Protein AF-A0A838DU85-F1 (afdb_monomer)

Structure (mmCIF, N/CA/C/O backbone):
data_AF-A0A838DU85-F1
#
_entry.id   AF-A0A838DU85-F1
#
loop_
_atom_site.group_PDB
_atom_site.id
_atom_site.type_symbol
_atom_site.label_atom_id
_atom_site.label_alt_id
_atom_site.label_comp_id
_atom_site.label_asym_id
_atom_site.label_entity_id
_atom_site.label_seq_id
_atom_site.pdbx_PDB_ins_code
_atom_site.Cartn_x
_atom_site.Cartn_y
_atom_site.Cartn_z
_atom_site.occupancy
_atom_site.B_iso_or_equiv
_atom_site.auth_seq_id
_atom_site.auth_comp_id
_atom_site.auth_asym_id
_atom_site.auth_atom_id
_atom_site.pdbx_PDB_model_num
ATOM 1 N N . VAL A 1 1 ? -42.609 45.236 17.107 1.00 49.25 1 VAL A N 1
ATOM 2 C CA . VAL A 1 1 ? -41.395 46.044 16.851 1.00 49.25 1 VAL A CA 1
ATOM 3 C C . VAL A 1 1 ? -41.841 47.387 16.303 1.00 49.25 1 VAL A C 1
ATOM 5 O O . VAL A 1 1 ? -42.681 47.406 15.409 1.00 49.25 1 VAL A O 1
ATOM 8 N N . GLU A 1 2 ? -41.358 48.494 16.864 1.00 46.78 2 GLU A N 1
ATOM 9 C CA . GLU A 1 2 ? -41.629 49.829 16.315 1.00 46.78 2 GLU A CA 1
ATOM 10 C C . GLU A 1 2 ? -40.648 50.138 15.189 1.00 46.78 2 GLU A C 1
ATOM 12 O O . GLU A 1 2 ? -39.435 50.104 15.387 1.00 46.78 2 GLU A O 1
ATOM 17 N N . VAL A 1 3 ? -41.181 50.427 14.001 1.00 51.59 3 VAL A N 1
ATOM 18 C CA . VAL A 1 3 ? -40.408 50.931 12.863 1.00 51.59 3 VAL A CA 1
ATOM 19 C C . VAL A 1 3 ? -41.039 52.256 12.447 1.00 51.59 3 VAL A C 1
ATOM 21 O O . VAL A 1 3 ? -42.105 52.297 11.835 1.00 51.59 3 VAL A O 1
ATOM 24 N N . GLY A 1 4 ? -40.402 53.361 12.833 1.00 72.56 4 GLY A N 1
ATOM 25 C CA . GLY A 1 4 ? -40.968 54.700 12.655 1.00 72.56 4 GLY A CA 1
ATOM 26 C C . GLY A 1 4 ? -42.212 54.916 13.527 1.00 72.56 4 GLY A C 1
ATOM 27 O O . GLY A 1 4 ? -42.191 54.622 14.715 1.00 72.56 4 GLY A O 1
ATOM 28 N N . SER A 1 5 ? -43.297 55.431 12.942 1.00 51.69 5 SER A N 1
ATOM 29 C CA . SER A 1 5 ? -44.585 55.657 13.622 1.00 51.69 5 SER A CA 1
ATOM 30 C C . SER A 1 5 ? -45.548 54.462 13.559 1.00 51.69 5 SER A C 1
ATOM 32 O O . SER A 1 5 ? -46.691 54.574 14.002 1.00 51.69 5 SER A O 1
ATOM 34 N N . GLN A 1 6 ? -45.119 53.325 13.000 1.00 47.06 6 GLN A N 1
ATOM 35 C CA . GLN A 1 6 ? -45.935 52.117 12.904 1.00 47.06 6 GLN A CA 1
ATOM 36 C C . GLN A 1 6 ? -45.444 51.038 13.871 1.00 47.06 6 GLN A C 1
ATOM 38 O O . GLN A 1 6 ? -44.282 50.623 13.855 1.00 47.06 6 GLN A O 1
ATOM 43 N N . GLN A 1 7 ? -46.373 50.546 14.692 1.00 55.69 7 GLN A N 1
ATOM 44 C CA . GLN A 1 7 ? -46.186 49.322 15.460 1.00 55.69 7 GLN A CA 1
ATOM 45 C C . GLN A 1 7 ? -46.481 48.122 14.562 1.00 55.69 7 GLN A C 1
ATOM 47 O O . GLN A 1 7 ? -47.634 47.801 14.281 1.00 55.69 7 GLN A O 1
ATOM 52 N N . LEU A 1 8 ? -45.423 47.446 14.119 1.00 54.41 8 LEU A N 1
ATOM 53 C CA . LEU A 1 8 ? -45.531 46.163 13.436 1.00 54.41 8 LEU A CA 1
ATOM 54 C C . LEU A 1 8 ? -45.586 45.052 14.488 1.00 54.41 8 LEU A C 1
ATOM 56 O O . LEU A 1 8 ? -44.674 44.916 15.314 1.00 54.41 8 LEU A O 1
ATOM 60 N N . GLN A 1 9 ? -46.647 44.243 14.460 1.00 52.69 9 GLN A N 1
ATOM 61 C CA . GLN A 1 9 ? -46.655 42.967 15.170 1.00 52.69 9 GLN A CA 1
ATOM 62 C C . GLN A 1 9 ? -45.643 42.049 14.488 1.00 52.69 9 GLN A C 1
ATOM 64 O O . GLN A 1 9 ? -45.838 41.621 13.356 1.00 52.69 9 GLN A O 1
ATOM 69 N N . VAL A 1 10 ? -44.531 41.802 15.171 1.00 53.91 10 VAL A N 1
ATOM 70 C CA . VAL A 1 10 ? -43.522 40.838 14.739 1.00 53.91 10 VAL A CA 1
ATOM 71 C C . VAL A 1 10 ? -43.741 39.606 15.596 1.00 53.91 10 VAL A C 1
ATOM 73 O O . VAL A 1 10 ? -43.751 39.722 16.824 1.00 53.91 10 VAL A O 1
ATOM 76 N N . GLU A 1 11 ? -43.982 38.460 14.961 1.00 57.44 11 GLU A N 1
ATOM 77 C CA . GLU A 1 11 ? -44.086 37.199 15.689 1.00 57.44 11 GLU A CA 1
ATOM 78 C C . GLU A 1 11 ? -42.754 36.918 16.407 1.00 57.44 11 GLU A C 1
ATOM 80 O O . GLU A 1 11 ? -41.689 37.099 15.808 1.00 57.44 11 GLU A O 1
ATOM 85 N N . PRO A 1 12 ? -42.784 36.534 17.696 1.00 60.09 12 PRO A N 1
ATOM 86 C CA . PRO A 1 12 ? -41.569 36.210 18.433 1.00 60.09 12 PRO A CA 1
ATOM 87 C C . PRO A 1 12 ? -40.882 34.999 17.800 1.00 60.09 12 PRO A C 1
ATOM 89 O O . PRO A 1 12 ? -41.555 34.110 17.283 1.00 60.09 12 PRO A O 1
ATOM 92 N N . ASP A 1 13 ? -39.552 34.942 17.877 1.00 64.81 13 ASP A N 1
ATOM 93 C CA . ASP A 1 13 ? -38.794 33.759 17.470 1.00 64.81 13 ASP A CA 1
ATOM 94 C C . ASP A 1 13 ? -39.238 32.551 18.313 1.00 64.81 13 ASP A C 1
ATOM 96 O O . ASP A 1 13 ? -38.969 32.453 19.513 1.00 64.81 13 ASP A O 1
ATOM 100 N N . LEU A 1 14 ? -40.001 31.656 17.684 1.00 64.81 14 LEU A N 1
ATOM 101 C CA . LEU A 1 14 ? -40.642 30.524 18.347 1.00 64.81 14 LEU A CA 1
ATOM 102 C C . LEU A 1 14 ? -39.664 29.377 18.643 1.00 64.81 14 LEU A C 1
ATOM 104 O O . LEU A 1 14 ? -40.037 28.451 19.368 1.00 64.81 14 LEU A O 1
ATOM 108 N N . THR A 1 15 ? -38.428 29.435 18.134 1.00 64.44 15 THR A N 1
ATOM 109 C CA . THR A 1 15 ? -37.409 28.394 18.358 1.00 64.44 15 THR A CA 1
ATOM 110 C C . THR A 1 15 ? -36.997 28.285 19.828 1.00 64.44 15 THR A C 1
ATOM 112 O O . THR A 1 15 ? -36.726 27.187 20.305 1.00 64.44 15 THR A O 1
ATOM 115 N N . ALA A 1 16 ? -37.056 29.387 20.583 1.00 66.62 16 ALA A N 1
ATOM 116 C CA . ALA A 1 16 ? -36.777 29.412 22.021 1.00 66.62 16 ALA A CA 1
ATOM 117 C C . ALA A 1 16 ? -37.894 28.791 22.893 1.00 66.62 16 ALA A C 1
ATOM 119 O O . ALA A 1 16 ? -37.706 28.604 24.093 1.00 66.62 16 ALA A O 1
ATOM 120 N N . TYR A 1 17 ? -39.057 28.463 22.313 1.00 78.62 17 TYR A N 1
ATOM 121 C CA . TYR A 1 17 ? -40.240 27.954 23.022 1.00 78.62 17 TYR A CA 1
ATOM 122 C C . TYR A 1 17 ? -40.528 26.483 22.676 1.00 78.62 17 TYR A C 1
ATOM 124 O O . TYR A 1 17 ? -41.679 26.106 22.427 1.00 78.62 17 TYR A O 1
ATOM 132 N N . GLN A 1 18 ? -39.494 25.645 22.624 1.00 84.50 18 GLN A N 1
ATOM 133 C CA . GLN A 1 18 ? -39.646 24.205 22.403 1.00 84.50 18 GLN A CA 1
ATOM 134 C C . GLN A 1 18 ? -40.168 23.507 23.672 1.00 84.50 18 GLN A C 1
ATOM 136 O O . GLN A 1 18 ? -39.705 23.822 24.774 1.00 84.50 18 GLN A O 1
ATOM 141 N N . PRO A 1 19 ? -41.140 22.586 23.552 1.00 88.62 19 PRO A N 1
ATOM 142 C CA . PRO A 1 19 ? -41.483 21.669 24.628 1.00 88.62 19 PRO A CA 1
ATOM 143 C C . PRO A 1 19 ? -40.252 20.944 25.182 1.00 88.62 19 PRO A C 1
ATOM 145 O O . PRO A 1 19 ? -39.325 20.623 24.441 1.00 88.62 19 PRO A O 1
ATOM 148 N N . TYR A 1 20 ? -40.258 20.650 26.477 1.00 89.62 20 TYR A N 1
ATOM 149 C CA . TYR A 1 20 ? -39.211 19.867 27.131 1.00 89.62 20 TYR A CA 1
ATOM 150 C C . TYR A 1 20 ? -39.801 19.030 28.271 1.00 89.62 20 TYR A C 1
ATOM 152 O O . TYR A 1 20 ? -40.898 19.304 28.767 1.00 89.62 20 TYR A O 1
ATOM 160 N N . LEU A 1 21 ? -39.078 17.990 28.676 1.00 90.00 21 LEU A N 1
ATOM 161 C CA . LEU A 1 21 ? -39.425 17.153 29.821 1.00 90.00 21 LEU A CA 1
ATOM 162 C C . LEU A 1 21 ? -38.606 17.573 31.038 1.00 90.00 21 LEU A C 1
ATOM 164 O O . LEU A 1 21 ? -37.436 17.927 30.912 1.00 90.00 21 LEU A O 1
ATOM 168 N N . GLN A 1 22 ? -39.219 17.523 32.214 1.00 89.31 22 GLN A N 1
ATOM 169 C CA . GLN A 1 22 ? -38.548 17.792 33.479 1.00 89.31 22 GLN A CA 1
ATOM 170 C C . GLN A 1 22 ? -38.983 16.758 34.514 1.00 89.31 22 GLN A C 1
ATOM 172 O O . GLN A 1 22 ? -40.168 16.524 34.732 1.00 89.31 22 GLN A O 1
ATOM 177 N N . GLY A 1 23 ? -38.007 16.131 35.154 1.00 86.75 23 GLY A N 1
ATOM 178 C CA . GLY A 1 23 ? -38.202 15.098 36.163 1.00 86.75 23 GLY A CA 1
ATOM 179 C C . GLY A 1 23 ? -36.857 14.681 36.740 1.00 86.75 23 GLY A C 1
ATOM 180 O O . GLY A 1 23 ? -35.847 15.335 36.474 1.00 86.75 23 GLY A O 1
ATOM 181 N N . ASP A 1 24 ? -36.845 13.580 37.486 1.00 86.00 24 ASP A N 1
ATOM 182 C CA . ASP A 1 24 ? -35.626 13.001 38.056 1.00 86.00 24 ASP A CA 1
ATOM 183 C C . ASP A 1 24 ? -34.839 12.248 36.968 1.00 86.00 24 ASP A C 1
ATOM 185 O O . ASP A 1 24 ? -34.821 11.017 36.912 1.00 86.00 24 ASP A O 1
ATOM 189 N N . GLU A 1 25 ? -34.256 13.004 36.037 1.00 86.50 25 GLU A N 1
ATOM 190 C CA . GLU A 1 25 ? -33.373 12.486 34.993 1.00 86.50 25 GLU A CA 1
ATOM 191 C C . GLU A 1 25 ? -32.104 11.910 35.622 1.00 86.50 25 GLU A C 1
ATOM 193 O O . GLU A 1 25 ? -31.482 12.511 36.504 1.00 86.50 25 GLU A O 1
ATOM 198 N N . VAL A 1 26 ? -31.697 10.738 35.150 1.00 83.00 26 VAL A N 1
ATOM 199 C CA . VAL A 1 26 ? -30.448 10.129 35.581 1.00 83.00 26 VAL A CA 1
ATOM 200 C C . VAL A 1 26 ? -29.275 10.899 34.974 1.00 83.00 26 VAL A C 1
ATOM 202 O O . VAL A 1 26 ? -29.060 10.881 33.761 1.00 83.00 26 VAL A O 1
ATOM 205 N N . ALA A 1 27 ? -28.507 11.556 35.844 1.00 72.44 27 ALA A N 1
ATOM 206 C CA . ALA A 1 27 ? -27.270 12.246 35.496 1.00 72.44 27 ALA A CA 1
ATOM 207 C C . ALA A 1 27 ? -26.127 11.262 35.166 1.00 72.44 27 ALA A C 1
ATOM 209 O O . ALA A 1 27 ? -26.189 10.080 35.503 1.00 72.44 27 ALA A O 1
ATOM 210 N N . ASP A 1 28 ? -25.056 11.771 34.550 1.00 71.31 28 ASP A N 1
ATOM 211 C CA . ASP A 1 28 ? -23.844 11.013 34.194 1.00 71.31 28 ASP A CA 1
ATOM 212 C C . ASP A 1 28 ? -24.063 9.888 33.147 1.00 71.31 28 ASP A C 1
ATOM 214 O O . ASP A 1 28 ? -23.263 8.956 33.062 1.00 71.31 28 ASP A O 1
ATOM 218 N N . LEU A 1 29 ? -25.117 9.981 32.323 1.00 79.12 29 LEU A N 1
ATOM 219 C CA . LEU A 1 29 ? -25.369 9.116 31.159 1.00 79.12 29 LEU A CA 1
ATOM 220 C C . LEU A 1 29 ? -25.218 9.887 29.841 1.00 79.12 29 LEU A C 1
ATOM 222 O O . LEU A 1 29 ? -25.426 11.098 29.795 1.00 79.12 29 LEU A O 1
ATOM 226 N N . ASP A 1 30 ? -24.866 9.175 28.768 1.00 71.06 30 ASP A N 1
ATOM 227 C CA . ASP A 1 30 ? -24.840 9.723 27.412 1.00 71.06 30 ASP A CA 1
ATOM 228 C C . ASP A 1 30 ? -26.075 9.243 26.653 1.00 71.06 30 ASP A C 1
ATOM 230 O O . ASP A 1 30 ? -26.322 8.040 26.505 1.00 71.06 30 ASP A O 1
ATOM 234 N N . TYR A 1 31 ? -26.869 10.202 26.192 1.00 70.31 31 TYR A N 1
ATOM 235 C CA . TYR A 1 31 ? -28.078 9.957 25.421 1.00 70.31 31 TYR A CA 1
ATOM 236 C C . TYR A 1 31 ? -27.769 10.260 23.954 1.00 70.31 31 TYR A C 1
ATOM 238 O O . TYR A 1 31 ? -27.872 11.402 23.502 1.00 70.31 31 TYR A O 1
ATOM 246 N N . GLU A 1 32 ? -27.342 9.235 23.212 1.00 62.91 32 GLU A N 1
ATOM 247 C CA . GLU A 1 32 ? -27.225 9.317 21.751 1.00 62.91 32 GLU A CA 1
ATOM 248 C C . GLU A 1 32 ? -28.579 9.668 21.115 1.00 62.91 32 GLU A C 1
ATOM 250 O O . GLU A 1 32 ? -29.641 9.306 21.636 1.00 62.91 32 GLU A O 1
ATOM 255 N N . GLU A 1 33 ? -28.552 10.341 19.960 1.00 60.09 33 GLU A N 1
ATOM 256 C CA . GLU A 1 33 ? -29.773 10.693 19.234 1.00 60.09 33 GLU A CA 1
ATOM 257 C C . GLU A 1 33 ? -30.627 9.446 18.956 1.00 60.09 33 GLU A C 1
ATOM 259 O O . GLU A 1 33 ? -30.198 8.482 18.326 1.00 60.09 33 GLU A O 1
ATOM 264 N N . GLY A 1 34 ? -31.866 9.465 19.452 1.00 63.00 34 GLY A N 1
ATOM 265 C CA . GLY A 1 34 ? -32.828 8.381 19.265 1.00 63.00 34 GLY A CA 1
ATOM 266 C C . GLY A 1 34 ? -32.853 7.312 20.364 1.00 63.00 34 GLY A C 1
ATOM 267 O O . GLY A 1 34 ? -33.769 6.484 20.324 1.00 63.00 34 GLY A O 1
ATOM 268 N N . ARG A 1 35 ? -31.945 7.335 21.355 1.00 77.31 35 ARG A N 1
ATOM 269 C CA . ARG A 1 35 ? -32.044 6.500 22.572 1.00 77.31 35 ARG A CA 1
ATOM 270 C C . ARG A 1 35 ? -32.975 7.153 23.614 1.00 77.31 35 ARG A C 1
ATOM 272 O O . ARG A 1 35 ? -33.118 8.375 23.623 1.00 77.31 35 ARG A O 1
ATOM 279 N N . PRO A 1 36 ? -33.656 6.368 24.471 1.00 82.81 36 PRO A N 1
ATOM 280 C CA . PRO A 1 36 ? -34.548 6.924 25.480 1.00 82.81 36 PRO A CA 1
ATOM 281 C C . PRO A 1 36 ? -33.783 7.593 26.633 1.00 82.81 36 PRO A C 1
ATOM 283 O O . PRO A 1 36 ? -32.865 6.996 27.191 1.00 82.81 36 PRO A O 1
ATOM 286 N N . ILE A 1 37 ? -34.211 8.792 27.035 1.00 86.56 37 ILE A N 1
ATOM 287 C CA . ILE A 1 37 ? -33.727 9.478 28.244 1.00 86.56 37 ILE A CA 1
ATOM 288 C C . ILE A 1 37 ? -34.241 8.738 29.481 1.00 86.56 37 ILE A C 1
ATOM 290 O O . ILE A 1 37 ? -35.427 8.401 29.558 1.00 86.56 37 ILE A O 1
ATOM 294 N N . LEU A 1 38 ? -33.362 8.470 30.443 1.00 87.00 38 LEU A N 1
ATOM 295 C CA . LEU A 1 38 ? -33.667 7.620 31.587 1.00 87.00 38 LEU A CA 1
ATOM 296 C C . LEU A 1 38 ? -34.099 8.474 32.785 1.00 87.00 38 LEU A C 1
ATOM 298 O O . LEU A 1 38 ? -33.359 9.339 33.245 1.00 87.00 38 LEU A O 1
ATOM 302 N N . TYR A 1 39 ? -35.296 8.212 33.300 1.00 88.12 39 TYR A N 1
ATOM 303 C CA . TYR A 1 39 ? -35.860 8.870 34.476 1.00 88.12 39 TYR A CA 1
ATOM 304 C C . TYR A 1 39 ? -36.021 7.869 35.618 1.00 88.12 39 TYR A C 1
ATOM 306 O O . TYR A 1 39 ? -36.426 6.719 35.413 1.00 88.12 39 TYR A O 1
ATOM 314 N N . GLN A 1 40 ? -35.714 8.316 36.830 1.00 86.50 40 GLN A N 1
ATOM 315 C CA . GLN A 1 40 ? -35.808 7.517 38.040 1.00 86.50 40 GLN A CA 1
ATOM 316 C C . GLN A 1 40 ? -37.122 7.782 38.788 1.00 86.50 40 GLN A C 1
ATOM 318 O O . GLN A 1 40 ? -37.533 8.918 38.995 1.00 86.50 40 GLN A O 1
ATOM 323 N N . GLY A 1 41 ? -37.766 6.715 39.259 1.00 83.94 41 GLY A N 1
ATOM 324 C CA . GLY A 1 41 ? -38.889 6.759 40.196 1.00 83.94 41 GLY A CA 1
ATOM 325 C C . GLY A 1 41 ? -40.237 7.097 39.557 1.00 83.94 41 GLY A C 1
ATOM 326 O O . GLY A 1 41 ? -41.168 6.293 39.641 1.00 83.94 41 GLY A O 1
ATOM 327 N N . ALA A 1 42 ? -40.359 8.269 38.931 1.00 84.19 42 ALA A N 1
ATOM 328 C CA . ALA A 1 42 ? -41.606 8.766 38.353 1.00 84.19 42 ALA A CA 1
ATOM 329 C C . ALA A 1 42 ? -41.443 9.222 36.895 1.00 84.19 42 ALA A C 1
ATOM 331 O O . ALA A 1 42 ? -40.361 9.591 36.447 1.00 84.19 42 ALA A O 1
ATOM 332 N N . LEU A 1 43 ? -42.556 9.212 36.154 1.00 86.25 43 LEU A N 1
ATOM 333 C CA . LEU A 1 43 ? -42.628 9.822 34.826 1.00 86.25 43 LEU A CA 1
ATOM 334 C C . LEU A 1 43 ? -42.343 11.329 34.922 1.00 86.25 43 LEU A C 1
ATOM 336 O O . LEU A 1 43 ? -42.921 11.971 35.805 1.00 86.25 43 LEU A O 1
ATOM 340 N N . PRO A 1 44 ? -41.530 11.898 34.013 1.00 90.38 44 PRO A N 1
ATOM 341 C CA . PRO A 1 44 ? -41.293 13.332 33.978 1.00 90.38 44 PRO A CA 1
ATOM 342 C C . PRO A 1 44 ? -42.577 14.094 33.653 1.00 90.38 44 PRO A C 1
ATOM 344 O O . PRO A 1 44 ? -43.485 13.591 32.983 1.00 90.38 44 PRO A O 1
ATOM 347 N N . ASP A 1 45 ? -42.629 15.339 34.096 1.00 89.75 45 ASP A N 1
ATOM 348 C CA . ASP A 1 45 ? -43.661 16.273 33.694 1.00 89.75 45 ASP A CA 1
ATOM 349 C C . ASP A 1 45 ? -43.265 16.926 32.365 1.00 89.75 45 ASP A C 1
ATOM 351 O O . ASP A 1 45 ? -42.106 17.267 32.111 1.00 89.75 45 ASP A O 1
ATOM 355 N N . LEU A 1 46 ? -44.252 17.082 31.490 1.00 90.12 46 LEU A N 1
ATOM 356 C CA . LEU A 1 46 ? -44.085 17.698 30.186 1.00 90.12 46 LEU A CA 1
ATOM 357 C C . LEU A 1 46 ? -44.418 19.184 30.267 1.00 90.12 46 LEU A C 1
ATOM 359 O O . LEU A 1 46 ? -45.527 19.547 30.657 1.00 90.12 46 LEU A O 1
ATOM 363 N N . TYR A 1 47 ? -43.485 20.028 29.838 1.00 89.06 47 TYR A N 1
ATOM 364 C CA . TYR A 1 47 ? -43.645 21.474 29.822 1.00 89.06 47 TYR A CA 1
ATOM 365 C C . TYR A 1 47 ? -43.710 21.990 28.388 1.00 89.06 47 TYR A C 1
ATOM 367 O O . TYR A 1 47 ? -42.836 21.713 27.570 1.00 89.06 47 TYR A O 1
ATOM 375 N N . VAL A 1 48 ? -44.735 22.786 28.090 1.00 88.31 48 VAL A N 1
ATOM 376 C CA . VAL A 1 48 ? -44.869 23.513 26.822 1.00 88.31 48 VAL A CA 1
ATOM 377 C C . VAL A 1 48 ? -44.767 25.011 27.111 1.00 88.31 48 VAL A C 1
ATOM 379 O O . VAL A 1 48 ? -45.709 25.583 27.670 1.00 88.31 48 VAL A O 1
ATOM 382 N N . PRO A 1 49 ? -43.650 25.670 26.751 1.00 86.94 49 PRO A N 1
ATOM 383 C CA . PRO A 1 49 ? -43.502 27.110 26.931 1.00 86.94 49 PRO A CA 1
ATOM 384 C C . PRO A 1 49 ? -44.560 27.898 26.144 1.00 86.94 49 PRO A C 1
ATOM 386 O O . PRO A 1 49 ? -44.791 27.636 24.958 1.00 86.94 49 PRO A O 1
ATOM 389 N N . LEU A 1 50 ? -45.196 28.881 26.786 1.00 82.81 50 LEU A N 1
ATOM 390 C CA . LEU A 1 50 ? -46.164 29.771 26.145 1.00 82.81 50 LEU A CA 1
ATOM 391 C C . LEU A 1 50 ? -45.459 31.057 25.684 1.00 82.81 50 LEU A C 1
ATOM 393 O O . LEU A 1 50 ? -44.818 31.729 26.494 1.00 82.81 50 LEU A O 1
ATOM 397 N N . PRO A 1 51 ? -45.584 31.441 24.402 1.00 75.75 51 PRO A N 1
ATOM 398 C CA . PRO A 1 51 ? -45.120 32.740 23.934 1.00 75.75 51 PRO A CA 1
ATOM 399 C C . PRO A 1 51 ? -45.829 33.889 24.670 1.00 75.75 51 PRO A C 1
ATOM 401 O O . PRO A 1 51 ? -47.006 33.749 25.031 1.00 75.75 51 PRO A O 1
ATOM 404 N N . PRO A 1 52 ? -45.169 35.050 24.843 1.00 66.75 52 PRO A N 1
ATOM 405 C CA . PRO A 1 52 ? -45.804 36.219 25.437 1.00 66.75 52 PRO A CA 1
ATOM 406 C C . PRO A 1 52 ? -47.063 36.590 24.638 1.00 66.75 52 PRO A C 1
ATOM 408 O O . PRO A 1 52 ? -47.023 36.643 23.412 1.00 66.75 52 PRO A O 1
ATOM 411 N N . GLN A 1 53 ? -48.171 36.856 25.345 1.00 65.62 53 GLN A N 1
ATOM 412 C CA . GLN A 1 53 ? -49.498 37.231 24.812 1.00 65.62 53 GLN A CA 1
ATOM 413 C C . GLN A 1 53 ? -50.400 36.097 24.275 1.00 65.62 53 GLN A C 1
ATOM 415 O O . GLN A 1 53 ? -51.465 36.395 23.733 1.00 65.62 53 GLN A O 1
ATOM 420 N N . ARG A 1 54 ? -50.058 34.807 24.437 1.00 70.19 54 ARG A N 1
ATOM 421 C CA . ARG A 1 54 ? -50.963 33.701 24.050 1.00 70.19 54 ARG A CA 1
ATOM 422 C C . ARG A 1 54 ? -51.803 33.171 25.212 1.00 70.19 54 ARG A C 1
ATOM 424 O O . ARG A 1 54 ? -51.276 32.865 26.276 1.00 70.19 54 ARG A O 1
ATOM 431 N N . ASP A 1 55 ? -53.105 33.005 24.966 1.00 78.06 55 ASP A N 1
ATOM 432 C CA . ASP A 1 55 ? -54.033 32.359 25.901 1.00 78.06 55 ASP A CA 1
ATOM 433 C C . ASP A 1 55 ? -53.684 30.858 26.051 1.00 78.06 55 ASP A C 1
ATOM 435 O O . ASP A 1 55 ? -53.721 30.121 25.053 1.00 78.06 55 ASP A O 1
ATOM 439 N N . PRO A 1 56 ? -53.381 30.381 27.276 1.00 79.38 56 PRO A N 1
ATOM 440 C CA . PRO A 1 56 ? -53.081 28.977 27.555 1.00 79.38 56 PRO A CA 1
ATOM 441 C C . PRO A 1 56 ? -54.158 27.997 27.063 1.00 79.38 56 PRO A C 1
ATOM 443 O O . PRO A 1 56 ? -53.830 26.903 26.605 1.00 79.38 56 PRO A O 1
ATOM 446 N N . ALA A 1 57 ? -55.443 28.369 27.127 1.00 78.44 57 ALA A N 1
ATOM 447 C CA . ALA A 1 57 ? -56.551 27.498 26.733 1.00 78.44 57 ALA A CA 1
ATOM 448 C C . ALA A 1 57 ? -56.653 27.326 25.210 1.00 78.44 57 ALA A C 1
ATOM 450 O O . ALA A 1 57 ? -57.031 26.258 24.721 1.00 78.44 57 ALA A O 1
ATOM 451 N N . ILE A 1 58 ? -56.301 28.370 24.453 1.00 78.88 58 ILE A N 1
ATOM 452 C CA . ILE A 1 58 ? -56.228 28.307 22.990 1.00 78.88 58 ILE A CA 1
ATOM 453 C C . ILE A 1 58 ? -55.003 27.499 22.580 1.00 78.88 58 ILE A C 1
ATOM 455 O O . ILE A 1 58 ? -55.110 26.631 21.716 1.00 78.88 58 ILE A O 1
ATOM 459 N N . GLU A 1 59 ? -53.856 27.735 23.220 1.00 80.12 59 GLU A N 1
ATOM 460 C CA . GLU A 1 59 ? -52.635 27.001 22.899 1.00 80.12 59 GLU A CA 1
ATOM 461 C C . GLU A 1 59 ? -52.808 25.501 23.197 1.00 80.12 59 GLU A C 1
ATOM 463 O O . GLU A 1 59 ? -52.538 24.686 22.320 1.00 80.12 59 GLU A O 1
ATOM 468 N N . ALA A 1 60 ? -53.390 25.113 24.338 1.00 80.94 60 ALA A N 1
ATOM 469 C CA . ALA A 1 60 ? -53.643 23.707 24.684 1.00 80.94 60 ALA A CA 1
ATOM 470 C C . ALA A 1 60 ? -54.515 22.946 23.659 1.00 80.94 60 ALA A C 1
ATOM 472 O O . ALA A 1 60 ? -54.354 21.739 23.489 1.00 80.94 60 ALA A O 1
ATOM 473 N N . LYS A 1 61 ? -55.418 23.619 22.930 1.00 83.12 61 LYS A N 1
ATOM 474 C CA . LYS A 1 61 ? -56.218 22.988 21.857 1.00 83.12 61 LYS A CA 1
ATOM 475 C C . LYS A 1 61 ? -55.420 22.716 20.581 1.00 83.12 61 LYS A C 1
ATOM 477 O O . LYS A 1 61 ? -55.825 21.881 19.777 1.00 83.12 61 LYS A O 1
ATOM 482 N N . ARG A 1 62 ? -54.319 23.439 20.367 1.00 85.19 62 ARG A N 1
ATOM 483 C CA . ARG A 1 62 ? -53.503 23.360 19.143 1.00 85.19 62 ARG A CA 1
ATOM 484 C C . ARG A 1 62 ? -52.476 22.244 19.186 1.00 85.19 62 ARG A C 1
ATOM 486 O O . ARG A 1 62 ? -51.977 21.851 18.136 1.00 85.19 62 ARG A O 1
ATOM 493 N N . TRP A 1 63 ? -52.157 21.762 20.378 1.00 86.75 63 TRP A N 1
ATOM 494 C CA . TRP A 1 63 ? -51.212 20.680 20.554 1.00 86.75 63 TRP A CA 1
ATOM 495 C C . TRP A 1 63 ? -51.920 19.340 20.644 1.00 86.75 63 TRP A C 1
ATOM 497 O O . TRP A 1 63 ? -52.935 19.192 21.329 1.00 86.75 63 TRP A O 1
ATOM 507 N N . ARG A 1 64 ? -51.343 18.342 19.986 1.00 88.69 64 ARG A N 1
ATOM 508 C CA . ARG A 1 64 ? -51.797 16.959 20.050 1.00 88.69 64 ARG A CA 1
ATOM 509 C C . ARG A 1 64 ? -50.707 16.105 20.670 1.00 88.69 64 ARG A C 1
ATOM 511 O O . ARG A 1 64 ? -49.591 16.067 20.160 1.00 88.69 64 ARG A O 1
ATOM 518 N N . LEU A 1 65 ? -51.055 15.434 21.761 1.00 90.31 65 LEU A N 1
ATOM 519 C CA . LEU A 1 65 ? -50.176 14.529 22.482 1.00 90.31 65 LEU A CA 1
ATOM 520 C C . LEU A 1 65 ? -50.451 13.100 22.018 1.00 90.31 65 LEU A C 1
ATOM 522 O O . LEU A 1 65 ? -51.590 12.627 22.079 1.00 90.31 65 LEU A O 1
ATOM 526 N N . THR A 1 66 ? -49.405 12.420 21.571 1.00 91.25 66 THR A N 1
ATOM 527 C CA . THR A 1 66 ? -49.419 10.992 21.258 1.00 91.25 66 THR A CA 1
ATOM 528 C C . THR A 1 66 ? -48.372 10.278 22.095 1.00 91.25 66 THR A C 1
ATOM 530 O O . THR A 1 66 ? -47.227 10.721 22.131 1.00 91.25 66 THR A O 1
ATOM 533 N N . ILE A 1 67 ? -48.760 9.191 22.757 1.00 89.88 67 ILE A N 1
ATOM 534 C CA . ILE A 1 67 ? -47.880 8.376 23.595 1.00 89.88 67 ILE A CA 1
ATOM 535 C C . ILE A 1 67 ? -47.969 6.932 23.116 1.00 89.88 67 ILE A C 1
ATOM 537 O O . ILE A 1 67 ? -49.066 6.366 23.088 1.00 89.88 67 ILE A O 1
ATOM 541 N N . HIS A 1 68 ? -46.827 6.352 22.768 1.00 90.06 68 HIS A N 1
ATOM 542 C CA . HIS A 1 68 ? -46.681 4.925 22.489 1.00 90.06 68 HIS A CA 1
ATOM 543 C C . HIS A 1 68 ? -45.868 4.255 23.599 1.00 90.06 68 HIS A C 1
ATOM 545 O O . HIS A 1 68 ? -45.051 4.917 24.241 1.00 90.06 68 HIS A O 1
ATOM 551 N N . ASP A 1 69 ? -46.103 2.966 23.837 1.00 85.50 69 ASP A N 1
ATOM 552 C CA . ASP A 1 69 ? -45.247 2.142 24.697 1.00 85.50 69 ASP A CA 1
ATOM 553 C C . ASP A 1 69 ? -43.995 1.634 23.956 1.00 85.50 69 ASP A C 1
ATOM 555 O O . ASP A 1 69 ? -43.812 1.881 22.762 1.00 85.50 69 ASP A O 1
ATOM 559 N N . GLY A 1 70 ? -43.128 0.905 24.665 1.00 75.56 70 GLY A N 1
ATOM 560 C CA . GLY A 1 70 ? -41.908 0.306 24.111 1.00 75.56 70 GLY A CA 1
ATOM 561 C C . GLY A 1 70 ? -42.123 -0.765 23.032 1.00 75.56 70 GLY A C 1
ATOM 562 O O . GLY A 1 70 ? -41.158 -1.170 22.395 1.00 75.56 70 GLY A O 1
ATOM 563 N N . GLU A 1 71 ? -43.360 -1.221 22.796 1.00 79.25 71 GLU A N 1
ATOM 564 C CA . GLU A 1 71 ? -43.723 -2.105 21.676 1.00 79.25 71 GLU A CA 1
ATOM 565 C C . GLU A 1 71 ? -44.412 -1.333 20.532 1.00 79.25 71 GLU A C 1
ATOM 567 O O . GLU A 1 71 ? -45.039 -1.933 19.656 1.00 79.25 71 GLU A O 1
ATOM 572 N N . HIS A 1 72 ? -44.312 0.002 20.542 1.00 80.94 72 HIS A N 1
ATOM 573 C CA . HIS A 1 72 ? -44.972 0.926 19.618 1.00 80.94 72 HIS A CA 1
ATOM 574 C C . HIS A 1 72 ? -46.509 0.834 19.615 1.00 80.94 72 HIS A C 1
ATOM 576 O O . HIS A 1 72 ? -47.166 1.264 18.662 1.00 80.94 72 HIS A O 1
ATOM 582 N N . ARG A 1 73 ? -47.128 0.316 20.683 1.00 84.19 73 ARG A N 1
ATOM 583 C CA . ARG A 1 73 ? -48.589 0.320 20.821 1.00 84.19 73 ARG A CA 1
ATOM 584 C C . ARG A 1 73 ? -49.047 1.694 21.283 1.00 84.19 73 ARG A C 1
ATOM 586 O O . ARG A 1 73 ? -48.500 2.273 22.220 1.00 84.19 73 ARG A O 1
ATOM 593 N N . LEU A 1 74 ? -50.083 2.219 20.636 1.00 89.25 74 LEU A N 1
ATOM 594 C CA . LEU A 1 74 ? -50.643 3.524 20.972 1.00 89.25 74 LEU A CA 1
ATOM 595 C C . LEU A 1 74 ? -51.378 3.470 22.322 1.00 89.25 74 LEU A C 1
ATOM 597 O O . LEU A 1 74 ? -52.424 2.833 22.434 1.00 89.25 74 LEU A O 1
ATOM 601 N N . LEU A 1 75 ? -50.862 4.187 23.324 1.00 86.19 75 LEU A N 1
ATOM 602 C CA . LEU A 1 75 ? -51.470 4.302 24.655 1.00 86.19 75 LEU A CA 1
ATOM 603 C C . LEU A 1 75 ? -52.436 5.484 24.759 1.00 86.19 75 LEU A C 1
ATOM 605 O O . LEU A 1 75 ? -53.458 5.406 25.442 1.00 86.19 75 LEU A O 1
ATOM 609 N N . LEU A 1 76 ? -52.095 6.603 24.119 1.00 87.06 76 LEU A N 1
ATOM 610 C CA . LEU A 1 76 ? -52.874 7.837 24.170 1.00 87.06 76 LEU A CA 1
ATOM 611 C C . LEU A 1 76 ? -52.681 8.632 22.880 1.00 87.06 76 LEU A C 1
ATOM 613 O O . LEU A 1 76 ? -51.552 8.847 22.458 1.00 87.06 76 LEU A O 1
ATOM 617 N N . ALA A 1 77 ? -53.770 9.128 22.297 1.00 89.00 77 ALA A N 1
ATOM 618 C CA . ALA A 1 77 ? -53.740 10.139 21.243 1.00 89.00 77 ALA A CA 1
ATOM 619 C C . ALA A 1 77 ? -54.892 11.122 21.456 1.00 89.00 77 ALA A C 1
ATOM 621 O O . ALA A 1 77 ? -56.037 10.807 21.133 1.00 89.00 77 ALA A O 1
ATOM 622 N N . ALA A 1 78 ? -54.605 12.310 21.984 1.00 85.94 78 ALA A N 1
ATOM 623 C CA . ALA A 1 78 ? -55.633 13.312 22.262 1.00 85.94 78 ALA A CA 1
ATOM 624 C C . ALA A 1 78 ? -55.095 14.747 22.114 1.00 85.94 78 ALA A C 1
ATOM 626 O O . ALA A 1 78 ? -53.893 14.977 22.289 1.00 85.94 78 ALA A O 1
ATOM 627 N N . PRO A 1 79 ? -55.958 15.728 21.791 1.00 85.50 79 PRO A N 1
ATOM 628 C CA . PRO A 1 79 ? -55.633 17.141 21.964 1.00 85.50 79 PRO A CA 1
ATOM 629 C C . PRO A 1 79 ? -55.278 17.418 23.424 1.00 85.50 79 PRO A C 1
ATOM 631 O O . PRO A 1 79 ? -55.947 16.901 24.317 1.00 85.50 79 PRO A O 1
ATOM 634 N N . LEU A 1 80 ? -54.281 18.266 23.681 1.00 82.94 80 LEU A N 1
ATOM 635 C CA . LEU A 1 80 ? -53.826 18.586 25.039 1.00 82.94 80 LEU A CA 1
ATOM 636 C C . LEU A 1 80 ? -54.960 19.119 25.938 1.00 82.94 80 LEU A C 1
ATOM 638 O O . LEU A 1 80 ? -54.982 18.842 27.133 1.00 82.94 80 LEU A O 1
ATOM 642 N N . ALA A 1 81 ? -55.949 19.798 25.350 1.00 78.94 81 ALA A N 1
ATOM 643 C CA . ALA A 1 81 ? -57.160 20.261 26.031 1.00 78.94 81 ALA A CA 1
ATOM 644 C C . ALA A 1 81 ? -58.107 19.141 26.524 1.00 78.94 81 ALA A C 1
ATOM 646 O O . ALA A 1 81 ? -58.915 19.382 27.418 1.00 78.94 81 ALA A O 1
ATOM 647 N N . GLU A 1 82 ? -58.033 17.941 25.944 1.00 75.94 82 GLU A N 1
ATOM 648 C CA . GLU A 1 82 ? -58.928 16.801 26.215 1.00 75.94 82 GLU A CA 1
ATOM 649 C C . GLU A 1 82 ? -58.226 15.658 26.964 1.00 75.94 82 GLU A C 1
ATOM 651 O O . GLU A 1 82 ? -58.851 14.665 27.346 1.00 75.94 82 GLU A O 1
ATOM 656 N N . VAL A 1 83 ? -56.919 15.788 27.198 1.00 70.38 83 VAL A N 1
ATOM 657 C CA . VAL A 1 83 ? -56.147 14.845 28.003 1.00 70.38 83 VAL A CA 1
ATOM 658 C C . VAL A 1 83 ? -56.683 14.899 29.441 1.00 70.38 83 VAL A C 1
ATOM 660 O O . VAL A 1 83 ? -56.611 15.924 30.108 1.00 70.38 83 VAL A O 1
ATOM 663 N N . GLY A 1 84 ? -57.255 13.794 29.934 1.00 55.50 84 GLY A N 1
ATOM 664 C CA . GLY A 1 84 ? -58.023 13.731 31.191 1.00 55.50 84 GLY A CA 1
ATOM 665 C C . GLY A 1 84 ? -57.297 14.109 32.497 1.00 55.50 84 GLY A C 1
ATOM 666 O O . GLY A 1 84 ? -57.918 14.060 33.558 1.00 55.50 84 GLY A O 1
ATOM 667 N N . ALA A 1 85 ? -56.019 14.496 32.449 1.00 55.19 85 ALA A N 1
ATOM 668 C CA . ALA A 1 85 ? -55.333 15.194 33.530 1.00 55.19 85 ALA A CA 1
ATOM 669 C C . ALA A 1 85 ? -55.298 16.688 33.186 1.00 55.19 85 ALA A C 1
ATOM 671 O O . ALA A 1 85 ? -54.666 17.075 32.208 1.00 55.19 85 ALA A O 1
ATOM 672 N N . ARG A 1 86 ? -55.985 17.523 33.979 1.00 62.69 86 ARG A N 1
ATOM 673 C CA . ARG A 1 86 ? -55.961 18.988 33.830 1.00 62.69 86 ARG A CA 1
ATOM 674 C C . ARG A 1 86 ? -54.505 19.452 33.714 1.00 62.69 86 ARG A C 1
ATOM 676 O O . ARG A 1 86 ? -53.750 19.281 34.671 1.00 62.69 86 ARG A O 1
ATOM 683 N N . TYR A 1 87 ? -54.127 20.005 32.564 1.00 73.50 87 TYR A N 1
ATOM 684 C CA . TYR A 1 87 ? -52.872 20.737 32.441 1.00 73.50 87 TYR A CA 1
ATOM 685 C C . TYR A 1 87 ? -52.896 21.896 33.445 1.00 73.50 87 TYR A C 1
ATOM 687 O O . TYR A 1 87 ? -53.945 22.505 33.684 1.00 73.50 87 TYR A O 1
ATOM 695 N N . ILE A 1 88 ? -51.758 22.169 34.068 1.00 79.88 88 ILE A N 1
ATOM 696 C CA . ILE A 1 88 ? -51.598 23.288 34.995 1.00 79.88 88 ILE A CA 1
ATOM 697 C C . ILE A 1 88 ? -50.913 24.405 34.215 1.00 79.88 88 ILE A C 1
ATOM 699 O O . ILE A 1 88 ? -49.978 24.157 33.457 1.00 79.88 88 ILE A O 1
ATOM 703 N N . VAL A 1 89 ? -51.420 25.628 34.344 1.00 79.56 89 VAL A N 1
ATOM 704 C CA . VAL A 1 89 ? -50.745 26.807 33.800 1.00 79.56 89 VAL A CA 1
ATOM 705 C C . VAL A 1 89 ? -49.827 27.324 34.896 1.00 79.56 89 VAL A C 1
ATOM 707 O O . VAL A 1 89 ? -50.321 27.761 35.933 1.00 79.56 89 VAL A O 1
ATOM 710 N N . ASP A 1 90 ? -48.522 27.247 34.667 1.00 70.25 90 ASP A N 1
ATOM 711 C CA . ASP A 1 90 ? -47.496 27.652 35.627 1.00 70.25 90 ASP A CA 1
ATOM 712 C C . ASP A 1 90 ? -46.496 28.593 34.947 1.00 70.25 90 ASP A C 1
ATOM 714 O O . ASP A 1 90 ? -45.934 28.252 33.908 1.00 70.25 90 ASP A O 1
ATOM 718 N N . GLU A 1 91 ? -46.357 29.813 35.474 1.00 68.44 91 GLU A N 1
ATOM 719 C CA . GLU A 1 91 ? -45.400 30.846 35.033 1.00 68.44 91 GLU A CA 1
ATOM 720 C C . GLU A 1 91 ? -45.183 30.961 33.503 1.00 68.44 91 GLU A C 1
ATOM 722 O O . GLU A 1 91 ? -44.059 31.024 33.000 1.00 68.44 91 GLU A O 1
ATOM 727 N N . GLY A 1 92 ? -46.273 30.990 32.725 1.00 78.50 92 GLY A N 1
ATOM 728 C CA . GLY A 1 92 ? -46.194 31.104 31.263 1.00 78.50 92 GLY A CA 1
ATOM 729 C C . GLY A 1 92 ? -45.810 29.802 30.549 1.00 78.50 92 GLY A C 1
ATOM 730 O O . GLY A 1 92 ? -45.246 29.836 29.457 1.00 78.50 92 GLY A O 1
ATOM 731 N N . ARG A 1 93 ? -46.107 28.641 31.138 1.00 86.56 93 ARG A N 1
ATOM 732 C CA . ARG A 1 93 ? -45.923 27.309 30.543 1.00 86.56 93 ARG A CA 1
ATOM 733 C C . ARG A 1 93 ? -47.146 26.440 30.839 1.00 86.56 93 ARG A C 1
ATOM 735 O O . ARG A 1 93 ? -47.833 26.630 31.842 1.00 86.56 93 ARG A O 1
ATOM 742 N N . LEU A 1 94 ? -47.434 25.488 29.957 1.00 86.75 94 LEU A N 1
ATOM 743 C CA . LEU A 1 94 ? -48.383 24.409 30.235 1.00 86.75 94 LEU A CA 1
ATOM 744 C C . LEU A 1 94 ? -47.603 23.231 30.812 1.00 86.75 94 LEU A C 1
ATOM 746 O O . LEU A 1 94 ? -46.761 22.671 30.115 1.00 86.75 94 LEU A O 1
ATOM 750 N N . GLN A 1 95 ? -47.896 22.853 32.051 1.00 88.19 95 GLN A N 1
ATOM 751 C CA . GLN A 1 95 ? -47.368 21.653 32.690 1.00 88.19 95 GLN A CA 1
ATOM 752 C C . GLN A 1 95 ? -48.386 20.519 32.566 1.00 88.19 95 GLN A C 1
ATOM 754 O O . GLN A 1 95 ? -49.550 20.648 32.959 1.00 88.19 95 GLN A O 1
ATOM 759 N N . ILE A 1 96 ? -47.938 19.380 32.051 1.00 87.75 96 ILE A N 1
ATOM 760 C CA . ILE A 1 96 ? -48.727 18.160 31.925 1.00 87.75 96 ILE A CA 1
ATOM 761 C C . ILE A 1 96 ? -48.042 17.065 32.717 1.00 87.75 96 ILE A C 1
ATOM 763 O O . ILE A 1 96 ? -46.980 16.578 32.335 1.00 87.75 96 ILE A O 1
ATOM 767 N N . SER A 1 97 ? -48.687 16.649 33.805 1.00 87.25 97 SER A N 1
ATOM 768 C CA . SER A 1 97 ? -48.155 15.558 34.606 1.00 87.25 97 SER A CA 1
ATOM 769 C C . SER A 1 97 ? -48.493 14.212 33.982 1.00 87.25 97 SER A C 1
ATOM 771 O O . SER A 1 97 ? -49.630 13.734 34.066 1.00 87.25 97 SER A O 1
ATOM 773 N N . LEU A 1 98 ? -47.493 13.602 33.341 1.00 86.00 98 LEU A N 1
ATOM 774 C CA . LEU A 1 98 ? -47.641 12.332 32.628 1.00 86.00 98 LEU A CA 1
ATOM 775 C C . LEU A 1 98 ? -48.043 11.196 33.579 1.00 86.00 98 LEU A C 1
ATOM 777 O O . LEU A 1 98 ? -48.858 10.346 33.222 1.00 86.00 98 LEU A O 1
ATOM 781 N N . SER A 1 99 ? -47.577 11.247 34.830 1.00 81.94 99 SER A N 1
ATOM 782 C CA . SER A 1 99 ? -47.942 10.300 35.895 1.00 81.94 99 SER A CA 1
ATOM 783 C C . SER A 1 99 ? -49.451 10.244 36.200 1.00 81.94 99 SER A C 1
ATOM 785 O O . SER A 1 99 ? -49.953 9.243 36.718 1.00 81.94 99 SER A O 1
ATOM 787 N N . ARG A 1 100 ? -50.209 11.304 35.872 1.00 82.62 100 ARG A N 1
ATOM 788 C CA . ARG A 1 100 ? -51.658 11.401 36.122 1.00 82.62 100 ARG A CA 1
ATOM 789 C C . ARG A 1 100 ? -52.517 10.909 34.954 1.00 82.62 100 ARG A C 1
ATOM 791 O O . ARG A 1 100 ? -53.742 10.878 35.079 1.00 82.62 100 ARG A O 1
ATOM 798 N N . LEU A 1 101 ? -51.915 10.518 33.833 1.00 83.31 101 LEU A N 1
ATOM 799 C CA . LEU A 1 101 ? -52.640 10.031 32.660 1.00 83.31 101 LEU A CA 1
ATOM 800 C C . LEU A 1 101 ? -53.101 8.589 32.876 1.00 83.31 101 LEU A C 1
ATOM 802 O O . LEU A 1 101 ? -52.282 7.725 33.162 1.00 83.31 101 LEU A O 1
ATOM 806 N N . LYS A 1 102 ? -54.402 8.307 32.702 1.00 77.31 102 LYS A N 1
ATOM 807 C CA . LYS A 1 102 ? -54.984 6.966 32.940 1.00 77.31 102 LYS A CA 1
ATOM 808 C C . LYS A 1 102 ? -54.181 5.803 32.317 1.00 77.31 102 LYS A C 1
ATOM 810 O O . LYS A 1 102 ? -53.969 4.829 33.032 1.00 77.31 102 LYS A O 1
ATOM 815 N N . PRO A 1 103 ? -53.697 5.875 31.057 1.00 74.56 103 PRO A N 1
ATOM 816 C CA . PRO A 1 103 ? -52.898 4.792 30.469 1.00 74.56 103 PRO A CA 1
ATOM 817 C C . PRO A 1 103 ? -51.550 4.581 31.180 1.00 74.56 103 PRO A C 1
ATOM 819 O O . PRO A 1 103 ? -51.119 3.450 31.381 1.00 74.56 103 PRO A O 1
ATOM 822 N N . LEU A 1 104 ? -50.914 5.668 31.623 1.00 77.88 104 LEU A N 1
ATOM 823 C CA . LEU A 1 104 ? -49.610 5.664 32.295 1.00 77.88 104 LEU A CA 1
ATOM 824 C C . LEU A 1 104 ? -49.705 5.430 33.812 1.00 77.88 104 LEU A C 1
ATOM 826 O O . LEU A 1 104 ? -48.725 5.076 34.456 1.00 77.88 104 LEU A O 1
ATOM 830 N N . GLN A 1 105 ? -50.894 5.568 34.404 1.00 73.88 105 GLN A N 1
ATOM 831 C CA . GLN A 1 105 ? -51.140 5.142 35.784 1.00 73.88 105 GLN A CA 1
ATOM 832 C C . GLN A 1 105 ? -51.067 3.620 35.937 1.00 73.88 105 GLN A C 1
ATOM 834 O O . GLN A 1 105 ? -50.715 3.153 37.021 1.00 73.88 105 GLN A O 1
ATOM 839 N N . ILE A 1 106 ? -51.403 2.887 34.866 1.00 70.81 106 ILE A N 1
ATOM 840 C CA . ILE A 1 106 ? -51.330 1.424 34.778 1.00 70.81 106 ILE A CA 1
ATOM 841 C C . ILE A 1 106 ? -49.895 0.998 34.444 1.00 70.81 106 ILE A C 1
ATOM 843 O O . ILE A 1 106 ? -49.352 0.124 35.112 1.00 70.81 106 ILE A O 1
ATOM 847 N N . MET A 1 107 ? -49.257 1.655 33.469 1.00 70.12 107 MET A N 1
ATOM 848 C CA . MET A 1 107 ? -47.853 1.425 33.105 1.00 70.12 107 MET A CA 1
ATOM 849 C C . MET A 1 107 ? -46.977 2.591 33.566 1.00 70.12 107 MET A C 1
ATOM 851 O O . MET A 1 107 ? -46.693 3.510 32.803 1.00 70.12 107 MET A O 1
ATOM 855 N N . ARG A 1 108 ? -46.565 2.558 34.840 1.00 71.12 108 ARG A N 1
ATOM 856 C CA . ARG A 1 108 ? -45.722 3.607 35.452 1.00 71.12 108 ARG A CA 1
ATOM 857 C C . ARG A 1 108 ? -44.236 3.489 35.113 1.00 71.12 108 ARG A C 1
ATOM 859 O O . ARG A 1 108 ? -43.468 4.384 35.446 1.00 71.12 108 ARG A O 1
ATOM 866 N N . GLN A 1 109 ? -43.835 2.370 34.521 1.00 77.25 109 GLN A N 1
ATOM 867 C CA . GLN A 1 109 ? -42.450 2.003 34.246 1.00 77.25 109 GLN A CA 1
ATOM 868 C C . GLN A 1 109 ? -42.363 1.418 32.838 1.00 77.25 109 GLN A C 1
ATOM 870 O O . GLN A 1 109 ? -43.343 0.863 32.337 1.00 77.25 109 GLN A O 1
ATOM 875 N N . GLY A 1 110 ? -41.194 1.535 32.214 1.00 78.75 110 GLY A N 1
ATOM 876 C CA . GLY A 1 110 ? -40.965 1.089 30.842 1.00 78.75 110 GLY A CA 1
ATOM 877 C C . GLY A 1 110 ? -40.596 2.231 29.902 1.00 78.75 110 GLY A C 1
ATOM 878 O O . GLY A 1 110 ? -40.270 3.335 30.337 1.00 78.75 110 GLY A O 1
ATOM 879 N N . GLN A 1 111 ? -40.597 1.934 28.606 1.00 86.62 111 GLN A N 1
ATOM 880 C CA . GLN A 1 111 ? -40.251 2.874 27.544 1.00 86.62 111 GLN A CA 1
ATOM 881 C C . GLN A 1 111 ? -41.498 3.541 26.987 1.00 86.62 111 GLN A C 1
ATOM 883 O O . GLN A 1 111 ? -42.522 2.883 26.793 1.00 86.62 111 GLN A O 1
ATOM 888 N N . PHE A 1 112 ? -41.377 4.831 26.691 1.00 87.69 112 PHE A N 1
ATOM 889 C CA . PHE A 1 112 ? -42.447 5.627 26.117 1.00 87.69 112 PHE A CA 1
ATOM 890 C C . PHE A 1 112 ? -41.907 6.521 25.004 1.00 87.69 112 PHE A C 1
ATOM 892 O O . PHE A 1 112 ? -40.902 7.214 25.178 1.00 87.69 112 PHE A O 1
ATOM 899 N N . GLU A 1 113 ? -42.607 6.540 23.872 1.00 90.69 113 GLU A N 1
ATOM 900 C CA . GLU A 1 113 ? -42.408 7.544 22.829 1.00 90.69 113 GLU A CA 1
ATOM 901 C C . GLU A 1 113 ? -43.502 8.602 22.964 1.00 90.69 113 GLU A C 1
ATOM 903 O O . GLU A 1 113 ? -44.677 8.345 22.689 1.00 90.69 113 GLU A O 1
ATOM 908 N N . ILE A 1 114 ? -43.116 9.792 23.413 1.00 90.94 114 ILE A N 1
ATOM 909 C CA . ILE A 1 114 ? -44.005 10.928 23.635 1.00 90.94 114 ILE A CA 1
ATOM 910 C C . ILE A 1 114 ? -43.787 11.914 22.499 1.00 90.94 114 ILE A C 1
ATOM 912 O O . ILE A 1 114 ? -42.748 12.558 22.421 1.00 90.94 114 ILE A O 1
ATOM 916 N N . ALA A 1 115 ? -44.778 12.065 21.632 1.00 91.38 115 ALA A N 1
ATOM 917 C CA . ALA A 1 115 ? -44.748 13.059 20.573 1.00 91.38 115 ALA A CA 1
ATOM 918 C C . ALA A 1 115 ? -45.820 14.126 20.795 1.00 91.38 115 ALA A C 1
ATOM 920 O O . ALA A 1 115 ? -46.988 13.839 21.070 1.00 91.38 115 ALA A O 1
ATOM 921 N N . LEU A 1 116 ? -45.392 15.371 20.654 1.00 90.19 116 LEU A N 1
ATOM 922 C CA . LEU A 1 116 ? -46.197 16.573 20.669 1.00 90.19 116 LEU A CA 1
ATOM 923 C C . LEU A 1 116 ? -46.176 17.159 19.272 1.00 90.19 116 LEU A C 1
ATOM 925 O O . LEU A 1 116 ? -45.143 17.640 18.811 1.00 90.19 116 LEU A O 1
ATOM 929 N N . ARG A 1 117 ? -47.332 17.130 18.613 1.00 87.88 117 ARG A N 1
ATOM 930 C CA . ARG A 1 117 ? -47.524 17.849 17.356 1.00 87.88 117 ARG A CA 1
ATOM 931 C C . ARG A 1 117 ? -48.175 19.184 17.639 1.00 87.88 117 ARG A C 1
ATOM 933 O O . ARG A 1 117 ? -49.259 19.225 18.227 1.00 87.88 117 ARG A O 1
ATOM 940 N N . GLY A 1 118 ? -47.495 20.250 17.251 1.00 80.88 118 GLY A N 1
ATOM 941 C CA . GLY A 1 118 ? -47.852 21.623 17.549 1.00 80.88 118 GLY A CA 1
ATOM 942 C C . GLY A 1 118 ? -47.839 22.519 16.311 1.00 80.88 118 GLY A C 1
ATOM 943 O O . GLY A 1 118 ? -47.548 22.095 15.195 1.00 80.88 118 GLY A O 1
ATOM 944 N N . PRO A 1 119 ? -48.196 23.797 16.477 1.00 74.44 119 PRO A N 1
ATOM 945 C CA . PRO A 1 119 ? -48.160 24.765 15.390 1.00 74.44 119 PRO A CA 1
ATOM 946 C C . PRO A 1 119 ? -46.724 25.200 15.041 1.00 74.44 119 PRO A C 1
ATOM 948 O O . PRO A 1 119 ? -45.889 25.354 15.930 1.00 74.44 119 PRO A O 1
ATOM 951 N N . LEU A 1 120 ? -46.491 25.528 13.761 1.00 65.75 120 LEU A N 1
ATOM 952 C CA . LEU A 1 120 ? -45.307 26.262 13.271 1.00 65.75 120 LEU A CA 1
ATOM 953 C C . LEU A 1 120 ? -43.956 25.571 13.555 1.00 65.75 120 LEU A C 1
ATOM 955 O O . LEU A 1 120 ? -43.018 26.212 14.017 1.00 65.75 120 LEU A O 1
ATOM 959 N N . GLY A 1 121 ? -43.852 24.263 13.297 1.00 66.69 121 GLY A N 1
ATOM 960 C CA . GLY A 1 121 ? -42.573 23.539 13.381 1.00 66.69 121 GLY A CA 1
ATOM 961 C C . GLY A 1 121 ? -42.040 23.329 14.803 1.00 66.69 121 GLY A C 1
ATOM 962 O O . GLY A 1 121 ? -40.888 22.943 14.973 1.00 66.69 121 GLY A O 1
ATOM 963 N N . ARG A 1 122 ? -42.869 23.553 15.829 1.00 79.62 122 ARG A N 1
ATOM 964 C CA . ARG A 1 122 ? -42.556 23.272 17.242 1.00 79.62 122 ARG A CA 1
ATOM 965 C C . ARG A 1 122 ? -42.861 21.818 17.619 1.00 79.62 122 ARG A C 1
ATOM 967 O O . ARG A 1 122 ? -43.235 21.540 18.751 1.00 79.62 122 ARG A O 1
ATOM 974 N N . ASP A 1 123 ? -42.782 20.903 16.661 1.00 86.12 123 ASP A N 1
ATOM 975 C CA . ASP A 1 123 ? -43.013 19.490 16.935 1.00 86.12 123 ASP A CA 1
ATOM 976 C C . ASP A 1 123 ? -41.862 18.954 17.786 1.00 86.12 123 ASP A C 1
ATOM 978 O O . ASP A 1 123 ? -40.691 19.204 17.499 1.00 86.12 123 ASP A O 1
ATOM 982 N N . SER A 1 124 ? -42.194 18.210 18.836 1.00 88.25 124 SER A N 1
ATOM 983 C CA . SER A 1 124 ? -41.197 17.595 19.711 1.00 88.25 124 SER A CA 1
ATOM 984 C C . SER A 1 124 ? -41.520 16.129 19.901 1.00 88.25 124 SER A C 1
ATOM 986 O O . SER A 1 124 ? -42.667 15.758 20.151 1.00 88.25 124 SER A O 1
ATOM 988 N N . ALA A 1 125 ? -40.498 15.294 19.796 1.00 90.12 125 ALA A N 1
ATOM 989 C CA . ALA A 1 125 ? -40.586 13.879 20.095 1.00 90.12 125 ALA A CA 1
ATOM 990 C C . ALA A 1 125 ? -39.550 13.551 21.166 1.00 90.12 125 ALA A C 1
ATOM 992 O O . ALA A 1 125 ? -38.373 13.868 21.022 1.00 90.12 125 ALA A O 1
ATOM 993 N N . PHE A 1 126 ? -40.006 12.912 22.233 1.00 90.44 126 PHE A N 1
ATOM 994 C CA . PHE A 1 126 ? -39.187 12.458 23.338 1.00 90.44 126 PHE A CA 1
ATOM 995 C C . PHE A 1 126 ? -39.283 10.945 23.409 1.00 90.44 126 PHE A C 1
ATOM 997 O O . PHE A 1 126 ? -40.376 10.379 23.461 1.00 90.44 126 PHE A O 1
ATOM 1004 N N . ARG A 1 127 ? -38.133 10.288 23.446 1.00 90.12 127 ARG A N 1
ATOM 1005 C CA . ARG A 1 127 ? -38.039 8.890 23.844 1.00 90.12 127 ARG A CA 1
ATOM 1006 C C . ARG A 1 127 ? -37.580 8.883 25.284 1.00 90.12 127 ARG A C 1
ATOM 1008 O O . ARG A 1 127 ? -36.556 9.487 25.586 1.00 90.12 127 ARG A O 1
ATOM 1015 N N . ILE A 1 128 ? -38.334 8.240 26.163 1.00 89.81 128 ILE A N 1
ATOM 1016 C CA . ILE A 1 128 ? -37.975 8.136 27.576 1.00 89.81 128 ILE A CA 1
ATOM 1017 C C . ILE A 1 128 ? -38.101 6.707 28.073 1.00 89.81 128 ILE A C 1
ATOM 1019 O O . ILE A 1 128 ? -38.861 5.909 27.526 1.00 89.81 128 ILE A O 1
ATOM 1023 N N . ALA A 1 129 ? -37.376 6.400 29.138 1.00 88.00 129 ALA A N 1
ATOM 1024 C CA . ALA A 1 129 ? -37.524 5.180 29.902 1.00 88.00 129 ALA A CA 1
ATOM 1025 C C . ALA A 1 129 ? -37.624 5.526 31.385 1.00 88.00 129 ALA A C 1
ATOM 1027 O O . ALA A 1 129 ? -36.797 6.270 31.902 1.00 88.00 129 ALA A O 1
ATOM 1028 N N . VAL A 1 130 ? -38.628 4.985 32.070 1.00 87.06 130 VAL A N 1
ATOM 1029 C CA . VAL A 1 130 ? -38.804 5.182 33.512 1.00 87.06 130 VAL A CA 1
ATOM 1030 C C . VAL A 1 130 ? -38.477 3.890 34.232 1.00 87.06 130 VAL A C 1
ATOM 1032 O O . VAL A 1 130 ? -39.110 2.858 33.983 1.00 87.06 130 VAL A O 1
ATOM 1035 N N . VAL A 1 131 ? -37.506 3.966 35.137 1.00 84.50 131 VAL A N 1
ATOM 1036 C CA . VAL A 1 131 ? -37.082 2.854 35.988 1.00 84.50 131 VAL A CA 1
ATOM 1037 C C . VAL A 1 131 ? -37.319 3.205 37.460 1.00 84.50 131 VAL A C 1
ATOM 1039 O O . VAL A 1 131 ? -37.147 4.356 37.856 1.00 84.50 131 VAL A O 1
ATOM 1042 N N . PRO A 1 132 ? -37.727 2.246 38.304 1.00 79.44 132 PRO A N 1
ATOM 1043 C CA . PRO A 1 132 ? -38.108 2.519 39.695 1.00 79.44 132 PRO A CA 1
ATOM 1044 C C . PRO A 1 132 ? -36.956 3.053 40.553 1.00 79.44 132 PRO A C 1
ATOM 1046 O O . PRO A 1 132 ? -37.146 3.967 41.352 1.00 79.44 132 PRO A O 1
ATOM 1049 N N . LEU A 1 133 ? -35.759 2.490 40.394 1.00 84.69 133 LEU A N 1
ATOM 1050 C CA . LEU A 1 133 ? -34.559 2.917 41.098 1.00 84.69 133 LEU A CA 1
ATOM 1051 C C . LEU A 1 133 ? -33.367 2.799 40.154 1.00 84.69 133 LEU A C 1
ATOM 1053 O O . LEU A 1 133 ? -33.219 1.789 39.463 1.00 84.69 133 LEU A O 1
ATOM 1057 N N . PHE A 1 134 ? -32.529 3.829 40.139 1.00 85.50 134 PHE A N 1
ATOM 1058 C CA . PHE A 1 134 ? -31.281 3.849 39.397 1.00 85.50 134 PHE A CA 1
ATOM 1059 C C . PHE A 1 134 ? -30.278 4.718 40.147 1.00 85.50 134 PHE A C 1
ATOM 1061 O O . PHE A 1 134 ? -30.518 5.896 40.363 1.00 85.50 134 PHE A O 1
ATOM 1068 N N . ALA A 1 135 ? -29.156 4.152 40.572 1.00 83.62 135 ALA A N 1
ATOM 1069 C CA . ALA A 1 135 ? -28.074 4.929 41.158 1.00 83.62 135 ALA A CA 1
ATOM 1070 C C . ALA A 1 135 ? -26.741 4.453 40.592 1.00 83.62 135 ALA A C 1
ATOM 1072 O O . ALA A 1 135 ? -26.333 3.311 40.819 1.00 83.62 135 ALA A O 1
ATOM 1073 N N . LEU A 1 136 ? -26.073 5.348 39.868 1.00 85.19 136 LEU A N 1
ATOM 1074 C CA . LEU A 1 136 ? -24.733 5.154 39.337 1.00 85.19 136 LEU A CA 1
ATOM 1075 C C . LEU A 1 136 ? -23.719 5.769 40.303 1.00 85.19 136 LEU A C 1
ATOM 1077 O O . LEU A 1 136 ? -23.833 6.933 40.680 1.00 85.19 136 LEU A O 1
ATOM 1081 N N . HIS A 1 137 ? -22.724 4.987 40.714 1.00 84.25 137 HIS A N 1
ATOM 1082 C CA . HIS A 1 137 ? -21.648 5.458 41.577 1.00 84.25 137 HIS A CA 1
ATOM 1083 C C . HIS A 1 137 ? -20.291 5.258 40.896 1.00 84.25 137 HIS A C 1
ATOM 1085 O O . HIS A 1 137 ? -19.704 4.172 40.945 1.00 84.25 137 HIS A O 1
ATOM 1091 N N . LEU A 1 138 ? -19.815 6.333 40.264 1.00 77.81 138 LEU A N 1
ATOM 1092 C CA . LEU A 1 138 ? -18.468 6.484 39.711 1.00 77.81 138 LEU A CA 1
ATOM 1093 C C . LEU A 1 138 ? -17.582 7.213 40.726 1.00 77.81 138 LEU A C 1
ATOM 1095 O O . LEU A 1 138 ? -17.998 8.219 41.301 1.00 77.81 138 LEU A O 1
ATOM 1099 N N . ARG A 1 139 ? -16.357 6.727 40.949 1.00 71.94 139 ARG A N 1
ATOM 1100 C CA . ARG A 1 139 ? -15.375 7.443 41.781 1.00 71.94 139 ARG A CA 1
ATOM 1101 C C . ARG A 1 139 ? -14.795 8.608 40.983 1.00 71.94 139 ARG A C 1
ATOM 1103 O O . ARG A 1 139 ? -14.651 8.494 39.772 1.00 71.94 139 ARG A O 1
ATOM 1110 N N . ASP A 1 140 ? -14.371 9.687 41.640 1.00 66.50 140 ASP A N 1
ATOM 1111 C CA . ASP A 1 140 ? -13.811 10.854 40.933 1.00 66.50 140 ASP A CA 1
ATOM 1112 C C . ASP A 1 140 ? -12.572 10.520 40.087 1.00 66.50 140 ASP A C 1
ATOM 1114 O O . ASP A 1 140 ? -12.410 11.043 38.990 1.00 66.50 140 ASP A O 1
ATOM 1118 N N . GLN A 1 141 ? -11.743 9.577 40.538 1.00 64.19 141 GLN A N 1
ATOM 1119 C CA . GLN A 1 141 ? -10.608 9.049 39.768 1.00 64.19 141 GLN A CA 1
ATOM 1120 C C . GLN A 1 141 ? -11.017 8.280 38.496 1.00 64.19 141 GLN A C 1
ATOM 1122 O O . GLN A 1 141 ? -10.222 8.163 37.572 1.00 64.19 141 GLN A O 1
ATOM 1127 N N . ASP A 1 142 ? -12.245 7.759 38.453 1.00 68.19 142 ASP A N 1
ATOM 1128 C CA . ASP A 1 142 ? -12.785 6.969 37.344 1.00 68.19 142 ASP A CA 1
ATOM 1129 C C . ASP A 1 142 ? -13.586 7.850 36.365 1.00 68.19 142 ASP A C 1
ATOM 1131 O O . ASP A 1 142 ? -13.967 7.401 35.284 1.00 68.19 142 ASP A O 1
ATOM 1135 N N . ARG A 1 143 ? -13.822 9.121 36.732 1.00 70.44 143 ARG A N 1
ATOM 1136 C CA . ARG A 1 143 ? -14.539 10.125 35.931 1.00 70.44 143 ARG A CA 1
ATOM 1137 C C . ARG A 1 143 ? -13.694 10.774 34.844 1.00 70.44 143 ARG A C 1
ATOM 1139 O O . ARG A 1 143 ? -14.249 11.521 34.054 1.00 70.44 143 ARG A O 1
ATOM 1146 N N . LEU A 1 144 ? -12.383 10.555 34.814 1.00 74.81 144 LEU A N 1
ATOM 1147 C CA . LEU A 1 144 ? -11.479 11.031 33.767 1.00 74.81 144 LEU A CA 1
ATOM 1148 C C . LEU A 1 144 ? -10.369 10.003 33.601 1.00 74.81 144 LEU A C 1
ATOM 1150 O O . LEU A 1 144 ? -9.552 9.810 34.498 1.00 74.81 144 LEU A O 1
ATOM 1154 N N . ARG A 1 145 ? -10.333 9.339 32.448 1.00 77.25 145 ARG A N 1
ATOM 1155 C CA . ARG A 1 145 ? -9.321 8.322 32.169 1.00 77.25 145 ARG A CA 1
ATOM 1156 C C . ARG A 1 145 ? -8.147 8.906 31.409 1.00 77.25 145 ARG A C 1
ATOM 1158 O O . ARG A 1 145 ? -8.288 9.778 30.551 1.00 77.25 145 ARG A O 1
ATOM 1165 N N . VAL A 1 146 ? -6.979 8.354 31.685 1.00 72.00 146 VAL A N 1
ATOM 1166 C CA . VAL A 1 146 ? -5.739 8.690 30.992 1.00 72.00 146 VAL A CA 1
ATOM 1167 C C . VAL A 1 146 ? -5.079 7.392 30.602 1.00 72.00 146 VAL A C 1
ATOM 1169 O O . VAL A 1 146 ? -5.092 6.437 31.378 1.00 72.00 146 VAL A O 1
ATOM 1172 N N . SER A 1 147 ? -4.543 7.332 29.390 1.00 68.38 147 SER A N 1
ATOM 1173 C CA . SER A 1 147 ? -3.844 6.132 28.966 1.00 68.38 147 SER A CA 1
ATOM 1174 C C . SER A 1 147 ? -2.514 6.008 29.701 1.00 68.38 147 SER A C 1
ATOM 1176 O O . SER A 1 147 ? -1.767 6.974 29.846 1.00 68.38 147 SER A O 1
ATOM 1178 N N . VAL A 1 148 ? -2.217 4.792 30.153 1.00 63.41 148 VAL A N 1
ATOM 1179 C CA . VAL A 1 148 ? -0.937 4.423 30.753 1.00 63.41 148 VAL A CA 1
ATOM 1180 C C . VAL A 1 148 ? -0.313 3.367 29.851 1.00 63.41 148 VAL A C 1
ATOM 1182 O O . VAL A 1 148 ? -0.903 2.310 29.633 1.00 63.41 148 VAL A O 1
ATOM 1185 N N . GLY A 1 149 ? 0.854 3.663 29.272 1.00 58.75 149 GLY A N 1
ATOM 1186 C CA . GLY A 1 149 ? 1.521 2.748 28.336 1.00 58.75 149 GLY A CA 1
ATOM 1187 C C . GLY A 1 149 ? 0.686 2.423 27.089 1.00 58.75 149 GLY A C 1
ATOM 1188 O O . GLY A 1 149 ? 0.715 1.296 26.607 1.00 58.75 149 GLY A O 1
ATOM 1189 N N . GLY A 1 150 ? -0.123 3.372 26.610 1.00 60.31 150 GLY A N 1
ATOM 1190 C CA . GLY A 1 150 ? -0.917 3.205 25.390 1.00 60.31 150 GLY A CA 1
ATOM 1191 C C . GLY A 1 150 ? -2.245 2.485 25.536 1.00 60.31 150 GLY A C 1
ATOM 1192 O O . GLY A 1 150 ? -3.034 2.502 24.597 1.00 60.31 150 GLY A O 1
ATOM 1193 N N . LYS A 1 151 ? -2.538 1.937 26.716 1.00 66.88 151 LYS A N 1
ATOM 1194 C CA . LYS A 1 151 ? -3.839 1.344 27.032 1.00 66.88 151 LYS A CA 1
ATOM 1195 C C . LYS A 1 151 ? -4.599 2.245 27.986 1.00 66.88 151 LYS A C 1
ATOM 1197 O O . LYS A 1 151 ? -4.000 2.884 28.853 1.00 66.88 151 LYS A O 1
ATOM 1202 N N . LEU A 1 152 ? -5.906 2.360 27.804 1.00 75.56 152 LEU A N 1
ATOM 1203 C CA . LEU A 1 152 ? -6.750 3.024 28.791 1.00 75.56 152 LEU A CA 1
ATOM 1204 C C . LEU A 1 152 ? -6.999 2.036 29.942 1.00 75.56 152 LEU A C 1
ATOM 1206 O O . LEU A 1 152 ? -7.124 0.834 29.707 1.00 75.56 152 LEU A O 1
ATOM 1210 N N . PRO A 1 153 ? -7.013 2.487 31.200 1.00 76.25 153 PRO A N 1
ATOM 1211 C CA . PRO A 1 153 ? -7.312 1.607 32.316 1.00 76.25 153 PRO A CA 1
ATOM 1212 C C . PRO A 1 153 ? -8.777 1.165 32.256 1.00 76.25 153 PRO A C 1
ATOM 1214 O O . PRO A 1 153 ? -9.671 1.939 31.895 1.00 76.25 153 PRO A O 1
ATOM 1217 N N . GLY A 1 154 ? -9.020 -0.092 32.627 1.00 81.19 154 GLY A N 1
ATOM 1218 C CA . GLY A 1 154 ? -10.377 -0.568 32.862 1.00 81.19 154 GLY A CA 1
ATOM 1219 C C . GLY A 1 154 ? -11.010 0.189 34.028 1.00 81.19 154 GLY A C 1
ATOM 1220 O O . GLY A 1 154 ? -10.328 0.536 34.993 1.00 81.19 154 GLY A O 1
ATOM 1221 N N . VAL A 1 155 ? -12.311 0.444 33.940 1.00 86.06 155 VAL A N 1
ATOM 1222 C CA . VAL A 1 155 ? -13.064 1.153 34.981 1.00 86.06 155 VAL A CA 1
ATOM 1223 C C . VAL A 1 155 ? -14.046 0.196 35.626 1.00 86.06 155 VAL A C 1
ATOM 1225 O O . VAL A 1 155 ? -14.718 -0.576 34.943 1.00 86.06 155 VAL A O 1
ATOM 1228 N N . SER A 1 156 ? -14.150 0.262 36.952 1.00 85.62 156 SER A N 1
ATOM 1229 C CA . SER A 1 156 ? -15.185 -0.448 37.692 1.00 85.62 156 SER A CA 1
ATOM 1230 C C . SER A 1 156 ? -16.078 0.534 38.429 1.00 85.62 156 SER A C 1
ATOM 1232 O O . SER A 1 156 ? -15.588 1.291 39.265 1.00 85.62 156 SER A O 1
ATOM 1234 N N . PHE A 1 157 ? -17.381 0.475 38.186 1.00 88.00 157 PHE A N 1
ATOM 1235 C CA . PHE A 1 157 ? -18.361 1.285 38.903 1.00 88.00 157 PHE A CA 1
ATOM 1236 C C . PHE A 1 157 ? -19.482 0.417 39.470 1.00 88.00 157 PHE A C 1
ATOM 1238 O O . PHE A 1 157 ? -19.689 -0.732 39.066 1.00 88.00 157 PHE A O 1
ATOM 1245 N N . ALA A 1 158 ? -20.175 0.954 40.472 1.00 88.06 158 ALA A N 1
ATOM 1246 C CA . ALA A 1 158 ? -21.331 0.300 41.065 1.00 88.06 158 ALA A CA 1
ATOM 1247 C C . ALA A 1 158 ? -22.612 0.905 40.491 1.00 88.06 158 ALA A C 1
ATOM 1249 O O . ALA A 1 158 ? -22.728 2.125 40.371 1.00 88.06 158 ALA A O 1
ATOM 1250 N N . LEU A 1 159 ? -23.571 0.044 40.168 1.00 88.69 159 LEU A N 1
ATOM 1251 C CA . LEU A 1 159 ? -24.895 0.430 39.707 1.00 88.69 159 LEU A CA 1
ATOM 1252 C C . LEU A 1 159 ? -25.934 -0.245 40.595 1.00 88.69 159 LEU A C 1
ATOM 1254 O O . LEU A 1 159 ? -25.882 -1.453 40.822 1.00 88.69 159 LEU A O 1
ATOM 1258 N N . ARG A 1 160 ? -26.883 0.529 41.111 1.00 88.25 160 ARG A N 1
ATOM 1259 C CA . ARG A 1 160 ? -28.042 0.005 41.834 1.00 88.25 160 ARG A CA 1
ATOM 1260 C C . ARG A 1 160 ? -29.318 0.239 41.046 1.00 88.25 160 ARG A C 1
ATOM 1262 O O . ARG A 1 160 ? -29.540 1.338 40.554 1.00 88.25 160 ARG A O 1
ATOM 1269 N N . THR A 1 161 ? -30.154 -0.783 40.973 1.00 88.00 161 THR A N 1
ATOM 1270 C CA . THR A 1 161 ? -31.526 -0.732 40.476 1.00 88.00 161 THR A CA 1
ATOM 1271 C C . THR A 1 161 ? -32.451 -1.535 41.402 1.00 88.00 161 THR A C 1
ATOM 1273 O O . THR A 1 161 ? -32.009 -2.039 42.433 1.00 88.00 161 THR A O 1
ATOM 1276 N N . SER A 1 162 ? -33.748 -1.594 41.117 1.00 84.75 162 SER A N 1
ATOM 1277 C CA . SER A 1 162 ? -34.699 -2.410 41.886 1.00 84.75 162 SER A CA 1
ATOM 1278 C C . SER A 1 162 ? -34.494 -3.905 41.637 1.00 84.75 162 SER A C 1
ATOM 1280 O O . SER A 1 162 ? -34.004 -4.290 40.578 1.00 84.75 162 SER A O 1
ATOM 1282 N N . GLU A 1 163 ? -34.950 -4.747 42.561 1.00 83.00 163 GLU A N 1
ATOM 1283 C CA . GLU A 1 163 ? -34.810 -6.208 42.468 1.00 83.00 163 GLU A CA 1
ATOM 1284 C C . GLU A 1 163 ? -35.519 -6.813 41.245 1.00 83.00 163 GLU A C 1
ATOM 1286 O O . GLU A 1 163 ? -35.006 -7.765 40.666 1.00 83.00 163 GLU A O 1
ATOM 1291 N N . ASP A 1 164 ? -36.614 -6.200 40.785 1.00 81.31 164 ASP A N 1
ATOM 1292 C CA . ASP A 1 164 ? -37.395 -6.655 39.623 1.00 81.31 164 ASP A CA 1
ATOM 1293 C C . ASP A 1 164 ? -36.712 -6.386 38.266 1.00 81.31 164 ASP A C 1
ATOM 1295 O O . ASP A 1 164 ? -37.268 -6.699 37.208 1.00 81.31 164 ASP A O 1
ATOM 1299 N N . TRP A 1 165 ? -35.525 -5.769 38.275 1.00 83.88 165 TRP A N 1
ATOM 1300 C CA . TRP A 1 165 ? -34.788 -5.368 37.081 1.00 83.88 165 TRP A CA 1
ATOM 1301 C C . TRP A 1 165 ? -33.388 -5.986 37.047 1.00 83.88 165 TRP A C 1
ATOM 1303 O O . TRP A 1 165 ? -32.597 -5.917 37.994 1.00 83.88 165 TRP A O 1
ATOM 1313 N N . GLN A 1 166 ? -33.070 -6.566 35.897 1.00 86.25 166 GLN A N 1
ATOM 1314 C CA . GLN A 1 166 ? -31.791 -7.170 35.575 1.00 86.25 166 GLN A CA 1
ATOM 1315 C C . GLN A 1 166 ? -30.961 -6.230 34.709 1.00 86.25 166 GLN A C 1
ATOM 1317 O O . GLN A 1 166 ? -31.456 -5.653 33.739 1.00 86.25 166 GLN A O 1
ATOM 1322 N N . LEU A 1 167 ? -29.695 -6.065 35.088 1.00 87.88 167 LEU A N 1
ATOM 1323 C CA . LEU A 1 167 ? -28.710 -5.333 34.306 1.00 87.88 167 LEU A CA 1
ATOM 1324 C C . LEU A 1 167 ? -27.932 -6.319 33.435 1.00 87.88 167 LEU A C 1
ATOM 1326 O O . LEU A 1 167 ? -27.313 -7.249 33.948 1.00 87.88 167 LEU A O 1
ATOM 1330 N N . GLU A 1 168 ? -27.930 -6.076 32.133 1.00 86.44 168 GLU A N 1
ATOM 1331 C CA . GLU A 1 168 ? -27.208 -6.870 31.144 1.00 86.44 168 GLU A CA 1
ATOM 1332 C C . GLU A 1 168 ? -26.304 -5.959 30.304 1.00 86.44 168 GLU A C 1
ATOM 1334 O O . GLU A 1 168 ? -26.553 -4.760 30.160 1.00 86.44 168 GLU A O 1
ATOM 1339 N N . SER A 1 169 ? -25.262 -6.532 29.707 1.00 86.25 169 SER A N 1
ATOM 1340 C CA . SER A 1 169 ? -24.537 -5.903 28.605 1.00 86.25 169 SER A CA 1
ATOM 1341 C C . SER A 1 169 ? -24.509 -6.854 27.417 1.00 86.25 169 SER A C 1
ATOM 1343 O O . SER A 1 169 ? -24.356 -8.062 27.589 1.00 86.25 169 SER A O 1
ATOM 1345 N N . ALA A 1 170 ? -24.655 -6.304 26.212 1.00 77.25 170 ALA A N 1
ATOM 1346 C CA . ALA A 1 170 ? -24.417 -7.041 24.972 1.00 77.25 170 ALA A CA 1
ATOM 1347 C C . ALA A 1 170 ? -22.923 -7.063 24.595 1.00 77.25 170 ALA A C 1
ATOM 1349 O O . ALA A 1 170 ? -22.517 -7.824 23.718 1.00 77.25 170 ALA A O 1
ATOM 1350 N N . SER A 1 171 ? -22.108 -6.234 25.253 1.00 81.31 171 SER A N 1
ATOM 1351 C CA . SER A 1 171 ? -20.707 -6.023 24.913 1.00 81.31 171 SER A CA 1
ATOM 1352 C C . SER A 1 171 ? -19.808 -6.959 25.707 1.00 81.31 171 SER A C 1
ATOM 1354 O O . SER A 1 171 ? -19.779 -6.925 26.933 1.00 81.31 171 SER A O 1
ATOM 1356 N N . VAL A 1 172 ? -18.993 -7.750 25.004 1.00 77.88 172 VAL A N 1
ATOM 1357 C CA . VAL A 1 172 ? -18.003 -8.665 25.612 1.00 77.88 172 VAL A CA 1
ATOM 1358 C C . VAL A 1 172 ? -16.983 -7.910 26.481 1.00 77.88 172 VAL A C 1
ATOM 1360 O O . VAL A 1 172 ? -16.419 -8.459 27.425 1.00 77.88 172 VAL A O 1
ATOM 1363 N N . SER A 1 173 ? -16.769 -6.627 26.186 1.00 80.25 173 SER A N 1
ATOM 1364 C CA . SER A 1 173 ? -15.884 -5.716 26.909 1.00 80.25 173 SER A CA 1
ATOM 1365 C C . SER A 1 173 ? -16.469 -5.148 28.210 1.00 80.25 173 SER A C 1
ATOM 1367 O O . SER A 1 173 ? -15.756 -4.451 28.935 1.00 80.25 173 SER A O 1
ATOM 1369 N N . VAL A 1 174 ? -17.738 -5.432 28.519 1.00 86.75 174 VAL A N 1
ATOM 1370 C CA . VAL A 1 174 ? -18.434 -4.963 29.721 1.00 86.75 174 VAL A CA 1
ATOM 1371 C C . VAL A 1 174 ? -18.940 -6.172 30.501 1.00 86.75 174 VAL A C 1
ATOM 1373 O O . VAL A 1 174 ? -19.890 -6.846 30.113 1.00 86.75 174 VAL A O 1
ATOM 1376 N N . GLN A 1 175 ? -18.312 -6.445 31.639 1.00 87.12 175 GLN A N 1
ATOM 1377 C CA . GLN A 1 175 ? -18.722 -7.515 32.539 1.00 87.12 175 GLN A CA 1
ATOM 1378 C C . GLN A 1 175 ? -19.628 -6.960 33.632 1.00 87.12 175 GLN A C 1
ATOM 1380 O O . GLN A 1 175 ? -19.258 -6.039 34.362 1.00 87.12 175 GLN A O 1
ATOM 1385 N N . VAL A 1 176 ? -20.819 -7.538 33.755 1.00 89.38 176 VAL A N 1
ATOM 1386 C CA . VAL A 1 176 ? -21.791 -7.187 34.789 1.00 89.38 176 VAL A CA 1
ATOM 1387 C C . VAL A 1 176 ? -21.864 -8.320 35.806 1.00 89.38 176 VAL A C 1
ATOM 1389 O O . VAL A 1 176 ? -22.234 -9.442 35.472 1.00 89.38 176 VAL A O 1
ATOM 1392 N N . THR A 1 177 ? -21.547 -8.017 37.063 1.00 89.44 177 THR A N 1
ATOM 1393 C CA . THR A 1 177 ? -21.603 -8.977 38.171 1.00 89.44 177 THR A CA 1
ATOM 1394 C C . THR A 1 177 ? -22.633 -8.520 39.196 1.00 89.44 177 THR A C 1
ATOM 1396 O O . THR A 1 177 ? -22.498 -7.445 39.785 1.00 89.44 177 THR A O 1
ATOM 1399 N N . ALA A 1 178 ? -23.654 -9.337 39.448 1.00 86.81 178 ALA A N 1
ATOM 1400 C CA . ALA A 1 178 ? -24.620 -9.086 40.513 1.00 86.81 178 ALA A CA 1
ATOM 1401 C C . ALA A 1 178 ? -23.978 -9.384 41.879 1.00 86.81 178 ALA A C 1
ATOM 1403 O O . ALA A 1 178 ? -23.512 -10.492 42.132 1.00 86.81 178 ALA A O 1
ATOM 1404 N N . SER A 1 179 ? -23.928 -8.380 42.754 1.00 84.00 179 SER A N 1
ATOM 1405 C CA . SER A 1 179 ? -23.405 -8.500 44.124 1.00 84.00 179 SER A CA 1
ATOM 1406 C C . SER A 1 179 ? -24.502 -8.824 45.146 1.00 84.00 179 SER A C 1
ATOM 1408 O O . SER A 1 179 ? -24.253 -9.519 46.125 1.00 84.00 179 SER A O 1
ATOM 1410 N N . ALA A 1 180 ? -25.715 -8.335 44.892 1.00 85.44 180 ALA A N 1
ATOM 1411 C CA . ALA A 1 180 ? -26.959 -8.622 45.601 1.00 85.44 180 ALA A CA 1
ATOM 1412 C C . ALA A 1 180 ? -28.135 -8.337 44.638 1.00 85.44 180 ALA A C 1
ATOM 1414 O O . ALA A 1 180 ? -27.905 -7.685 43.611 1.00 85.44 180 ALA A O 1
ATOM 1415 N N . PRO A 1 181 ? -29.376 -8.774 44.930 1.00 82.06 181 PRO A N 1
ATOM 1416 C CA . PRO A 1 181 ? -30.552 -8.366 44.158 1.00 82.06 181 PRO A CA 1
ATOM 1417 C C . PRO A 1 181 ? -30.594 -6.838 43.990 1.00 82.06 181 PRO A C 1
ATOM 1419 O O . PRO A 1 181 ? -30.444 -6.097 44.960 1.00 82.06 181 PRO A O 1
ATOM 1422 N N . GLY A 1 182 ? -30.686 -6.361 42.745 1.00 82.06 182 GLY A N 1
ATOM 1423 C CA . GLY A 1 182 ? -30.671 -4.927 42.431 1.00 82.06 182 GLY A CA 1
ATOM 1424 C C . GLY A 1 182 ? -29.316 -4.209 42.586 1.00 82.06 182 GLY A C 1
ATOM 1425 O O . GLY A 1 182 ? -29.240 -3.008 42.346 1.00 82.06 182 GLY A O 1
ATOM 1426 N N . ALA A 1 183 ? -28.218 -4.877 42.955 1.00 88.25 183 ALA A N 1
ATOM 1427 C CA . ALA A 1 183 ? -26.902 -4.247 43.118 1.00 88.25 183 ALA A CA 1
ATOM 1428 C C . ALA A 1 183 ? -25.837 -4.897 42.230 1.00 88.25 183 ALA A C 1
ATOM 1430 O O . ALA A 1 183 ? -25.395 -6.021 42.479 1.00 88.25 183 ALA A O 1
ATOM 1431 N N . TYR A 1 184 ? -25.348 -4.145 41.251 1.00 90.12 184 TYR A N 1
ATOM 1432 C CA . TYR A 1 184 ? -24.444 -4.611 40.212 1.00 90.12 184 TYR A CA 1
ATOM 1433 C C . TYR A 1 184 ? -23.088 -3.917 40.304 1.00 90.12 184 TYR A C 1
ATOM 1435 O O . TYR A 1 184 ? -22.978 -2.728 40.613 1.00 90.12 184 TYR A O 1
ATOM 1443 N N . ARG A 1 185 ? -22.034 -4.670 40.007 1.00 89.94 185 ARG A N 1
ATOM 1444 C CA . ARG A 1 185 ? -20.702 -4.144 39.735 1.00 89.94 185 ARG A CA 1
ATOM 1445 C C . ARG A 1 185 ? -20.440 -4.311 38.248 1.00 89.94 185 ARG A C 1
ATOM 1447 O O . ARG A 1 185 ? -20.500 -5.427 37.743 1.00 89.94 185 ARG A O 1
ATOM 1454 N N . VAL A 1 186 ? -20.167 -3.203 37.572 1.00 89.31 186 VAL A N 1
ATOM 1455 C CA . VAL A 1 186 ? -19.848 -3.183 36.146 1.00 89.31 186 VAL A CA 1
ATOM 1456 C C . VAL A 1 186 ? -18.349 -2.983 36.007 1.00 89.31 186 VAL A C 1
ATOM 1458 O O . VAL A 1 186 ? -17.795 -2.055 36.596 1.00 89.31 186 VAL A O 1
ATOM 1461 N N . GLN A 1 187 ? -17.694 -3.869 35.268 1.00 88.44 187 GLN A N 1
ATOM 1462 C CA . GLN A 1 187 ? -16.289 -3.769 34.900 1.00 88.44 187 GLN A CA 1
ATOM 1463 C C . GLN A 1 187 ? -16.196 -3.561 33.396 1.00 88.44 187 GLN A C 1
ATOM 1465 O O . GLN A 1 187 ? -16.687 -4.373 32.619 1.00 88.44 187 GLN A O 1
ATOM 1470 N N . VAL A 1 188 ? -15.569 -2.465 32.995 1.00 87.62 188 VAL A N 1
ATOM 1471 C CA . VAL A 1 188 ? -15.403 -2.089 31.594 1.00 87.62 188 VAL A CA 1
ATOM 1472 C C . VAL A 1 188 ? -13.935 -2.217 31.230 1.00 87.62 188 VAL A C 1
ATOM 1474 O O . VAL A 1 188 ? -13.070 -1.717 31.953 1.00 87.62 188 VAL A O 1
ATOM 1477 N N . ALA A 1 189 ? -13.653 -2.886 30.116 1.00 83.62 189 ALA A N 1
ATOM 1478 C CA . ALA A 1 189 ? -12.306 -3.018 29.585 1.00 83.62 189 ALA A CA 1
ATOM 1479 C C . ALA A 1 189 ? -11.708 -1.653 29.194 1.00 83.62 189 ALA A C 1
ATOM 1481 O O . ALA A 1 189 ? -12.420 -0.676 28.950 1.00 83.62 189 ALA A O 1
ATOM 1482 N N . GLY A 1 190 ? -10.377 -1.605 29.120 1.00 74.69 190 GLY A N 1
ATOM 1483 C CA . GLY A 1 190 ? -9.612 -0.388 28.861 1.00 74.69 190 GLY A CA 1
ATOM 1484 C C . GLY A 1 190 ? -10.081 0.405 27.646 1.00 74.69 190 GLY A C 1
ATOM 1485 O O . GLY A 1 190 ? -10.319 1.603 27.740 1.00 74.69 190 GLY A O 1
ATOM 1486 N N . ASP A 1 191 ? -10.346 -0.269 26.536 1.00 70.38 191 ASP A N 1
ATOM 1487 C CA . ASP A 1 191 ? -10.421 0.387 25.226 1.00 70.38 191 ASP A CA 1
ATOM 1488 C C . ASP A 1 191 ? -11.823 0.906 24.850 1.00 70.38 191 ASP A C 1
ATOM 1490 O O . ASP A 1 191 ? -12.043 1.373 23.737 1.00 70.38 191 ASP A O 1
ATOM 1494 N N . CYS A 1 192 ? -12.788 0.857 25.772 1.00 74.31 192 CYS A N 1
ATOM 1495 C CA . CYS A 1 192 ? -14.156 1.326 25.521 1.00 74.31 192 CYS A CA 1
ATOM 1496 C C . CYS A 1 192 ? -14.312 2.815 25.855 1.00 74.31 192 CYS A C 1
ATOM 1498 O O . CYS A 1 192 ? -13.912 3.244 26.936 1.00 74.31 192 CYS A O 1
ATOM 1500 N N . SER A 1 193 ? -14.911 3.605 24.961 1.00 74.81 193 SER A N 1
ATOM 1501 C CA . SER A 1 193 ? -15.235 5.031 25.169 1.00 74.81 193 SER A CA 1
ATOM 1502 C C . SER A 1 193 ? -16.554 5.253 25.922 1.00 74.81 193 SER A C 1
ATOM 1504 O O . SER A 1 193 ? -16.786 6.328 26.477 1.00 74.81 193 SER A O 1
ATOM 1506 N N . SER A 1 194 ? -17.401 4.229 25.975 1.00 82.00 194 SER A N 1
ATOM 1507 C CA . SER A 1 194 ? -18.639 4.182 26.746 1.00 82.00 194 SER A CA 1
ATOM 1508 C C . SER A 1 194 ? -18.930 2.742 27.178 1.00 82.00 194 SER A C 1
ATOM 1510 O O . SER A 1 194 ? -18.415 1.784 26.597 1.00 82.00 194 SER A O 1
ATOM 1512 N N . ALA A 1 195 ? -19.731 2.580 28.229 1.00 85.31 195 ALA A N 1
ATOM 1513 C CA . ALA A 1 195 ? -20.236 1.283 28.663 1.00 85.31 195 ALA A CA 1
ATOM 1514 C C . ALA A 1 195 ? -21.699 1.141 28.241 1.00 85.31 195 ALA A C 1
ATOM 1516 O O . ALA A 1 195 ? -22.577 1.765 28.841 1.00 85.31 195 ALA A O 1
ATOM 1517 N N . GLU A 1 196 ? -21.953 0.333 27.212 1.00 87.00 196 GLU A N 1
ATOM 1518 C CA . GLU A 1 196 ? -23.311 0.039 26.759 1.00 87.00 196 GLU A CA 1
ATOM 1519 C C . GLU A 1 196 ? -23.970 -1.010 27.655 1.00 87.00 196 GLU A C 1
ATOM 1521 O O . GLU A 1 196 ? -23.478 -2.133 27.820 1.00 87.00 196 GLU A O 1
ATOM 1526 N N . LEU A 1 197 ? -25.094 -0.628 28.249 1.00 87.69 197 LEU A N 1
ATOM 1527 C CA . LEU A 1 197 ? -25.830 -1.418 29.221 1.00 87.69 197 LEU A CA 1
ATOM 1528 C C . LEU A 1 197 ? -27.316 -1.419 28.874 1.00 87.69 197 LEU A C 1
ATOM 1530 O O . LEU A 1 197 ? -27.845 -0.473 28.289 1.00 87.69 197 LEU A O 1
ATOM 1534 N N . PHE A 1 198 ? -28.004 -2.488 29.261 1.00 88.31 198 PHE A N 1
ATOM 1535 C CA . PHE A 1 198 ? -29.439 -2.621 29.076 1.00 88.31 198 PHE A CA 1
ATOM 1536 C C . PHE A 1 198 ? -30.083 -3.046 30.391 1.00 88.31 198 PHE A C 1
ATOM 1538 O O . PHE A 1 198 ? -29.625 -3.979 31.049 1.00 88.31 198 PHE A O 1
ATOM 1545 N N . LEU A 1 199 ? -31.158 -2.361 30.770 1.00 87.00 199 LEU A N 1
ATOM 1546 C CA . LEU A 1 199 ? -32.027 -2.778 31.865 1.00 87.00 199 LEU A CA 1
ATOM 1547 C C . LEU A 1 199 ? -33.200 -3.585 31.306 1.00 87.00 199 LEU A C 1
ATOM 1549 O O . LEU A 1 199 ? -33.881 -3.145 30.375 1.00 87.00 199 LEU A O 1
ATOM 1553 N N . ARG A 1 200 ? -33.440 -4.759 31.888 1.00 85.44 200 ARG A N 1
ATOM 1554 C CA . ARG A 1 200 ? -34.513 -5.676 31.506 1.00 85.44 200 ARG A CA 1
ATOM 1555 C C . ARG A 1 200 ? -35.359 -6.037 32.737 1.00 85.44 200 ARG A C 1
ATOM 1557 O O . ARG A 1 200 ? -34.790 -6.442 33.745 1.00 85.44 200 ARG A O 1
ATOM 1564 N N . PRO A 1 201 ? -36.695 -5.942 32.686 1.00 81.81 201 PRO A N 1
ATOM 1565 C CA . PRO A 1 201 ? -37.548 -6.440 33.761 1.00 81.81 201 PRO A CA 1
ATOM 1566 C C . PRO A 1 201 ? -37.503 -7.978 33.835 1.00 81.81 201 PRO A C 1
ATOM 1568 O O . PRO A 1 201 ? -37.409 -8.663 32.812 1.00 81.81 201 PRO A O 1
ATOM 1571 N N . GLN A 1 202 ? -37.580 -8.535 35.044 1.00 74.50 202 GLN A N 1
ATOM 1572 C CA . GLN A 1 202 ? -37.443 -9.977 35.287 1.00 74.50 202 GLN A CA 1
ATOM 1573 C C . GLN A 1 202 ? -38.696 -10.796 34.900 1.00 74.50 202 GLN A C 1
ATOM 1575 O O . GLN A 1 202 ? -38.638 -12.022 34.828 1.00 74.50 202 GLN A O 1
ATOM 1580 N N . GLU A 1 203 ? -39.824 -10.150 34.597 1.00 72.19 203 GLU A N 1
ATOM 1581 C CA . GLU A 1 203 ? -41.052 -10.826 34.161 1.00 72.19 203 GLU A CA 1
ATOM 1582 C C . GLU A 1 203 ? -40.873 -11.561 32.813 1.00 72.19 203 GLU A C 1
ATOM 1584 O O . GLU A 1 203 ? -40.584 -10.946 31.786 1.00 72.19 203 GLU A O 1
ATOM 1589 N N . GLU A 1 204 ? -41.128 -12.879 32.783 1.00 53.53 204 GLU A N 1
ATOM 1590 C CA . GLU A 1 204 ? -40.927 -13.771 31.617 1.00 53.53 204 GLU A CA 1
ATOM 1591 C C . GLU A 1 204 ? -41.643 -13.339 30.322 1.00 53.53 204 GLU A C 1
ATOM 1593 O O . GLU A 1 204 ? -41.278 -13.785 29.233 1.00 53.53 204 GLU A O 1
ATOM 1598 N N . ARG A 1 205 ? -42.669 -12.482 30.411 1.00 55.31 205 ARG A N 1
ATOM 1599 C CA . ARG A 1 205 ? -43.477 -12.038 29.262 1.00 55.31 205 ARG A CA 1
ATOM 1600 C C . ARG A 1 205 ? -43.046 -10.701 28.660 1.00 55.31 205 ARG A C 1
ATOM 1602 O O . ARG A 1 205 ? -43.531 -10.364 27.582 1.00 55.31 205 ARG A O 1
ATOM 1609 N N . SER A 1 206 ? -42.165 -9.947 29.316 1.00 60.62 206 SER A N 1
ATOM 1610 C CA . SER A 1 206 ? -41.764 -8.622 28.840 1.00 60.62 206 SER A CA 1
ATOM 1611 C C . SER A 1 206 ? -40.572 -8.709 27.885 1.00 60.62 206 SER A C 1
ATOM 1613 O O . SER A 1 206 ? -39.519 -9.246 28.224 1.00 60.62 206 SER A O 1
ATOM 1615 N N . ARG A 1 207 ? -40.727 -8.161 26.673 1.00 64.62 207 ARG A N 1
ATOM 1616 C CA . ARG A 1 207 ? -39.633 -7.999 25.693 1.00 64.62 207 ARG A CA 1
ATOM 1617 C C . ARG A 1 207 ? -38.871 -6.681 25.865 1.00 64.62 207 ARG A C 1
ATOM 1619 O O . ARG A 1 207 ? -38.004 -6.369 25.051 1.00 64.62 207 ARG A O 1
ATOM 1626 N N . LEU A 1 208 ? -39.199 -5.904 26.897 1.00 71.06 208 LEU A N 1
ATOM 1627 C CA . LEU A 1 208 ? -38.686 -4.556 27.089 1.00 71.06 208 LEU A CA 1
ATOM 1628 C C . LEU A 1 208 ? -37.192 -4.575 27.444 1.00 71.06 208 LEU A C 1
ATOM 1630 O O . LEU A 1 208 ? -36.784 -5.207 28.415 1.00 71.06 208 LEU A O 1
ATOM 1634 N N . LYS A 1 209 ? -36.378 -3.853 26.670 1.00 79.31 209 LYS A N 1
ATOM 1635 C CA . LYS A 1 209 ? -34.953 -3.629 26.945 1.00 79.31 209 LYS A CA 1
ATOM 1636 C C . LYS A 1 209 ? -34.682 -2.135 26.916 1.00 79.31 209 LYS A C 1
ATOM 1638 O O . LYS A 1 209 ? -34.897 -1.507 25.885 1.00 79.31 209 LYS A O 1
ATOM 1643 N N . VAL A 1 210 ? -34.208 -1.573 28.025 1.00 82.94 210 VAL A N 1
ATOM 1644 C CA . VAL A 1 210 ? -33.868 -0.149 28.145 1.00 82.94 210 VAL A CA 1
ATOM 1645 C C . VAL A 1 210 ? -32.370 0.044 27.922 1.00 82.94 210 VAL A C 1
ATOM 1647 O O . VAL A 1 210 ? -31.614 -0.203 28.861 1.00 82.94 210 VAL A O 1
ATOM 1650 N N . PRO A 1 211 ? -31.923 0.456 26.719 1.00 84.06 211 PRO A N 1
ATOM 1651 C CA . PRO A 1 211 ? -30.521 0.760 26.471 1.00 84.06 211 PRO A CA 1
ATOM 1652 C C . PRO A 1 211 ? -30.130 2.082 27.127 1.00 84.06 211 PRO A C 1
ATOM 1654 O O . PRO A 1 211 ? -30.865 3.064 27.036 1.00 84.06 211 PRO A O 1
ATOM 1657 N N . PHE A 1 212 ? -28.943 2.125 27.715 1.00 84.56 212 PHE A N 1
ATOM 1658 C CA . PHE A 1 212 ? -28.287 3.354 28.143 1.00 84.56 212 PHE A CA 1
ATOM 1659 C C . PHE A 1 212 ? -26.768 3.190 28.046 1.00 84.56 212 PHE A C 1
ATOM 1661 O O . PHE A 1 212 ? -26.245 2.074 28.066 1.00 84.56 212 PHE A O 1
ATOM 1668 N N . ALA A 1 213 ? -26.057 4.305 27.910 1.00 83.75 213 ALA A N 1
ATOM 1669 C CA . ALA A 1 213 ? -24.604 4.316 27.838 1.00 83.75 213 ALA A CA 1
ATOM 1670 C C . ALA A 1 213 ? -24.034 5.168 28.971 1.00 83.75 213 ALA A C 1
ATOM 1672 O O . ALA A 1 213 ? -24.466 6.299 29.188 1.00 83.75 213 ALA A O 1
ATOM 1673 N N . VAL A 1 214 ? -23.049 4.628 29.686 1.00 85.25 214 VAL A N 1
ATOM 1674 C CA . VAL A 1 214 ? -22.252 5.407 30.642 1.00 85.25 214 VAL A CA 1
ATOM 1675 C C . VAL A 1 214 ? -21.020 5.940 29.896 1.00 85.25 214 VAL A C 1
ATOM 1677 O O . VAL A 1 214 ? -20.197 5.122 29.473 1.00 85.25 214 VAL A O 1
ATOM 1680 N N . PRO A 1 215 ? -20.871 7.262 29.687 1.00 80.38 215 PRO A N 1
ATOM 1681 C CA . PRO A 1 215 ? -19.723 7.829 28.992 1.00 80.38 215 PRO A CA 1
ATOM 1682 C C . PRO A 1 215 ? -18.455 7.666 29.830 1.00 80.38 215 PRO A C 1
ATOM 1684 O O . PRO A 1 215 ? -18.451 7.931 31.031 1.00 80.38 215 PRO A O 1
ATOM 1687 N N . LEU A 1 216 ? -17.356 7.268 29.188 1.00 82.69 216 LEU A N 1
ATOM 1688 C CA . LEU A 1 216 ? -16.047 7.118 29.824 1.00 82.69 216 LEU A CA 1
ATOM 1689 C C . LEU A 1 216 ? -15.079 8.166 29.250 1.00 82.69 216 LEU A C 1
ATOM 1691 O O . LEU A 1 216 ? -14.289 7.845 28.354 1.00 82.69 216 LEU A O 1
ATOM 1695 N N . PRO A 1 217 ? -15.139 9.428 29.725 1.00 80.12 217 PRO A N 1
ATOM 1696 C CA . PRO A 1 217 ? -14.289 10.509 29.233 1.00 80.12 217 PRO A CA 1
ATOM 1697 C C . PRO A 1 217 ? -12.806 10.177 29.374 1.00 80.12 217 PRO A C 1
ATOM 1699 O O . PRO A 1 217 ? -12.357 9.651 30.398 1.00 80.12 217 PRO A O 1
ATOM 1702 N N . TYR A 1 218 ? -12.023 10.558 28.372 1.00 82.38 218 TYR A N 1
ATOM 1703 C CA . TYR A 1 218 ? -10.575 10.407 28.408 1.00 82.38 218 TYR A CA 1
ATOM 1704 C C . TYR A 1 218 ? -9.851 11.648 27.887 1.00 82.38 218 TYR A C 1
ATOM 1706 O O . TYR A 1 218 ? -10.364 12.395 27.051 1.00 82.38 218 TYR A O 1
ATOM 1714 N N . LEU A 1 219 ? -8.656 11.893 28.424 1.00 84.69 219 LEU A N 1
ATOM 1715 C CA . LEU A 1 219 ? -7.808 13.012 28.019 1.00 84.69 219 LEU A CA 1
ATOM 1716 C C . LEU A 1 219 ? -7.038 12.688 26.742 1.00 84.69 219 LEU A C 1
ATOM 1718 O O . LEU A 1 219 ? -6.501 11.593 26.598 1.00 84.69 219 LEU A O 1
ATOM 1722 N N . THR A 1 220 ? -6.943 13.674 25.853 1.00 85.56 220 THR A N 1
ATOM 1723 C CA . THR A 1 220 ? -6.083 13.620 24.667 1.00 85.56 220 THR A CA 1
ATOM 1724 C C . THR A 1 220 ? -5.306 14.914 24.493 1.00 85.56 220 THR A C 1
ATOM 1726 O O . THR A 1 220 ? -5.758 15.984 24.916 1.00 85.56 220 THR A O 1
ATOM 1729 N N . TRP A 1 221 ? -4.141 14.821 23.861 1.00 88.75 221 TRP A N 1
ATOM 1730 C CA . TRP A 1 221 ? -3.269 15.959 23.612 1.00 88.75 221 TRP A CA 1
ATOM 1731 C C . TRP A 1 221 ? -2.482 15.833 22.303 1.00 88.75 221 TRP A C 1
ATOM 1733 O O . TRP A 1 221 ? -2.280 14.742 21.771 1.00 88.75 221 TRP A O 1
ATOM 1743 N N . VAL A 1 222 ? -2.042 16.978 21.778 1.00 89.12 222 VAL A N 1
ATOM 1744 C CA . VAL A 1 222 ? -1.293 17.103 20.518 1.00 89.12 222 VAL A CA 1
ATOM 1745 C C . VAL A 1 222 ? -0.339 18.298 20.571 1.00 89.12 222 VAL A C 1
ATOM 1747 O O . VAL A 1 222 ? -0.582 19.268 21.295 1.00 89.12 222 VAL A O 1
ATOM 1750 N N . LEU A 1 223 ? 0.750 18.233 19.802 1.00 87.00 223 LEU A N 1
ATOM 1751 C CA . LEU A 1 223 ? 1.664 19.356 19.592 1.00 87.00 223 LEU A CA 1
ATOM 1752 C C . LEU A 1 223 ? 1.300 20.130 18.322 1.00 87.00 223 LEU A C 1
ATOM 1754 O O . LEU A 1 223 ? 0.927 19.548 17.304 1.00 87.00 223 LEU A O 1
ATOM 1758 N N . SER A 1 224 ? 1.457 21.446 18.370 1.00 84.31 224 SER A N 1
ATOM 1759 C CA . SER A 1 224 ? 1.250 22.337 17.231 1.00 84.31 224 SER A CA 1
ATOM 1760 C C . SER A 1 224 ? 2.411 23.312 17.083 1.00 84.31 224 SER A C 1
ATOM 1762 O O . SER A 1 224 ? 2.961 23.785 18.079 1.00 84.31 224 SER A O 1
ATOM 1764 N N . GLU A 1 225 ? 2.750 23.619 15.833 1.00 78.12 225 GLU A N 1
ATOM 1765 C CA . GLU A 1 225 ? 3.677 24.672 15.433 1.00 78.12 225 GLU A CA 1
ATOM 1766 C C . GLU A 1 225 ? 2.929 25.706 14.586 1.00 78.12 225 GLU A C 1
ATOM 1768 O O . GLU A 1 225 ? 2.568 25.467 13.435 1.00 78.12 225 GLU A O 1
ATOM 1773 N N . GLY A 1 226 ? 2.668 26.887 15.144 1.00 72.25 226 GLY A N 1
ATOM 1774 C CA . GLY A 1 226 ? 1.942 27.926 14.410 1.00 72.25 226 GLY A CA 1
ATOM 1775 C C . GLY A 1 226 ? 0.492 27.542 14.130 1.00 72.25 226 GLY A C 1
ATOM 1776 O O . GLY A 1 226 ? -0.318 27.488 15.056 1.00 72.25 226 GLY A O 1
ATOM 1777 N N . GLN A 1 227 ? 0.158 27.367 12.848 1.00 61.72 227 GLN A N 1
ATOM 1778 C CA . GLN A 1 227 ? -1.163 26.904 12.402 1.00 61.72 227 GLN A CA 1
ATOM 1779 C C . GLN A 1 227 ? -1.189 25.414 12.050 1.00 61.72 227 GLN A C 1
ATOM 1781 O O . GLN A 1 227 ? -2.267 24.876 11.813 1.00 61.72 227 GLN A O 1
ATOM 1786 N N . GLU A 1 228 ? -0.037 24.745 12.042 1.00 54.97 228 GLU A N 1
ATOM 1787 C CA . GLU A 1 228 ? 0.059 23.328 11.715 1.00 54.97 228 GLU A CA 1
ATOM 1788 C C . GLU A 1 228 ? 0.063 22.493 13.002 1.00 54.97 228 GLU A C 1
ATOM 1790 O O . GLU A 1 228 ? 0.718 22.822 13.998 1.00 54.97 228 GLU A O 1
ATOM 1795 N N . THR A 1 229 ? -0.710 21.409 13.020 1.00 62.84 229 THR A N 1
ATOM 1796 C CA . THR A 1 229 ? -0.583 20.366 14.043 1.00 62.84 229 THR A CA 1
ATOM 1797 C C . THR A 1 229 ? 0.451 19.355 13.573 1.00 62.84 229 THR A C 1
ATOM 1799 O O . THR A 1 229 ? 0.387 18.868 12.448 1.00 62.84 229 THR A O 1
ATOM 1802 N N . LEU A 1 230 ? 1.419 19.035 14.436 1.00 58.66 230 LEU A N 1
ATOM 1803 C CA . LEU A 1 230 ? 2.505 18.096 14.113 1.00 58.66 230 LEU A CA 1
ATOM 1804 C C . LEU A 1 230 ? 2.028 16.649 13.970 1.00 58.66 230 LEU A C 1
ATOM 1806 O O . LEU A 1 230 ? 2.741 15.797 13.448 1.00 58.66 230 LEU A O 1
ATOM 1810 N N . LEU A 1 231 ? 0.825 16.386 14.464 1.00 58.50 231 LEU A N 1
ATOM 1811 C CA . LEU A 1 231 ? 0.077 15.155 14.289 1.00 58.50 231 LEU A CA 1
ATOM 1812 C C . LEU A 1 231 ? -1.168 15.520 13.455 1.00 58.50 231 LEU A C 1
ATOM 1814 O O . LEU A 1 231 ? -1.692 16.630 13.615 1.00 58.50 231 LEU A O 1
ATOM 1818 N N . ARG A 1 232 ? -1.617 14.657 12.527 1.00 45.50 232 ARG A N 1
ATOM 1819 C CA . ARG A 1 232 ? -2.821 14.932 11.714 1.00 45.50 232 ARG A CA 1
ATOM 1820 C C . ARG A 1 232 ? -4.031 15.101 12.639 1.00 45.50 232 ARG A C 1
ATOM 1822 O O . ARG A 1 232 ? -4.005 14.685 13.791 1.00 45.50 232 ARG A O 1
ATOM 1829 N N . ASP A 1 233 ? -5.122 15.687 12.154 1.00 41.75 233 ASP A N 1
ATOM 1830 C CA . ASP A 1 233 ? -6.295 15.980 13.002 1.00 41.75 233 ASP A CA 1
ATOM 1831 C C . ASP A 1 233 ? -6.975 14.713 13.594 1.00 41.75 233 ASP A C 1
ATOM 1833 O O . ASP A 1 233 ? -7.751 14.789 14.555 1.00 41.75 233 ASP A O 1
ATOM 1837 N N . GLU A 1 234 ? -6.637 13.536 13.054 1.00 47.59 234 GLU A N 1
ATOM 1838 C CA . GLU A 1 234 ? -7.016 12.201 13.544 1.00 47.59 234 GLU A CA 1
ATOM 1839 C C . GLU A 1 234 ? -6.043 11.629 14.603 1.00 47.59 234 GLU A C 1
ATOM 1841 O O . GLU A 1 234 ? -6.424 10.760 15.383 1.00 47.59 234 GLU A O 1
ATOM 1846 N N . ASP A 1 235 ? -4.833 12.180 14.725 1.00 55.81 235 ASP A N 1
ATOM 1847 C CA . ASP A 1 235 ? -3.708 11.667 15.523 1.00 55.81 235 ASP A CA 1
ATOM 1848 C C . ASP A 1 235 ? -3.621 12.316 16.928 1.00 55.81 235 ASP A C 1
ATOM 1850 O O . ASP A 1 235 ? -2.543 12.628 17.445 1.00 55.81 235 ASP A O 1
ATOM 1854 N N . TRP A 1 236 ? -4.763 12.561 17.577 1.00 68.19 236 TRP A N 1
ATOM 1855 C CA . TRP A 1 236 ? -4.777 13.030 18.969 1.00 68.19 236 TRP A CA 1
ATOM 1856 C C . TRP A 1 236 ? -4.313 11.905 19.899 1.00 68.19 236 TRP A C 1
ATOM 1858 O O . TRP A 1 236 ? -4.980 10.880 20.034 1.00 68.19 236 TRP A O 1
ATOM 1868 N N . GLY A 1 237 ? -3.178 12.103 20.568 1.00 68.88 237 GLY A N 1
ATOM 1869 C CA . GLY A 1 237 ? -2.573 11.088 21.423 1.00 68.88 237 GLY A CA 1
ATOM 1870 C C . GLY A 1 237 ? -3.197 11.029 22.817 1.00 68.88 237 GLY A C 1
ATOM 1871 O O . GLY A 1 237 ? -3.580 12.046 23.391 1.00 68.88 237 GLY A O 1
ATOM 1872 N N . THR A 1 238 ? -3.247 9.830 23.393 1.00 71.81 238 THR A N 1
ATOM 1873 C CA . THR A 1 238 ? -3.430 9.592 24.839 1.00 71.81 238 THR A CA 1
ATOM 1874 C C . THR A 1 238 ? -2.112 9.208 25.527 1.00 71.81 238 THR A C 1
ATOM 1876 O O . THR A 1 238 ? -2.073 9.030 26.742 1.00 71.81 238 THR A O 1
ATOM 1879 N N . GLN A 1 239 ? -1.041 9.037 24.747 1.00 75.06 239 GLN A N 1
ATOM 1880 C CA . GLN A 1 239 ? 0.283 8.596 25.184 1.00 75.06 239 GLN A CA 1
ATOM 1881 C C . GLN A 1 239 ? 1.243 9.773 25.352 1.00 75.06 239 GLN A C 1
ATOM 1883 O O . GLN A 1 239 ? 1.057 10.832 24.752 1.00 75.06 239 GLN A O 1
ATOM 1888 N N . VAL A 1 240 ? 2.302 9.576 26.143 1.00 79.06 240 VAL A N 1
ATOM 1889 C CA . VAL A 1 240 ? 3.354 10.583 26.336 1.00 79.06 240 VAL A CA 1
ATOM 1890 C C . VAL A 1 240 ? 3.993 10.905 24.986 1.00 79.06 240 VAL A C 1
ATOM 1892 O O . VAL A 1 240 ? 4.671 10.068 24.390 1.00 79.06 240 VAL A O 1
ATOM 1895 N N . LEU A 1 241 ? 3.792 12.130 24.501 1.00 80.81 241 LEU A N 1
ATOM 1896 C CA . LEU A 1 241 ? 4.435 12.587 23.277 1.00 80.81 241 LEU A CA 1
ATOM 1897 C C . LEU A 1 241 ? 5.915 12.749 23.530 1.00 80.81 241 LEU A C 1
ATOM 1899 O O . LEU A 1 241 ? 6.331 13.050 24.645 1.00 80.81 241 LEU A O 1
ATOM 1903 N N . SER A 1 242 ? 6.722 12.570 22.499 1.00 79.69 242 SER A N 1
ATOM 1904 C CA . SER A 1 242 ? 8.153 12.642 22.694 1.00 79.69 242 SER A CA 1
ATOM 1905 C C . SER A 1 242 ? 8.879 13.253 21.520 1.00 79.69 242 SER A C 1
ATOM 1907 O O . SER A 1 242 ? 8.650 12.878 20.373 1.00 79.69 242 SER A O 1
ATOM 1909 N N . GLN A 1 243 ? 9.766 14.187 21.835 1.00 76.94 243 GLN A N 1
ATOM 1910 C CA . GLN A 1 243 ? 10.494 14.997 20.871 1.00 76.94 243 GLN A CA 1
ATOM 1911 C C . GLN A 1 243 ? 11.962 15.141 21.273 1.00 76.94 243 GLN A C 1
ATOM 1913 O O . GLN A 1 243 ? 12.355 14.820 22.396 1.00 76.94 243 GLN A O 1
ATOM 1918 N N . SER A 1 244 ? 12.799 15.595 20.344 1.00 69.88 244 SER A N 1
ATOM 1919 C CA . SER A 1 244 ? 14.158 16.019 20.682 1.00 69.88 244 SER A CA 1
ATOM 1920 C C . SER A 1 244 ? 14.125 17.405 21.330 1.00 69.88 244 SER A C 1
ATOM 1922 O O . SER A 1 244 ? 13.213 18.194 21.089 1.00 69.88 244 SER A O 1
ATOM 1924 N N . GLN A 1 245 ? 15.133 17.742 22.132 1.00 72.75 245 GLN A N 1
ATOM 1925 C CA . GLN A 1 245 ? 15.314 19.123 22.591 1.00 72.75 245 GLN A CA 1
ATOM 1926 C C . GLN A 1 245 ? 15.447 20.091 21.402 1.00 72.75 245 GLN A C 1
ATOM 1928 O O . GLN A 1 245 ? 14.855 21.167 21.421 1.00 72.75 245 GLN A O 1
ATOM 1933 N N . ALA A 1 246 ? 16.169 19.687 20.350 1.00 58.12 246 ALA A N 1
ATOM 1934 C CA . ALA A 1 246 ? 16.393 20.504 19.155 1.00 58.12 246 ALA A CA 1
ATOM 1935 C C . ALA A 1 246 ? 15.086 20.932 18.466 1.00 58.12 246 ALA A C 1
ATOM 1937 O O . ALA A 1 246 ? 15.007 22.039 17.942 1.00 58.12 246 ALA A O 1
ATOM 1938 N N . TRP A 1 247 ? 14.051 20.087 18.509 1.00 76.69 247 TRP A N 1
ATOM 1939 C CA . TRP A 1 247 ? 12.725 20.426 17.996 1.00 76.69 247 TRP A CA 1
ATOM 1940 C C . TRP A 1 247 ? 12.137 21.655 18.702 1.00 76.69 247 TRP A C 1
ATOM 1942 O O . TRP A 1 247 ? 11.742 22.617 18.044 1.00 76.69 247 TRP A O 1
ATOM 1952 N N . LEU A 1 248 ? 12.138 21.661 20.041 1.00 75.31 248 LEU A N 1
ATOM 1953 C CA . LEU A 1 248 ? 11.563 22.758 20.823 1.00 75.31 248 LEU A CA 1
ATOM 1954 C C . LEU A 1 248 ? 12.293 24.088 20.554 1.00 75.31 248 LEU A C 1
ATOM 1956 O O . LEU A 1 248 ? 11.672 25.145 20.563 1.00 75.31 248 LEU A O 1
ATOM 1960 N N . GLU A 1 249 ? 13.601 24.036 20.297 1.00 62.97 249 GLU A N 1
ATOM 1961 C CA . GLU A 1 249 ? 14.425 25.221 20.030 1.00 62.97 249 GLU A CA 1
ATOM 1962 C C . GLU A 1 249 ? 14.215 25.818 18.630 1.00 62.97 249 GLU A C 1
ATOM 1964 O O . GLU A 1 249 ? 14.445 27.013 18.441 1.00 62.97 249 GLU A O 1
ATOM 1969 N N . GLN A 1 250 ? 13.807 25.003 17.654 1.00 57.44 250 GLN A N 1
ATOM 1970 C CA . GLN A 1 250 ? 13.667 25.401 16.247 1.00 57.44 250 GLN A CA 1
ATOM 1971 C C . GLN A 1 250 ? 12.219 25.713 15.845 1.00 57.44 250 GLN A C 1
ATOM 1973 O O . GLN A 1 250 ? 11.993 26.370 14.828 1.00 57.44 250 GLN A O 1
ATOM 1978 N N . ALA A 1 251 ? 11.241 25.264 16.634 1.00 64.44 251 ALA A N 1
ATOM 1979 C CA . ALA A 1 251 ? 9.824 25.462 16.363 1.00 64.44 251 ALA A CA 1
ATOM 1980 C C . ALA A 1 251 ? 9.421 26.951 16.396 1.00 64.44 251 ALA A C 1
ATOM 1982 O O . ALA A 1 251 ? 9.765 27.697 17.311 1.00 64.44 251 ALA A O 1
ATOM 1983 N N . VAL A 1 252 ? 8.619 27.387 15.415 1.00 66.44 252 VAL A N 1
ATOM 1984 C CA . VAL A 1 252 ? 8.233 28.807 15.247 1.00 66.44 252 VAL A CA 1
ATOM 1985 C C . VAL A 1 252 ? 7.280 29.293 16.350 1.00 66.44 252 VAL A C 1
ATOM 1987 O O . VAL A 1 252 ? 7.318 30.456 16.748 1.00 66.44 252 VAL A O 1
ATOM 1990 N N . SER A 1 253 ? 6.388 28.424 16.837 1.00 81.25 253 SER A N 1
ATOM 1991 C CA . SER A 1 253 ? 5.514 28.705 17.990 1.00 81.25 253 SER A CA 1
ATOM 1992 C C . SER A 1 253 ? 4.958 27.408 18.600 1.00 81.25 253 SER A C 1
ATOM 1994 O O . SER A 1 253 ? 3.796 27.061 18.368 1.00 81.25 253 SER A O 1
ATOM 1996 N N . PRO A 1 254 ? 5.783 26.667 19.362 1.00 83.88 254 PRO A N 1
ATOM 1997 C CA . PRO A 1 254 ? 5.425 25.350 19.872 1.00 83.88 254 PRO A CA 1
ATOM 1998 C C . PRO A 1 254 ? 4.347 25.438 20.961 1.00 83.88 254 PRO A C 1
ATOM 2000 O O . PRO A 1 254 ? 4.512 26.099 21.992 1.00 83.88 254 PRO A O 1
ATOM 2003 N N . ARG A 1 255 ? 3.226 24.744 20.748 1.00 90.31 255 ARG A N 1
ATOM 2004 C CA . ARG A 1 255 ? 2.097 24.675 21.686 1.00 90.31 255 ARG A CA 1
ATOM 2005 C C . ARG A 1 255 ? 1.701 23.235 21.975 1.00 90.31 255 ARG A C 1
ATOM 2007 O O . ARG A 1 255 ? 1.665 22.408 21.071 1.00 90.31 255 ARG A O 1
ATOM 2014 N N . LEU A 1 256 ? 1.318 22.969 23.221 1.00 90.38 256 LEU A N 1
ATOM 2015 C CA . LEU A 1 256 ? 0.623 21.743 23.613 1.00 90.38 256 LEU A CA 1
ATOM 2016 C C . LEU A 1 256 ? -0.875 22.039 23.728 1.00 90.38 256 LEU A C 1
ATOM 2018 O O . LEU A 1 256 ? -1.281 22.919 24.491 1.00 90.38 256 LEU A O 1
ATOM 2022 N N . LEU A 1 257 ? -1.694 21.315 22.972 1.00 89.88 257 LEU A N 1
ATOM 2023 C CA . LEU A 1 257 ? -3.153 21.388 23.028 1.00 89.88 257 LEU A CA 1
ATOM 2024 C C . LEU A 1 257 ? -3.690 20.170 23.779 1.00 89.88 257 LEU A C 1
ATOM 2026 O O . LEU A 1 257 ? -3.250 19.055 23.524 1.00 89.88 257 LEU A O 1
ATOM 2030 N N . VAL A 1 258 ? -4.645 20.379 24.686 1.00 88.88 258 VAL A N 1
ATOM 2031 C CA . VAL A 1 258 ? -5.240 19.333 25.533 1.00 88.88 258 VAL A CA 1
ATOM 2032 C C . VAL A 1 258 ? -6.766 19.431 25.488 1.00 88.88 258 VAL A C 1
ATOM 2034 O O . VAL A 1 258 ? -7.318 20.525 25.634 1.00 88.88 258 VAL A O 1
ATOM 2037 N N . CYS A 1 259 ? -7.465 18.305 25.330 1.00 87.44 259 CYS A N 1
ATOM 2038 C CA . CYS A 1 259 ? -8.926 18.245 25.427 1.00 87.44 259 CYS A CA 1
ATOM 2039 C C . CYS A 1 259 ? -9.432 16.967 26.114 1.00 87.44 259 CYS A C 1
ATOM 2041 O O . CYS A 1 259 ? -8.745 15.945 26.154 1.00 87.44 259 CYS A O 1
ATOM 2043 N N . VAL A 1 260 ? -10.653 17.036 26.652 1.00 86.38 260 VAL A N 1
ATOM 2044 C CA . VAL A 1 260 ? -11.405 15.882 27.162 1.00 86.38 260 VAL A CA 1
ATOM 2045 C C . VAL A 1 260 ? -12.330 15.385 26.057 1.00 86.38 260 VAL A C 1
ATOM 2047 O O . VAL A 1 260 ? -13.132 16.163 25.526 1.00 86.38 260 VAL A O 1
ATOM 2050 N N . ARG A 1 261 ? -12.233 14.097 25.727 1.00 81.38 261 ARG A N 1
ATOM 2051 C CA . ARG A 1 261 ? -13.080 13.429 24.736 1.00 81.38 261 ARG A CA 1
ATOM 2052 C C . ARG A 1 261 ? -14.143 12.574 25.409 1.00 81.38 261 ARG A C 1
ATOM 2054 O O . ARG A 1 261 ? -13.820 11.789 26.295 1.00 81.38 261 ARG A O 1
ATOM 2061 N N . VAL A 1 262 ? -15.384 12.710 24.947 1.00 77.62 262 VAL A N 1
ATOM 2062 C CA . VAL A 1 262 ? -16.536 11.863 25.297 1.00 77.62 262 VAL A CA 1
ATOM 2063 C C . VAL A 1 262 ? -17.171 11.415 23.986 1.00 77.62 262 VAL A C 1
ATOM 2065 O O . VAL A 1 262 ? -17.786 12.227 23.295 1.00 77.62 262 VAL A O 1
ATOM 2068 N N . GLY A 1 263 ? -16.940 10.161 23.590 1.00 72.06 263 GLY A N 1
ATOM 2069 C CA . GLY A 1 263 ? -17.263 9.705 22.235 1.00 72.06 263 GLY A CA 1
ATOM 2070 C C . GLY A 1 263 ? -16.600 10.597 21.172 1.00 72.06 263 GLY A C 1
ATOM 2071 O O . GLY A 1 263 ? -15.376 10.771 21.154 1.00 72.06 263 GLY A O 1
ATOM 2072 N N . GLU A 1 264 ? -17.413 11.208 20.311 1.00 64.06 264 GLU A N 1
ATOM 2073 C CA . GLU A 1 264 ? -16.961 12.154 19.277 1.00 64.06 264 GLU A CA 1
ATOM 2074 C C . GLU A 1 264 ? -16.854 13.608 19.766 1.00 64.06 264 GLU A C 1
ATOM 2076 O O . GLU A 1 264 ? -16.219 14.449 19.125 1.00 64.06 264 GLU A O 1
ATOM 2081 N N . ARG A 1 265 ? -17.434 13.927 20.928 1.00 72.81 265 ARG A N 1
ATOM 2082 C CA . ARG A 1 265 ? -17.464 15.291 21.462 1.00 72.81 265 ARG A CA 1
ATOM 2083 C C . ARG A 1 265 ? -16.130 15.644 22.121 1.00 72.81 265 ARG A C 1
ATOM 2085 O O . ARG A 1 265 ? -15.567 14.862 22.888 1.00 72.81 265 ARG A O 1
ATOM 2092 N N . ARG A 1 266 ? -15.646 16.863 21.858 1.00 79.38 266 ARG A N 1
ATOM 2093 C CA . ARG A 1 266 ? -14.440 17.447 22.473 1.00 79.38 266 ARG A CA 1
ATOM 2094 C C . ARG A 1 266 ? -14.828 18.604 23.388 1.00 79.38 266 ARG A C 1
ATOM 2096 O O . ARG A 1 266 ? -15.646 19.442 23.011 1.00 79.38 266 ARG A O 1
ATOM 2103 N N . SER A 1 267 ? -14.207 18.680 24.559 1.00 81.06 267 SER A N 1
ATOM 2104 C CA . SER A 1 267 ? -14.413 19.779 25.504 1.00 81.06 267 SER A CA 1
ATOM 2105 C C . SER A 1 267 ? -13.100 20.252 26.129 1.00 81.06 267 SER A C 1
ATOM 2107 O O . SER A 1 267 ? -12.173 19.472 26.362 1.00 81.06 267 SER A O 1
ATOM 2109 N N . ALA A 1 268 ? -13.012 21.559 26.388 1.00 80.88 268 ALA A N 1
ATOM 2110 C CA . ALA A 1 268 ? -11.838 22.156 27.013 1.00 80.88 268 ALA A CA 1
ATOM 2111 C C . ALA A 1 268 ? -11.743 21.819 28.506 1.00 80.88 268 ALA A C 1
ATOM 2113 O O . ALA A 1 268 ? -12.721 21.928 29.252 1.00 80.88 268 ALA A O 1
ATOM 2114 N N . LEU A 1 269 ? -10.527 21.512 28.956 1.00 80.62 269 LEU A N 1
ATOM 2115 C CA . LEU A 1 269 ? -10.249 21.143 30.338 1.00 80.62 269 LEU A CA 1
ATOM 2116 C C . LEU A 1 269 ? -10.480 22.328 31.295 1.00 80.62 269 LEU A C 1
ATOM 2118 O O . LEU A 1 269 ? -10.093 23.459 30.997 1.00 80.62 269 LEU A O 1
ATOM 2122 N N . GLY A 1 270 ? -11.120 22.055 32.437 1.00 70.75 270 GLY A N 1
ATOM 2123 C CA . GLY A 1 270 ? -11.529 23.045 33.442 1.00 70.75 270 GLY A CA 1
ATOM 2124 C C . GLY A 1 270 ? -10.377 23.819 34.076 1.00 70.75 270 GLY A C 1
ATOM 2125 O O . GLY A 1 270 ? -10.274 25.035 33.913 1.00 70.75 270 GLY A O 1
ATOM 2126 N N . SER A 1 271 ? -9.537 23.096 34.806 1.00 78.44 271 SER A N 1
ATOM 2127 C CA . SER A 1 271 ? -8.458 23.623 35.639 1.00 78.44 271 SER A CA 1
ATOM 2128 C C . SER A 1 271 ? -7.249 22.704 35.516 1.00 78.44 271 SER A C 1
ATOM 2130 O O . SER A 1 271 ? -7.278 21.563 35.982 1.00 78.44 271 SER A O 1
ATOM 2132 N N . ALA A 1 272 ? -6.203 23.191 34.849 1.00 83.44 272 ALA A N 1
ATOM 2133 C CA . ALA A 1 272 ? -4.970 22.442 34.656 1.00 83.44 272 ALA A CA 1
ATOM 2134 C C . ALA A 1 272 ? -3.751 23.355 34.536 1.00 83.44 272 ALA A C 1
ATOM 2136 O O . ALA A 1 272 ? -3.856 24.486 34.054 1.00 83.44 272 ALA A O 1
ATOM 2137 N N . ARG A 1 273 ? -2.597 22.825 34.938 1.00 89.19 273 ARG A N 1
ATOM 2138 C CA . ARG A 1 273 ? -1.277 23.439 34.762 1.00 89.19 273 ARG A CA 1
ATOM 2139 C C . ARG A 1 273 ? -0.301 22.419 34.195 1.00 89.19 273 ARG A C 1
ATOM 2141 O O . ARG A 1 273 ? -0.490 21.219 34.379 1.00 89.19 273 ARG A O 1
ATOM 2148 N N . LEU A 1 274 ? 0.720 22.895 33.496 1.00 90.75 274 LEU A N 1
ATOM 2149 C CA . LEU A 1 274 ? 1.749 22.042 32.913 1.00 90.75 274 LEU A CA 1
ATOM 2150 C C . LEU A 1 274 ? 3.057 22.260 33.679 1.00 90.75 274 LEU A C 1
ATOM 2152 O O . LEU A 1 274 ? 3.582 23.365 33.703 1.00 90.75 274 LEU A O 1
ATOM 2156 N N . LEU A 1 275 ? 3.540 21.219 34.348 1.00 91.00 275 LEU A N 1
ATOM 2157 C CA . LEU A 1 275 ? 4.730 21.233 35.194 1.00 91.00 275 LEU A CA 1
ATOM 2158 C C . LEU A 1 275 ? 5.919 20.663 34.418 1.00 91.00 275 LEU A C 1
ATOM 2160 O O . LEU A 1 275 ? 5.836 19.545 33.910 1.00 91.00 275 LEU A O 1
ATOM 2164 N N . VAL A 1 276 ? 7.028 21.392 34.348 1.00 89.62 276 VAL A N 1
ATOM 2165 C CA . VAL A 1 276 ? 8.249 20.962 33.653 1.00 89.62 276 VAL A CA 1
ATOM 2166 C C . VAL A 1 276 ? 9.319 20.625 34.682 1.00 89.62 276 VAL A C 1
ATOM 2168 O O . VAL A 1 276 ? 9.759 21.499 35.424 1.00 89.62 276 VAL A O 1
ATOM 2171 N N . SER A 1 277 ? 9.717 19.355 34.756 1.00 83.50 277 SER A N 1
ATOM 2172 C CA . SER A 1 277 ? 10.730 18.883 35.708 1.00 83.50 277 SER A CA 1
ATOM 2173 C C . SER A 1 277 ? 12.092 18.727 35.030 1.00 83.50 277 SER A C 1
ATOM 2175 O O . SER A 1 277 ? 12.221 17.915 34.110 1.00 83.50 277 SER A O 1
ATOM 2177 N N . TYR A 1 278 ? 13.094 19.471 35.508 1.00 76.12 278 TYR A N 1
ATOM 2178 C CA . TYR A 1 278 ? 14.452 19.523 34.944 1.00 76.12 278 TYR A CA 1
ATOM 2179 C C . TYR A 1 278 ? 15.456 18.607 35.644 1.00 76.12 278 TYR A C 1
ATOM 2181 O O . TYR A 1 278 ? 16.459 18.239 35.043 1.00 76.12 278 TYR A O 1
ATOM 2189 N N . SER A 1 279 ? 15.195 18.237 36.894 1.00 67.75 279 SER A N 1
ATOM 2190 C CA . SER A 1 279 ? 15.960 17.277 37.688 1.00 67.75 279 SER A CA 1
ATOM 2191 C C . SER A 1 279 ? 15.074 16.769 38.834 1.00 67.75 279 SER A C 1
ATOM 2193 O O . SER A 1 279 ? 13.989 17.305 39.059 1.00 67.75 279 SER A O 1
ATOM 2195 N N . ALA A 1 280 ? 15.485 15.707 39.535 1.00 61.44 280 ALA A N 1
ATOM 2196 C CA . ALA A 1 280 ? 14.704 15.168 40.656 1.00 61.44 280 ALA A CA 1
ATOM 2197 C C . ALA A 1 280 ? 14.678 16.105 41.882 1.00 61.44 280 ALA A C 1
ATOM 2199 O O . ALA A 1 280 ? 13.769 15.993 42.702 1.00 61.44 280 ALA A O 1
ATOM 2200 N N . ASP A 1 281 ? 15.652 17.017 41.979 1.00 61.12 281 ASP A N 1
ATOM 2201 C CA . ASP A 1 281 ? 15.905 17.849 43.160 1.00 61.12 281 ASP A CA 1
ATOM 2202 C C . ASP A 1 281 ? 15.488 19.324 42.979 1.00 61.12 281 ASP A C 1
ATOM 2204 O O . ASP A 1 281 ? 15.497 20.087 43.944 1.00 61.12 281 ASP A O 1
ATOM 2208 N N . GLU A 1 282 ? 15.111 19.745 41.766 1.00 72.50 282 GLU A N 1
ATOM 2209 C CA . GLU A 1 282 ? 14.658 21.113 41.474 1.00 72.50 282 GLU A CA 1
ATOM 2210 C C . GLU A 1 282 ? 13.129 21.218 41.436 1.00 72.50 282 GLU A C 1
ATOM 2212 O O . GLU A 1 282 ? 12.426 20.316 40.971 1.00 72.50 282 GLU A O 1
ATOM 2217 N N . GLU A 1 283 ? 12.599 22.357 41.893 1.00 79.69 283 GLU A N 1
ATOM 2218 C CA . GLU A 1 283 ? 11.168 22.638 41.779 1.00 79.69 283 GLU A CA 1
ATOM 2219 C C . GLU A 1 283 ? 10.753 22.733 40.298 1.00 79.69 283 GLU A C 1
ATOM 2221 O O . GLU A 1 283 ? 11.432 23.391 39.502 1.00 79.69 283 GLU A O 1
ATOM 2226 N N . PRO A 1 284 ? 9.645 22.084 39.896 1.00 84.94 284 PRO A N 1
ATOM 2227 C CA . PRO A 1 284 ? 9.208 22.102 38.510 1.00 84.94 284 PRO A CA 1
ATOM 2228 C C . PRO A 1 284 ? 8.729 23.500 38.107 1.00 84.94 284 PRO A C 1
ATOM 2230 O O . PRO A 1 284 ? 7.985 24.150 38.841 1.00 84.94 284 PRO A O 1
ATOM 2233 N N . GLN A 1 285 ? 9.085 23.941 36.901 1.00 89.50 285 GLN A N 1
ATOM 2234 C CA . GLN A 1 285 ? 8.548 25.185 36.350 1.00 89.50 285 GLN A CA 1
ATOM 2235 C C . GLN A 1 285 ? 7.075 25.001 35.983 1.00 89.50 285 GLN A C 1
ATOM 2237 O O . GLN A 1 285 ? 6.710 24.044 35.298 1.00 89.50 285 GLN A O 1
ATOM 2242 N N . GLU A 1 286 ? 6.230 25.941 36.400 1.00 90.19 286 GLU A N 1
ATOM 2243 C CA . GLU A 1 286 ? 4.799 25.913 36.105 1.00 90.19 286 GLU A CA 1
ATOM 2244 C C . GLU A 1 286 ? 4.464 26.750 34.862 1.00 90.19 286 GLU A C 1
ATOM 2246 O O . GLU A 1 286 ? 4.753 27.945 34.805 1.00 90.19 286 GLU A O 1
ATOM 2251 N N . LEU A 1 287 ? 3.803 26.132 33.880 1.00 90.38 287 LEU A N 1
ATOM 2252 C CA . LEU A 1 287 ? 3.255 26.789 32.696 1.00 90.38 287 LEU A CA 1
ATOM 2253 C C . LEU A 1 287 ? 1.726 26.890 32.805 1.00 90.38 287 LEU A C 1
ATOM 2255 O O . LEU A 1 287 ? 1.010 25.886 32.919 1.00 90.38 287 LEU A O 1
ATOM 2259 N N . VAL A 1 288 ? 1.225 28.125 32.746 1.00 88.00 288 VAL A N 1
ATOM 2260 C CA . VAL A 1 288 ? -0.206 28.462 32.816 1.00 88.00 288 VAL A CA 1
ATOM 2261 C C . VAL A 1 288 ? -0.821 28.396 31.408 1.00 88.00 288 VAL A C 1
ATOM 2263 O O . VAL A 1 288 ? -0.172 28.799 30.437 1.00 88.00 288 VAL A O 1
ATOM 2266 N N . PRO A 1 289 ? -2.068 27.915 31.242 1.00 87.50 289 PRO A N 1
ATOM 2267 C CA . PRO A 1 289 ? -2.711 27.887 29.931 1.00 87.50 289 PRO A CA 1
ATOM 2268 C C . PRO A 1 289 ? -2.900 29.304 29.364 1.00 87.50 289 PRO A C 1
ATOM 2270 O O . PRO A 1 289 ? -3.419 30.196 30.035 1.00 87.50 289 PRO A O 1
ATOM 2273 N N . ARG A 1 290 ? -2.512 29.511 28.099 1.00 78.31 290 ARG A N 1
ATOM 2274 C CA . ARG A 1 290 ? -2.573 30.814 27.404 1.00 78.31 290 ARG A CA 1
ATOM 2275 C C . ARG A 1 290 ? -3.855 31.021 26.594 1.00 78.31 290 ARG A C 1
ATOM 2277 O O . ARG A 1 290 ? -4.133 32.141 26.178 1.00 78.31 290 ARG A O 1
ATOM 2284 N N . GLY A 1 291 ? -4.648 29.969 26.381 1.00 71.62 291 GLY A N 1
ATOM 2285 C CA . GLY A 1 291 ? -5.921 30.051 25.665 1.00 71.62 291 GLY A CA 1
ATOM 2286 C C . GLY A 1 291 ? -6.841 28.868 25.953 1.00 71.62 291 GLY A C 1
ATOM 2287 O O . GLY A 1 291 ? -6.388 27.724 26.033 1.00 71.62 291 GLY A O 1
ATOM 2288 N N . ARG A 1 292 ? -8.140 29.154 26.095 1.00 74.75 292 ARG A N 1
ATOM 2289 C CA . ARG A 1 292 ? -9.204 28.164 26.285 1.00 74.75 292 ARG A CA 1
ATOM 2290 C C . ARG A 1 292 ? -10.312 28.426 25.269 1.00 74.75 292 ARG A C 1
ATOM 2292 O O . ARG A 1 292 ? -10.893 29.508 25.259 1.00 74.75 292 ARG A O 1
ATOM 2299 N N . SER A 1 293 ? -10.575 27.458 24.399 1.00 79.12 293 SER A N 1
ATOM 2300 C CA . SER A 1 293 ? -11.721 27.487 23.486 1.00 79.12 293 SER A CA 1
ATOM 2301 C C . SER A 1 293 ? -12.882 26.677 24.079 1.00 79.12 293 SER A C 1
ATOM 2303 O O . SER A 1 293 ? -12.798 26.188 25.206 1.00 79.12 293 SER A O 1
ATOM 2305 N N . LYS A 1 294 ? -13.977 26.499 23.328 1.00 74.38 294 LYS A N 1
ATOM 2306 C CA . LYS A 1 294 ? -15.008 25.510 23.696 1.00 74.38 294 LYS A CA 1
ATOM 2307 C C . LYS A 1 294 ? -14.461 24.072 23.663 1.00 74.38 294 LYS A C 1
ATOM 2309 O O . LYS A 1 294 ? -14.967 23.213 24.377 1.00 74.38 294 LYS A O 1
ATOM 2314 N N . THR A 1 295 ? -13.425 23.822 22.861 1.00 80.50 295 THR A N 1
ATOM 2315 C CA . THR A 1 295 ? -12.961 22.481 22.486 1.00 80.50 295 THR A CA 1
ATOM 2316 C C . THR A 1 295 ? -11.643 22.065 23.138 1.00 80.50 295 THR A C 1
ATOM 2318 O O . THR A 1 295 ? -11.480 20.880 23.401 1.00 80.50 295 THR A O 1
ATOM 2321 N N . TRP A 1 296 ? -10.713 22.982 23.426 1.00 87.06 296 TRP A N 1
ATOM 2322 C CA . TRP A 1 296 ? -9.382 22.646 23.952 1.00 87.06 296 TRP A CA 1
ATOM 2323 C C . TRP A 1 296 ? -8.772 23.727 24.857 1.00 87.06 296 TRP A C 1
ATOM 2325 O O . TRP A 1 296 ? -9.177 24.894 24.855 1.00 87.06 296 TRP A O 1
ATOM 2335 N N . THR A 1 297 ? -7.733 23.323 25.584 1.00 89.62 297 THR A N 1
ATOM 2336 C CA . THR A 1 297 ? -6.865 24.155 26.427 1.00 89.62 297 THR A CA 1
ATOM 2337 C C . THR A 1 297 ? -5.443 24.152 25.851 1.00 89.62 297 THR A C 1
ATOM 2339 O O . THR A 1 297 ? -4.940 23.093 25.490 1.00 89.62 297 THR A O 1
ATOM 2342 N N . SER A 1 298 ? -4.796 25.318 25.738 1.00 90.81 298 SER A N 1
ATOM 2343 C CA . SER A 1 298 ? -3.482 25.478 25.088 1.00 90.81 298 SER A CA 1
ATOM 2344 C C . SER A 1 298 ? -2.392 25.973 26.046 1.00 90.81 298 SER A C 1
ATOM 2346 O O . SER A 1 298 ? -2.594 26.958 26.761 1.00 90.81 298 SER A O 1
ATOM 2348 N N . PHE A 1 299 ? -1.221 25.332 25.999 1.00 92.75 299 PHE A N 1
ATOM 2349 C CA . PHE A 1 299 ? -0.003 25.700 26.730 1.00 92.75 299 PHE A CA 1
ATOM 2350 C C . PHE A 1 299 ? 1.106 26.125 25.759 1.00 92.75 299 PHE A C 1
ATOM 2352 O O . PHE A 1 299 ? 1.328 25.461 24.746 1.00 92.75 299 PHE A O 1
ATOM 2359 N N . ASN A 1 300 ? 1.807 27.220 26.066 1.00 91.69 300 ASN A N 1
ATOM 2360 C CA . ASN A 1 300 ? 2.931 27.716 25.269 1.00 91.69 300 ASN A CA 1
ATOM 2361 C C . ASN A 1 300 ? 4.240 27.079 25.750 1.00 91.69 300 ASN A C 1
ATOM 2363 O O . ASN A 1 300 ? 4.683 27.362 26.860 1.00 91.69 300 ASN A O 1
ATOM 2367 N N . LEU A 1 301 ? 4.856 26.235 24.922 1.00 91.38 301 LEU A N 1
ATOM 2368 C CA . LEU A 1 301 ? 6.066 25.504 25.306 1.00 91.38 301 LEU A CA 1
ATOM 2369 C C . LEU A 1 301 ? 7.335 26.359 25.189 1.00 91.38 301 LEU A C 1
ATOM 2371 O O . LEU A 1 301 ? 8.342 26.031 25.811 1.00 91.38 301 LEU A O 1
ATOM 2375 N N . GLN A 1 302 ? 7.275 27.484 24.465 1.00 84.69 302 GLN A N 1
ATOM 2376 C CA . GLN A 1 302 ? 8.407 28.405 24.325 1.00 84.69 302 GLN A CA 1
ATOM 2377 C C . GLN A 1 302 ? 8.885 28.953 25.681 1.00 84.69 302 GLN A C 1
ATOM 2379 O O . GLN A 1 302 ? 10.063 29.248 25.849 1.00 84.69 302 GLN A O 1
ATOM 2384 N N . GLU A 1 303 ? 7.985 29.054 26.664 1.00 88.44 303 GLU A N 1
ATOM 2385 C CA . GLU A 1 303 ? 8.277 29.559 28.014 1.00 88.44 303 GLU A CA 1
ATOM 2386 C C . GLU A 1 303 ? 9.250 28.663 28.804 1.00 88.44 303 GLU A C 1
ATOM 2388 O O . GLU A 1 303 ? 9.854 29.123 29.770 1.00 88.44 303 GLU A O 1
ATOM 2393 N N . ALA A 1 304 ? 9.418 27.400 28.399 1.00 86.81 304 ALA A N 1
ATOM 2394 C CA . ALA A 1 304 ? 10.319 26.448 29.046 1.00 86.81 304 ALA A CA 1
ATOM 2395 C C . ALA A 1 304 ? 11.660 26.265 28.310 1.00 86.81 304 ALA A C 1
ATOM 2397 O O . ALA A 1 304 ? 12.530 25.578 28.832 1.00 86.81 304 ALA A O 1
ATOM 2398 N N . VAL A 1 305 ? 11.862 26.859 27.125 1.00 80.06 305 VAL A N 1
ATOM 2399 C CA . VAL A 1 305 ? 13.047 26.608 26.271 1.00 80.06 305 VAL A CA 1
ATOM 2400 C C . VAL A 1 305 ? 14.365 26.878 26.993 1.00 80.06 305 VAL A C 1
ATOM 2402 O O . VAL A 1 305 ? 15.267 26.043 26.954 1.00 80.06 305 VAL A O 1
ATOM 2405 N N . ASP A 1 306 ? 14.481 28.020 27.668 1.00 76.50 306 ASP A N 1
ATOM 2406 C CA . ASP A 1 306 ? 15.735 28.410 28.319 1.00 76.50 306 ASP A CA 1
ATOM 2407 C C . ASP A 1 306 ? 16.067 27.500 29.510 1.00 76.50 306 ASP A C 1
ATOM 2409 O O . ASP A 1 306 ? 17.218 27.105 29.695 1.00 76.50 306 ASP A O 1
ATOM 2413 N N . SER A 1 307 ? 15.052 27.096 30.275 1.00 80.31 307 SER A N 1
ATOM 2414 C CA . SER A 1 307 ? 15.196 26.166 31.397 1.00 80.31 307 SER A CA 1
ATOM 2415 C C . SER A 1 307 ? 15.468 24.731 30.934 1.00 80.31 307 SER A C 1
ATOM 2417 O O . SER A 1 307 ? 16.306 24.046 31.516 1.00 80.31 307 SER A O 1
ATOM 2419 N N . VAL A 1 308 ? 14.839 24.297 29.834 1.00 77.62 308 VAL A N 1
ATOM 2420 C CA . VAL A 1 308 ? 15.144 23.029 29.153 1.00 77.62 308 VAL A CA 1
ATOM 2421 C C . VAL A 1 308 ? 16.607 23.005 28.711 1.00 77.62 308 VAL A C 1
ATOM 2423 O O . VAL A 1 308 ? 17.295 22.018 28.951 1.00 77.62 308 VAL A O 1
ATOM 2426 N N . ARG A 1 309 ? 17.107 24.100 28.124 1.00 68.44 309 ARG A N 1
ATOM 2427 C CA . ARG A 1 309 ? 18.503 24.216 27.678 1.00 68.44 309 ARG A CA 1
ATOM 2428 C C . ARG A 1 309 ? 19.500 24.217 28.836 1.00 68.44 309 ARG A C 1
ATOM 2430 O O . ARG A 1 309 ? 20.594 23.679 28.694 1.00 68.44 309 ARG A O 1
ATOM 2437 N N . ALA A 1 310 ? 19.146 24.838 29.959 1.00 68.94 310 ALA A N 1
ATOM 2438 C CA . ALA A 1 310 ? 19.992 24.894 31.149 1.00 68.94 310 ALA A CA 1
ATOM 2439 C C . ALA A 1 310 ? 20.039 23.563 31.925 1.00 68.94 310 ALA A C 1
ATOM 2441 O O . ALA A 1 310 ? 20.960 23.346 32.718 1.00 68.94 310 ALA A O 1
ATOM 2442 N N . SER A 1 311 ? 19.066 22.675 31.702 1.00 70.31 311 SER A N 1
ATOM 2443 C CA . SER A 1 311 ? 18.998 21.374 32.360 1.00 70.31 311 SER A CA 1
ATOM 2444 C C . SER A 1 311 ? 20.114 20.434 31.893 1.00 70.31 311 SER A C 1
ATOM 2446 O O . SER A 1 311 ? 20.458 20.347 30.714 1.00 70.31 311 SER A O 1
ATOM 2448 N N . ARG A 1 312 ? 20.665 19.683 32.852 1.00 61.28 312 ARG A N 1
ATOM 2449 C CA . ARG A 1 312 ? 21.638 18.602 32.621 1.00 61.28 312 ARG A CA 1
ATOM 2450 C C . ARG A 1 312 ? 20.982 17.219 32.572 1.00 61.28 312 ARG A C 1
ATOM 2452 O O . ARG A 1 312 ? 21.682 16.209 32.580 1.00 61.28 312 ARG A O 1
ATOM 2459 N N . ALA A 1 313 ? 19.652 17.152 32.609 1.00 63.31 313 ALA A N 1
ATOM 2460 C CA . ALA A 1 313 ? 18.942 15.888 32.543 1.00 63.31 313 ALA A CA 1
ATOM 2461 C C . ALA A 1 313 ? 18.827 15.421 31.090 1.00 63.31 313 ALA A C 1
ATOM 2463 O O . ALA A 1 313 ? 18.254 16.109 30.250 1.00 63.31 313 ALA A O 1
ATOM 2464 N N . GLY A 1 314 ? 19.278 14.192 30.818 1.00 60.53 314 GLY A N 1
ATOM 2465 C CA . GLY A 1 314 ? 19.158 13.590 29.484 1.00 60.53 314 GLY A CA 1
ATOM 2466 C C . GLY A 1 314 ? 17.709 13.404 29.007 1.00 60.53 314 GLY A C 1
ATOM 2467 O O . GLY A 1 314 ? 17.471 13.217 27.812 1.00 60.53 314 GLY A O 1
ATOM 2468 N N . VAL A 1 315 ? 16.740 13.469 29.931 1.00 71.19 315 VAL A N 1
ATOM 2469 C CA . VAL A 1 315 ? 15.302 13.424 29.654 1.00 71.19 315 VAL A CA 1
ATOM 2470 C C . VAL A 1 315 ? 14.571 14.456 30.508 1.00 71.19 315 VAL A C 1
ATOM 2472 O O . VAL A 1 315 ? 14.673 14.429 31.733 1.00 71.19 315 VAL A O 1
ATOM 2475 N N . ILE A 1 316 ? 13.766 15.300 29.866 1.00 82.25 316 ILE A N 1
ATOM 2476 C CA . ILE A 1 316 ? 12.885 16.269 30.533 1.00 82.25 316 ILE A CA 1
ATOM 2477 C C . ILE A 1 316 ? 11.438 15.855 30.295 1.00 82.25 316 ILE A C 1
ATOM 2479 O O . ILE A 1 316 ? 11.051 15.564 29.163 1.00 82.25 316 ILE A O 1
ATOM 2483 N N . VAL A 1 317 ? 10.629 15.822 31.355 1.00 85.25 317 VAL A N 1
ATOM 2484 C CA . VAL A 1 317 ? 9.228 15.386 31.291 1.00 85.25 317 VAL A CA 1
ATOM 2485 C C . VAL A 1 317 ? 8.302 16.528 31.690 1.00 85.25 317 VAL A C 1
ATOM 2487 O O . VAL A 1 317 ? 8.455 17.153 32.739 1.00 85.25 317 VAL A O 1
ATOM 2490 N N . PHE A 1 318 ? 7.307 16.770 30.849 1.00 91.06 318 PHE A N 1
ATOM 2491 C CA . PHE A 1 318 ? 6.217 17.698 31.083 1.00 91.06 318 PHE A CA 1
ATOM 2492 C C . PHE A 1 318 ? 5.040 16.912 31.659 1.00 91.06 318 PHE A C 1
ATOM 2494 O O . PHE A 1 318 ? 4.540 15.975 31.028 1.00 91.06 318 PHE A O 1
ATOM 2501 N N . HIS A 1 319 ? 4.588 17.308 32.844 1.00 89.06 319 HIS A N 1
ATOM 2502 C CA . HIS A 1 319 ? 3.463 16.711 33.547 1.00 89.06 319 HIS A CA 1
ATOM 2503 C C . HIS A 1 319 ? 2.259 17.647 33.509 1.00 89.06 319 HIS A C 1
ATOM 2505 O O . HIS A 1 319 ? 2.298 18.749 34.049 1.00 89.06 319 HIS A O 1
ATOM 2511 N N . LEU A 1 320 ? 1.165 17.203 32.903 1.00 88.81 320 LEU A N 1
ATOM 2512 C CA . LEU A 1 320 ? -0.128 17.851 33.028 1.00 88.81 320 LEU A CA 1
ATOM 2513 C C . LEU A 1 320 ? -0.703 17.536 34.407 1.00 88.81 320 LEU A C 1
ATOM 2515 O O . LEU A 1 320 ? -0.941 16.377 34.742 1.00 88.81 320 LEU A O 1
ATOM 2519 N N . GLU A 1 321 ? -0.944 18.568 35.199 1.00 87.12 321 GLU A N 1
ATOM 2520 C CA . GLU A 1 321 ? -1.623 18.449 36.476 1.00 87.12 321 GLU A CA 1
ATOM 2521 C C . GLU A 1 321 ? -3.087 18.875 36.326 1.00 87.12 321 GLU A C 1
ATOM 2523 O O . GLU A 1 321 ? -3.370 20.016 35.951 1.00 87.12 321 GLU A O 1
ATOM 2528 N N . VAL A 1 322 ? -4.014 17.950 36.594 1.00 79.62 322 VAL A N 1
ATOM 2529 C CA . VAL A 1 322 ? -5.460 18.160 36.437 1.00 79.62 322 VAL A CA 1
ATOM 2530 C C . VAL A 1 322 ? -6.117 18.293 37.805 1.00 79.62 322 VAL A C 1
ATOM 2532 O O . VAL A 1 322 ? -6.048 17.397 38.648 1.00 79.62 322 VAL A O 1
ATOM 2535 N N . LEU A 1 323 ? -6.794 19.421 38.011 1.00 65.25 323 LEU A N 1
ATOM 2536 C CA . LEU A 1 323 ? -7.522 19.746 39.234 1.00 65.25 323 LEU A CA 1
ATOM 2537 C C . LEU A 1 323 ? -8.991 19.347 39.051 1.00 65.25 323 LEU A C 1
ATOM 2539 O O . LEU A 1 323 ? -9.857 20.202 38.889 1.00 65.25 323 LEU A O 1
ATOM 2543 N N . GLY A 1 324 ? -9.267 18.047 38.960 1.00 54.28 324 GLY A N 1
ATOM 2544 C CA . GLY A 1 324 ? -10.621 17.522 38.772 1.00 54.28 324 GLY A CA 1
ATOM 2545 C C . GLY A 1 324 ? -11.187 16.960 40.070 1.00 54.28 324 GLY A C 1
ATOM 2546 O O . GLY A 1 324 ? -10.928 15.800 40.352 1.00 54.28 324 GLY A O 1
ATOM 2547 N N . GLY A 1 325 ? -11.924 17.764 40.850 1.00 51.47 325 GLY A N 1
ATOM 2548 C CA . GLY A 1 325 ? -12.818 17.351 41.960 1.00 51.47 325 GLY A CA 1
ATOM 2549 C C . GLY A 1 325 ? -12.222 16.601 43.170 1.00 51.47 325 GLY A C 1
ATOM 2550 O O . GLY A 1 325 ? -12.817 16.604 44.241 1.00 51.47 325 GLY A O 1
ATOM 2551 N N . SER A 1 326 ? -11.050 15.995 43.023 1.00 47.44 326 SER A N 1
ATOM 2552 C CA . SER A 1 326 ? -10.298 15.232 44.014 1.00 47.44 326 SER A CA 1
ATOM 2553 C C . SER A 1 326 ? -9.541 16.156 44.974 1.00 47.44 326 SER A C 1
ATOM 2555 O O . SER A 1 326 ? -9.025 17.200 44.574 1.00 47.44 326 SER A O 1
ATOM 2557 N N . ALA A 1 327 ? -9.400 15.735 46.235 1.00 50.06 327 ALA A N 1
ATOM 2558 C CA . ALA A 1 327 ? -8.582 16.420 47.241 1.00 50.06 327 ALA A CA 1
ATOM 2559 C C . ALA A 1 327 ? -7.069 16.418 46.917 1.00 50.06 327 ALA A C 1
ATOM 2561 O O . ALA A 1 327 ? -6.312 17.153 47.550 1.00 50.06 327 ALA A O 1
ATOM 2562 N N . GLN A 1 328 ? -6.620 15.607 45.948 1.00 59.53 328 GLN A N 1
ATOM 2563 C CA . GLN A 1 328 ? -5.234 15.558 45.475 1.00 59.53 328 GLN A CA 1
ATOM 2564 C C . GLN A 1 328 ? -5.151 15.708 43.942 1.00 59.53 328 GLN A C 1
ATOM 2566 O O . GLN A 1 328 ? -5.864 14.998 43.224 1.00 59.53 328 GLN A O 1
ATOM 2571 N N . PRO A 1 329 ? -4.290 16.605 43.424 1.00 69.19 329 PRO A N 1
ATOM 2572 C CA . PRO A 1 329 ? -4.100 16.788 41.990 1.00 69.19 329 PRO A CA 1
ATOM 2573 C C . PRO A 1 329 ? -3.456 15.556 41.344 1.00 69.19 329 PRO A C 1
ATOM 2575 O O . PRO A 1 329 ? -2.474 15.014 41.853 1.00 69.19 329 PRO A O 1
ATOM 2578 N N . GLN A 1 330 ? -3.984 15.133 40.195 1.00 72.44 330 GLN A N 1
ATOM 2579 C CA . GLN A 1 330 ? -3.382 14.057 39.407 1.00 72.44 330 GLN A CA 1
ATOM 2580 C C . GLN A 1 330 ? -2.356 14.634 38.430 1.00 72.44 330 GLN A C 1
ATOM 2582 O O . GLN A 1 330 ? -2.684 15.535 37.657 1.00 72.44 330 GLN A O 1
ATOM 2587 N N . ARG A 1 331 ? -1.127 14.103 38.454 1.00 82.75 331 ARG A N 1
ATOM 2588 C CA . ARG A 1 331 ? -0.033 14.466 37.540 1.00 82.75 331 ARG A CA 1
ATOM 2589 C C . ARG A 1 331 ? 0.139 13.401 36.470 1.00 82.75 331 ARG A C 1
ATOM 2591 O O . ARG A 1 331 ? 0.282 12.224 36.784 1.00 82.75 331 ARG A O 1
ATOM 2598 N N . LEU A 1 332 ? 0.156 13.830 35.216 1.00 82.06 332 LEU A N 1
ATOM 2599 C CA . LEU A 1 332 ? 0.125 12.956 34.050 1.00 82.06 332 LEU A CA 1
ATOM 2600 C C . LEU A 1 332 ? 1.256 13.348 33.099 1.00 82.06 332 LEU A C 1
ATOM 2602 O O . LEU A 1 332 ? 1.278 14.495 32.659 1.00 82.06 332 LEU A O 1
ATOM 2606 N N . PRO A 1 333 ? 2.198 12.461 32.755 1.00 83.88 333 PRO A N 1
ATOM 2607 C CA . PRO A 1 333 ? 3.210 12.790 31.760 1.00 83.88 333 PRO A CA 1
ATOM 2608 C C . PRO A 1 333 ? 2.542 12.964 30.387 1.00 83.88 333 PRO A C 1
ATOM 2610 O O . PRO A 1 333 ? 1.792 12.097 29.950 1.00 83.88 333 PRO A O 1
ATOM 2613 N N . VAL A 1 334 ? 2.805 14.082 29.709 1.00 86.62 334 VAL A N 1
ATOM 2614 C CA . VAL A 1 334 ? 2.187 14.408 28.404 1.00 86.62 334 VAL A CA 1
ATOM 2615 C C . VAL A 1 334 ? 3.204 14.661 27.299 1.00 86.62 334 VAL A C 1
ATOM 2617 O O . VAL A 1 334 ? 2.932 14.347 26.143 1.00 86.62 334 VAL A O 1
ATOM 2620 N N . LEU A 1 335 ? 4.386 15.180 27.638 1.00 86.06 335 LEU A N 1
ATOM 2621 C CA . LEU A 1 335 ? 5.477 15.408 26.694 1.00 86.06 335 LEU A CA 1
ATOM 2622 C C . LEU A 1 335 ? 6.813 15.037 27.333 1.00 86.06 335 LEU A C 1
ATOM 2624 O O . LEU A 1 335 ? 7.046 15.289 28.513 1.00 86.06 335 LEU A O 1
ATOM 2628 N N . ARG A 1 336 ? 7.708 14.476 26.532 1.00 86.62 336 ARG A N 1
ATOM 2629 C CA . ARG A 1 336 ? 9.076 14.160 26.898 1.00 86.62 336 ARG A CA 1
ATOM 2630 C C . ARG A 1 336 ? 10.057 14.723 25.879 1.00 86.62 336 ARG A C 1
ATOM 2632 O O . ARG A 1 336 ? 9.858 14.563 24.679 1.00 86.62 336 ARG A O 1
ATOM 2639 N N . LEU A 1 337 ? 11.135 15.336 26.353 1.00 80.50 337 LEU A N 1
ATOM 2640 C CA . LEU A 1 337 ? 12.225 15.826 25.515 1.00 80.50 337 LEU A CA 1
ATOM 2641 C C . LEU A 1 337 ? 13.494 15.009 25.751 1.00 80.50 337 LEU A C 1
ATOM 2643 O O . LEU A 1 337 ? 13.874 14.791 26.901 1.00 80.50 337 LEU A O 1
ATOM 2647 N N . LYS A 1 338 ? 14.137 14.571 24.663 1.00 69.38 338 LYS A N 1
ATOM 2648 C CA . LYS A 1 338 ? 15.432 13.872 24.674 1.00 69.38 338 LYS A CA 1
ATOM 2649 C C . LYS A 1 338 ? 16.570 14.824 24.294 1.00 69.38 338 LYS A C 1
ATOM 2651 O O . LYS A 1 338 ? 16.486 15.484 23.254 1.00 69.38 338 LYS A O 1
ATOM 2656 N N . GLN A 1 339 ? 17.628 14.870 25.101 1.00 65.00 339 GLN A N 1
ATOM 2657 C CA . GLN A 1 339 ? 18.831 15.677 24.848 1.00 65.00 339 GLN A CA 1
ATOM 2658 C C . GLN A 1 339 ? 19.791 14.982 23.855 1.00 65.00 339 GLN A C 1
ATOM 2660 O O . GLN A 1 339 ? 19.805 13.753 23.762 1.00 65.00 339 GLN A O 1
ATOM 2665 N N . ALA A 1 340 ? 20.580 15.753 23.090 1.00 55.06 340 ALA A N 1
ATOM 2666 C CA . ALA A 1 340 ? 21.630 15.220 22.211 1.00 55.06 340 ALA A CA 1
ATOM 2667 C C . ALA A 1 340 ? 22.847 14.736 23.026 1.00 55.06 340 ALA A C 1
ATOM 2669 O O . ALA A 1 340 ? 23.216 15.351 24.019 1.00 55.06 340 ALA A O 1
ATOM 2670 N N . LEU A 1 341 ? 23.468 13.639 22.588 1.00 59.47 341 LEU A N 1
ATOM 2671 C CA . LEU A 1 341 ? 24.377 12.806 23.387 1.00 59.47 341 LEU A CA 1
ATOM 2672 C C . LEU A 1 341 ? 25.792 13.366 23.655 1.00 59.47 341 LEU A C 1
ATOM 2674 O O . LEU A 1 341 ? 26.482 12.820 24.504 1.00 59.47 341 LEU A O 1
ATOM 2678 N N . GLY A 1 342 ? 26.256 14.406 22.949 1.00 59.00 342 GLY A N 1
ATOM 2679 C CA . GLY A 1 342 ? 27.568 15.032 23.221 1.00 59.00 342 GLY A CA 1
ATOM 2680 C C . GLY A 1 342 ? 28.770 14.069 23.185 1.00 59.00 342 GLY A C 1
ATOM 2681 O O . GLY A 1 342 ? 29.656 14.159 24.031 1.00 59.00 342 GLY A O 1
ATOM 2682 N N . LEU A 1 343 ? 28.768 13.105 22.258 1.00 70.88 343 LEU A N 1
ATOM 2683 C CA . LEU A 1 343 ? 29.810 12.074 22.139 1.00 70.88 343 LEU A CA 1
ATOM 2684 C C . LEU A 1 343 ? 30.943 12.502 21.207 1.00 70.88 343 LEU A C 1
ATOM 2686 O O . LEU A 1 343 ? 30.676 13.142 20.190 1.00 70.88 343 LEU A O 1
ATOM 2690 N N . SER A 1 344 ? 32.170 12.075 21.507 1.00 75.31 344 SER A N 1
ATOM 2691 C CA . SER A 1 344 ? 33.343 12.145 20.626 1.00 75.31 344 SER A CA 1
ATOM 2692 C C . SER A 1 344 ? 34.139 10.833 20.652 1.00 75.31 344 SER A C 1
ATOM 2694 O O . SER A 1 344 ? 33.949 9.995 21.531 1.00 75.31 344 SER A O 1
ATOM 2696 N N . ASP A 1 345 ? 35.019 10.625 19.667 1.00 80.81 345 ASP A N 1
ATOM 2697 C CA . ASP A 1 345 ? 35.935 9.472 19.586 1.00 80.81 345 ASP A CA 1
ATOM 2698 C C . ASP A 1 345 ? 35.269 8.082 19.681 1.00 80.81 345 ASP A C 1
ATOM 2700 O O . ASP A 1 345 ? 35.854 7.136 20.213 1.00 80.81 345 ASP A O 1
ATOM 2704 N N . LEU A 1 346 ? 34.046 7.933 19.156 1.00 86.19 346 LEU A N 1
ATOM 2705 C CA . LEU A 1 346 ? 33.382 6.631 19.075 1.00 86.19 346 LEU A CA 1
ATOM 2706 C C . LEU A 1 346 ? 34.169 5.686 18.149 1.00 86.19 346 LEU A C 1
ATOM 2708 O O . LEU A 1 346 ? 34.412 5.999 16.984 1.00 86.19 346 LEU A O 1
ATOM 2712 N N . GLY A 1 347 ? 34.532 4.509 18.649 1.00 86.62 347 GLY A N 1
ATOM 2713 C CA . GLY A 1 347 ? 35.290 3.500 17.916 1.00 86.62 347 GLY A CA 1
ATOM 2714 C C . GLY A 1 347 ? 35.051 2.099 18.463 1.00 86.62 347 GLY A C 1
ATOM 2715 O O . GLY A 1 347 ? 34.589 1.931 19.588 1.00 86.62 347 GLY A O 1
ATOM 2716 N N . LEU A 1 348 ? 35.341 1.077 17.659 1.00 90.31 348 LEU A N 1
ATOM 2717 C CA . LEU A 1 348 ? 35.200 -0.318 18.069 1.00 90.31 348 LEU A CA 1
ATOM 2718 C C . LEU A 1 348 ? 36.298 -1.175 17.441 1.00 90.31 348 LEU A C 1
ATOM 2720 O O . LEU A 1 348 ? 36.514 -1.128 16.230 1.00 90.31 348 LEU A O 1
ATOM 2724 N N . GLN A 1 349 ? 36.976 -1.959 18.275 1.00 88.62 349 GLN A N 1
ATOM 2725 C CA . GLN A 1 349 ? 37.935 -2.987 17.867 1.00 88.62 349 GLN A CA 1
ATOM 2726 C C . GLN A 1 349 ? 37.312 -4.367 18.078 1.00 88.62 349 GLN A C 1
ATOM 2728 O O . GLN A 1 349 ? 36.505 -4.532 18.986 1.00 88.62 349 GLN A O 1
ATOM 2733 N N . SER A 1 350 ? 37.654 -5.361 17.257 1.00 88.38 350 SER A N 1
ATOM 2734 C CA . SER A 1 350 ? 37.044 -6.696 17.331 1.00 88.38 350 SER A CA 1
ATOM 2735 C C . SER A 1 350 ? 38.030 -7.818 17.023 1.00 88.38 350 SER A C 1
ATOM 2737 O O . SER A 1 350 ? 38.848 -7.654 16.121 1.00 88.38 350 SER A O 1
ATOM 2739 N N . ILE A 1 351 ? 37.879 -8.967 17.686 1.00 88.50 351 ILE A N 1
ATOM 2740 C CA . ILE A 1 351 ? 38.557 -10.234 17.365 1.00 88.50 351 ILE A CA 1
ATOM 2741 C C . ILE A 1 351 ? 37.557 -11.400 17.413 1.00 88.50 351 ILE A C 1
ATOM 2743 O O . ILE A 1 351 ? 36.678 -11.418 18.277 1.00 88.50 351 ILE A O 1
ATOM 2747 N N . LEU A 1 352 ? 37.660 -12.362 16.490 1.00 86.31 352 LEU A N 1
ATOM 2748 C CA . LEU A 1 352 ? 36.836 -13.575 16.495 1.00 86.31 352 LEU A CA 1
ATOM 2749 C C . LEU A 1 352 ? 37.537 -14.681 17.291 1.00 86.31 352 LEU A C 1
ATOM 2751 O O . LEU A 1 352 ? 38.676 -15.043 16.999 1.00 86.31 352 LEU A O 1
ATOM 2755 N N . VAL A 1 353 ? 36.847 -15.252 18.276 1.00 85.88 353 VAL A N 1
ATOM 2756 C CA . VAL A 1 353 ? 37.323 -16.416 19.033 1.00 85.88 353 VAL A CA 1
ATOM 2757 C C . VAL A 1 353 ? 36.258 -17.504 18.959 1.00 85.88 353 VAL A C 1
ATOM 2759 O O . VAL A 1 353 ? 35.113 -17.297 19.355 1.00 85.88 353 VAL A O 1
ATOM 2762 N N . GLU A 1 354 ? 36.627 -18.664 18.411 1.00 85.75 354 GLU A N 1
ATOM 2763 C CA . GLU A 1 354 ? 35.726 -19.785 18.104 1.00 85.75 354 GLU A CA 1
ATOM 2764 C C . GLU A 1 354 ? 34.542 -19.398 17.196 1.00 85.75 354 GLU A C 1
ATOM 2766 O O . GLU A 1 354 ? 34.630 -19.560 15.982 1.00 85.75 354 GLU A O 1
ATOM 2771 N N . ARG A 1 355 ? 33.433 -18.918 17.775 1.00 86.31 355 ARG A N 1
ATOM 2772 C CA . ARG A 1 355 ? 32.210 -18.453 17.084 1.00 86.31 355 ARG A CA 1
ATOM 2773 C C . ARG A 1 355 ? 31.598 -17.200 17.733 1.00 86.31 355 ARG A C 1
ATOM 2775 O O . ARG A 1 355 ? 30.399 -16.937 17.579 1.00 86.31 355 ARG A O 1
ATOM 2782 N N . ALA A 1 356 ? 32.397 -16.443 18.483 1.00 88.75 356 ALA A N 1
ATOM 2783 C CA . ALA A 1 356 ? 31.987 -15.216 19.156 1.00 88.75 356 ALA A CA 1
ATOM 2784 C C . ALA A 1 356 ? 32.978 -14.076 18.881 1.00 88.75 356 ALA A C 1
ATOM 2786 O O . ALA A 1 356 ? 34.194 -14.244 18.969 1.00 88.75 356 ALA A O 1
ATOM 2787 N N . TRP A 1 357 ? 32.440 -12.910 18.538 1.00 90.19 357 TRP A N 1
ATOM 2788 C CA . TRP A 1 357 ? 33.174 -11.658 18.459 1.00 90.19 357 TRP A CA 1
ATOM 2789 C C . TRP A 1 357 ? 33.384 -11.104 19.857 1.00 90.19 357 TRP A C 1
ATOM 2791 O O . TRP A 1 357 ? 32.411 -10.848 20.566 1.00 90.19 357 TRP A O 1
ATOM 2801 N N . LEU A 1 358 ? 34.642 -10.869 20.209 1.00 90.69 358 LEU A N 1
ATOM 2802 C CA . LEU A 1 358 ? 35.026 -10.045 21.345 1.00 90.69 358 LEU A CA 1
ATOM 2803 C C . LEU A 1 358 ? 35.313 -8.641 20.815 1.00 90.69 358 LEU A C 1
ATOM 2805 O O . LEU A 1 358 ? 36.274 -8.435 20.070 1.00 90.69 358 LEU A O 1
ATOM 2809 N N . CYS A 1 359 ? 34.447 -7.690 21.150 1.00 89.94 359 CYS A N 1
ATOM 2810 C CA . CYS A 1 359 ? 34.514 -6.313 20.684 1.00 89.94 359 CYS A CA 1
ATOM 2811 C C . CYS A 1 359 ? 34.829 -5.359 21.838 1.00 89.94 359 CYS A C 1
ATOM 2813 O O . CYS A 1 359 ? 34.077 -5.315 22.801 1.00 89.94 359 CYS A O 1
ATOM 2815 N N . ALA A 1 360 ? 35.870 -4.543 21.710 1.00 90.38 360 ALA A N 1
ATOM 2816 C CA . ALA A 1 360 ? 36.166 -3.453 22.634 1.00 90.38 360 ALA A CA 1
ATOM 2817 C C . ALA A 1 360 ? 35.628 -2.137 22.052 1.00 90.38 360 ALA A C 1
ATOM 2819 O O . ALA A 1 360 ? 36.169 -1.611 21.075 1.00 90.38 360 ALA A O 1
ATOM 2820 N N . LEU A 1 361 ? 34.537 -1.627 22.625 1.00 92.19 361 LEU A N 1
ATOM 2821 C CA . LEU A 1 361 ? 33.945 -0.333 22.286 1.00 92.19 361 LEU A CA 1
ATOM 2822 C C . LEU A 1 361 ? 34.653 0.779 23.063 1.00 92.19 361 LEU A C 1
ATOM 2824 O O . LEU A 1 361 ? 34.813 0.659 24.274 1.00 92.19 361 LEU A O 1
ATOM 2828 N N . THR A 1 362 ? 35.002 1.877 22.396 1.00 90.56 362 THR A N 1
ATOM 2829 C CA . THR A 1 362 ? 35.601 3.071 23.009 1.00 90.56 362 THR A CA 1
ATOM 2830 C C . THR A 1 362 ? 34.831 4.330 22.624 1.00 90.56 362 THR A C 1
ATOM 2832 O O . THR A 1 362 ? 34.439 4.468 21.468 1.00 90.56 362 THR A O 1
ATOM 2835 N N . TRP A 1 363 ? 34.623 5.254 23.561 1.00 90.56 363 TRP A N 1
ATOM 2836 C CA . TRP A 1 363 ? 34.036 6.574 23.298 1.00 90.56 363 TRP A CA 1
ATOM 2837 C C . TRP A 1 363 ? 34.454 7.587 24.369 1.00 90.56 363 TRP A C 1
ATOM 2839 O O . TRP A 1 363 ? 34.938 7.219 25.440 1.00 90.56 363 TRP A O 1
ATOM 2849 N N . GLN A 1 364 ? 34.234 8.867 24.089 1.00 83.31 364 GLN A N 1
ATOM 2850 C CA . GLN A 1 364 ? 34.269 9.944 25.071 1.00 83.31 364 GLN A CA 1
ATOM 2851 C C . GLN A 1 364 ? 32.884 10.579 25.168 1.00 83.31 364 GLN A C 1
ATOM 2853 O O . GLN A 1 364 ? 32.247 10.873 24.157 1.00 83.31 364 GLN A O 1
ATOM 2858 N N . GLU A 1 365 ? 32.407 10.765 26.394 1.00 75.31 365 GLU A N 1
ATOM 2859 C CA . GLU A 1 365 ? 31.143 11.434 26.692 1.00 75.31 365 GLU A CA 1
ATOM 2860 C C . GLU A 1 365 ? 31.404 12.646 27.592 1.00 75.31 365 GLU A C 1
ATOM 2862 O O . GLU A 1 365 ? 32.142 12.552 28.574 1.00 75.31 365 GLU A O 1
ATOM 2867 N N . GLU A 1 366 ? 30.810 13.796 27.262 1.00 65.31 366 GLU A N 1
ATOM 2868 C CA . GLU A 1 366 ? 30.891 14.989 28.120 1.00 65.31 366 GLU A CA 1
ATOM 2869 C C . GLU A 1 366 ? 30.158 14.777 29.458 1.00 65.31 366 GLU A C 1
ATOM 2871 O O . GLU A 1 366 ? 30.536 15.351 30.483 1.00 65.31 366 GLU A O 1
ATOM 2876 N N . PHE A 1 367 ? 29.130 13.919 29.459 1.00 58.59 367 PHE A N 1
ATOM 2877 C CA . PHE A 1 367 ? 28.307 13.574 30.618 1.00 58.59 367 PHE A CA 1
ATOM 2878 C C . PHE A 1 367 ? 27.925 12.082 30.593 1.00 58.59 367 PHE A C 1
ATOM 2880 O O . PHE A 1 367 ? 27.735 11.529 29.512 1.00 58.59 367 PHE A O 1
ATOM 2887 N N . PRO A 1 368 ? 27.770 11.411 31.751 1.00 60.78 368 PRO A N 1
ATOM 2888 C CA . PRO A 1 368 ? 27.337 10.017 31.794 1.00 60.78 368 PRO A CA 1
ATOM 2889 C C . PRO A 1 368 ? 25.831 9.878 31.522 1.00 60.78 368 PRO A C 1
ATOM 2891 O O . PRO A 1 368 ? 25.008 10.486 32.213 1.00 60.78 368 PRO A O 1
ATOM 2894 N N . PHE A 1 369 ? 25.458 9.028 30.561 1.00 64.69 369 PHE A N 1
ATOM 2895 C CA . PHE A 1 369 ? 24.059 8.760 30.196 1.00 64.69 369 PHE A CA 1
ATOM 2896 C C . PHE A 1 369 ? 23.618 7.323 30.524 1.00 64.69 369 PHE A C 1
ATOM 2898 O O . PHE A 1 369 ? 24.430 6.400 30.545 1.00 64.69 369 PHE A O 1
ATOM 2905 N N . ARG A 1 370 ? 22.310 7.122 30.754 1.00 63.91 370 ARG A N 1
ATOM 2906 C CA . ARG A 1 370 ? 21.692 5.812 31.051 1.00 63.91 370 ARG A CA 1
ATOM 2907 C C . ARG A 1 370 ? 20.899 5.258 29.870 1.00 63.91 370 ARG A C 1
ATOM 2909 O O . ARG A 1 370 ? 20.484 6.025 29.007 1.00 63.91 370 ARG A O 1
ATOM 2916 N N . ASN A 1 371 ? 20.624 3.951 29.868 1.00 67.69 371 ASN A N 1
ATOM 2917 C CA . ASN A 1 371 ? 19.881 3.254 28.801 1.00 67.69 371 ASN A CA 1
ATOM 2918 C C . ASN A 1 371 ? 20.532 3.418 27.418 1.00 67.69 371 ASN A C 1
ATOM 2920 O O . ASN A 1 371 ? 19.866 3.624 26.397 1.00 67.69 371 ASN A O 1
ATOM 2924 N N . ARG A 1 372 ? 21.862 3.349 27.395 1.00 79.38 372 ARG A N 1
ATOM 2925 C CA . ARG A 1 372 ? 22.647 3.417 26.166 1.00 79.38 372 ARG A CA 1
ATOM 2926 C C . ARG A 1 372 ? 22.427 2.147 25.355 1.00 79.38 372 ARG A C 1
ATOM 2928 O O . ARG A 1 372 ? 22.477 1.035 25.885 1.00 79.38 372 ARG A O 1
ATOM 2935 N N . GLN A 1 373 ? 22.214 2.313 24.060 1.00 86.56 373 GLN A N 1
ATOM 2936 C CA . GLN A 1 373 ? 22.189 1.206 23.121 1.00 86.56 373 GLN A CA 1
ATOM 2937 C C . GLN A 1 373 ? 23.108 1.517 21.955 1.00 86.56 373 GLN A C 1
ATOM 2939 O O . GLN A 1 373 ? 23.087 2.613 21.397 1.00 86.56 373 GLN A O 1
ATOM 2944 N N . LEU A 1 374 ? 23.912 0.528 21.601 1.00 90.56 374 LEU A N 1
ATOM 2945 C CA . LEU A 1 374 ? 24.736 0.543 20.415 1.00 90.56 374 LEU A CA 1
ATOM 2946 C C . LEU A 1 374 ? 23.967 -0.130 19.284 1.00 90.56 374 LEU A C 1
ATOM 2948 O O . LEU A 1 374 ? 23.592 -1.300 19.391 1.00 90.56 374 LEU A O 1
ATOM 2952 N N . LEU A 1 375 ? 23.728 0.611 18.212 1.00 91.56 375 LEU A N 1
ATOM 2953 C CA . LEU A 1 375 ? 23.137 0.109 16.983 1.00 91.56 375 LEU A CA 1
ATOM 2954 C C . LEU A 1 375 ? 24.240 -0.203 15.979 1.00 91.56 375 LEU A C 1
ATOM 2956 O O . LEU A 1 375 ? 25.079 0.647 15.690 1.00 91.56 375 LEU A O 1
ATOM 2960 N N . PHE A 1 376 ? 24.211 -1.403 15.410 1.00 91.94 376 PHE A N 1
ATOM 2961 C CA . PHE A 1 376 ? 25.074 -1.807 14.307 1.00 91.94 376 PHE A CA 1
ATOM 2962 C C . PHE A 1 376 ? 24.283 -1.741 13.008 1.00 91.94 376 PHE A C 1
ATOM 2964 O O . PHE A 1 376 ? 23.534 -2.659 12.668 1.00 91.94 376 PHE A O 1
ATOM 2971 N N . TRP A 1 377 ? 24.476 -0.665 12.254 1.00 89.38 377 TRP A N 1
ATOM 2972 C CA . TRP A 1 377 ? 23.913 -0.530 10.921 1.00 89.38 377 TRP A CA 1
ATOM 2973 C C . TRP A 1 377 ? 24.770 -1.301 9.933 1.00 89.38 377 TRP A C 1
ATOM 2975 O O . TRP A 1 377 ? 25.890 -0.889 9.612 1.00 89.38 377 TRP A O 1
ATOM 2985 N N . SER A 1 378 ? 24.248 -2.426 9.443 1.00 88.62 378 SER A N 1
ATOM 2986 C CA . SER A 1 378 ? 24.936 -3.185 8.409 1.00 88.62 378 SER A CA 1
ATOM 2987 C C . SER A 1 378 ? 25.051 -2.338 7.158 1.00 88.62 378 SER A C 1
ATOM 2989 O O . SER A 1 378 ? 24.080 -1.988 6.488 1.00 88.62 378 SER A O 1
ATOM 2991 N N . LEU A 1 379 ? 26.290 -2.011 6.830 1.00 83.06 379 LEU A N 1
ATOM 2992 C CA . LEU A 1 379 ? 26.593 -1.272 5.630 1.00 83.06 379 LEU A CA 1
ATOM 2993 C C . LEU A 1 379 ? 26.330 -2.170 4.403 1.00 83.06 379 LEU A C 1
ATOM 2995 O O . LEU A 1 379 ? 25.872 -1.706 3.362 1.00 83.06 379 LEU A O 1
ATOM 2999 N N . TRP A 1 380 ? 26.529 -3.474 4.516 1.00 79.38 380 TRP A N 1
ATOM 3000 C CA . TRP A 1 380 ? 26.370 -4.430 3.420 1.00 79.38 380 TRP A CA 1
ATOM 3001 C C . TRP A 1 380 ? 25.022 -5.171 3.429 1.00 79.38 380 TRP A C 1
ATOM 3003 O O . TRP A 1 380 ? 24.812 -6.070 2.621 1.00 79.38 380 TRP A O 1
ATOM 3013 N N . ARG A 1 381 ? 24.101 -4.784 4.320 1.00 84.62 381 ARG A N 1
ATOM 3014 C CA . ARG A 1 381 ? 22.700 -5.233 4.351 1.00 84.62 381 ARG A CA 1
ATOM 3015 C C . ARG A 1 381 ? 21.783 -4.062 4.713 1.00 84.62 381 ARG A C 1
ATOM 3017 O O . ARG A 1 381 ? 21.220 -4.028 5.803 1.00 84.62 381 ARG A O 1
ATOM 3024 N N . PRO A 1 382 ? 21.659 -3.065 3.827 1.00 79.25 382 PRO A N 1
ATOM 3025 C CA . PRO A 1 382 ? 20.977 -1.808 4.130 1.00 79.25 382 PRO A CA 1
ATOM 3026 C C . PRO A 1 382 ? 19.473 -1.954 4.420 1.00 79.25 382 PRO A C 1
ATOM 3028 O O . PRO A 1 382 ? 18.880 -1.039 4.985 1.00 79.25 382 PRO A O 1
ATOM 3031 N N . TRP A 1 383 ? 18.875 -3.087 4.043 1.00 79.44 383 TRP A N 1
ATOM 3032 C CA . TRP A 1 383 ? 17.471 -3.432 4.274 1.00 79.44 383 TRP A CA 1
ATOM 3033 C C . TRP A 1 383 ? 17.205 -4.124 5.624 1.00 79.44 383 TRP A C 1
ATOM 3035 O O . TRP A 1 383 ? 16.043 -4.262 5.998 1.00 79.44 383 TRP A O 1
ATOM 3045 N N . GLU A 1 384 ? 18.233 -4.602 6.336 1.00 82.25 384 GLU A N 1
ATOM 3046 C CA . GLU A 1 384 ? 18.062 -5.225 7.657 1.00 82.25 384 GLU A CA 1
ATOM 3047 C C . GLU A 1 384 ? 17.966 -4.160 8.759 1.00 82.25 384 GLU A C 1
ATOM 3049 O O . GLU A 1 384 ? 18.611 -3.110 8.701 1.00 82.25 384 GLU A O 1
ATOM 3054 N N . GLU A 1 385 ? 17.167 -4.444 9.790 1.00 82.12 385 GLU A N 1
ATOM 3055 C CA . GLU A 1 385 ? 17.156 -3.628 11.005 1.00 82.12 385 GLU A CA 1
ATOM 3056 C C . GLU A 1 385 ? 18.510 -3.744 11.733 1.00 82.12 385 GLU A C 1
ATOM 3058 O O . GLU A 1 385 ? 19.150 -4.801 11.691 1.00 82.12 385 GLU A O 1
ATOM 3063 N N . PRO A 1 386 ? 18.984 -2.673 12.395 1.00 89.25 386 PRO A N 1
ATOM 3064 C CA . PRO A 1 386 ? 20.283 -2.693 13.050 1.00 89.25 386 PRO A CA 1
ATOM 3065 C C . PRO A 1 386 ? 20.289 -3.676 14.223 1.00 89.25 386 PRO A C 1
ATOM 3067 O O . PRO A 1 386 ? 19.329 -3.753 14.994 1.00 89.25 386 PRO A O 1
ATOM 3070 N N . LEU A 1 387 ? 21.409 -4.380 14.420 1.00 90.44 387 LEU A N 1
ATOM 3071 C CA . LEU A 1 387 ? 21.592 -5.140 15.654 1.00 90.44 387 LEU A CA 1
ATOM 3072 C C . LEU A 1 387 ? 21.747 -4.149 16.804 1.00 90.44 387 LEU A C 1
ATOM 3074 O O . LEU A 1 387 ? 22.635 -3.301 16.787 1.00 90.44 387 LEU A O 1
ATOM 3078 N N . ALA A 1 388 ? 20.891 -4.283 17.804 1.00 90.19 388 ALA A N 1
ATOM 3079 C CA . ALA A 1 388 ? 20.822 -3.360 18.917 1.00 90.19 388 ALA A CA 1
ATOM 3080 C C . ALA A 1 388 ? 21.353 -4.037 20.191 1.00 90.19 388 ALA A C 1
ATOM 3082 O O . ALA A 1 388 ? 20.811 -5.055 20.628 1.00 90.19 388 ALA A O 1
ATOM 3083 N N . LEU A 1 389 ? 22.422 -3.496 20.779 1.00 90.38 389 LEU A N 1
ATOM 3084 C CA . LEU A 1 389 ? 23.072 -4.033 21.978 1.00 90.38 389 LEU A CA 1
ATOM 3085 C C . LEU A 1 389 ? 23.011 -3.023 23.117 1.00 90.38 389 LEU A C 1
ATOM 3087 O O . LEU A 1 389 ? 23.433 -1.880 22.966 1.00 90.38 389 LEU A O 1
ATOM 3091 N N . SER A 1 390 ? 22.484 -3.438 24.264 1.00 86.00 390 SER A N 1
ATOM 3092 C CA . SER A 1 390 ? 22.437 -2.589 25.454 1.00 86.00 390 SER A CA 1
ATOM 3093 C C . SER A 1 390 ? 23.827 -2.450 26.068 1.00 86.00 390 SER A C 1
ATOM 3095 O O . SER A 1 390 ? 24.504 -3.448 26.304 1.00 86.00 390 SER A O 1
ATOM 3097 N N . ILE A 1 391 ? 24.225 -1.215 26.363 1.00 85.88 391 ILE A N 1
ATOM 3098 C CA . ILE A 1 391 ? 25.441 -0.912 27.116 1.00 85.88 391 ILE A CA 1
ATOM 3099 C C . ILE A 1 391 ? 25.022 -0.660 28.572 1.00 85.88 391 ILE A C 1
ATOM 3101 O O . ILE A 1 391 ? 24.191 0.221 28.811 1.00 85.88 391 ILE A O 1
ATOM 3105 N N . PRO A 1 392 ? 25.574 -1.393 29.556 1.00 82.69 392 PRO A N 1
ATOM 3106 C CA . PRO A 1 392 ? 25.286 -1.169 30.966 1.00 82.69 392 PRO A CA 1
ATOM 3107 C C . PRO A 1 392 ? 25.599 0.265 31.394 1.00 82.69 392 PRO A C 1
ATOM 3109 O O . PRO A 1 392 ? 26.613 0.839 30.997 1.00 82.69 392 PRO A O 1
ATOM 3112 N N . ASP A 1 393 ? 24.784 0.821 32.287 1.00 72.69 393 ASP A N 1
ATOM 3113 C CA . ASP A 1 393 ? 25.000 2.162 32.852 1.00 72.69 393 ASP A CA 1
ATOM 3114 C C . ASP A 1 393 ? 26.332 2.277 33.623 1.00 72.69 393 ASP A C 1
ATOM 3116 O O . ASP A 1 393 ? 26.847 3.374 33.812 1.00 72.69 393 ASP A O 1
ATOM 3120 N N . SER A 1 394 ? 26.921 1.151 34.046 1.00 75.38 394 SER A N 1
ATOM 3121 C CA . SER A 1 394 ? 28.214 1.097 34.738 1.00 75.38 394 SER A CA 1
ATOM 3122 C C . SER A 1 394 ? 29.435 1.234 33.822 1.00 75.38 394 SER A C 1
ATOM 3124 O O . SER A 1 394 ? 30.543 1.384 34.328 1.00 75.38 394 SER A O 1
ATOM 3126 N N . ALA A 1 395 ? 29.275 1.128 32.499 1.00 79.62 395 ALA A N 1
ATOM 3127 C CA . ALA A 1 395 ? 30.392 1.241 31.566 1.00 79.62 395 ALA A CA 1
ATOM 3128 C C . ALA A 1 395 ? 30.845 2.705 31.422 1.00 79.62 395 ALA A C 1
ATOM 3130 O O . ALA A 1 395 ? 30.011 3.596 31.246 1.00 79.62 395 ALA A O 1
ATOM 3131 N N . SER A 1 396 ? 32.155 2.951 31.480 1.00 71.94 396 SER A N 1
ATOM 3132 C CA . SER A 1 396 ? 32.744 4.292 31.376 1.00 71.94 396 SER A CA 1
ATOM 3133 C C . SER A 1 396 ? 33.839 4.305 30.312 1.00 71.94 396 SER A C 1
ATOM 3135 O O . SER A 1 396 ? 34.906 3.731 30.533 1.00 71.94 396 SER A O 1
ATOM 3137 N N . ASN A 1 397 ? 33.572 4.961 29.180 1.00 81.06 397 ASN A N 1
ATOM 3138 C CA . ASN A 1 397 ? 34.465 5.197 28.031 1.00 81.06 397 ASN A CA 1
ATOM 3139 C C . ASN A 1 397 ? 35.007 3.959 27.293 1.00 81.06 397 ASN A C 1
ATOM 3141 O O . ASN A 1 397 ? 35.414 4.080 26.140 1.00 81.06 397 ASN A O 1
ATOM 3145 N N . VAL A 1 398 ? 35.023 2.786 27.927 1.00 86.69 398 VAL A N 1
ATOM 3146 C CA . VAL A 1 398 ? 35.399 1.503 27.332 1.00 86.69 398 VAL A CA 1
ATOM 3147 C C . VAL A 1 398 ? 34.404 0.437 27.777 1.00 86.69 398 VAL A C 1
ATOM 3149 O O . VAL A 1 398 ? 34.034 0.380 28.954 1.00 86.69 398 VAL A O 1
ATOM 3152 N N . TYR A 1 399 ? 33.961 -0.405 26.846 1.00 91.50 399 TYR A N 1
ATOM 3153 C CA . TYR A 1 399 ? 33.074 -1.523 27.146 1.00 91.50 399 TYR A CA 1
ATOM 3154 C C . TYR A 1 399 ? 33.350 -2.719 26.240 1.00 91.50 399 TYR A C 1
ATOM 3156 O O . TYR A 1 399 ? 33.312 -2.593 25.016 1.00 91.50 399 TYR A O 1
ATOM 3164 N N . ASP A 1 400 ? 33.577 -3.878 26.853 1.00 89.50 400 ASP A N 1
ATOM 3165 C CA . ASP A 1 400 ? 33.752 -5.131 26.130 1.00 89.50 400 ASP A CA 1
ATOM 3166 C C . ASP A 1 400 ? 32.389 -5.778 25.870 1.00 89.50 400 ASP A C 1
ATOM 3168 O O . ASP A 1 400 ? 31.566 -5.953 26.771 1.00 89.50 400 ASP A O 1
ATOM 3172 N N . ILE A 1 401 ? 32.154 -6.126 24.612 1.00 90.56 401 ILE A N 1
ATOM 3173 C CA . ILE A 1 401 ? 30.916 -6.694 24.099 1.00 90.56 401 ILE A CA 1
ATOM 3174 C C . ILE A 1 401 ? 31.248 -8.055 23.497 1.00 90.56 401 ILE A C 1
ATOM 3176 O O . ILE A 1 401 ? 32.096 -8.155 22.613 1.00 90.56 401 ILE A O 1
ATOM 3180 N N . GLU A 1 402 ? 30.539 -9.091 23.931 1.00 90.69 402 GLU A N 1
ATOM 3181 C CA . GLU A 1 402 ? 30.597 -10.412 23.309 1.00 90.69 402 GLU A CA 1
ATOM 3182 C C . GLU A 1 402 ? 29.342 -10.649 22.462 1.00 90.69 402 GLU A C 1
ATOM 3184 O O . GLU A 1 402 ? 28.212 -10.534 22.946 1.00 90.69 402 GLU A O 1
ATOM 3189 N N . VAL A 1 403 ? 29.523 -10.976 21.180 1.00 90.12 403 VAL A N 1
ATOM 3190 C CA . VAL A 1 403 ? 28.412 -11.221 20.248 1.00 90.12 403 VAL A CA 1
ATOM 3191 C C . VAL A 1 403 ? 28.684 -12.464 19.421 1.00 90.12 403 VAL A C 1
ATOM 3193 O O . VAL A 1 403 ? 29.721 -12.571 18.780 1.00 90.12 403 VAL A O 1
ATOM 3196 N N . SER A 1 404 ? 27.733 -13.397 19.358 1.00 86.62 404 SER A N 1
ATOM 3197 C CA . SER A 1 404 ? 27.867 -14.558 18.471 1.00 86.62 404 SER A CA 1
ATOM 3198 C C . SER A 1 404 ? 28.009 -14.132 17.005 1.00 86.62 404 SER A C 1
ATOM 3200 O O . SER A 1 404 ? 27.249 -13.290 16.519 1.00 86.62 404 SER A O 1
ATOM 3202 N N . GLU A 1 405 ? 28.906 -14.797 16.279 1.00 83.75 405 GLU A N 1
ATOM 3203 C CA . GLU A 1 405 ? 29.107 -14.636 14.833 1.00 83.75 405 GLU A CA 1
ATOM 3204 C C . GLU A 1 405 ? 27.801 -14.814 14.032 1.00 83.75 405 GLU A C 1
ATOM 3206 O O . GLU A 1 405 ? 27.596 -14.184 12.996 1.00 83.75 405 GLU A O 1
ATOM 3211 N N . GLN A 1 406 ? 26.863 -15.628 14.533 1.00 82.62 406 GLN A N 1
ATOM 3212 C CA . GLN A 1 406 ? 25.557 -15.818 13.895 1.00 82.62 406 GLN A CA 1
ATOM 3213 C C . GLN A 1 406 ? 24.683 -14.558 13.936 1.00 82.62 406 GLN A C 1
ATOM 3215 O O . GLN A 1 406 ? 23.924 -14.311 12.999 1.00 82.62 406 GLN A O 1
ATOM 3220 N N . ARG A 1 407 ? 24.782 -13.770 15.016 1.00 84.12 407 ARG A N 1
ATOM 3221 C CA . ARG A 1 407 ? 24.016 -12.527 15.208 1.00 84.12 407 ARG A CA 1
ATOM 3222 C C . ARG A 1 407 ? 24.688 -11.331 14.551 1.00 84.12 407 ARG A C 1
ATOM 3224 O O . ARG A 1 407 ? 23.995 -10.414 14.125 1.00 84.12 407 ARG A O 1
ATOM 3231 N N . LEU A 1 408 ? 26.017 -11.337 14.487 1.00 87.12 408 LEU A N 1
ATOM 3232 C CA . LEU A 1 408 ? 26.807 -10.271 13.892 1.00 87.12 408 LEU A CA 1
ATOM 3233 C C . LEU A 1 408 ? 27.848 -10.884 12.952 1.00 87.12 408 LEU A C 1
ATOM 3235 O O . LEU A 1 408 ? 28.868 -11.410 13.379 1.00 87.12 408 LEU A O 1
ATOM 3239 N N . LYS A 1 409 ? 27.563 -10.847 11.652 1.00 86.81 409 LYS A N 1
ATOM 3240 C CA . LYS A 1 409 ? 28.405 -11.467 10.619 1.00 86.81 409 LYS A CA 1
ATOM 3241 C C . LYS A 1 409 ? 29.597 -10.563 10.260 1.00 86.81 409 LYS A C 1
ATOM 3243 O O . LYS A 1 409 ? 29.445 -9.341 10.338 1.00 86.81 409 LYS A O 1
ATOM 3248 N N . PRO A 1 410 ? 30.747 -11.109 9.821 1.00 86.38 410 PRO A N 1
ATOM 3249 C CA . PRO A 1 410 ? 31.907 -10.300 9.433 1.00 86.38 410 PRO A CA 1
ATOM 3250 C C . PRO A 1 410 ? 31.568 -9.361 8.268 1.00 86.38 410 PRO A C 1
ATOM 3252 O O . PRO A 1 410 ? 30.918 -9.761 7.299 1.00 86.38 410 PRO A O 1
ATOM 3255 N N . GLY A 1 411 ? 32.013 -8.106 8.353 1.00 85.38 411 GLY A N 1
ATOM 3256 C CA . GLY A 1 411 ? 31.710 -7.088 7.348 1.00 85.38 411 GLY A CA 1
ATOM 3257 C C . GLY A 1 411 ? 31.844 -5.652 7.854 1.00 85.38 411 GLY A C 1
ATOM 3258 O O . GLY A 1 411 ? 32.331 -5.393 8.951 1.00 85.38 411 GLY A O 1
ATOM 3259 N N . ARG A 1 412 ? 31.426 -4.686 7.031 1.00 86.00 412 ARG A N 1
ATOM 3260 C CA . ARG A 1 412 ? 31.458 -3.259 7.393 1.00 86.00 412 ARG A CA 1
ATOM 3261 C C . ARG A 1 412 ? 30.183 -2.856 8.134 1.00 86.00 412 ARG A C 1
ATOM 3263 O O . ARG A 1 412 ? 29.091 -3.268 7.750 1.00 86.00 412 ARG A O 1
ATOM 3270 N N . TYR A 1 413 ? 30.300 -2.012 9.147 1.00 88.56 413 TYR A N 1
ATOM 3271 C CA . TYR A 1 413 ? 29.156 -1.502 9.899 1.00 88.56 413 TYR A CA 1
ATOM 3272 C C . TYR A 1 413 ? 29.339 -0.021 10.188 1.00 88.56 413 TYR A C 1
ATOM 3274 O O . TYR A 1 413 ? 30.462 0.446 10.347 1.00 88.56 413 TYR A O 1
ATOM 3282 N N . ARG A 1 414 ? 28.228 0.704 10.277 1.00 88.56 414 ARG A N 1
ATOM 3283 C CA . ARG A 1 414 ? 28.189 2.010 10.921 1.00 88.56 414 ARG A CA 1
ATOM 3284 C C . ARG A 1 414 ? 27.605 1.789 12.299 1.00 88.56 414 ARG A C 1
ATOM 3286 O O . ARG A 1 414 ? 26.450 1.388 12.414 1.00 88.56 414 ARG A O 1
ATOM 3293 N N . ILE A 1 415 ? 28.409 1.987 13.330 1.00 90.94 415 ILE A N 1
ATOM 3294 C CA . ILE A 1 415 ? 27.902 1.967 14.694 1.00 90.94 415 ILE A CA 1
ATOM 3295 C C . ILE A 1 415 ? 27.325 3.331 15.033 1.00 90.94 415 ILE A C 1
ATOM 3297 O O . ILE A 1 415 ? 27.864 4.360 14.626 1.00 90.94 415 ILE A O 1
ATOM 3301 N N . GLU A 1 416 ? 26.219 3.327 15.756 1.00 89.44 416 GLU A N 1
ATOM 3302 C CA . GLU A 1 416 ? 25.573 4.521 16.279 1.00 89.44 416 GLU A CA 1
ATOM 3303 C C . GLU A 1 416 ? 25.225 4.275 17.740 1.00 89.44 416 GLU A C 1
ATOM 3305 O O . GLU A 1 416 ? 24.590 3.272 18.068 1.00 89.44 416 GLU A O 1
ATOM 3310 N N . MET A 1 417 ? 25.640 5.179 18.622 1.00 85.44 417 MET A N 1
ATOM 3311 C CA . MET A 1 417 ? 25.215 5.120 20.014 1.00 85.44 417 MET A CA 1
ATOM 3312 C C . MET A 1 417 ? 23.991 6.009 20.213 1.00 85.44 417 MET A C 1
ATOM 3314 O O . MET A 1 417 ? 24.032 7.205 19.928 1.00 85.44 417 MET A O 1
ATOM 3318 N N . ILE A 1 418 ? 22.909 5.416 20.717 1.00 80.19 418 ILE A N 1
ATOM 3319 C CA . ILE A 1 418 ? 21.644 6.101 20.983 1.00 80.19 418 ILE A CA 1
ATOM 3320 C C . ILE A 1 418 ? 21.221 5.949 22.445 1.00 80.19 418 ILE A C 1
ATOM 3322 O O . ILE A 1 418 ? 21.618 5.014 23.145 1.00 80.19 418 ILE A O 1
ATOM 3326 N N . LEU A 1 419 ? 20.350 6.856 22.888 1.00 72.31 419 LEU A N 1
ATOM 3327 C CA . LEU A 1 419 ? 19.602 6.700 24.131 1.00 72.31 419 LEU A CA 1
ATOM 3328 C C . LEU A 1 419 ? 18.263 6.047 23.831 1.00 72.31 419 LEU A C 1
ATOM 3330 O O . LEU A 1 419 ? 17.392 6.642 23.181 1.00 72.31 419 LEU A O 1
ATOM 3334 N N . VAL A 1 420 ? 18.095 4.823 24.326 1.00 64.06 420 VAL A N 1
ATOM 3335 C CA . VAL A 1 420 ? 16.811 4.140 24.243 1.00 64.06 420 VAL A CA 1
ATOM 3336 C C . VAL A 1 420 ? 15.916 4.726 25.300 1.00 64.06 420 VAL A C 1
ATOM 3338 O O . VAL A 1 420 ? 16.181 4.676 26.501 1.00 64.06 420 VAL A O 1
ATOM 3341 N N . ASP A 1 421 ? 14.820 5.276 24.819 1.00 57.19 421 ASP A N 1
ATOM 3342 C CA . ASP A 1 421 ? 13.749 5.673 25.690 1.00 57.19 421 ASP A CA 1
ATOM 3343 C C . ASP A 1 421 ? 12.717 4.543 25.719 1.00 57.19 421 ASP A C 1
ATOM 3345 O O . ASP A 1 421 ? 12.110 4.277 24.680 1.00 57.19 421 ASP A O 1
ATOM 3349 N N . PRO A 1 422 ? 12.477 3.912 26.879 1.00 49.53 422 PRO A N 1
ATOM 3350 C CA . PRO A 1 422 ? 11.523 2.812 26.996 1.00 49.53 422 PRO A CA 1
ATOM 3351 C C . PRO A 1 422 ? 10.056 3.215 26.757 1.00 49.53 422 PRO A C 1
ATOM 3353 O O . PRO A 1 422 ? 9.176 2.364 26.818 1.00 49.53 422 PRO A O 1
ATOM 3356 N N . TRP A 1 423 ? 9.779 4.495 26.502 1.00 43.53 423 TRP A N 1
ATOM 3357 C CA . TRP A 1 423 ? 8.442 5.063 26.351 1.00 43.53 423 TRP A CA 1
ATOM 3358 C C . TRP A 1 423 ? 8.193 5.701 24.973 1.00 43.53 423 TRP A C 1
ATOM 3360 O O . TRP A 1 423 ? 7.097 6.207 24.750 1.00 43.53 423 TRP A O 1
ATOM 3370 N N . LEU A 1 424 ? 9.169 5.678 24.049 1.00 44.94 424 LEU A N 1
ATOM 3371 C CA . LEU A 1 424 ? 8.914 5.930 22.623 1.00 44.94 424 LEU A CA 1
ATOM 3372 C C . LEU A 1 424 ? 9.133 4.667 21.809 1.00 44.94 424 LEU A C 1
ATOM 3374 O O . LEU A 1 424 ? 10.259 4.182 21.707 1.00 44.94 424 LEU A O 1
ATOM 3378 N N . GLU A 1 425 ? 8.119 4.282 21.050 1.00 46.22 425 GLU A N 1
ATOM 3379 C CA . GLU A 1 425 ? 8.297 3.412 19.894 1.00 46.22 425 GLU A CA 1
ATOM 3380 C C . GLU A 1 425 ? 8.606 4.270 18.660 1.00 46.22 425 GLU A C 1
ATOM 3382 O O . GLU A 1 425 ? 7.751 4.541 17.821 1.00 46.22 425 GLU A O 1
ATOM 3387 N N . ARG A 1 426 ? 9.850 4.749 18.548 1.00 51.22 426 ARG A N 1
ATOM 3388 C CA . ARG A 1 426 ? 10.366 5.264 17.271 1.00 51.22 426 ARG A CA 1
ATOM 3389 C C . ARG A 1 426 ? 11.384 4.269 16.740 1.00 51.22 426 ARG A C 1
ATOM 3391 O O . ARG A 1 426 ? 12.414 4.059 17.376 1.00 51.22 426 ARG A O 1
ATOM 3398 N N . LYS A 1 427 ? 11.108 3.675 15.574 1.00 57.31 427 LYS A N 1
ATOM 3399 C CA . LYS A 1 427 ? 12.119 2.890 14.859 1.00 57.31 427 LYS A CA 1
ATOM 3400 C C . LYS A 1 427 ? 13.276 3.827 14.487 1.00 57.31 427 LYS A C 1
ATOM 3402 O O . LYS A 1 427 ? 13.010 4.864 13.874 1.00 57.31 427 LYS A O 1
ATOM 3407 N N . PRO A 1 428 ? 14.524 3.520 14.877 1.00 63.97 428 PRO A N 1
ATOM 3408 C CA . PRO A 1 428 ? 15.661 4.352 14.513 1.00 63.97 428 PRO A CA 1
ATOM 3409 C C . PRO A 1 428 ? 15.813 4.362 12.985 1.00 63.97 428 PRO A C 1
ATOM 3411 O O . PRO A 1 428 ? 15.542 3.362 12.320 1.00 63.97 428 PRO A O 1
ATOM 3414 N N . SER A 1 429 ? 16.197 5.505 12.420 1.00 64.94 429 SER A N 1
ATOM 3415 C CA . SER A 1 429 ? 16.459 5.669 10.986 1.00 64.94 429 SER A CA 1
ATOM 3416 C C . SER A 1 429 ? 17.958 5.649 10.724 1.00 64.94 429 SER A C 1
ATOM 3418 O O . SER A 1 429 ? 18.710 6.273 11.468 1.00 64.94 429 SER A O 1
ATOM 3420 N N . ARG A 1 430 ? 18.390 4.999 9.639 1.00 71.00 430 ARG A N 1
ATOM 3421 C CA . ARG A 1 430 ? 19.812 4.875 9.306 1.00 71.00 430 ARG A CA 1
ATOM 3422 C C . ARG A 1 430 ? 20.475 6.256 9.131 1.00 71.00 430 ARG A C 1
ATOM 3424 O O . ARG A 1 430 ? 19.984 7.056 8.333 1.00 71.00 430 ARG A O 1
ATOM 3431 N N . PRO A 1 431 ? 21.609 6.531 9.797 1.00 67.19 431 PRO A N 1
ATOM 3432 C CA . PRO A 1 431 ? 22.298 7.812 9.679 1.00 67.19 431 PRO A CA 1
ATOM 3433 C C . PRO A 1 431 ? 22.987 7.964 8.313 1.00 67.19 431 PRO A C 1
ATOM 3435 O O . PRO A 1 431 ? 23.895 7.203 7.966 1.00 67.19 431 PRO A O 1
ATOM 3438 N N . ILE A 1 432 ? 22.563 8.980 7.552 1.00 58.84 432 ILE A N 1
ATOM 3439 C CA . ILE A 1 432 ? 23.059 9.287 6.195 1.00 58.84 432 ILE A CA 1
ATOM 3440 C C . ILE A 1 432 ? 24.427 9.987 6.253 1.00 58.84 432 ILE A C 1
ATOM 3442 O O . ILE A 1 432 ? 25.330 9.666 5.484 1.00 58.84 432 ILE A O 1
ATOM 3446 N N . LYS A 1 433 ? 24.619 10.911 7.205 1.00 59.53 433 LYS A N 1
ATOM 3447 C CA . LYS A 1 433 ? 25.878 11.648 7.403 1.00 59.53 433 LYS A CA 1
ATOM 3448 C C . LYS A 1 433 ? 26.579 11.206 8.688 1.00 59.53 433 LYS A C 1
ATOM 3450 O O . LYS A 1 433 ? 25.888 10.899 9.660 1.00 59.53 433 LYS A O 1
ATOM 3455 N N . PRO A 1 434 ? 27.924 11.209 8.719 1.00 60.62 434 PRO A N 1
ATOM 3456 C CA . PRO A 1 434 ? 28.653 11.001 9.959 1.00 60.62 434 PRO A CA 1
ATOM 3457 C C . PRO A 1 434 ? 28.324 12.138 10.933 1.00 60.62 434 PRO A C 1
ATOM 3459 O O . PRO A 1 434 ? 28.428 13.319 10.600 1.00 60.62 434 PRO A O 1
ATOM 3462 N N . THR A 1 435 ? 27.898 11.764 12.130 1.00 68.00 435 THR A N 1
ATOM 3463 C CA . THR A 1 435 ? 27.740 12.644 13.286 1.00 68.00 435 THR A CA 1
ATOM 3464 C C . THR A 1 435 ? 28.728 12.228 14.370 1.00 68.00 435 THR A C 1
ATOM 3466 O O . THR A 1 435 ? 29.405 11.207 14.253 1.00 68.00 435 THR A O 1
ATOM 3469 N N . SER A 1 436 ? 28.800 13.000 15.450 1.00 68.56 436 SER A N 1
ATOM 3470 C CA . SER A 1 436 ? 29.703 12.701 16.561 1.00 68.56 436 SER A CA 1
ATOM 3471 C C . SER A 1 436 ? 29.316 11.427 17.342 1.00 68.56 436 SER A C 1
ATOM 3473 O O . SER A 1 436 ? 30.149 10.853 18.034 1.00 68.56 436 SER A O 1
ATOM 3475 N N . ALA A 1 437 ? 28.081 10.933 17.172 1.00 74.69 437 ALA A N 1
ATOM 3476 C CA . ALA A 1 437 ? 27.575 9.691 17.765 1.00 74.69 437 ALA A CA 1
ATOM 3477 C C . ALA A 1 437 ? 27.672 8.465 16.831 1.00 74.69 437 ALA A C 1
ATOM 3479 O O . ALA A 1 437 ? 27.141 7.404 17.162 1.00 74.69 437 ALA A O 1
ATOM 3480 N N . THR A 1 438 ? 28.319 8.594 15.664 1.00 85.06 438 THR A N 1
ATOM 3481 C CA . THR A 1 438 ? 28.443 7.514 14.669 1.00 85.06 438 THR A CA 1
ATOM 3482 C C . THR A 1 438 ? 29.892 7.248 14.281 1.00 85.06 438 THR A C 1
ATOM 3484 O O . THR A 1 438 ? 30.663 8.194 14.144 1.00 85.06 438 THR A O 1
ATOM 3487 N N . ALA A 1 439 ? 30.235 5.990 13.998 1.00 85.44 439 ALA A N 1
ATOM 3488 C CA . ALA A 1 439 ? 31.544 5.613 13.466 1.00 85.44 439 ALA A CA 1
ATOM 3489 C C . ALA A 1 439 ? 31.444 4.456 12.462 1.00 85.44 439 ALA A C 1
ATOM 3491 O O . ALA A 1 439 ? 30.689 3.507 12.672 1.00 85.44 439 ALA A O 1
ATOM 3492 N N . ASP A 1 440 ? 32.222 4.516 11.379 1.00 86.62 440 ASP A N 1
ATOM 3493 C CA . ASP A 1 440 ? 32.332 3.418 10.414 1.00 86.62 440 ASP A CA 1
ATOM 3494 C C . ASP A 1 440 ? 33.443 2.457 10.846 1.00 86.62 440 ASP A C 1
ATOM 3496 O O . ASP A 1 440 ? 34.593 2.854 11.027 1.00 86.62 440 ASP A O 1
ATOM 3500 N N . ILE A 1 441 ? 33.096 1.181 10.998 1.00 87.62 441 ILE A N 1
ATOM 3501 C CA . ILE A 1 441 ? 33.979 0.125 11.495 1.00 87.62 441 ILE A CA 1
ATOM 3502 C C . ILE A 1 441 ? 34.006 -1.074 10.540 1.00 87.62 441 ILE A C 1
ATOM 3504 O O . ILE A 1 441 ? 33.063 -1.335 9.783 1.00 87.62 441 ILE A O 1
ATOM 3508 N N . ARG A 1 442 ? 35.098 -1.840 10.594 1.00 86.88 442 ARG A N 1
ATOM 3509 C CA . ARG A 1 442 ? 35.239 -3.129 9.911 1.00 86.88 442 ARG A CA 1
ATOM 3510 C C . ARG A 1 442 ? 35.294 -4.223 10.968 1.00 86.88 442 ARG A C 1
ATOM 3512 O O . ARG A 1 442 ? 36.218 -4.242 11.771 1.00 86.88 442 ARG A O 1
ATOM 3519 N N . LEU A 1 443 ? 34.301 -5.102 10.959 1.00 85.88 443 LEU A N 1
ATOM 3520 C CA . LEU A 1 443 ? 34.228 -6.249 11.848 1.00 85.88 443 LEU A CA 1
ATOM 3521 C C . LEU A 1 443 ? 34.890 -7.458 11.179 1.00 85.88 443 LEU A C 1
ATOM 3523 O O . LEU A 1 443 ? 34.447 -7.889 10.107 1.00 85.88 443 LEU A O 1
ATOM 3527 N N . GLY A 1 444 ? 35.917 -7.992 11.832 1.00 81.12 444 GLY A N 1
ATOM 3528 C CA . GLY A 1 444 ? 36.680 -9.145 11.365 1.00 81.12 444 GLY A CA 1
ATOM 3529 C C . GLY A 1 444 ? 37.861 -8.824 10.461 1.00 81.12 444 GLY A C 1
ATOM 3530 O O . GLY A 1 444 ? 37.890 -7.819 9.739 1.00 81.12 444 GLY A O 1
ATOM 3531 N N . ASP A 1 445 ? 38.832 -9.731 10.486 1.00 81.12 445 ASP A N 1
ATOM 3532 C CA . ASP A 1 445 ? 40.024 -9.654 9.660 1.00 81.12 445 ASP A CA 1
ATOM 3533 C C . ASP A 1 445 ? 39.705 -9.988 8.192 1.00 81.12 445 ASP A C 1
ATOM 3535 O O . ASP A 1 445 ? 38.735 -10.695 7.883 1.00 81.12 445 ASP A O 1
ATOM 3539 N N . PRO A 1 446 ? 40.533 -9.533 7.231 1.00 79.06 446 PRO A N 1
ATOM 3540 C CA . PRO A 1 446 ? 40.303 -9.793 5.811 1.00 79.06 446 PRO A CA 1
ATOM 3541 C C . PRO A 1 446 ? 40.111 -11.280 5.465 1.00 79.06 446 PRO A C 1
ATOM 3543 O O . PRO A 1 446 ? 39.354 -11.600 4.550 1.00 79.06 446 PRO A O 1
ATOM 3546 N N . GLN A 1 447 ? 40.756 -12.196 6.196 1.00 79.19 447 GLN A N 1
ATOM 3547 C CA . GLN A 1 447 ? 40.634 -13.641 5.969 1.00 79.19 447 GLN A CA 1
ATOM 3548 C C . GLN A 1 447 ? 39.260 -14.195 6.374 1.00 79.19 447 GLN A C 1
ATOM 3550 O O . GLN A 1 447 ? 38.701 -15.022 5.653 1.00 79.19 447 GLN A O 1
ATOM 3555 N N . GLU A 1 448 ? 38.691 -13.707 7.475 1.00 80.44 448 GLU A N 1
ATOM 3556 C CA . GLU A 1 448 ? 37.380 -14.121 7.993 1.00 80.44 448 GLU A CA 1
ATOM 3557 C C . GLU A 1 448 ? 36.261 -13.652 7.060 1.00 80.44 448 GLU A C 1
ATOM 3559 O O . GLU A 1 448 ? 35.364 -14.417 6.701 1.00 80.44 448 GLU A O 1
ATOM 3564 N N . ILE A 1 449 ? 36.383 -12.419 6.558 1.00 78.69 449 ILE A N 1
ATOM 3565 C CA . ILE A 1 449 ? 35.476 -11.857 5.552 1.00 78.69 449 ILE A CA 1
ATOM 3566 C C . ILE A 1 449 ? 35.516 -12.697 4.264 1.00 78.69 449 ILE A C 1
ATOM 3568 O O . ILE A 1 449 ? 34.469 -13.043 3.716 1.00 78.69 449 ILE A O 1
ATOM 3572 N N . ILE A 1 450 ? 36.708 -13.085 3.794 1.00 78.56 450 ILE A N 1
ATOM 3573 C CA . ILE A 1 450 ? 36.855 -13.965 2.621 1.00 78.56 450 ILE A CA 1
ATOM 3574 C C . ILE A 1 450 ? 36.220 -15.340 2.878 1.00 78.56 450 ILE A C 1
ATOM 3576 O O . ILE A 1 450 ? 35.544 -15.871 1.995 1.00 78.56 450 ILE A O 1
ATOM 3580 N N . GLY A 1 451 ? 36.415 -15.913 4.069 1.00 79.25 451 GLY A N 1
ATOM 3581 C CA . GLY A 1 451 ? 35.806 -17.182 4.473 1.00 79.25 451 GLY A CA 1
ATOM 3582 C C . GLY A 1 451 ? 34.280 -17.131 4.424 1.00 79.25 451 GLY A C 1
ATOM 3583 O O . GLY A 1 451 ? 33.655 -17.989 3.799 1.00 79.25 451 GLY A O 1
ATOM 3584 N N . TYR A 1 452 ? 33.691 -16.070 4.980 1.00 80.75 452 TYR A N 1
ATOM 3585 C CA . TYR A 1 452 ? 32.255 -15.817 4.911 1.00 80.75 452 TYR A CA 1
ATOM 3586 C C . TYR A 1 452 ? 31.778 -15.739 3.457 1.00 80.75 452 TYR A C 1
ATOM 3588 O O . TYR A 1 452 ? 30.871 -16.476 3.069 1.00 80.75 452 TYR A O 1
ATOM 3596 N N . ILE A 1 453 ? 32.423 -14.910 2.629 1.00 77.69 453 ILE A N 1
ATOM 3597 C CA . ILE A 1 453 ? 32.036 -14.664 1.232 1.00 77.69 453 ILE A CA 1
ATOM 3598 C C . ILE A 1 453 ? 31.992 -15.947 0.386 1.00 77.69 453 ILE A C 1
ATOM 3600 O O . ILE A 1 453 ? 31.120 -16.060 -0.474 1.00 77.69 453 ILE A O 1
ATOM 3604 N N . ARG A 1 454 ? 32.882 -16.921 0.631 1.00 75.56 454 ARG A N 1
ATOM 3605 C CA . ARG A 1 454 ? 32.984 -18.169 -0.155 1.00 75.56 454 ARG A CA 1
ATOM 3606 C C . ARG A 1 454 ? 31.751 -19.078 -0.079 1.00 75.56 454 ARG A C 1
ATOM 3608 O O . ARG A 1 454 ? 31.583 -19.927 -0.949 1.00 75.56 454 ARG A O 1
ATOM 3615 N N . THR A 1 455 ? 30.894 -18.916 0.927 1.00 73.69 455 THR A N 1
ATOM 3616 C CA . THR A 1 455 ? 29.651 -19.695 1.062 1.00 73.69 455 THR A CA 1
ATOM 3617 C C . THR A 1 455 ? 28.523 -19.034 0.264 1.00 73.69 455 THR A C 1
ATOM 3619 O O . THR A 1 455 ? 27.841 -18.135 0.756 1.00 73.69 455 THR A O 1
ATOM 3622 N N . VAL A 1 456 ? 28.354 -19.423 -1.003 1.00 64.38 456 VAL A N 1
ATOM 3623 C CA . VAL A 1 456 ? 27.383 -18.788 -1.913 1.00 64.38 456 VAL A CA 1
ATOM 3624 C C . VAL A 1 456 ? 25.958 -19.293 -1.623 1.00 64.38 456 VAL A C 1
ATOM 3626 O O . VAL A 1 456 ? 25.726 -20.492 -1.742 1.00 64.38 456 VAL A O 1
ATOM 3629 N N . PRO A 1 457 ? 25.007 -18.418 -1.245 1.00 70.06 457 PRO A N 1
ATOM 3630 C CA . PRO A 1 457 ? 23.600 -18.776 -1.062 1.00 70.06 457 PRO A CA 1
ATOM 3631 C C . PRO A 1 457 ? 22.833 -18.780 -2.397 1.00 70.06 457 PRO A C 1
ATOM 3633 O O . PRO A 1 457 ? 23.211 -18.075 -3.332 1.00 70.06 457 PRO A O 1
ATOM 3636 N N . GLU A 1 458 ? 21.732 -19.532 -2.467 1.00 69.50 458 GLU A N 1
ATOM 3637 C CA . GLU A 1 458 ? 20.884 -19.647 -3.672 1.00 69.50 458 GLU A CA 1
ATOM 3638 C C . GLU A 1 458 ? 19.785 -18.572 -3.769 1.00 69.50 458 GLU A C 1
ATOM 3640 O O . GLU A 1 458 ? 19.135 -18.439 -4.801 1.00 69.50 458 GLU A O 1
ATOM 3645 N N . THR A 1 459 ? 19.577 -17.772 -2.718 1.00 81.88 459 THR A N 1
ATOM 3646 C CA . THR A 1 459 ? 18.502 -16.769 -2.668 1.00 81.88 459 THR A CA 1
ATOM 3647 C C . THR A 1 459 ? 18.938 -15.401 -3.217 1.00 81.88 459 THR A C 1
ATOM 3649 O O . THR A 1 459 ? 20.097 -15.011 -3.029 1.00 81.88 459 THR A O 1
ATOM 3652 N N . PRO A 1 460 ? 18.023 -14.606 -3.819 1.00 80.44 460 PRO A N 1
ATOM 3653 C CA . PRO A 1 460 ? 18.321 -13.247 -4.289 1.00 80.44 460 PRO A CA 1
ATOM 3654 C C . PRO A 1 460 ? 18.883 -12.362 -3.179 1.00 80.44 460 PRO A C 1
ATOM 3656 O O . PRO A 1 460 ? 19.924 -11.729 -3.324 1.00 80.44 460 PRO A O 1
ATOM 3659 N N . LEU A 1 461 ? 18.249 -12.382 -2.008 1.00 81.06 461 LEU A N 1
ATOM 3660 C CA . LEU A 1 461 ? 18.724 -11.612 -0.867 1.00 81.06 461 LEU A CA 1
ATOM 3661 C C . LEU A 1 461 ? 20.144 -12.032 -0.467 1.00 81.06 461 LEU A C 1
ATOM 3663 O O . LEU A 1 461 ? 21.015 -11.184 -0.309 1.00 81.06 461 LEU A O 1
ATOM 3667 N N . GLY A 1 462 ? 20.412 -13.338 -0.397 1.00 81.88 462 GLY A N 1
ATOM 3668 C CA . GLY A 1 462 ? 21.735 -13.856 -0.068 1.00 81.88 462 GLY A CA 1
ATOM 3669 C C . GLY A 1 462 ? 22.811 -13.428 -1.070 1.00 81.88 462 GLY A C 1
ATOM 3670 O O . GLY A 1 462 ? 23.925 -13.091 -0.674 1.00 81.88 462 GLY A O 1
ATOM 3671 N N . LEU A 1 463 ? 22.500 -13.390 -2.365 1.00 83.19 463 LEU A N 1
ATOM 3672 C CA . LEU A 1 463 ? 23.432 -12.916 -3.389 1.00 83.19 463 LEU A CA 1
ATOM 3673 C C . LEU A 1 463 ? 23.709 -11.407 -3.272 1.00 83.19 463 LEU A C 1
ATOM 3675 O O . LEU A 1 463 ? 24.860 -10.993 -3.440 1.00 83.19 463 LEU A O 1
ATOM 3679 N N . LEU A 1 464 ? 22.699 -10.596 -2.926 1.00 83.81 464 LEU A N 1
ATOM 3680 C CA . LEU A 1 464 ? 22.881 -9.165 -2.640 1.00 83.81 464 LEU A CA 1
ATOM 3681 C C . LEU A 1 464 ? 23.782 -8.934 -1.429 1.00 83.81 464 LEU A C 1
ATOM 3683 O O . LEU A 1 464 ? 24.661 -8.074 -1.461 1.00 83.81 464 LEU A O 1
ATOM 3687 N N . GLU A 1 465 ? 23.627 -9.740 -0.382 1.00 83.62 465 GLU A N 1
ATOM 3688 C CA . GLU A 1 465 ? 24.509 -9.686 0.783 1.00 83.62 465 GLU A CA 1
ATOM 3689 C C . GLU A 1 465 ? 25.969 -9.967 0.404 1.00 83.62 465 GLU A C 1
ATOM 3691 O O . GLU A 1 465 ? 26.876 -9.259 0.843 1.00 83.62 465 GLU A O 1
ATOM 3696 N N . ARG A 1 466 ? 26.219 -11.002 -0.414 1.00 84.06 466 ARG A N 1
ATOM 3697 C CA . ARG A 1 466 ? 27.583 -11.376 -0.836 1.00 84.06 466 ARG A CA 1
ATOM 3698 C C . ARG A 1 466 ? 28.227 -10.322 -1.722 1.00 84.06 466 ARG A C 1
ATOM 3700 O O . ARG A 1 466 ? 29.431 -10.085 -1.611 1.00 84.06 466 ARG A O 1
ATOM 3707 N N . LEU A 1 467 ? 27.427 -9.689 -2.570 1.00 84.81 467 LEU A N 1
ATOM 3708 C CA . LEU A 1 467 ? 27.841 -8.568 -3.399 1.00 84.81 467 LEU A CA 1
ATOM 3709 C C . LEU A 1 467 ? 28.335 -7.416 -2.521 1.00 84.81 467 LEU A C 1
ATOM 3711 O O . LEU A 1 467 ? 29.480 -6.988 -2.656 1.00 84.81 467 LEU A O 1
ATOM 3715 N N . LEU A 1 468 ? 27.502 -6.948 -1.593 1.00 80.88 468 LEU A N 1
ATOM 3716 C CA . LEU A 1 468 ? 27.822 -5.784 -0.771 1.00 80.88 468 LEU A CA 1
ATOM 3717 C C . LEU A 1 468 ? 28.950 -6.051 0.243 1.00 80.88 468 LEU A C 1
ATOM 3719 O O . LEU A 1 468 ? 29.642 -5.115 0.645 1.00 80.88 468 LEU A O 1
ATOM 3723 N N . ALA A 1 469 ? 29.142 -7.309 0.656 1.00 79.75 469 ALA A N 1
ATOM 3724 C CA . ALA A 1 469 ? 30.196 -7.710 1.589 1.00 79.75 469 ALA A CA 1
ATOM 3725 C C . ALA A 1 469 ? 31.587 -7.827 0.941 1.00 79.75 469 ALA A C 1
ATOM 3727 O O . ALA A 1 469 ? 32.600 -7.685 1.626 1.00 79.75 469 ALA A O 1
ATOM 3728 N N . SER A 1 470 ? 31.661 -8.110 -0.362 1.00 79.94 470 SER A N 1
ATOM 3729 C CA . SER A 1 470 ? 32.939 -8.282 -1.059 1.00 79.94 470 SER A CA 1
ATOM 3730 C C . SER A 1 470 ? 33.613 -6.948 -1.352 1.00 79.94 470 SER A C 1
ATOM 3732 O O . SER A 1 470 ? 32.935 -5.973 -1.652 1.00 79.94 470 SER A O 1
ATOM 3734 N N . GLU A 1 471 ? 34.947 -6.905 -1.308 1.00 74.56 471 GLU A N 1
ATOM 3735 C CA . GLU A 1 471 ? 35.767 -5.763 -1.754 1.00 74.56 471 GLU A CA 1
ATOM 3736 C C . GLU A 1 471 ? 36.306 -5.954 -3.183 1.00 74.56 471 GLU A C 1
ATOM 3738 O O . GLU A 1 471 ? 36.826 -5.016 -3.778 1.00 74.56 471 GLU A O 1
ATOM 3743 N N . ALA A 1 472 ? 36.162 -7.155 -3.756 1.00 78.81 472 ALA A N 1
ATOM 3744 C CA . ALA A 1 472 ? 36.669 -7.482 -5.083 1.00 78.81 472 ALA A CA 1
ATOM 3745 C C . ALA A 1 472 ? 35.599 -7.255 -6.161 1.00 78.81 472 ALA A C 1
ATOM 3747 O O . ALA A 1 472 ? 34.620 -8.005 -6.240 1.00 78.81 472 ALA A O 1
ATOM 3748 N N . THR A 1 473 ? 35.830 -6.289 -7.053 1.00 76.25 473 THR A N 1
ATOM 3749 C CA . THR A 1 473 ? 34.919 -5.916 -8.152 1.00 76.25 473 THR A CA 1
ATOM 3750 C C . THR A 1 473 ? 34.485 -7.122 -8.995 1.00 76.25 473 THR A C 1
ATOM 3752 O O . THR A 1 473 ? 33.302 -7.291 -9.285 1.00 76.25 473 THR A O 1
ATOM 3755 N N . LEU A 1 474 ? 35.411 -8.037 -9.313 1.00 77.00 474 LEU A N 1
ATOM 3756 C CA . LEU A 1 474 ? 35.115 -9.256 -10.082 1.00 77.00 474 LEU A CA 1
ATOM 3757 C C . LEU A 1 474 ? 34.091 -10.172 -9.393 1.00 77.00 474 LEU A C 1
ATOM 3759 O O . LEU A 1 474 ? 33.246 -10.770 -10.057 1.00 77.00 474 LEU A O 1
ATOM 3763 N N . TYR A 1 475 ? 34.135 -10.266 -8.064 1.00 80.62 475 TYR A N 1
ATOM 3764 C CA . TYR A 1 475 ? 33.205 -11.092 -7.299 1.00 80.62 475 TYR A CA 1
ATOM 3765 C C . TYR A 1 475 ? 31.832 -10.425 -7.142 1.00 80.62 475 TYR A C 1
ATOM 3767 O O . TYR A 1 475 ? 30.804 -11.100 -7.194 1.00 80.62 475 TYR A O 1
ATOM 3775 N N . ARG A 1 476 ? 31.794 -9.090 -7.023 1.00 81.69 476 ARG A N 1
ATOM 3776 C CA . ARG A 1 476 ? 30.538 -8.323 -7.050 1.00 81.69 476 ARG A CA 1
ATOM 3777 C C . ARG A 1 476 ? 29.802 -8.517 -8.371 1.00 81.69 476 ARG A C 1
ATOM 3779 O O . ARG A 1 476 ? 28.614 -8.823 -8.371 1.00 81.69 476 ARG A O 1
ATOM 3786 N N . LEU A 1 477 ? 30.529 -8.440 -9.487 1.00 79.25 477 LEU A N 1
ATOM 3787 C CA . LEU A 1 477 ? 29.985 -8.702 -10.821 1.00 79.25 477 LEU A CA 1
ATOM 3788 C C . LEU A 1 477 ? 29.497 -10.150 -10.977 1.00 79.25 477 LEU A C 1
ATOM 3790 O O . LEU A 1 477 ? 28.474 -10.378 -11.618 1.00 79.25 477 LEU A O 1
ATOM 3794 N N . TYR A 1 478 ? 30.181 -11.125 -10.371 1.00 82.94 478 TYR A N 1
ATOM 3795 C CA . TYR A 1 478 ? 29.709 -12.512 -10.322 1.00 82.94 478 TYR A CA 1
ATOM 3796 C C . TYR A 1 478 ? 28.366 -12.642 -9.581 1.00 82.94 478 TYR A C 1
ATOM 3798 O O . TYR A 1 478 ? 27.436 -13.243 -10.117 1.00 82.94 478 TYR A O 1
ATOM 3806 N N . CYS A 1 479 ? 28.231 -12.030 -8.399 1.00 82.81 479 CYS A N 1
ATOM 3807 C CA . CYS A 1 479 ? 26.982 -12.049 -7.626 1.00 82.81 479 CYS A CA 1
ATOM 3808 C C . CYS A 1 479 ? 25.844 -11.330 -8.365 1.00 82.81 479 CYS A C 1
ATOM 3810 O O . CYS A 1 479 ? 24.742 -11.863 -8.462 1.00 82.81 479 CYS A O 1
ATOM 3812 N N . LEU A 1 480 ? 26.124 -10.166 -8.961 1.00 81.75 480 LEU A N 1
ATOM 3813 C CA . LEU A 1 480 ? 25.166 -9.429 -9.791 1.00 81.75 480 LEU A CA 1
ATOM 3814 C C . LEU A 1 480 ? 24.655 -10.266 -10.959 1.00 81.75 480 LEU A C 1
ATOM 3816 O O . LEU A 1 480 ? 23.453 -10.339 -11.179 1.00 81.75 480 LEU A O 1
ATOM 3820 N N . ARG A 1 481 ? 25.542 -10.963 -11.676 1.00 81.81 481 ARG A N 1
ATOM 3821 C CA . ARG A 1 481 ? 25.135 -11.848 -12.778 1.00 81.81 481 ARG A CA 1
ATOM 3822 C C . ARG A 1 481 ? 24.228 -12.990 -12.316 1.00 81.81 481 ARG A C 1
ATOM 3824 O O . ARG A 1 481 ? 23.372 -13.414 -13.081 1.00 81.81 481 ARG A O 1
ATOM 3831 N N . LYS A 1 482 ? 24.400 -13.471 -11.082 1.00 81.69 482 LYS A N 1
ATOM 3832 C CA . LYS A 1 482 ? 23.536 -14.493 -10.472 1.00 81.69 482 LYS A CA 1
ATOM 3833 C C . LYS A 1 482 ? 22.200 -13.937 -9.969 1.00 81.69 482 LYS A C 1
ATOM 3835 O O . LYS A 1 482 ? 21.244 -14.696 -9.902 1.00 81.69 482 LYS A O 1
ATOM 3840 N N . LEU A 1 483 ? 22.124 -12.640 -9.666 1.00 81.62 483 LEU A N 1
ATOM 3841 C CA . LEU A 1 483 ? 20.889 -11.950 -9.276 1.00 81.62 483 LEU A CA 1
ATOM 3842 C C . LEU A 1 483 ? 19.949 -11.703 -10.452 1.00 81.62 483 LEU A C 1
ATOM 3844 O O . LEU A 1 483 ? 18.741 -11.840 -10.308 1.00 81.62 483 LEU A O 1
ATOM 3848 N N . VAL A 1 484 ? 20.501 -11.378 -11.623 1.00 77.38 484 VAL A N 1
ATOM 3849 C CA . VAL A 1 484 ? 19.739 -10.992 -12.821 1.00 77.38 484 VAL A CA 1
ATOM 3850 C C . VAL A 1 484 ? 18.515 -11.871 -13.158 1.00 77.38 484 VAL A C 1
ATOM 3852 O O . VAL A 1 484 ? 17.497 -11.297 -13.549 1.00 77.38 484 VAL A O 1
ATOM 3855 N N . PRO A 1 485 ? 18.556 -13.212 -13.047 1.00 72.31 485 PRO A N 1
ATOM 3856 C CA . PRO A 1 485 ? 17.408 -14.058 -13.382 1.00 72.31 485 PRO A CA 1
ATOM 3857 C C . PRO A 1 485 ? 16.370 -14.235 -12.260 1.00 72.31 485 PRO A C 1
ATOM 3859 O O . PRO A 1 485 ? 15.319 -14.802 -12.526 1.00 72.31 485 PRO A O 1
ATOM 3862 N N . VAL A 1 486 ? 16.638 -13.791 -11.026 1.00 76.00 486 VAL A N 1
ATOM 3863 C CA . VAL A 1 486 ? 15.832 -14.166 -9.841 1.00 76.00 486 VAL A CA 1
ATOM 3864 C C . VAL A 1 486 ? 15.122 -12.969 -9.186 1.00 76.00 486 VAL A C 1
ATOM 3866 O O . VAL A 1 486 ? 14.406 -13.136 -8.208 1.00 76.00 486 VAL A O 1
ATOM 3869 N N . VAL A 1 487 ? 15.310 -11.754 -9.710 1.00 79.12 487 VAL A N 1
ATOM 3870 C CA . VAL A 1 487 ? 14.715 -10.526 -9.155 1.00 79.12 487 VAL A CA 1
ATOM 3871 C C . VAL A 1 487 ? 13.245 -10.380 -9.554 1.00 79.12 487 VAL A C 1
ATOM 3873 O O . VAL A 1 487 ? 12.904 -10.385 -10.735 1.00 79.12 487 VAL A O 1
ATOM 3876 N N . THR A 1 488 ? 12.398 -10.154 -8.558 1.00 79.62 488 THR A N 1
ATOM 3877 C CA . THR A 1 488 ? 10.968 -9.847 -8.640 1.00 79.62 488 THR A CA 1
ATOM 3878 C C . THR A 1 488 ? 10.699 -8.371 -8.292 1.00 79.62 488 THR A C 1
ATOM 3880 O O . THR A 1 488 ? 11.520 -7.736 -7.619 1.00 79.62 488 THR A O 1
ATOM 3883 N N . PRO A 1 489 ? 9.528 -7.802 -8.659 1.00 74.62 489 PRO A N 1
ATOM 3884 C CA . PRO A 1 489 ? 9.161 -6.421 -8.310 1.00 74.62 489 PRO A CA 1
ATOM 3885 C C . PRO A 1 489 ? 9.234 -6.114 -6.805 1.00 74.62 489 PRO A C 1
ATOM 3887 O O . PRO A 1 489 ? 9.466 -4.975 -6.405 1.00 74.62 489 PRO A O 1
ATOM 3890 N N . ARG A 1 490 ? 9.072 -7.138 -5.957 1.00 78.25 490 ARG A N 1
ATOM 3891 C CA . ARG A 1 490 ? 9.117 -7.020 -4.493 1.00 78.25 490 ARG A CA 1
ATOM 3892 C C . ARG A 1 490 ? 10.520 -6.784 -3.936 1.00 78.25 490 ARG A C 1
ATOM 3894 O O . ARG A 1 490 ? 10.628 -6.295 -2.817 1.00 78.25 490 ARG A O 1
ATOM 3901 N N . GLU A 1 491 ? 11.566 -7.124 -4.688 1.00 83.19 491 GLU A N 1
ATOM 3902 C CA . GLU A 1 491 ? 12.973 -6.994 -4.272 1.00 83.19 491 GLU A CA 1
ATOM 3903 C C . GLU A 1 491 ? 13.632 -5.701 -4.784 1.00 83.19 491 GLU A C 1
ATOM 3905 O O . GLU A 1 491 ? 14.760 -5.370 -4.409 1.00 83.19 491 GLU A O 1
ATOM 3910 N N . ILE A 1 492 ? 12.918 -4.942 -5.624 1.00 84.50 492 ILE A N 1
ATOM 3911 C CA . ILE A 1 492 ? 13.349 -3.649 -6.173 1.00 84.50 492 ILE A CA 1
ATOM 3912 C C . ILE A 1 492 ? 13.701 -2.626 -5.076 1.00 84.50 492 ILE A C 1
ATOM 3914 O O . ILE A 1 492 ? 14.739 -1.975 -5.216 1.00 84.50 492 ILE A O 1
ATOM 3918 N N . PRO A 1 493 ? 12.947 -2.493 -3.962 1.00 82.94 493 PRO A N 1
ATOM 3919 C CA . PRO A 1 493 ? 13.343 -1.605 -2.868 1.00 82.94 493 PRO A CA 1
ATOM 3920 C C . PRO A 1 493 ? 14.719 -1.956 -2.274 1.00 82.94 493 PRO A C 1
ATOM 3922 O O . PRO A 1 493 ? 15.559 -1.079 -2.091 1.00 82.94 493 PRO A O 1
ATOM 3925 N N . GLN A 1 494 ? 14.983 -3.242 -2.023 1.00 85.62 494 GLN A N 1
ATOM 3926 C CA . GLN A 1 494 ? 16.236 -3.722 -1.430 1.00 85.62 494 GLN A CA 1
ATOM 3927 C C . GLN A 1 494 ? 17.415 -3.553 -2.392 1.00 85.62 494 GLN A C 1
ATOM 3929 O O . GLN A 1 494 ? 18.522 -3.224 -1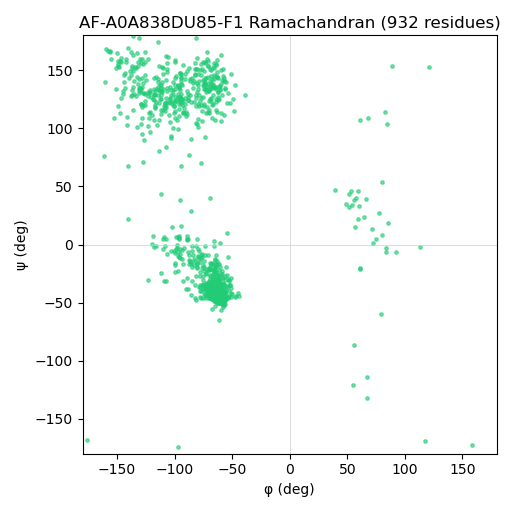.965 1.00 85.62 494 GLN A O 1
ATOM 3934 N N . LEU A 1 495 ? 17.182 -3.741 -3.694 1.00 84.56 495 LEU A N 1
ATOM 3935 C CA . LEU A 1 495 ? 18.161 -3.467 -4.747 1.00 84.56 495 LEU A CA 1
ATOM 3936 C C . LEU A 1 495 ? 18.506 -1.981 -4.842 1.00 84.56 495 LEU A C 1
ATOM 3938 O O . LEU A 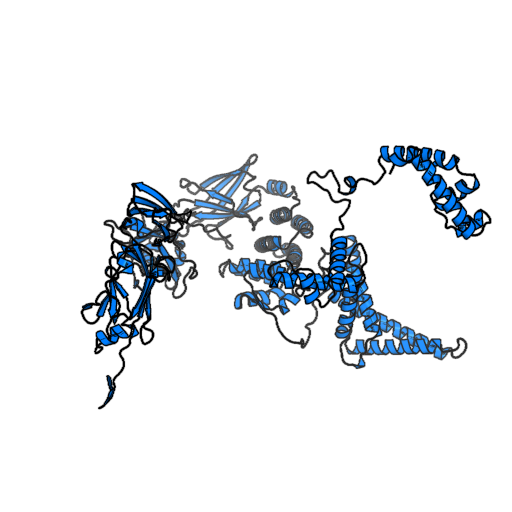1 495 ? 19.673 -1.632 -5.012 1.00 84.56 495 LEU A O 1
ATOM 3942 N N . PHE A 1 496 ? 17.508 -1.108 -4.716 1.00 85.12 496 PHE A N 1
ATOM 3943 C CA . PHE A 1 496 ? 17.720 0.333 -4.736 1.00 85.12 496 PHE A CA 1
ATOM 3944 C C . PHE A 1 496 ? 18.557 0.784 -3.532 1.00 85.12 496 PHE A C 1
ATOM 3946 O O . PHE A 1 496 ? 19.564 1.473 -3.698 1.00 85.12 496 PHE A O 1
ATOM 3953 N N . ASP A 1 497 ? 18.212 0.306 -2.334 1.00 82.38 497 ASP A N 1
ATOM 3954 C CA . ASP A 1 497 ? 18.969 0.570 -1.104 1.00 82.38 497 ASP A CA 1
ATOM 3955 C C . ASP A 1 497 ? 20.409 0.019 -1.181 1.00 82.38 497 ASP A C 1
ATOM 3957 O O . ASP A 1 497 ? 21.355 0.647 -0.694 1.00 82.38 497 ASP A O 1
ATOM 3961 N N . ALA A 1 498 ? 20.601 -1.144 -1.817 1.00 84.38 498 ALA A N 1
ATOM 3962 C CA . ALA A 1 498 ? 21.916 -1.727 -2.082 1.00 84.38 498 ALA A CA 1
ATOM 3963 C C . ALA A 1 498 ? 22.770 -0.836 -2.990 1.00 84.38 498 ALA A C 1
ATOM 3965 O O . ALA A 1 498 ? 23.947 -0.615 -2.703 1.00 84.38 498 ALA A O 1
ATOM 3966 N N . LEU A 1 499 ? 22.175 -0.305 -4.060 1.00 83.00 499 LEU A N 1
ATOM 3967 C CA . LEU A 1 499 ? 22.866 0.560 -5.006 1.00 83.00 499 LEU A CA 1
ATOM 3968 C C . LEU A 1 499 ? 23.256 1.892 -4.368 1.00 83.00 499 LEU A C 1
ATOM 3970 O O . LEU A 1 499 ? 24.413 2.295 -4.477 1.00 83.00 499 LEU A O 1
ATOM 3974 N N . LEU A 1 500 ? 22.333 2.535 -3.648 1.00 79.75 500 LEU A N 1
ATOM 3975 C CA . LEU A 1 500 ? 22.617 3.763 -2.902 1.00 79.75 500 LEU A CA 1
ATOM 3976 C C . LEU A 1 500 ? 23.809 3.553 -1.962 1.00 79.75 500 LEU A C 1
ATOM 3978 O O . LEU A 1 500 ? 24.773 4.315 -1.958 1.00 79.75 500 LEU A O 1
ATOM 3982 N N . SER A 1 501 ? 23.795 2.428 -1.251 1.00 79.44 501 SER A N 1
ATOM 3983 C CA . SER A 1 501 ? 24.854 2.048 -0.330 1.00 79.44 501 SER A CA 1
ATOM 3984 C C . SER A 1 501 ? 26.213 1.756 -0.991 1.00 79.44 501 SER A C 1
ATOM 3986 O O . SER A 1 501 ? 27.223 1.759 -0.281 1.00 79.44 501 SER A O 1
ATOM 3988 N N . LEU A 1 502 ? 26.256 1.433 -2.285 1.00 77.88 502 LEU A N 1
ATOM 3989 C CA . LEU A 1 502 ? 27.490 1.232 -3.056 1.00 77.88 502 LEU A CA 1
ATOM 3990 C C . LEU A 1 502 ? 28.020 2.560 -3.595 1.00 77.88 502 LEU A C 1
ATOM 3992 O O . LEU A 1 502 ? 29.214 2.832 -3.473 1.00 77.88 502 LEU A O 1
ATOM 3996 N N . VAL A 1 503 ? 27.125 3.405 -4.115 1.00 75.12 503 VAL A N 1
ATOM 3997 C CA . VAL A 1 503 ? 27.444 4.751 -4.615 1.00 75.12 503 VAL A CA 1
ATOM 3998 C C . VAL A 1 503 ? 28.044 5.620 -3.506 1.00 75.12 503 VAL A C 1
ATOM 4000 O O . VAL A 1 503 ? 29.013 6.333 -3.743 1.00 75.12 503 VAL A O 1
ATOM 4003 N N . GLU A 1 504 ? 27.553 5.496 -2.271 1.00 71.44 504 GLU A N 1
ATOM 4004 C CA . GLU A 1 504 ? 28.105 6.202 -1.104 1.00 71.44 504 GLU A CA 1
ATOM 4005 C C . GLU A 1 504 ? 29.520 5.742 -0.691 1.00 71.44 504 GLU A C 1
ATOM 4007 O O . GLU A 1 504 ? 30.182 6.425 0.090 1.00 71.44 504 GLU A O 1
ATOM 4012 N N . ARG A 1 505 ? 29.992 4.575 -1.157 1.00 69.69 505 ARG A N 1
ATOM 4013 C CA . ARG A 1 505 ? 31.224 3.928 -0.661 1.00 69.69 505 ARG A CA 1
ATOM 4014 C C . ARG A 1 505 ? 32.383 3.871 -1.632 1.00 69.69 505 ARG A C 1
ATOM 4016 O O . ARG A 1 505 ? 33.515 3.664 -1.190 1.00 69.69 505 ARG A O 1
ATOM 4023 N N . GLU A 1 506 ? 32.107 3.916 -2.925 1.00 64.94 506 GLU A N 1
ATOM 4024 C CA . GLU A 1 506 ? 33.074 3.540 -3.950 1.00 64.94 506 GLU A CA 1
ATOM 4025 C C . GLU A 1 506 ? 33.641 4.744 -4.695 1.00 64.94 506 GLU A C 1
ATOM 4027 O O . GLU A 1 506 ? 33.040 5.813 -4.781 1.00 64.94 506 GLU A O 1
ATOM 4032 N N . THR A 1 507 ? 34.834 4.563 -5.259 1.00 58.38 507 THR A N 1
ATOM 4033 C CA . THR A 1 507 ? 35.407 5.527 -6.195 1.00 58.38 507 THR A CA 1
ATOM 4034 C C . THR A 1 507 ? 34.639 5.472 -7.531 1.00 58.38 507 THR A C 1
ATOM 4036 O O . THR A 1 507 ? 34.092 4.424 -7.890 1.00 58.38 507 THR A O 1
ATOM 4039 N N . PRO A 1 508 ? 34.607 6.562 -8.322 1.00 58.50 508 PRO A N 1
ATOM 4040 C CA . PRO A 1 508 ? 33.782 6.655 -9.539 1.00 58.50 508 PRO A CA 1
ATOM 4041 C C . PRO A 1 508 ? 34.107 5.633 -10.648 1.00 58.50 508 PRO A C 1
ATOM 4043 O O . PRO A 1 508 ? 33.322 5.458 -11.574 1.00 58.50 508 PRO A O 1
ATOM 4046 N N . ALA A 1 509 ? 35.281 4.991 -10.601 1.00 55.03 509 ALA A N 1
ATOM 4047 C CA . ALA A 1 509 ? 35.775 4.117 -11.667 1.00 55.03 509 ALA A CA 1
ATOM 4048 C C . ALA A 1 509 ? 35.319 2.650 -11.529 1.00 55.03 509 ALA A C 1
ATOM 4050 O O . ALA A 1 509 ? 34.987 2.025 -12.534 1.00 55.03 509 ALA A O 1
ATOM 4051 N N . ASP A 1 510 ? 35.268 2.106 -10.307 1.00 57.56 510 ASP A N 1
ATOM 4052 C CA . ASP A 1 510 ? 34.828 0.722 -10.041 1.00 57.56 510 ASP A CA 1
ATOM 4053 C C . ASP A 1 510 ? 33.294 0.595 -9.990 1.00 57.56 510 ASP A C 1
ATOM 4055 O O . ASP A 1 510 ? 32.720 -0.441 -10.341 1.00 57.56 510 ASP A O 1
ATOM 4059 N N . SER A 1 511 ? 32.627 1.691 -9.630 1.00 63.38 511 SER A N 1
ATOM 4060 C CA . SER A 1 511 ? 31.178 1.790 -9.472 1.00 63.38 511 SER A CA 1
ATOM 4061 C C . SER A 1 511 ? 30.418 1.789 -10.800 1.00 63.38 511 SER A C 1
ATOM 4063 O O . SER A 1 511 ? 29.277 1.346 -10.827 1.00 63.38 511 SER A O 1
ATOM 4065 N N . ALA A 1 512 ? 31.029 2.183 -11.924 1.00 70.62 512 ALA A N 1
ATOM 4066 C CA . ALA A 1 512 ? 30.333 2.297 -13.213 1.00 70.62 512 ALA A CA 1
ATOM 4067 C C . ALA A 1 512 ? 29.797 0.954 -13.754 1.00 70.62 512 ALA A C 1
ATOM 4069 O O . ALA A 1 512 ? 28.677 0.885 -14.261 1.00 70.62 512 ALA A O 1
ATOM 4070 N N . ALA A 1 513 ? 30.566 -0.134 -13.622 1.00 72.56 513 ALA A N 1
ATOM 4071 C CA . ALA A 1 513 ? 30.149 -1.459 -14.093 1.00 72.56 513 ALA A CA 1
ATOM 4072 C C . ALA A 1 513 ? 29.051 -2.070 -13.207 1.00 72.56 513 ALA A C 1
ATOM 4074 O O . ALA A 1 513 ? 28.126 -2.707 -13.707 1.00 72.56 513 ALA A O 1
ATOM 4075 N N . ILE A 1 514 ? 29.143 -1.859 -11.892 1.00 75.88 514 ILE A N 1
ATOM 4076 C CA . ILE A 1 514 ? 28.135 -2.301 -10.922 1.00 75.88 514 ILE A CA 1
ATOM 4077 C C . ILE A 1 514 ? 26.850 -1.484 -11.088 1.00 75.88 514 ILE A C 1
ATOM 4079 O O . ILE A 1 514 ? 25.769 -2.064 -11.184 1.00 75.88 514 ILE A O 1
ATOM 4083 N N . PHE A 1 515 ? 26.983 -0.162 -11.211 1.00 81.88 515 PHE A N 1
ATOM 4084 C CA . PHE A 1 515 ? 25.890 0.768 -11.472 1.00 81.88 515 PHE A CA 1
ATOM 4085 C C . PHE A 1 515 ? 25.146 0.393 -12.751 1.00 81.88 515 PHE A C 1
ATOM 4087 O O . PHE A 1 515 ? 23.935 0.250 -12.704 1.00 81.88 515 PHE A O 1
ATOM 4094 N N . SER A 1 516 ? 25.849 0.119 -13.855 1.00 80.94 516 SER A N 1
ATOM 4095 C CA . SER A 1 516 ? 25.219 -0.298 -15.115 1.00 80.94 516 SER A CA 1
ATOM 4096 C C . SER A 1 516 ? 24.398 -1.589 -14.971 1.00 80.94 516 SER A C 1
ATOM 4098 O O . SER A 1 516 ? 23.269 -1.665 -15.454 1.00 80.94 516 SER A O 1
ATOM 4100 N N . VAL A 1 517 ? 24.911 -2.602 -14.263 1.00 79.69 517 VAL A N 1
ATOM 4101 C CA . VAL A 1 517 ? 24.168 -3.859 -14.063 1.00 79.69 517 VAL A CA 1
ATOM 4102 C C . VAL A 1 517 ? 22.959 -3.662 -13.144 1.00 79.69 517 VAL A C 1
ATOM 4104 O O . VAL A 1 517 ? 21.898 -4.229 -13.401 1.00 79.69 517 VAL A O 1
ATOM 4107 N N . MET A 1 518 ? 23.086 -2.850 -12.093 1.00 80.69 518 MET A N 1
ATOM 4108 C CA . MET A 1 518 ? 21.976 -2.552 -11.183 1.00 80.69 518 MET A CA 1
ATOM 4109 C C . MET A 1 518 ? 20.931 -1.625 -11.810 1.00 80.69 518 MET A C 1
ATOM 4111 O O . MET A 1 518 ? 19.743 -1.845 -11.603 1.00 80.69 518 MET A O 1
ATOM 4115 N N . GLN A 1 519 ? 21.344 -0.661 -12.631 1.00 85.50 519 GLN A N 1
ATOM 4116 C CA . GLN A 1 519 ? 20.466 0.173 -13.451 1.00 85.50 519 GLN A CA 1
ATOM 4117 C C . GLN A 1 519 ? 19.609 -0.706 -14.363 1.00 85.50 519 GLN A C 1
ATOM 4119 O O . GLN A 1 519 ? 18.385 -0.614 -14.333 1.00 85.50 519 GLN A O 1
ATOM 4124 N N . ASN A 1 520 ? 20.229 -1.654 -15.069 1.00 82.25 520 ASN A N 1
ATOM 4125 C CA . ASN A 1 520 ? 19.506 -2.599 -15.919 1.00 82.25 520 ASN A CA 1
ATOM 4126 C C . ASN A 1 520 ? 18.536 -3.497 -15.138 1.00 82.25 520 ASN A C 1
ATOM 4128 O O . ASN A 1 520 ? 17.533 -3.932 -15.696 1.00 82.25 520 ASN A O 1
ATOM 4132 N N . LEU A 1 521 ? 18.815 -3.796 -13.866 1.00 82.50 521 LEU A N 1
ATOM 4133 C CA . LEU A 1 521 ? 17.915 -4.579 -13.016 1.00 82.50 521 LEU A CA 1
ATOM 4134 C C . LEU A 1 521 ? 16.733 -3.760 -12.505 1.00 82.50 521 LEU A C 1
ATOM 4136 O O . LEU A 1 521 ? 15.598 -4.220 -12.576 1.00 82.50 521 LEU A O 1
ATOM 4140 N N . LEU A 1 522 ? 16.994 -2.548 -12.020 1.00 84.00 522 LEU A N 1
ATOM 4141 C CA . LEU A 1 522 ? 15.984 -1.663 -11.445 1.00 84.00 522 LEU A CA 1
ATOM 4142 C C . LEU A 1 522 ? 15.018 -1.125 -12.510 1.00 84.00 522 LEU A C 1
ATOM 4144 O O . LEU A 1 522 ? 13.826 -0.995 -12.247 1.00 84.00 522 LEU A O 1
ATOM 4148 N N . LEU A 1 523 ? 15.502 -0.877 -13.731 1.00 83.81 523 LEU A N 1
ATOM 4149 C CA . LEU A 1 523 ? 14.680 -0.382 -14.841 1.00 83.81 523 LEU A CA 1
ATOM 4150 C C . LEU A 1 523 ? 13.850 -1.462 -15.547 1.00 83.81 523 LEU A C 1
ATOM 4152 O O . LEU A 1 523 ? 13.048 -1.126 -16.415 1.00 83.81 523 LEU A O 1
ATOM 4156 N N . ARG A 1 524 ? 13.982 -2.746 -15.171 1.00 81.94 524 ARG A N 1
ATOM 4157 C CA . ARG A 1 524 ? 13.053 -3.797 -15.638 1.00 81.94 524 ARG A CA 1
ATOM 4158 C C . ARG A 1 524 ? 11.629 -3.555 -15.154 1.00 81.94 524 ARG A C 1
ATOM 4160 O O . ARG A 1 524 ? 10.695 -3.894 -15.870 1.00 81.94 524 ARG A O 1
ATOM 4167 N N . GLU A 1 525 ? 11.487 -2.955 -13.976 1.00 83.75 525 GLU A N 1
ATOM 4168 C CA . GLU A 1 525 ? 10.208 -2.664 -13.332 1.00 83.75 525 GLU A CA 1
ATOM 4169 C C . GLU A 1 525 ? 10.144 -1.177 -12.936 1.00 83.75 525 GLU A C 1
ATOM 4171 O O . GLU A 1 525 ? 10.210 -0.835 -11.751 1.00 83.75 525 GLU A O 1
ATOM 4176 N N . PRO A 1 526 ? 10.025 -0.257 -13.915 1.00 84.88 526 PRO A N 1
ATOM 4177 C CA . PRO A 1 526 ? 10.170 1.183 -13.684 1.00 84.88 526 PRO A CA 1
ATOM 4178 C C . PRO A 1 526 ? 9.089 1.745 -12.756 1.00 84.88 526 PRO A C 1
ATOM 4180 O O . PRO A 1 526 ? 9.344 2.688 -12.012 1.00 84.88 526 PRO A O 1
ATOM 4183 N N . VAL A 1 527 ? 7.892 1.146 -12.745 1.00 84.12 527 VAL A N 1
ATOM 4184 C CA . VAL A 1 527 ? 6.814 1.563 -11.840 1.00 84.12 527 VAL A CA 1
ATOM 4185 C C . VAL A 1 527 ? 7.020 1.035 -10.425 1.00 84.12 527 VAL A C 1
ATOM 4187 O O . VAL A 1 527 ? 6.756 1.767 -9.477 1.00 84.12 527 VAL A O 1
ATOM 4190 N N . ALA A 1 528 ? 7.551 -0.179 -10.254 1.00 84.31 528 ALA A N 1
ATOM 4191 C CA . ALA A 1 528 ? 7.927 -0.671 -8.929 1.00 84.31 528 ALA A CA 1
ATOM 4192 C C . ALA A 1 528 ? 9.071 0.168 -8.341 1.00 84.31 528 ALA A C 1
ATOM 4194 O O . ALA A 1 528 ? 9.037 0.506 -7.161 1.00 84.31 528 ALA A O 1
ATOM 4195 N N . LEU A 1 529 ? 10.035 0.575 -9.174 1.00 87.38 529 LEU A N 1
ATOM 4196 C CA . LEU A 1 529 ? 11.094 1.512 -8.806 1.00 87.38 529 LEU A CA 1
ATOM 4197 C C . LEU A 1 529 ? 10.526 2.885 -8.414 1.00 87.38 529 LEU A C 1
ATOM 4199 O O . LEU A 1 529 ? 10.841 3.389 -7.337 1.00 87.38 529 LEU A O 1
ATOM 4203 N N . LEU A 1 530 ? 9.653 3.469 -9.242 1.00 85.88 530 LEU A N 1
ATOM 4204 C CA . LEU A 1 530 ? 9.001 4.752 -8.961 1.00 85.88 530 LEU A CA 1
ATOM 4205 C C . LEU A 1 530 ? 8.171 4.690 -7.671 1.00 85.88 530 LEU A C 1
ATOM 4207 O O . LEU A 1 530 ? 8.268 5.588 -6.838 1.00 85.88 530 LEU A O 1
ATOM 4211 N N . ALA A 1 531 ? 7.407 3.616 -7.466 1.00 82.94 531 ALA A N 1
ATOM 4212 C CA . ALA A 1 531 ? 6.624 3.379 -6.257 1.00 82.94 531 ALA A CA 1
ATOM 4213 C C . ALA A 1 531 ? 7.521 3.193 -5.022 1.00 82.94 531 ALA A C 1
ATOM 4215 O O . ALA A 1 531 ? 7.257 3.790 -3.978 1.00 82.94 531 ALA A O 1
ATOM 4216 N N . ALA A 1 532 ? 8.612 2.428 -5.138 1.00 83.38 532 ALA A N 1
ATOM 4217 C CA . ALA A 1 532 ? 9.578 2.214 -4.062 1.00 83.38 532 ALA A CA 1
ATOM 4218 C C . ALA A 1 532 ? 10.255 3.524 -3.638 1.00 83.38 532 ALA A C 1
ATOM 4220 O O . ALA A 1 532 ? 10.293 3.836 -2.445 1.00 83.38 532 ALA A O 1
ATOM 4221 N N . VAL A 1 533 ? 10.724 4.324 -4.604 1.00 83.94 533 VAL A N 1
ATOM 4222 C CA . VAL A 1 533 ? 11.353 5.626 -4.337 1.00 83.94 533 VAL A CA 1
ATOM 4223 C C . VAL A 1 533 ? 10.342 6.622 -3.782 1.00 83.94 533 VAL A C 1
ATOM 4225 O O . VAL A 1 533 ? 10.643 7.294 -2.799 1.00 83.94 533 VAL A O 1
ATOM 4228 N N . THR A 1 534 ? 9.124 6.671 -4.324 1.00 82.06 534 THR A N 1
ATOM 4229 C CA . THR A 1 534 ? 8.050 7.536 -3.810 1.00 82.06 534 THR A CA 1
ATOM 4230 C C . THR A 1 534 ? 7.720 7.192 -2.360 1.00 82.06 534 THR A C 1
ATOM 4232 O O . THR A 1 534 ? 7.748 8.062 -1.490 1.00 82.06 534 THR A O 1
ATOM 4235 N N . ARG A 1 535 ? 7.488 5.909 -2.065 1.00 79.75 535 ARG A N 1
ATOM 4236 C CA . ARG A 1 535 ? 7.173 5.423 -0.717 1.00 79.75 535 ARG A CA 1
ATOM 4237 C C . ARG A 1 535 ? 8.291 5.740 0.273 1.00 79.75 535 ARG A C 1
ATOM 4239 O O . ARG A 1 535 ? 8.020 6.168 1.394 1.00 79.75 535 ARG A O 1
ATOM 4246 N N . ARG A 1 536 ? 9.548 5.534 -0.130 1.00 74.25 536 ARG A N 1
ATOM 4247 C CA . ARG A 1 536 ? 10.716 5.797 0.717 1.00 74.25 536 ARG A CA 1
ATOM 4248 C C . ARG A 1 536 ? 10.941 7.292 0.920 1.00 74.25 536 ARG A C 1
ATOM 4250 O O . ARG A 1 536 ? 11.161 7.712 2.049 1.00 74.25 536 ARG A O 1
ATOM 4257 N N . SER A 1 537 ? 10.818 8.090 -0.135 1.00 74.06 537 SER A N 1
ATOM 4258 C CA . SER A 1 537 ? 10.992 9.539 -0.076 1.00 74.06 537 SER A CA 1
ATOM 4259 C C . SER A 1 537 ? 9.912 10.212 0.775 1.00 74.06 537 SER A C 1
ATOM 4261 O O . SER A 1 537 ? 10.228 11.003 1.662 1.00 74.06 537 SER A O 1
ATOM 4263 N N . LEU A 1 538 ? 8.639 9.834 0.619 1.00 70.00 538 LEU A N 1
ATOM 4264 C CA . LEU A 1 538 ? 7.542 10.376 1.431 1.00 70.00 538 LEU A CA 1
ATOM 4265 C C . LEU A 1 538 ? 7.688 10.062 2.930 1.00 70.00 538 LEU A C 1
ATOM 4267 O O . LEU A 1 538 ? 7.253 10.864 3.755 1.00 70.00 538 LEU A O 1
ATOM 4271 N N . ALA A 1 539 ? 8.329 8.943 3.283 1.00 62.44 539 ALA A N 1
ATOM 4272 C CA . ALA A 1 539 ? 8.590 8.544 4.668 1.00 62.44 539 ALA A CA 1
ATOM 4273 C C . ALA A 1 539 ? 9.772 9.284 5.327 1.00 62.44 539 ALA A C 1
ATOM 4275 O O . ALA A 1 539 ? 9.924 9.229 6.547 1.00 62.44 539 ALA A O 1
ATOM 4276 N N . LEU A 1 540 ? 10.621 9.951 4.543 1.00 61.22 540 LEU A N 1
ATOM 4277 C CA . LEU A 1 540 ? 11.827 10.632 5.020 1.00 61.22 540 LEU A CA 1
ATOM 4278 C C . LEU A 1 540 ? 11.592 12.141 5.174 1.00 61.22 540 LEU A C 1
ATOM 4280 O O . LEU A 1 540 ? 10.713 12.710 4.534 1.00 61.22 540 LEU A O 1
ATOM 4284 N N . GLU A 1 541 ? 12.380 12.823 6.004 1.00 55.19 541 GLU A N 1
ATOM 4285 C CA . GLU A 1 541 ? 12.398 14.294 6.066 1.00 55.19 541 GLU A CA 1
ATOM 4286 C C . GLU A 1 541 ? 13.103 14.888 4.834 1.00 55.19 541 GLU A C 1
ATOM 4288 O O . GLU A 1 541 ? 13.957 14.244 4.228 1.00 55.19 541 GLU A O 1
ATOM 4293 N N . LYS A 1 542 ? 12.801 16.141 4.469 1.00 54.25 542 LYS A N 1
ATOM 4294 C CA . LYS A 1 542 ? 13.250 16.773 3.209 1.00 54.25 542 LYS A CA 1
ATOM 4295 C C . LYS A 1 542 ? 14.765 16.682 2.944 1.00 54.25 542 LYS A C 1
ATOM 4297 O O . LYS A 1 542 ? 15.169 16.519 1.799 1.00 54.25 542 LYS A O 1
ATOM 4302 N N . VAL A 1 543 ? 15.599 16.749 3.984 1.00 49.44 543 VAL A N 1
ATOM 4303 C CA . VAL A 1 543 ? 17.071 16.647 3.873 1.00 49.44 543 VAL A CA 1
ATOM 4304 C C . VAL A 1 543 ? 17.538 15.205 3.634 1.00 49.44 543 VAL A C 1
ATOM 4306 O O . VAL A 1 543 ? 18.541 14.981 2.964 1.00 49.44 543 VAL A O 1
ATOM 4309 N N . ALA A 1 544 ? 16.799 14.219 4.141 1.00 56.09 544 ALA A N 1
ATOM 4310 C CA . ALA A 1 544 ? 17.089 12.798 3.971 1.00 56.09 544 ALA A CA 1
ATOM 4311 C C . ALA A 1 544 ? 16.580 12.230 2.630 1.00 56.09 544 ALA A C 1
ATOM 4313 O O . ALA A 1 544 ? 17.000 11.144 2.238 1.00 56.09 544 ALA A O 1
ATOM 4314 N N . ARG A 1 545 ? 15.709 12.964 1.916 1.00 67.19 545 ARG A N 1
ATOM 4315 C CA . ARG A 1 545 ? 15.159 12.587 0.597 1.00 67.19 545 ARG A CA 1
ATOM 4316 C C . ARG A 1 545 ? 16.143 12.774 -0.559 1.00 67.19 545 ARG A C 1
ATOM 4318 O O . ARG A 1 545 ? 16.143 11.966 -1.481 1.00 67.19 545 ARG A O 1
ATOM 4325 N N . GLN A 1 546 ? 16.994 13.803 -0.496 1.00 68.75 546 GLN A N 1
ATOM 4326 C CA . GLN A 1 546 ? 17.842 14.229 -1.623 1.00 68.75 546 GLN A CA 1
ATOM 4327 C C . GLN A 1 546 ? 18.692 13.107 -2.252 1.00 68.75 546 GLN A C 1
ATOM 4329 O O . GLN A 1 546 ? 18.663 12.991 -3.474 1.00 68.75 546 GLN A O 1
ATOM 4334 N N . PRO A 1 547 ? 19.372 12.225 -1.489 1.00 70.38 547 PRO A N 1
ATOM 4335 C CA . PRO A 1 547 ? 20.190 11.164 -2.087 1.00 70.38 547 PRO A CA 1
ATOM 4336 C C . PRO A 1 547 ? 19.374 10.125 -2.870 1.00 70.38 547 PRO A C 1
ATOM 4338 O O . PRO A 1 547 ? 19.848 9.583 -3.865 1.00 70.38 547 PRO A O 1
ATOM 4341 N N . TYR A 1 548 ? 18.136 9.854 -2.440 1.00 74.06 548 TYR A N 1
ATOM 4342 C CA . TYR A 1 548 ? 17.238 8.914 -3.117 1.00 74.06 548 TYR A CA 1
ATOM 4343 C C . TYR A 1 548 ? 16.736 9.494 -4.444 1.00 74.06 548 TYR A C 1
ATOM 4345 O O . TYR A 1 548 ? 16.662 8.784 -5.444 1.00 74.06 548 TYR A O 1
ATOM 4353 N N . GLU A 1 549 ? 16.418 10.789 -4.459 1.00 78.69 549 GLU A N 1
ATOM 4354 C CA . GLU A 1 549 ? 15.976 11.500 -5.662 1.00 78.69 549 GLU A CA 1
ATOM 4355 C C . GLU A 1 549 ? 17.116 11.644 -6.674 1.00 78.69 549 GLU A C 1
ATOM 4357 O O . GLU A 1 549 ? 16.940 11.305 -7.841 1.00 78.69 549 GLU A O 1
ATOM 4362 N N . GLU A 1 550 ? 18.306 12.039 -6.215 1.00 80.38 550 GLU A N 1
ATOM 4363 C CA . GLU A 1 550 ? 19.503 12.150 -7.054 1.00 80.38 550 GLU A CA 1
ATOM 4364 C C . GLU A 1 550 ? 19.902 10.812 -7.681 1.00 80.38 550 GLU A C 1
ATOM 4366 O O . GLU A 1 550 ? 20.233 10.763 -8.868 1.00 80.38 550 GLU A O 1
ATOM 4371 N N . LEU A 1 551 ? 19.827 9.715 -6.921 1.00 82.19 551 LEU A N 1
ATOM 4372 C CA . LEU A 1 551 ? 20.107 8.386 -7.457 1.00 82.19 551 LEU A CA 1
ATOM 4373 C C . LEU A 1 551 ? 19.061 7.960 -8.495 1.00 82.19 551 LEU A C 1
ATOM 4375 O O . LEU A 1 551 ? 19.427 7.392 -9.523 1.00 82.19 551 LEU A O 1
ATOM 4379 N N . LEU A 1 552 ? 17.775 8.254 -8.271 1.00 83.31 552 LEU A N 1
ATOM 4380 C CA . LEU A 1 552 ? 16.738 7.975 -9.265 1.00 83.31 552 LEU A CA 1
ATOM 4381 C C . LEU A 1 552 ? 16.998 8.747 -10.567 1.00 83.31 552 LEU A C 1
ATOM 4383 O O . LEU A 1 552 ? 16.888 8.160 -11.641 1.00 83.31 552 LEU A O 1
ATOM 4387 N N . TRP A 1 553 ? 17.400 10.019 -10.478 1.00 82.62 553 TRP A N 1
ATOM 4388 C CA . TRP A 1 553 ? 17.742 10.837 -11.648 1.00 82.62 553 TRP A CA 1
ATOM 4389 C C . TRP A 1 553 ? 18.924 10.264 -12.429 1.00 82.62 553 TRP A C 1
ATOM 4391 O O . TRP A 1 553 ? 18.911 10.254 -13.658 1.00 82.62 553 TRP A O 1
ATOM 4401 N N . GLN A 1 554 ? 19.932 9.742 -11.724 1.00 81.25 554 GLN A N 1
ATOM 4402 C CA . GLN A 1 554 ? 21.069 9.071 -12.356 1.00 81.25 554 GLN A CA 1
ATOM 4403 C C . GLN A 1 554 ? 20.671 7.745 -13.020 1.00 81.25 554 GLN A C 1
ATOM 4405 O O . GLN A 1 554 ? 21.253 7.375 -14.038 1.00 81.25 554 GLN A O 1
ATOM 4410 N N . LEU A 1 555 ? 19.695 7.024 -12.457 1.00 82.81 555 LEU A N 1
ATOM 4411 C CA . LEU A 1 555 ? 19.236 5.738 -12.984 1.00 82.81 555 LEU A CA 1
ATOM 4412 C C . LEU A 1 555 ? 18.324 5.887 -14.197 1.00 82.81 555 LEU A C 1
ATOM 4414 O O . LEU A 1 555 ? 18.499 5.165 -15.172 1.00 82.81 555 LEU A O 1
ATOM 4418 N N . SER A 1 556 ? 17.354 6.795 -14.159 1.00 83.12 556 SER A N 1
ATOM 4419 C CA . SER A 1 556 ? 16.494 7.084 -15.304 1.00 83.12 556 SER A CA 1
ATOM 4420 C C . SER A 1 556 ? 15.989 8.524 -15.239 1.00 83.12 556 SER A C 1
ATOM 4422 O O . SER A 1 556 ? 15.113 8.837 -14.427 1.00 83.12 556 SER A O 1
ATOM 4424 N N . PRO A 1 557 ? 16.488 9.395 -16.133 1.00 80.06 557 PRO A N 1
ATOM 4425 C CA . PRO A 1 557 ? 15.982 10.756 -16.280 1.00 80.06 557 PRO A CA 1
ATOM 4426 C C . PRO A 1 557 ? 14.488 10.806 -16.629 1.00 80.06 557 PRO A C 1
ATOM 4428 O O . PRO A 1 557 ? 13.812 11.768 -16.287 1.00 80.06 557 PRO A O 1
ATOM 4431 N N . ASP A 1 558 ? 13.946 9.758 -17.257 1.00 76.81 558 ASP A N 1
ATOM 4432 C CA . ASP A 1 558 ? 12.540 9.695 -17.680 1.00 76.81 558 ASP A CA 1
ATOM 4433 C C . ASP A 1 558 ? 11.561 9.558 -16.500 1.00 76.81 558 ASP A C 1
ATOM 4435 O O . ASP A 1 558 ? 10.388 9.912 -16.614 1.00 76.81 558 ASP A O 1
ATOM 4439 N N . LEU A 1 559 ? 12.032 9.078 -15.342 1.00 82.31 559 LEU A N 1
ATOM 4440 C CA . LEU A 1 559 ? 11.226 8.956 -14.121 1.00 82.31 559 LEU A CA 1
ATOM 4441 C C . LEU A 1 559 ? 11.196 10.249 -13.291 1.00 82.31 559 LEU A C 1
ATOM 4443 O O . LEU A 1 559 ? 10.316 10.416 -12.443 1.00 82.31 559 LEU A O 1
ATOM 4447 N N . GLU A 1 560 ? 12.118 11.184 -13.539 1.00 81.69 560 GLU A N 1
ATOM 4448 C CA . GLU A 1 560 ? 12.213 12.451 -12.807 1.00 81.69 560 GLU A CA 1
ATOM 4449 C C . GLU A 1 560 ? 10.956 13.332 -12.946 1.00 81.69 560 GLU A C 1
ATOM 4451 O O . GLU A 1 560 ? 10.432 13.770 -11.913 1.00 81.69 560 GLU A O 1
ATOM 4456 N N . PRO A 1 561 ? 10.436 13.608 -14.161 1.00 79.69 561 PRO A N 1
ATOM 4457 C CA . PRO A 1 561 ? 9.251 14.446 -14.328 1.00 79.69 561 PRO A CA 1
ATOM 4458 C C . PRO A 1 561 ? 8.035 13.868 -13.602 1.00 79.69 561 PRO A C 1
ATOM 4460 O O . PRO A 1 561 ? 7.250 14.617 -13.023 1.00 79.69 561 PRO A O 1
ATOM 4463 N N . LEU A 1 562 ? 7.929 12.538 -13.570 1.00 80.69 562 LEU A N 1
ATOM 4464 C CA . LEU A 1 562 ? 6.824 11.825 -12.941 1.00 80.69 562 LEU A CA 1
ATOM 4465 C C . LEU A 1 562 ? 6.925 11.864 -11.422 1.00 80.69 562 LEU A C 1
ATOM 4467 O O . LEU A 1 562 ? 5.933 12.149 -10.763 1.00 80.69 562 LEU A O 1
ATOM 4471 N N . LEU A 1 563 ? 8.118 11.682 -10.848 1.00 82.56 563 LEU A N 1
ATOM 4472 C CA . LEU A 1 563 ? 8.310 11.851 -9.407 1.00 82.56 563 LEU A CA 1
ATOM 4473 C C . LEU A 1 563 ? 8.003 13.293 -8.960 1.00 82.56 563 LEU A C 1
ATOM 4475 O O . LEU A 1 563 ? 7.354 13.502 -7.935 1.00 82.56 563 LEU A O 1
ATOM 4479 N N . ARG A 1 564 ? 8.400 14.299 -9.752 1.00 80.06 564 ARG A N 1
ATOM 4480 C CA . ARG A 1 564 ? 8.061 15.709 -9.485 1.00 80.06 564 ARG A CA 1
ATOM 4481 C C . ARG A 1 564 ? 6.555 15.963 -9.561 1.00 80.06 564 ARG A C 1
ATOM 4483 O O . ARG A 1 564 ? 6.027 16.679 -8.713 1.00 80.06 564 ARG A O 1
ATOM 4490 N N . GLN A 1 565 ? 5.871 15.371 -10.538 1.00 78.75 565 GLN A N 1
ATOM 4491 C CA . GLN A 1 565 ? 4.414 15.439 -10.661 1.00 78.75 565 GLN A CA 1
ATOM 4492 C C . GLN A 1 565 ? 3.717 14.777 -9.462 1.00 78.75 565 GLN A C 1
ATOM 4494 O O . GLN A 1 565 ? 2.784 15.348 -8.895 1.00 78.75 565 GLN A O 1
ATOM 4499 N N . ILE A 1 566 ? 4.225 13.626 -9.009 1.00 81.88 566 ILE A N 1
ATOM 4500 C CA . ILE A 1 566 ? 3.740 12.935 -7.811 1.00 81.88 566 ILE A CA 1
ATOM 4501 C C . ILE A 1 566 ? 3.904 13.815 -6.571 1.00 81.88 566 ILE A C 1
ATOM 4503 O O . ILE A 1 566 ? 2.981 13.908 -5.774 1.00 81.88 566 ILE A O 1
ATOM 4507 N N . TYR A 1 567 ? 5.024 14.515 -6.396 1.00 78.69 567 TYR A N 1
ATOM 4508 C CA . TYR A 1 567 ? 5.180 15.406 -5.241 1.00 78.69 567 TYR A CA 1
ATOM 4509 C C . TYR A 1 567 ? 4.249 16.618 -5.245 1.00 78.69 567 TYR A C 1
ATOM 4511 O O . TYR A 1 567 ? 3.943 17.140 -4.175 1.00 78.69 567 TYR A O 1
ATOM 4519 N N . GLN A 1 568 ? 3.832 17.088 -6.420 1.00 75.12 568 GLN A N 1
ATOM 4520 C CA . GLN A 1 568 ? 2.951 18.250 -6.544 1.00 75.12 568 GLN A CA 1
ATOM 4521 C C . GLN A 1 568 ? 1.487 17.875 -6.322 1.00 75.12 568 GLN A C 1
ATOM 4523 O O . GLN A 1 568 ? 0.800 18.517 -5.530 1.00 75.12 568 GLN A O 1
ATOM 4528 N N . ASP A 1 569 ? 1.038 16.808 -6.982 1.00 73.31 569 ASP A N 1
ATOM 4529 C CA . ASP A 1 569 ? -0.384 16.478 -7.086 1.00 73.31 569 ASP A CA 1
ATOM 4530 C C . ASP A 1 569 ? -0.742 15.125 -6.455 1.00 73.31 569 ASP A C 1
ATOM 4532 O O . ASP A 1 569 ? -1.903 14.718 -6.513 1.00 73.31 569 ASP A O 1
ATOM 4536 N N . MET A 1 570 ? 0.241 14.380 -5.935 1.00 79.06 570 MET A N 1
ATOM 4537 C CA . MET A 1 570 ? 0.103 12.965 -5.561 1.00 79.06 570 MET A CA 1
ATOM 4538 C C . MET A 1 570 ? -0.539 12.143 -6.682 1.00 79.06 570 MET A C 1
ATOM 4540 O O . MET A 1 570 ? -1.313 11.222 -6.424 1.00 79.06 570 MET A O 1
ATOM 4544 N N . SER A 1 571 ? -0.250 12.492 -7.942 1.00 80.62 571 SER A N 1
ATOM 4545 C CA . SER A 1 571 ? -0.858 11.849 -9.103 1.00 80.62 571 SER A CA 1
ATOM 4546 C C . SER A 1 571 ? 0.069 11.744 -10.314 1.00 80.62 571 SER A C 1
ATOM 4548 O O . SER A 1 571 ? 1.014 12.517 -10.442 1.00 80.62 571 SER A O 1
ATOM 4550 N N . VAL A 1 572 ? -0.226 10.797 -11.207 1.00 82.25 572 VAL A N 1
ATOM 4551 C CA . VAL A 1 572 ? 0.456 10.578 -12.494 1.00 82.25 572 VAL A CA 1
ATOM 4552 C C . VAL A 1 572 ? -0.584 10.458 -13.607 1.00 82.25 572 VAL A C 1
ATOM 4554 O O . VAL A 1 572 ? -1.654 9.882 -13.397 1.00 82.25 572 VAL A O 1
ATOM 4557 N N . ALA A 1 573 ? -0.307 10.992 -14.798 1.00 81.69 573 ALA A N 1
ATOM 4558 C CA . ALA A 1 573 ? -1.205 10.812 -15.937 1.00 81.69 573 ALA A CA 1
ATOM 4559 C C . ALA A 1 573 ? -1.081 9.397 -16.528 1.00 81.69 573 ALA A C 1
ATOM 4561 O O . ALA A 1 573 ? 0.004 8.828 -16.628 1.00 81.69 573 ALA A O 1
ATOM 4562 N N . PHE A 1 574 ? -2.202 8.816 -16.949 1.00 74.62 574 PHE A N 1
ATOM 4563 C CA . PHE A 1 574 ? -2.249 7.468 -17.514 1.00 74.62 574 PHE A CA 1
ATOM 4564 C C . PHE A 1 574 ? -1.451 7.361 -18.818 1.00 74.62 574 PHE A C 1
ATOM 4566 O O . PHE A 1 574 ? -0.813 6.338 -19.051 1.00 74.62 574 PHE A O 1
ATOM 4573 N N . ASP A 1 575 ? -1.427 8.430 -19.618 1.00 73.50 575 ASP A N 1
ATOM 4574 C CA . ASP A 1 575 ? -0.630 8.511 -20.847 1.00 73.50 575 ASP A CA 1
ATOM 4575 C C . ASP A 1 575 ? 0.872 8.380 -20.565 1.00 73.50 575 ASP A C 1
ATOM 4577 O O . ASP A 1 575 ? 1.573 7.670 -21.284 1.00 73.50 575 ASP A O 1
ATOM 4581 N N . ASP A 1 576 ? 1.352 8.958 -19.462 1.00 76.50 576 ASP A N 1
ATOM 4582 C CA . ASP A 1 576 ? 2.752 8.842 -19.052 1.00 76.50 576 ASP A CA 1
ATOM 4583 C C . ASP A 1 576 ? 3.070 7.439 -18.505 1.00 76.50 576 ASP A C 1
ATOM 4585 O O . ASP A 1 576 ? 4.144 6.887 -18.750 1.00 76.50 576 ASP A O 1
ATOM 4589 N N . LEU A 1 577 ? 2.106 6.793 -17.836 1.00 74.94 577 LEU A N 1
ATOM 4590 C CA . LEU A 1 577 ? 2.239 5.394 -17.412 1.00 74.94 577 LEU A CA 1
ATOM 4591 C C . LEU A 1 577 ? 2.212 4.410 -18.592 1.00 74.94 577 LEU A C 1
ATOM 4593 O O . LEU A 1 577 ? 2.854 3.361 -18.519 1.00 74.94 577 LEU A O 1
ATOM 4597 N N . ILE A 1 578 ? 1.509 4.735 -19.685 1.00 73.38 578 ILE A N 1
ATOM 4598 C CA . ILE A 1 578 ? 1.530 3.951 -20.932 1.00 73.38 578 ILE A CA 1
ATOM 4599 C C . ILE A 1 578 ? 2.935 3.952 -21.547 1.00 73.38 578 ILE A C 1
ATOM 4601 O O . ILE A 1 578 ? 3.356 2.927 -22.089 1.00 73.38 578 ILE A O 1
ATOM 4605 N N . LEU A 1 579 ? 3.662 5.070 -21.444 1.00 71.38 579 LEU A N 1
ATOM 4606 C CA . LEU A 1 579 ? 5.040 5.183 -21.931 1.00 71.38 579 LEU A CA 1
ATOM 4607 C C . LEU A 1 579 ? 6.018 4.348 -21.091 1.00 71.38 579 LEU A C 1
ATOM 4609 O O . LEU A 1 579 ? 6.922 3.732 -21.655 1.00 71.38 579 LEU A O 1
ATOM 4613 N N . LEU A 1 580 ? 5.808 4.269 -19.771 1.00 72.50 580 LEU A N 1
ATOM 4614 C CA . LEU A 1 580 ? 6.644 3.476 -18.860 1.00 72.50 580 LEU A CA 1
ATOM 4615 C C . LEU A 1 580 ? 6.339 1.972 -18.876 1.00 72.50 580 LEU A C 1
ATOM 4617 O O . LEU A 1 580 ? 7.250 1.157 -18.735 1.00 72.50 580 LEU A O 1
ATOM 4621 N N . VAL A 1 581 ? 5.067 1.589 -19.027 1.00 76.38 581 VAL A N 1
ATOM 4622 C CA . VAL A 1 581 ? 4.617 0.188 -19.011 1.00 76.38 581 VAL A CA 1
ATOM 4623 C C . VAL A 1 581 ? 3.795 -0.108 -20.269 1.00 76.38 581 VAL A C 1
ATOM 4625 O O . VAL A 1 581 ? 2.561 -0.000 -20.260 1.00 76.38 581 VAL A O 1
ATOM 4628 N N . PRO A 1 582 ? 4.452 -0.549 -21.361 1.00 64.00 582 PRO A N 1
ATOM 4629 C CA . PRO A 1 582 ? 3.770 -0.958 -22.582 1.00 64.00 582 PRO A CA 1
ATOM 4630 C C . PRO A 1 582 ? 2.770 -2.085 -22.282 1.00 64.00 582 PRO A C 1
ATOM 4632 O O . PRO A 1 582 ? 3.155 -3.201 -21.935 1.00 64.00 582 PRO A O 1
ATOM 4635 N N . GLY A 1 583 ? 1.471 -1.790 -22.393 1.00 60.53 583 GLY A N 1
ATOM 4636 C CA . GLY A 1 583 ? 0.392 -2.742 -22.105 1.00 60.53 583 GLY A CA 1
ATOM 4637 C C . GLY A 1 583 ? -0.482 -2.413 -20.894 1.00 60.53 583 GLY A C 1
ATOM 4638 O O . GLY A 1 583 ? -1.480 -3.098 -20.712 1.00 60.53 583 GLY A O 1
ATOM 4639 N N . ILE A 1 584 ? -0.222 -1.341 -20.134 1.00 65.38 584 ILE A N 1
ATOM 4640 C CA . ILE A 1 584 ? -1.072 -0.896 -19.003 1.00 65.38 584 ILE A CA 1
ATOM 4641 C C . ILE A 1 584 ? -2.566 -0.690 -19.356 1.00 65.38 584 ILE A C 1
ATOM 4643 O O . ILE A 1 584 ? -3.414 -0.556 -18.484 1.00 65.38 584 ILE A O 1
ATOM 4647 N N . THR A 1 585 ? -2.936 -0.709 -20.638 1.00 61.56 585 THR A N 1
ATOM 4648 C CA . THR A 1 585 ? -4.332 -0.732 -21.102 1.00 61.56 585 THR A CA 1
ATOM 4649 C C . THR A 1 585 ? -5.069 -2.044 -20.795 1.00 61.56 585 THR A C 1
ATOM 4651 O O . THR A 1 585 ? -6.300 -2.067 -20.824 1.00 61.56 585 THR A O 1
ATOM 4654 N N . GLN A 1 586 ? -4.364 -3.137 -20.477 1.00 62.66 586 GLN A N 1
ATOM 4655 C CA . GLN A 1 586 ? -4.984 -4.383 -20.022 1.00 62.66 586 GLN A CA 1
ATOM 4656 C C . GLN A 1 586 ? -5.342 -4.288 -18.530 1.00 62.66 586 GLN A C 1
ATOM 4658 O O . GLN A 1 586 ? -4.506 -3.939 -17.702 1.00 62.66 586 GLN A O 1
ATOM 4663 N N . ALA A 1 587 ? -6.576 -4.654 -18.175 1.00 53.59 587 ALA A N 1
ATOM 4664 C CA . ALA A 1 587 ? -7.150 -4.384 -16.853 1.00 53.59 587 ALA A CA 1
ATOM 4665 C C . ALA A 1 587 ? -6.360 -4.960 -15.657 1.00 53.59 587 ALA A C 1
ATOM 4667 O O . ALA A 1 587 ? -6.318 -4.316 -14.617 1.00 53.59 587 ALA A O 1
ATOM 4668 N N . HIS A 1 588 ? -5.714 -6.125 -15.788 1.00 59.16 588 HIS A N 1
ATOM 4669 C CA . HIS A 1 588 ? -4.946 -6.737 -14.690 1.00 59.16 588 HIS A CA 1
ATOM 4670 C C . HIS A 1 588 ? -3.609 -6.024 -14.447 1.00 59.16 588 HIS A C 1
ATOM 4672 O O . HIS A 1 588 ? -3.270 -5.731 -13.310 1.00 59.16 588 HIS A O 1
ATOM 4678 N N . ILE A 1 589 ? -2.902 -5.665 -15.521 1.00 67.56 589 ILE A N 1
ATOM 4679 C CA . ILE A 1 589 ? -1.671 -4.862 -15.475 1.00 67.56 589 ILE A CA 1
ATOM 4680 C C . ILE A 1 589 ? -1.983 -3.492 -14.903 1.00 67.56 589 ILE A C 1
ATOM 4682 O O . ILE A 1 589 ? -1.265 -2.980 -14.056 1.00 67.56 589 ILE A O 1
ATOM 4686 N N . ARG A 1 590 ? -3.083 -2.907 -15.381 1.00 71.88 590 ARG A N 1
ATOM 4687 C CA . ARG A 1 590 ? -3.593 -1.637 -14.899 1.00 71.88 590 ARG A CA 1
ATOM 4688 C C . ARG A 1 590 ? -3.871 -1.700 -13.407 1.00 71.88 590 ARG A C 1
ATOM 4690 O O . ARG A 1 590 ? -3.439 -0.813 -12.693 1.00 71.88 590 ARG A O 1
ATOM 4697 N N . ALA A 1 591 ? -4.554 -2.746 -12.946 1.00 68.06 591 ALA A N 1
ATOM 4698 C CA . ALA A 1 591 ? -4.862 -2.941 -11.538 1.00 68.06 591 ALA A CA 1
ATOM 4699 C C . ALA A 1 591 ? -3.599 -3.155 -10.694 1.00 68.06 591 ALA A C 1
ATOM 4701 O O . ALA A 1 591 ? -3.496 -2.559 -9.634 1.00 68.06 591 ALA A O 1
ATOM 4702 N N . GLU A 1 592 ? -2.626 -3.935 -11.166 1.00 73.56 592 GLU A N 1
ATOM 4703 C CA . GLU A 1 592 ? -1.356 -4.178 -10.469 1.00 73.56 592 GLU A CA 1
ATOM 4704 C C . GLU A 1 592 ? -0.499 -2.908 -10.382 1.00 73.56 592 GLU A C 1
ATOM 4706 O O . GLU A 1 592 ? -0.045 -2.534 -9.305 1.00 73.56 592 GLU A O 1
ATOM 4711 N N . VAL A 1 593 ? -0.354 -2.180 -11.492 1.00 78.31 593 VAL A N 1
ATOM 4712 C CA . VAL A 1 593 ? 0.345 -0.889 -11.538 1.00 78.31 593 VAL A CA 1
ATOM 4713 C C . VAL A 1 593 ? -0.364 0.146 -10.666 1.00 78.31 593 VAL A C 1
ATOM 4715 O O . VAL A 1 593 ? 0.287 0.874 -9.921 1.00 78.31 593 VAL A O 1
ATOM 4718 N N . PHE A 1 594 ? -1.696 0.200 -10.718 1.00 79.38 594 PHE A N 1
ATOM 4719 C CA . PHE A 1 594 ? -2.478 1.115 -9.891 1.00 79.38 594 PHE A CA 1
ATOM 4720 C C . PHE A 1 594 ? -2.404 0.710 -8.420 1.00 79.38 594 PHE A C 1
ATOM 4722 O O . PHE A 1 594 ? -2.357 1.595 -7.580 1.00 79.38 594 PHE A O 1
ATOM 4729 N N . SER A 1 595 ? -2.332 -0.586 -8.103 1.00 78.62 595 SER A N 1
ATOM 4730 C CA . SER A 1 595 ? -2.135 -1.091 -6.741 1.00 78.62 595 SER A CA 1
ATOM 4731 C C . SER A 1 595 ? -0.764 -0.698 -6.209 1.00 78.62 595 SER A C 1
ATOM 4733 O O . SER A 1 595 ? -0.686 -0.122 -5.136 1.00 78.62 595 SER A O 1
ATOM 4735 N N . LEU A 1 596 ? 0.311 -0.918 -6.971 1.00 79.88 596 LEU A N 1
ATOM 4736 C CA . LEU A 1 596 ? 1.673 -0.536 -6.578 1.00 79.88 596 LEU A CA 1
ATOM 4737 C C . LEU A 1 596 ? 1.808 0.978 -6.363 1.00 79.88 596 LEU A C 1
ATOM 4739 O O . LEU A 1 596 ? 2.419 1.423 -5.391 1.00 79.88 596 LEU A O 1
ATOM 4743 N N . LEU A 1 597 ? 1.211 1.780 -7.249 1.00 82.56 597 LEU A N 1
ATOM 4744 C CA . LEU A 1 597 ? 1.181 3.236 -7.112 1.00 82.56 597 LEU A CA 1
ATOM 4745 C C . LEU A 1 597 ? 0.286 3.677 -5.946 1.00 82.56 597 LEU A C 1
ATOM 4747 O O . LEU A 1 597 ? 0.682 4.559 -5.188 1.00 82.56 597 LEU A O 1
ATOM 4751 N N . ALA A 1 598 ? -0.861 3.030 -5.730 1.00 77.19 598 ALA A N 1
ATOM 4752 C CA . ALA A 1 598 ? -1.752 3.308 -4.605 1.00 77.19 598 ALA A CA 1
ATOM 4753 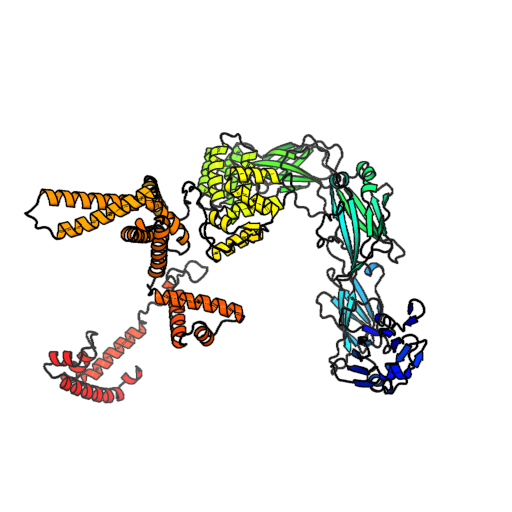C C . ALA A 1 598 ? -1.132 2.919 -3.254 1.00 77.19 598 ALA A C 1
ATOM 4755 O O . ALA A 1 598 ? -1.266 3.668 -2.290 1.00 77.19 598 ALA A O 1
ATOM 4756 N N . GLU A 1 599 ? -0.390 1.811 -3.181 1.00 79.06 599 GLU A N 1
ATOM 4757 C CA . GLU A 1 599 ? 0.415 1.412 -2.017 1.00 79.06 599 GLU A CA 1
ATOM 4758 C C . GLU A 1 599 ? 1.509 2.441 -1.698 1.00 79.06 599 GLU A C 1
ATOM 4760 O O . GLU A 1 599 ? 1.876 2.626 -0.535 1.00 79.06 599 GLU A O 1
ATOM 4765 N N . ALA A 1 600 ? 2.010 3.139 -2.720 1.00 77.56 600 ALA A N 1
ATOM 4766 C CA . ALA A 1 600 ? 2.908 4.282 -2.579 1.00 77.56 600 ALA A CA 1
ATOM 4767 C C . ALA A 1 600 ? 2.175 5.626 -2.357 1.00 77.56 600 ALA A C 1
ATOM 4769 O O . ALA A 1 600 ? 2.833 6.648 -2.170 1.00 77.56 600 ALA A O 1
ATOM 4770 N N . GLY A 1 601 ? 0.836 5.637 -2.342 1.00 77.62 601 GLY A N 1
ATOM 4771 C CA . GLY A 1 601 ? -0.001 6.818 -2.103 1.00 77.62 601 GLY A CA 1
ATOM 4772 C C . GLY A 1 601 ? -0.296 7.688 -3.334 1.00 77.62 601 GLY A C 1
ATOM 4773 O O . GLY A 1 601 ? -0.672 8.845 -3.165 1.00 77.62 601 GLY A O 1
ATOM 4774 N N . VAL A 1 602 ? -0.124 7.172 -4.554 1.00 84.81 602 VAL A N 1
ATOM 4775 C CA . VAL A 1 602 ? -0.193 7.919 -5.825 1.00 84.81 602 VAL A CA 1
ATOM 4776 C C . VAL A 1 602 ? -1.477 7.612 -6.613 1.00 84.81 602 VAL A C 1
ATOM 4778 O O . VAL A 1 602 ? -1.817 6.452 -6.835 1.00 84.81 602 VAL A O 1
ATOM 4781 N N . GLN A 1 603 ? -2.174 8.650 -7.090 1.00 79.19 603 GLN A N 1
ATOM 4782 C CA . GLN A 1 603 ? -3.392 8.564 -7.913 1.00 79.19 603 GLN A CA 1
ATOM 4783 C C . GLN A 1 603 ? -3.102 8.600 -9.426 1.00 79.19 603 GLN A C 1
ATOM 4785 O O . GLN A 1 603 ? -2.121 9.192 -9.861 1.00 79.19 603 GLN A O 1
ATOM 4790 N N . VAL A 1 604 ? -3.972 8.032 -10.270 1.00 81.44 604 VAL A N 1
ATOM 4791 C CA . VAL A 1 604 ? -3.783 8.020 -11.739 1.00 81.44 604 VAL A CA 1
ATOM 4792 C C . VAL A 1 604 ? -4.894 8.797 -12.465 1.00 81.44 604 VAL A C 1
ATOM 4794 O O . VAL A 1 604 ? -6.070 8.528 -12.232 1.00 81.44 604 VAL A O 1
ATOM 4797 N N . LYS A 1 605 ? -4.540 9.743 -13.354 1.00 75.12 605 LYS A N 1
ATOM 4798 C CA . LYS A 1 605 ? -5.471 10.600 -14.134 1.00 75.12 605 LYS A CA 1
ATOM 4799 C C . LYS A 1 605 ? -5.578 10.134 -15.602 1.00 75.12 605 LYS A C 1
ATOM 4801 O O . LYS A 1 605 ? -4.566 10.108 -16.291 1.00 75.12 605 LYS A O 1
ATOM 4806 N N . GLU A 1 606 ? -6.770 9.809 -16.115 1.00 57.59 606 GLU A N 1
ATOM 4807 C CA . GLU A 1 606 ? -6.987 9.398 -17.524 1.00 57.59 606 GLU A CA 1
ATOM 4808 C C . GLU A 1 606 ? -7.465 10.559 -18.415 1.00 57.59 606 GLU A C 1
ATOM 4810 O O . GLU A 1 606 ? -8.329 11.333 -18.004 1.00 57.59 606 GLU A O 1
ATOM 4815 N N . SER A 1 607 ? -6.930 10.682 -19.636 1.00 44.16 607 SER A N 1
ATOM 4816 C CA . SER A 1 607 ? -7.334 11.698 -20.618 1.00 44.16 607 SER A CA 1
ATOM 4817 C C . SER A 1 607 ? -8.460 11.181 -21.534 1.00 44.16 607 SER A C 1
ATOM 4819 O O . SER A 1 607 ? -8.500 10.012 -21.917 1.00 44.16 607 SER A O 1
ATOM 4821 N N . VAL A 1 608 ? -9.410 12.052 -21.882 1.00 36.69 608 VAL A N 1
ATOM 4822 C CA . VAL A 1 608 ? -10.504 11.784 -22.833 1.00 36.69 608 VAL A CA 1
ATOM 4823 C C . VAL A 1 608 ? -10.234 12.607 -24.105 1.00 36.69 608 VAL A C 1
ATOM 4825 O O . VAL A 1 608 ? -9.932 13.791 -23.996 1.00 36.69 608 VAL A O 1
ATOM 4828 N N . ASP A 1 609 ? -10.365 11.965 -25.276 1.00 35.28 609 ASP A N 1
ATOM 4829 C CA . ASP A 1 609 ? -10.335 12.494 -26.663 1.00 35.28 609 ASP A CA 1
ATOM 4830 C C . ASP A 1 609 ? -8.981 12.717 -27.402 1.00 35.28 609 ASP A C 1
ATOM 4832 O O . ASP A 1 609 ? -8.307 13.728 -27.270 1.00 35.28 609 ASP A O 1
ATOM 4836 N N . GLY A 1 610 ? -8.672 11.789 -28.327 1.00 41.91 610 GLY A N 1
ATOM 4837 C CA . GLY A 1 610 ? -8.358 12.054 -29.749 1.00 41.91 610 GLY A CA 1
ATOM 4838 C C . GLY A 1 610 ? -7.153 12.920 -30.185 1.00 41.91 610 GLY A C 1
ATOM 4839 O O . GLY A 1 610 ? -7.278 14.131 -30.301 1.00 41.91 610 GLY A O 1
ATOM 4840 N N . LEU A 1 611 ? -6.120 12.232 -30.715 1.00 30.44 611 LEU A N 1
ATOM 4841 C CA . LEU A 1 611 ? -5.000 12.655 -31.603 1.00 30.44 611 LEU A CA 1
ATOM 4842 C C . LEU A 1 611 ? -3.751 13.313 -30.960 1.00 30.44 611 LEU A C 1
ATOM 4844 O O . LEU A 1 611 ? -3.801 14.473 -30.564 1.00 30.44 611 LEU A O 1
ATOM 4848 N N . PRO A 1 612 ? -2.566 12.660 -31.021 1.00 33.09 612 PRO A N 1
ATOM 4849 C CA . PRO A 1 612 ? -1.294 13.319 -30.741 1.00 33.09 612 PRO A CA 1
ATOM 4850 C C . PRO A 1 612 ? -0.804 14.099 -31.972 1.00 33.09 612 PRO A C 1
ATOM 4852 O O . PRO A 1 612 ? -0.530 13.525 -33.033 1.00 33.09 612 PRO A O 1
ATOM 4855 N N . SER A 1 613 ? -0.647 15.418 -31.839 1.00 34.31 613 SER A N 1
ATOM 4856 C CA . SER A 1 613 ? 0.182 16.190 -32.764 1.00 34.31 613 SER A CA 1
ATOM 4857 C C . SER A 1 613 ? 1.655 15.951 -32.427 1.00 34.31 613 SER A C 1
ATOM 4859 O O . SER A 1 613 ? 2.112 16.361 -31.367 1.00 34.31 613 SER A O 1
ATOM 4861 N N . ALA A 1 614 ? 2.366 15.324 -33.368 1.00 34.75 614 ALA A N 1
ATOM 4862 C CA . ALA A 1 614 ? 3.804 15.032 -33.376 1.00 34.75 614 ALA A CA 1
ATOM 4863 C C . ALA A 1 614 ? 4.294 14.001 -32.332 1.00 34.75 614 ALA A C 1
ATOM 4865 O O . ALA A 1 614 ? 4.384 14.267 -31.142 1.00 34.75 614 ALA A O 1
ATOM 4866 N N . LEU A 1 615 ? 4.666 12.812 -32.824 1.00 35.72 615 LEU A N 1
ATOM 4867 C CA . LEU A 1 615 ? 5.449 11.826 -32.070 1.00 35.72 615 LEU A CA 1
ATOM 4868 C C . LEU A 1 615 ? 6.865 12.385 -31.816 1.00 35.72 615 LEU A C 1
ATOM 4870 O O . LEU A 1 615 ? 7.464 12.870 -32.783 1.00 35.72 615 LEU A O 1
ATOM 4874 N N . PRO A 1 616 ? 7.422 12.278 -30.595 1.00 34.91 616 PRO A N 1
ATOM 4875 C CA . PRO A 1 616 ? 8.861 12.388 -30.375 1.00 34.91 616 PRO A CA 1
ATOM 4876 C C . PRO A 1 616 ? 9.582 11.198 -31.028 1.00 34.91 616 PRO A C 1
ATOM 4878 O O . PRO A 1 616 ? 8.996 10.122 -31.190 1.00 34.91 616 PRO A O 1
ATOM 4881 N N . ASP A 1 617 ? 10.843 11.389 -31.416 1.00 31.44 617 ASP A N 1
ATOM 4882 C CA . ASP A 1 617 ? 11.689 10.316 -31.955 1.00 31.44 617 ASP A CA 1
ATOM 4883 C C . ASP A 1 617 ? 11.817 9.148 -30.951 1.00 31.44 617 ASP A C 1
ATOM 4885 O O . ASP A 1 617 ? 11.834 9.380 -29.740 1.00 31.44 617 ASP A O 1
ATOM 4889 N N . PRO A 1 618 ? 11.886 7.883 -31.413 1.00 31.41 618 PRO A N 1
ATOM 4890 C CA . PRO A 1 618 ? 11.885 6.737 -30.510 1.00 31.41 618 PRO A CA 1
ATOM 4891 C C . PRO A 1 618 ? 13.251 6.582 -29.816 1.00 31.41 618 PRO A C 1
ATOM 4893 O O . PRO A 1 618 ? 14.272 6.656 -30.506 1.00 31.41 618 PRO A O 1
ATOM 4896 N N . PRO A 1 619 ? 13.296 6.289 -28.501 1.00 37.81 619 PRO A N 1
ATOM 4897 C CA . PRO A 1 619 ? 14.523 5.853 -27.849 1.00 37.81 619 PRO A CA 1
ATOM 4898 C C . PRO A 1 619 ? 14.887 4.432 -28.306 1.00 37.81 619 PRO A C 1
ATOM 4900 O O . PRO A 1 619 ? 14.035 3.651 -28.753 1.00 37.81 619 PRO A O 1
ATOM 4903 N N . ASP A 1 620 ? 16.178 4.121 -28.247 1.00 39.22 620 ASP A N 1
ATOM 4904 C CA . ASP A 1 620 ? 16.750 2.856 -28.692 1.00 39.22 620 ASP A CA 1
ATOM 4905 C C . ASP A 1 620 ? 16.057 1.645 -28.033 1.00 39.22 620 ASP A C 1
ATOM 4907 O O . ASP A 1 620 ? 15.811 1.596 -26.830 1.00 39.22 620 ASP A O 1
ATOM 4911 N N . LEU A 1 621 ? 15.664 0.672 -28.861 1.00 40.91 621 LEU A N 1
ATOM 4912 C CA . LEU A 1 621 ? 14.864 -0.493 -28.467 1.00 40.91 621 LEU A CA 1
ATOM 4913 C C . LEU A 1 621 ? 15.714 -1.500 -27.671 1.00 40.91 621 LEU A C 1
ATOM 4915 O O . LEU A 1 621 ? 16.296 -2.405 -28.268 1.00 40.91 621 LEU A O 1
ATOM 4919 N N . GLU A 1 622 ? 15.723 -1.400 -26.343 1.00 42.44 622 GLU A N 1
ATOM 4920 C CA . GLU A 1 622 ? 16.180 -2.480 -25.457 1.00 42.44 622 GLU A CA 1
ATOM 4921 C C . GLU A 1 622 ? 14.983 -3.336 -24.990 1.00 42.44 622 GLU A C 1
ATOM 4923 O O . GLU A 1 622 ? 13.978 -2.831 -24.478 1.00 42.44 622 GLU A O 1
ATOM 4928 N N . LEU A 1 623 ? 15.050 -4.653 -25.232 1.00 43.31 623 LEU A N 1
ATOM 4929 C CA . LEU A 1 623 ? 14.049 -5.642 -24.806 1.00 43.31 623 LEU A CA 1
ATOM 4930 C C . LEU A 1 623 ? 14.620 -6.485 -23.641 1.00 43.31 623 LEU A C 1
ATOM 4932 O O . LEU A 1 623 ? 15.768 -6.911 -23.751 1.00 43.31 623 LEU A O 1
ATOM 4936 N N . PRO A 1 624 ? 13.871 -6.748 -22.546 1.00 43.56 624 PRO A N 1
ATOM 4937 C CA . PRO A 1 624 ? 14.397 -7.446 -21.364 1.00 43.56 624 PRO A CA 1
ATOM 4938 C C . PRO A 1 624 ? 14.669 -8.944 -21.580 1.00 43.56 624 PRO A C 1
ATOM 4940 O O . PRO A 1 624 ? 13.840 -9.664 -22.132 1.00 43.56 624 PRO A O 1
ATOM 4943 N N . ASP A 1 625 ? 15.794 -9.426 -21.049 1.00 39.59 625 ASP A N 1
ATOM 4944 C CA . ASP A 1 625 ? 16.318 -10.783 -21.272 1.00 39.59 625 ASP A CA 1
ATOM 4945 C C . ASP A 1 625 ? 15.549 -11.944 -20.606 1.00 39.59 625 ASP A C 1
ATOM 4947 O O . ASP A 1 625 ? 15.866 -13.093 -20.860 1.00 39.59 625 ASP A O 1
ATOM 4951 N N . TRP A 1 626 ? 14.571 -11.705 -19.733 1.00 47.22 626 TRP A N 1
ATOM 4952 C CA . TRP A 1 626 ? 13.956 -12.751 -18.890 1.00 47.22 626 TRP A CA 1
ATOM 4953 C C . TRP A 1 626 ? 12.657 -13.354 -19.458 1.00 47.22 626 TRP A C 1
ATOM 4955 O O . TRP A 1 626 ? 11.999 -14.147 -18.794 1.00 47.22 626 TRP A O 1
ATOM 4965 N N . LEU A 1 627 ? 12.276 -12.980 -20.683 1.00 42.50 627 LEU A N 1
ATOM 4966 C CA . LEU A 1 627 ? 11.014 -13.383 -21.320 1.00 42.50 627 LEU A CA 1
ATOM 4967 C C . LEU A 1 627 ? 11.085 -14.705 -22.110 1.00 42.50 627 LEU A C 1
ATOM 4969 O O . LEU A 1 627 ? 10.045 -15.170 -22.573 1.00 42.50 627 LEU A O 1
ATOM 4973 N N . PHE A 1 628 ? 12.265 -15.317 -22.282 1.00 47.53 628 PHE A N 1
ATOM 4974 C CA . PHE A 1 628 ? 12.441 -16.497 -23.143 1.00 47.53 628 PHE A CA 1
ATOM 4975 C C . PHE A 1 628 ? 13.430 -17.512 -22.559 1.00 47.53 628 PHE A C 1
ATOM 4977 O O . PHE A 1 628 ? 14.262 -17.165 -21.726 1.00 47.53 628 PHE A O 1
ATOM 4984 N N . SER A 1 629 ? 13.370 -18.768 -23.011 1.00 51.09 629 SER A N 1
ATOM 4985 C CA . SER A 1 629 ? 14.430 -19.754 -22.738 1.00 51.09 629 SER A CA 1
ATOM 4986 C C . SER A 1 629 ? 15.764 -19.339 -23.389 1.00 51.09 629 SER A C 1
ATOM 4988 O O . SER A 1 629 ? 15.751 -18.634 -24.399 1.00 51.09 629 SER A O 1
ATOM 4990 N N . ASP A 1 630 ? 16.919 -19.790 -22.874 1.00 51.12 630 ASP A N 1
ATOM 4991 C CA . ASP A 1 630 ? 18.255 -19.426 -23.404 1.00 51.12 630 ASP A CA 1
ATOM 4992 C C . ASP A 1 630 ? 18.390 -19.657 -24.933 1.00 51.12 630 ASP A C 1
ATOM 4994 O O . ASP A 1 630 ? 18.990 -18.845 -25.636 1.00 51.12 630 ASP A O 1
ATOM 4998 N N . GLN A 1 631 ? 17.757 -20.703 -25.488 1.00 54.41 631 GLN A N 1
ATOM 4999 C CA . GLN A 1 631 ? 17.713 -20.959 -26.941 1.00 54.41 631 GLN A CA 1
ATOM 5000 C C . GLN A 1 631 ? 16.788 -20.002 -27.721 1.00 54.41 631 GLN A C 1
ATOM 5002 O O . GLN A 1 631 ? 17.091 -19.626 -28.862 1.00 54.41 631 GLN A O 1
ATOM 5007 N N . GLN A 1 632 ? 15.659 -19.594 -27.134 1.00 55.34 632 GLN A N 1
ATOM 5008 C CA . GLN A 1 632 ? 14.739 -18.622 -27.738 1.00 55.34 632 GLN A CA 1
ATOM 5009 C C . GLN A 1 632 ? 15.304 -17.192 -27.675 1.00 55.34 632 GLN A C 1
ATOM 5011 O O . GLN A 1 632 ? 15.127 -16.429 -28.625 1.00 55.34 632 GLN A O 1
ATOM 5016 N N . LEU A 1 633 ? 16.041 -16.842 -26.613 1.00 58.25 633 LEU A N 1
ATOM 5017 C CA . LEU A 1 633 ? 16.763 -15.571 -26.469 1.00 58.25 633 LEU A CA 1
ATOM 5018 C C . LEU A 1 633 ? 17.802 -15.364 -27.567 1.00 58.25 633 LEU A C 1
ATOM 5020 O O . LEU A 1 633 ? 17.865 -14.276 -28.139 1.00 58.25 633 LEU A O 1
ATOM 5024 N N . ASP A 1 634 ? 18.583 -16.394 -27.898 1.00 66.06 634 ASP A N 1
ATOM 5025 C CA . ASP A 1 634 ? 19.587 -16.314 -28.965 1.00 66.06 634 ASP A CA 1
ATOM 5026 C C . ASP A 1 634 ? 18.942 -16.141 -30.345 1.00 66.06 634 ASP A C 1
ATOM 5028 O O . ASP A 1 634 ? 19.357 -15.280 -31.126 1.00 66.06 634 ASP A O 1
ATOM 5032 N N . SER A 1 635 ? 17.866 -16.884 -30.616 1.00 73.69 635 SER A N 1
ATOM 5033 C CA . SER A 1 635 ? 17.096 -16.763 -31.861 1.00 73.69 635 SER A CA 1
ATOM 5034 C C . SER A 1 635 ? 16.437 -15.382 -31.995 1.00 73.69 635 SER A C 1
ATOM 5036 O O . SER A 1 635 ? 16.466 -14.766 -33.064 1.00 73.69 635 SER A O 1
ATOM 5038 N N . MET A 1 636 ? 15.896 -14.843 -30.898 1.00 74.88 636 MET A N 1
ATOM 5039 C CA . MET A 1 636 ? 15.285 -13.514 -30.862 1.00 74.88 636 MET A CA 1
ATOM 5040 C C . MET A 1 636 ? 16.324 -12.396 -30.995 1.00 74.88 636 MET A C 1
ATOM 5042 O O . MET A 1 636 ? 16.120 -11.463 -31.770 1.00 74.88 636 MET A O 1
ATOM 5046 N N . ARG A 1 637 ? 17.444 -12.460 -30.269 1.00 75.31 637 ARG A N 1
ATOM 5047 C CA . ARG A 1 637 ? 18.518 -11.456 -30.352 1.00 75.31 637 ARG A CA 1
ATOM 5048 C C . ARG A 1 637 ? 19.141 -11.420 -31.741 1.00 75.31 637 ARG A C 1
ATOM 5050 O O . ARG A 1 637 ? 19.406 -10.328 -32.246 1.00 75.31 637 ARG A O 1
ATOM 5057 N N . LEU A 1 638 ? 19.329 -12.584 -32.371 1.00 79.38 638 LEU A N 1
ATOM 5058 C CA . LEU A 1 638 ? 19.764 -12.677 -33.764 1.00 79.38 638 LEU A CA 1
ATOM 5059 C C . LEU A 1 638 ? 18.785 -11.927 -34.676 1.00 79.38 638 LEU A C 1
ATOM 5061 O O . LEU A 1 638 ? 19.194 -11.019 -35.398 1.00 79.38 638 LEU A O 1
ATOM 5065 N N . TYR A 1 639 ? 17.490 -12.226 -34.559 1.00 83.44 639 TYR A N 1
ATOM 5066 C CA . TYR A 1 639 ? 16.445 -11.566 -35.337 1.00 83.44 639 TYR A CA 1
ATOM 5067 C C . TYR A 1 639 ? 16.398 -10.044 -35.101 1.00 83.44 639 TYR A C 1
ATOM 5069 O O . TYR A 1 639 ? 16.397 -9.263 -36.052 1.00 83.44 639 TYR A O 1
ATOM 5077 N N . LEU A 1 640 ? 16.423 -9.584 -33.846 1.00 80.00 640 LEU A N 1
ATOM 5078 C CA . LEU A 1 640 ? 16.387 -8.157 -33.495 1.00 80.00 640 LEU A CA 1
ATOM 5079 C C . LEU A 1 640 ? 17.615 -7.393 -34.012 1.00 80.00 640 LEU A C 1
ATOM 5081 O O . LEU A 1 640 ? 17.497 -6.258 -34.481 1.00 80.00 640 LEU A O 1
ATOM 5085 N N . ARG A 1 641 ? 18.790 -8.030 -33.968 1.00 79.00 641 ARG A N 1
ATOM 5086 C CA . ARG A 1 641 ? 20.038 -7.488 -34.515 1.00 79.00 641 ARG A CA 1
ATOM 5087 C C . ARG A 1 641 ? 20.019 -7.413 -36.038 1.00 79.00 641 ARG A C 1
ATOM 5089 O O . ARG A 1 641 ? 20.630 -6.510 -36.603 1.00 79.00 641 ARG A O 1
ATOM 5096 N N . GLU A 1 642 ? 19.367 -8.352 -36.712 1.00 81.50 642 GLU A N 1
ATOM 5097 C CA . GLU A 1 642 ? 19.198 -8.298 -38.164 1.00 81.50 642 GLU A CA 1
ATOM 5098 C C . GLU A 1 642 ? 18.257 -7.161 -38.566 1.00 81.50 642 GLU A C 1
ATOM 5100 O O . GLU A 1 642 ? 18.591 -6.363 -39.443 1.00 81.50 642 GLU A O 1
ATOM 5105 N N . ILE A 1 643 ? 17.113 -7.013 -37.891 1.00 83.88 643 ILE A N 1
ATOM 5106 C CA . ILE A 1 643 ? 16.136 -5.985 -38.273 1.00 83.88 643 ILE A CA 1
ATOM 5107 C C . ILE A 1 643 ? 16.582 -4.557 -37.924 1.00 83.88 643 ILE A C 1
ATOM 5109 O O . ILE A 1 643 ? 16.140 -3.607 -38.571 1.00 83.88 643 ILE A O 1
ATOM 5113 N N . SER A 1 644 ? 17.449 -4.379 -36.919 1.00 74.31 644 SER A N 1
ATOM 5114 C CA . SER A 1 644 ? 17.945 -3.056 -36.508 1.00 74.31 644 SER A CA 1
ATOM 5115 C C . SER A 1 644 ? 18.897 -2.424 -37.527 1.00 74.31 644 SER A C 1
ATOM 5117 O O . SER A 1 644 ? 19.018 -1.200 -37.571 1.00 74.31 644 SER A O 1
ATOM 5119 N N . GLN A 1 645 ? 19.520 -3.236 -38.387 1.00 81.50 645 GLN A N 1
ATOM 5120 C CA . GLN A 1 645 ? 20.430 -2.779 -39.443 1.00 81.50 645 GLN A CA 1
ATOM 5121 C C . GLN A 1 645 ? 19.704 -2.038 -40.574 1.00 81.50 645 GLN A C 1
ATOM 5123 O O . GLN A 1 645 ? 20.327 -1.284 -41.326 1.00 81.50 645 GLN A O 1
ATOM 5128 N N . TYR A 1 646 ? 18.390 -2.231 -40.714 1.00 83.44 646 TYR A N 1
ATOM 5129 C CA . TYR A 1 646 ? 17.608 -1.557 -41.742 1.00 83.44 646 TYR A CA 1
ATOM 5130 C C . TYR A 1 646 ? 17.228 -0.137 -41.313 1.00 83.44 646 TYR A C 1
ATOM 5132 O O . TYR A 1 646 ? 16.666 0.102 -40.244 1.00 83.44 646 TYR A O 1
ATOM 5140 N N . ARG A 1 647 ? 17.521 0.828 -42.190 1.00 81.38 647 ARG A N 1
ATOM 5141 C CA . ARG A 1 647 ? 17.258 2.250 -41.952 1.00 81.38 647 ARG A CA 1
ATOM 5142 C C . ARG A 1 647 ? 15.767 2.573 -42.088 1.00 81.38 647 ARG A C 1
ATOM 5144 O O . ARG A 1 647 ? 15.109 2.090 -43.008 1.00 81.38 647 ARG A O 1
ATOM 5151 N N . LEU A 1 648 ? 15.272 3.443 -41.206 1.00 84.06 648 LEU A N 1
ATOM 5152 C CA . LEU A 1 648 ? 13.911 3.979 -41.262 1.00 84.06 648 LEU A CA 1
ATOM 5153 C C . LEU A 1 648 ? 13.691 4.793 -42.545 1.00 84.06 648 LEU A C 1
ATOM 5155 O O . LEU A 1 648 ? 14.599 5.478 -43.026 1.00 84.06 648 LEU A O 1
ATOM 5159 N N . LEU A 1 649 ? 12.477 4.710 -43.083 1.00 86.75 649 LEU A N 1
ATOM 5160 C CA . LEU A 1 649 ? 12.081 5.391 -44.311 1.00 86.75 649 LEU A CA 1
ATOM 5161 C C . LEU A 1 649 ? 11.388 6.718 -44.006 1.00 86.75 649 LEU A C 1
ATOM 5163 O O . LEU A 1 649 ? 10.675 6.848 -43.014 1.00 86.75 649 LEU A O 1
ATOM 5167 N N . SER A 1 650 ? 11.570 7.701 -44.885 1.00 87.31 650 SER A N 1
ATOM 5168 C CA . SER A 1 650 ? 10.757 8.917 -44.871 1.00 87.31 650 SER A CA 1
ATOM 5169 C C . SER A 1 650 ? 9.405 8.691 -45.555 1.00 87.31 650 SER A C 1
ATOM 5171 O O . SER A 1 650 ? 9.262 7.803 -46.395 1.00 87.31 650 SER A O 1
ATOM 5173 N N . VAL A 1 651 ? 8.423 9.550 -45.270 1.00 82.56 651 VAL A N 1
ATOM 5174 C CA . VAL A 1 651 ? 7.082 9.488 -45.890 1.00 82.56 651 VAL A CA 1
ATOM 5175 C C . VAL A 1 651 ? 7.160 9.528 -47.424 1.00 82.56 651 VAL A C 1
ATOM 5177 O O . VAL A 1 651 ? 6.459 8.789 -48.111 1.00 82.56 651 VAL A O 1
ATOM 5180 N N . GLU A 1 652 ? 8.065 10.333 -47.984 1.00 85.94 652 GLU A N 1
ATOM 5181 C CA . GLU A 1 652 ? 8.286 10.387 -49.434 1.00 85.94 652 GLU A CA 1
ATOM 5182 C C . GLU A 1 652 ? 8.865 9.077 -49.989 1.00 85.94 652 GLU A C 1
ATOM 5184 O O . GLU A 1 652 ? 8.514 8.646 -51.089 1.00 85.94 652 GLU A O 1
ATOM 5189 N N . GLN A 1 653 ? 9.754 8.424 -49.236 1.00 87.75 653 GLN A N 1
ATOM 5190 C CA . GLN A 1 653 ? 10.326 7.133 -49.618 1.00 87.75 653 GLN A CA 1
ATOM 5191 C C . GLN A 1 653 ? 9.275 6.021 -49.554 1.00 87.75 653 GLN A C 1
ATOM 5193 O O . GLN A 1 653 ? 9.206 5.210 -50.477 1.00 87.75 653 GLN A O 1
ATOM 5198 N N . GLU A 1 654 ? 8.421 6.013 -48.526 1.00 88.75 654 GLU A N 1
ATOM 5199 C CA . GLU A 1 654 ? 7.286 5.086 -48.411 1.00 88.75 654 GLU A CA 1
ATOM 5200 C C . GLU A 1 654 ? 6.357 5.190 -49.627 1.00 88.75 654 GLU A C 1
ATOM 5202 O O . GLU A 1 654 ? 6.010 4.176 -50.235 1.00 88.75 654 GLU A O 1
ATOM 5207 N N . GLN A 1 655 ? 6.011 6.414 -50.040 1.00 88.12 655 GLN A N 1
ATOM 5208 C CA . GLN A 1 655 ? 5.177 6.654 -51.220 1.00 88.12 655 GLN A CA 1
ATOM 5209 C C . GLN A 1 655 ? 5.844 6.173 -52.516 1.00 88.12 655 GLN A C 1
ATOM 5211 O O . GLN A 1 655 ? 5.202 5.508 -53.334 1.00 88.12 655 GLN A O 1
ATOM 5216 N N . ARG A 1 656 ? 7.142 6.454 -52.700 1.00 89.31 656 ARG A N 1
ATOM 5217 C CA . ARG A 1 656 ? 7.904 6.002 -53.879 1.00 89.31 656 ARG A CA 1
ATOM 5218 C C . ARG A 1 656 ? 7.995 4.479 -53.958 1.00 89.31 656 ARG A C 1
ATOM 5220 O O . ARG A 1 656 ? 7.805 3.911 -55.037 1.00 89.31 656 ARG A O 1
ATOM 5227 N N . PHE A 1 657 ? 8.249 3.804 -52.837 1.00 92.62 657 PHE A N 1
ATOM 5228 C CA . PHE A 1 657 ? 8.270 2.342 -52.807 1.00 92.62 657 PHE A CA 1
ATOM 5229 C C . PHE A 1 657 ? 6.885 1.750 -53.056 1.00 92.62 657 PHE A C 1
ATOM 5231 O O . PHE A 1 657 ? 6.773 0.845 -53.878 1.00 92.62 657 PHE A O 1
ATOM 5238 N N . ALA A 1 658 ? 5.825 2.303 -52.458 1.00 90.94 658 ALA A N 1
ATOM 5239 C CA . ALA A 1 658 ? 4.452 1.868 -52.717 1.00 90.94 658 ALA A CA 1
ATOM 5240 C C . ALA A 1 658 ? 4.087 1.942 -54.212 1.00 90.94 658 ALA A C 1
ATOM 5242 O O . ALA A 1 658 ? 3.484 1.012 -54.750 1.00 90.94 658 ALA A O 1
ATOM 5243 N N . GLN A 1 659 ? 4.505 3.006 -54.906 1.00 90.94 659 GLN A N 1
ATOM 5244 C CA . GLN A 1 659 ? 4.293 3.138 -56.348 1.00 90.94 659 GLN A CA 1
ATOM 5245 C C . GLN A 1 659 ? 5.111 2.114 -57.151 1.00 90.94 659 GLN A C 1
ATOM 5247 O O . GLN A 1 659 ? 4.569 1.440 -58.023 1.00 90.94 659 GLN A O 1
ATOM 5252 N N . THR A 1 660 ? 6.386 1.921 -56.805 1.00 92.81 660 THR A N 1
ATOM 5253 C CA . THR A 1 660 ? 7.274 0.964 -57.494 1.00 92.81 660 THR A CA 1
ATOM 5254 C C . THR A 1 660 ? 6.780 -0.483 -57.357 1.00 92.81 660 THR A C 1
ATOM 5256 O O . THR A 1 660 ? 6.852 -1.263 -58.306 1.00 92.81 660 THR A O 1
ATOM 5259 N N . ILE A 1 661 ? 6.224 -0.843 -56.194 1.00 94.25 661 ILE A N 1
ATOM 5260 C CA . ILE A 1 661 ? 5.610 -2.158 -55.950 1.00 94.25 661 ILE A CA 1
ATOM 5261 C C . ILE A 1 661 ? 4.411 -2.368 -56.882 1.00 94.25 661 ILE A C 1
ATOM 5263 O O . ILE A 1 661 ? 4.304 -3.416 -57.521 1.00 94.25 661 ILE A O 1
ATOM 5267 N N . ARG A 1 662 ? 3.529 -1.368 -57.009 1.00 91.69 662 ARG A N 1
ATOM 5268 C CA . ARG A 1 662 ? 2.375 -1.429 -57.923 1.00 91.69 662 ARG A CA 1
ATOM 5269 C C . ARG A 1 662 ? 2.808 -1.591 -59.370 1.00 91.69 662 ARG A C 1
ATOM 5271 O O . ARG A 1 662 ? 2.284 -2.465 -60.058 1.00 91.69 662 ARG A O 1
ATOM 5278 N N . ASP A 1 663 ? 3.782 -0.799 -59.804 1.00 91.19 663 ASP A N 1
ATOM 5279 C CA . ASP A 1 663 ? 4.311 -0.850 -61.167 1.00 91.19 663 ASP A CA 1
ATOM 5280 C C . ASP A 1 663 ? 4.926 -2.228 -61.475 1.00 91.19 663 ASP A C 1
ATOM 5282 O O . ASP A 1 663 ? 4.739 -2.763 -62.570 1.00 91.19 663 ASP A O 1
ATOM 5286 N N . GLY A 1 664 ? 5.585 -2.856 -60.493 1.00 93.38 664 GLY A N 1
ATOM 5287 C CA . GLY A 1 664 ? 6.096 -4.226 -60.592 1.00 93.38 664 GLY A CA 1
ATOM 5288 C C . GLY A 1 664 ? 4.997 -5.289 -60.701 1.00 93.38 664 GLY A C 1
ATOM 5289 O O . GLY A 1 664 ? 5.090 -6.180 -61.545 1.00 93.38 664 GLY A O 1
ATOM 5290 N N . VAL A 1 665 ? 3.921 -5.182 -59.911 1.00 92.19 665 VAL A N 1
ATOM 5291 C CA . VAL A 1 665 ? 2.763 -6.100 -59.987 1.00 92.19 665 VAL A CA 1
ATOM 5292 C C . VAL A 1 665 ? 2.042 -5.972 -61.333 1.00 92.19 665 VAL A C 1
ATOM 5294 O O . VAL A 1 665 ? 1.636 -6.978 -61.922 1.00 92.19 665 VAL A O 1
ATOM 5297 N N . VAL A 1 666 ? 1.904 -4.749 -61.852 1.00 92.81 666 VAL A N 1
ATOM 5298 C CA . VAL A 1 666 ? 1.355 -4.502 -63.194 1.00 92.81 666 VAL A CA 1
ATOM 5299 C C . VAL A 1 666 ? 2.261 -5.122 -64.260 1.00 92.81 666 VAL A C 1
ATOM 5301 O O . VAL A 1 666 ? 1.775 -5.883 -65.097 1.00 92.81 666 VAL A O 1
ATOM 5304 N N . ALA A 1 667 ? 3.577 -4.903 -64.178 1.00 90.88 667 ALA A N 1
ATOM 5305 C CA . ALA A 1 667 ? 4.546 -5.494 -65.100 1.00 90.88 667 ALA A CA 1
ATOM 5306 C C . ALA A 1 667 ? 4.539 -7.036 -65.070 1.00 90.88 667 ALA A C 1
ATOM 5308 O O . ALA A 1 667 ? 4.673 -7.667 -66.117 1.00 90.88 667 ALA A O 1
ATOM 5309 N N . GLN A 1 668 ? 4.316 -7.654 -63.904 1.00 91.31 668 GLN A N 1
ATOM 5310 C CA . GLN A 1 668 ? 4.189 -9.110 -63.770 1.00 91.31 668 GLN A CA 1
ATOM 5311 C C . GLN A 1 668 ? 2.959 -9.649 -64.502 1.00 91.31 668 GLN A C 1
ATOM 5313 O O . GLN A 1 668 ? 3.048 -10.653 -65.210 1.00 91.31 668 GLN A O 1
ATOM 5318 N N . ARG A 1 669 ? 1.817 -8.962 -64.381 1.00 91.38 669 ARG A N 1
ATOM 5319 C CA . ARG A 1 669 ? 0.592 -9.316 -65.115 1.00 91.38 669 ARG A CA 1
ATOM 5320 C C . ARG A 1 669 ? 0.758 -9.143 -66.623 1.00 91.38 669 ARG A C 1
ATOM 5322 O O . ARG A 1 669 ? 0.220 -9.946 -67.379 1.00 91.38 669 ARG A O 1
ATOM 5329 N N . GLU A 1 670 ? 1.489 -8.121 -67.061 1.00 87.25 670 GLU A N 1
ATOM 5330 C CA . GLU A 1 670 ? 1.797 -7.904 -68.479 1.00 87.25 670 GLU A CA 1
ATOM 5331 C C . GLU A 1 670 ? 2.753 -8.964 -69.040 1.00 87.25 670 GLU A C 1
ATOM 5333 O O . GLU A 1 670 ? 2.537 -9.446 -70.149 1.00 87.25 670 GLU A O 1
ATOM 5338 N N . LEU A 1 671 ? 3.763 -9.382 -68.270 1.00 86.69 671 LEU A N 1
ATOM 5339 C CA . LEU A 1 671 ? 4.710 -10.426 -68.671 1.00 86.69 671 LEU A CA 1
ATOM 5340 C C . LEU A 1 671 ? 4.028 -11.788 -68.869 1.00 86.69 671 LEU A C 1
ATOM 5342 O O . LEU A 1 671 ? 4.351 -12.492 -69.819 1.00 86.69 671 LEU A O 1
ATOM 5346 N N . LEU A 1 672 ? 3.063 -12.140 -68.012 1.00 87.19 672 LEU A N 1
ATOM 5347 C CA . LEU A 1 672 ? 2.274 -13.376 -68.138 1.00 87.19 672 LEU A CA 1
ATOM 5348 C C . LEU A 1 672 ? 1.393 -13.409 -69.399 1.00 87.19 672 LEU A C 1
ATOM 5350 O O . LEU A 1 672 ? 0.955 -14.480 -69.806 1.00 87.19 672 LEU A O 1
ATOM 5354 N N . ARG A 1 673 ? 1.117 -12.246 -70.002 1.00 85.12 673 ARG A N 1
ATOM 5355 C CA . ARG A 1 673 ? 0.310 -12.099 -71.224 1.00 85.12 673 ARG A CA 1
ATOM 5356 C C . ARG A 1 673 ? 1.156 -11.985 -72.499 1.00 85.12 673 ARG A C 1
ATOM 5358 O O . ARG A 1 673 ? 0.586 -11.868 -73.578 1.00 85.12 673 ARG A O 1
ATOM 5365 N N . LEU A 1 674 ? 2.485 -11.963 -72.384 1.00 81.81 674 LEU A N 1
ATOM 5366 C CA . LEU A 1 674 ? 3.419 -11.838 -73.507 1.00 81.81 674 LEU A CA 1
ATOM 5367 C C . LEU A 1 674 ? 3.877 -13.212 -74.010 1.00 81.81 674 LEU A C 1
ATOM 5369 O O . LEU A 1 674 ? 4.245 -14.075 -73.214 1.00 81.81 674 LEU A O 1
ATOM 5373 N N . ASP A 1 675 ? 3.935 -13.381 -75.333 1.00 75.00 675 ASP A N 1
ATOM 5374 C CA . ASP A 1 675 ? 4.434 -14.611 -75.956 1.00 75.00 675 ASP A CA 1
ATOM 5375 C C . ASP A 1 675 ? 5.946 -14.821 -75.700 1.00 75.00 675 ASP A C 1
ATOM 5377 O O . ASP A 1 675 ? 6.726 -13.870 -75.822 1.00 75.00 675 ASP A O 1
ATOM 5381 N N . PRO A 1 676 ? 6.416 -16.053 -75.398 1.00 65.56 676 PRO A N 1
ATOM 5382 C CA . PRO A 1 676 ? 7.801 -16.306 -74.973 1.00 65.56 676 PRO A CA 1
ATOM 5383 C C . PRO A 1 676 ? 8.888 -15.953 -76.001 1.00 65.56 676 PRO A C 1
ATOM 5385 O O . PRO A 1 676 ? 10.029 -15.687 -75.624 1.00 65.56 676 PRO A O 1
ATOM 5388 N N . THR A 1 677 ? 8.562 -15.972 -77.295 1.00 64.88 677 THR A N 1
ATOM 5389 C CA . THR A 1 677 ? 9.519 -15.856 -78.410 1.00 64.88 677 THR A CA 1
ATOM 5390 C C . THR A 1 677 ? 9.604 -14.459 -79.023 1.00 64.88 677 THR A C 1
ATOM 5392 O O . THR A 1 677 ? 10.584 -14.157 -79.705 1.00 64.88 677 THR A O 1
ATOM 5395 N N . SER A 1 678 ? 8.635 -13.580 -78.757 1.00 61.94 678 SER A N 1
ATOM 5396 C CA . SER A 1 678 ? 8.533 -12.264 -79.393 1.00 61.94 678 SER A CA 1
ATOM 5397 C C . SER A 1 678 ? 8.726 -11.150 -78.368 1.00 61.94 678 SER A C 1
ATOM 5399 O O . SER A 1 678 ? 8.062 -11.104 -77.342 1.00 61.94 678 SER A O 1
ATOM 5401 N N . HIS A 1 679 ? 9.628 -10.211 -78.665 1.00 67.56 679 HIS A N 1
ATOM 5402 C CA . HIS A 1 679 ? 9.973 -9.042 -77.835 1.00 67.56 679 HIS A CA 1
ATOM 5403 C C . HIS A 1 679 ? 10.940 -9.282 -76.668 1.00 67.56 679 HIS A C 1
ATOM 5405 O O . HIS A 1 679 ? 10.716 -8.815 -75.549 1.00 67.56 679 HIS A O 1
ATOM 5411 N N . LYS A 1 680 ? 12.103 -9.876 -76.969 1.00 73.75 680 LYS A N 1
ATOM 5412 C CA . LYS A 1 680 ? 13.231 -10.026 -76.031 1.00 73.75 680 LYS A CA 1
ATOM 5413 C C . LYS A 1 680 ? 13.530 -8.749 -75.223 1.00 73.75 680 LYS A C 1
ATOM 5415 O O . LYS A 1 680 ? 13.665 -8.822 -74.010 1.00 73.75 680 LYS A O 1
ATOM 5420 N N . MET A 1 681 ? 13.549 -7.571 -75.858 1.00 77.56 681 MET A N 1
ATOM 5421 C CA . MET A 1 681 ? 13.823 -6.297 -75.168 1.00 77.56 681 MET A CA 1
ATOM 5422 C C . MET A 1 681 ? 12.693 -5.859 -74.216 1.00 77.56 681 MET A C 1
ATOM 5424 O O . MET A 1 681 ? 12.955 -5.433 -73.095 1.00 77.56 681 MET A O 1
ATOM 5428 N N . ARG A 1 682 ? 11.425 -5.985 -74.635 1.00 81.75 682 ARG A N 1
ATOM 5429 C CA . ARG A 1 682 ? 10.261 -5.626 -73.802 1.00 81.75 682 ARG A CA 1
ATOM 5430 C C . ARG A 1 682 ? 10.130 -6.564 -72.608 1.00 81.75 682 ARG A C 1
ATOM 5432 O O . ARG A 1 682 ? 9.825 -6.111 -71.510 1.00 81.75 682 ARG A O 1
ATOM 5439 N N . ARG A 1 683 ? 10.408 -7.849 -72.827 1.00 82.62 683 ARG A N 1
ATOM 5440 C CA . ARG A 1 683 ? 10.457 -8.868 -71.784 1.00 82.62 683 ARG A CA 1
ATOM 5441 C C . ARG A 1 683 ? 11.494 -8.515 -70.718 1.00 82.62 683 ARG A C 1
ATOM 5443 O O . ARG A 1 683 ? 11.128 -8.416 -69.556 1.00 82.62 683 ARG A O 1
ATOM 5450 N N . VAL A 1 684 ? 12.729 -8.208 -71.128 1.00 84.56 684 VAL A N 1
ATOM 5451 C CA . VAL A 1 684 ? 13.802 -7.766 -70.217 1.00 84.56 684 VAL A CA 1
ATOM 5452 C C . VAL A 1 684 ? 13.388 -6.515 -69.433 1.00 84.56 684 VAL A C 1
ATOM 5454 O O . VAL A 1 684 ? 13.634 -6.420 -68.235 1.00 84.56 684 VAL A O 1
ATOM 5457 N N . LEU A 1 685 ? 12.708 -5.560 -70.073 1.00 86.06 685 LEU A N 1
ATOM 5458 C CA . LEU A 1 685 ? 12.257 -4.336 -69.407 1.00 86.06 685 LEU A CA 1
ATOM 5459 C C . LEU A 1 685 ? 11.160 -4.601 -68.359 1.00 86.06 685 LEU A C 1
ATOM 5461 O O . LEU A 1 685 ? 11.180 -3.994 -67.288 1.00 86.06 685 LEU A O 1
ATOM 5465 N N . LEU A 1 686 ? 10.232 -5.522 -68.633 1.00 87.00 686 LEU A N 1
ATOM 5466 C CA . LEU A 1 686 ? 9.215 -5.954 -67.668 1.00 87.00 686 LEU A CA 1
ATOM 5467 C C . LEU A 1 686 ? 9.822 -6.771 -66.529 1.00 87.00 686 LEU A C 1
ATOM 5469 O O . LEU A 1 686 ? 9.507 -6.507 -65.375 1.00 87.00 686 LEU A O 1
ATOM 5473 N N . GLU A 1 687 ? 10.734 -7.695 -66.829 1.00 89.00 687 GLU A N 1
ATOM 5474 C CA . GLU A 1 687 ? 11.487 -8.453 -65.822 1.00 89.00 687 GLU A CA 1
ATOM 5475 C C . GLU A 1 687 ? 12.255 -7.507 -64.886 1.00 89.00 687 GLU A C 1
ATOM 5477 O O . GLU A 1 687 ? 12.197 -7.666 -63.667 1.00 89.00 687 GLU A O 1
ATOM 5482 N N . ASN A 1 688 ? 12.867 -6.447 -65.425 1.00 89.69 688 ASN A N 1
ATOM 5483 C CA . ASN A 1 688 ? 13.528 -5.414 -64.625 1.00 89.69 688 ASN A CA 1
ATOM 5484 C C . ASN A 1 688 ? 12.549 -4.634 -63.730 1.00 89.69 688 ASN A C 1
ATOM 5486 O O . ASN A 1 688 ? 12.878 -4.348 -62.580 1.00 89.69 688 ASN A O 1
ATOM 5490 N N . ARG A 1 689 ? 11.341 -4.307 -64.214 1.00 91.62 689 ARG A N 1
ATOM 5491 C CA . ARG A 1 689 ? 10.305 -3.631 -63.405 1.00 91.62 689 ARG A CA 1
ATOM 5492 C C . ARG A 1 689 ? 9.741 -4.530 -62.309 1.00 91.62 689 ARG A C 1
ATOM 5494 O O . ARG A 1 689 ? 9.526 -4.060 -61.197 1.00 91.62 689 ARG A O 1
ATOM 5501 N N . ILE A 1 690 ? 9.538 -5.814 -62.598 1.00 91.56 690 ILE A N 1
ATOM 5502 C CA . ILE A 1 690 ? 9.111 -6.811 -61.606 1.00 91.56 690 ILE A CA 1
ATOM 5503 C C . ILE A 1 690 ? 10.168 -6.923 -60.514 1.00 91.56 690 ILE A C 1
ATOM 5505 O O . ILE A 1 690 ? 9.834 -6.837 -59.335 1.00 91.56 690 ILE A O 1
ATOM 5509 N N . LYS A 1 691 ? 11.440 -7.042 -60.909 1.00 93.25 691 LYS A N 1
ATOM 5510 C CA . LYS A 1 691 ? 12.561 -7.104 -59.974 1.00 93.25 691 LYS A CA 1
ATOM 5511 C C . LYS A 1 691 ? 12.636 -5.845 -59.108 1.00 93.25 691 LYS A C 1
ATOM 5513 O O . LYS A 1 691 ? 12.671 -5.955 -57.891 1.00 93.25 691 LYS A O 1
ATOM 5518 N N . ALA A 1 692 ? 12.532 -4.659 -59.710 1.00 91.06 692 ALA A N 1
ATOM 5519 C CA . ALA A 1 692 ? 12.501 -3.399 -58.968 1.00 91.06 692 ALA A CA 1
ATOM 5520 C C . ALA A 1 692 ? 11.312 -3.311 -57.988 1.00 91.06 692 ALA A C 1
ATOM 5522 O O . ALA A 1 692 ? 11.469 -2.817 -56.873 1.00 91.06 692 ALA A O 1
ATOM 5523 N N . GLY A 1 693 ? 10.135 -3.816 -58.372 1.00 92.81 693 GLY A N 1
ATOM 5524 C CA . GLY A 1 693 ? 8.964 -3.893 -57.496 1.00 92.81 693 GLY A CA 1
ATOM 5525 C C . GLY A 1 693 ? 9.136 -4.879 -56.338 1.00 92.81 693 GLY A C 1
ATOM 5526 O O . GLY A 1 693 ? 8.746 -4.572 -55.213 1.00 92.81 693 GLY A O 1
ATOM 5527 N N . GLN A 1 694 ? 9.756 -6.036 -56.582 1.00 92.69 694 GLN A N 1
ATOM 5528 C CA . GLN A 1 694 ? 10.086 -7.019 -55.543 1.00 92.69 694 GLN A CA 1
ATOM 5529 C C . GLN A 1 694 ? 11.125 -6.467 -54.562 1.00 92.69 694 GLN A C 1
ATOM 5531 O O . GLN A 1 694 ? 10.915 -6.547 -53.352 1.00 92.69 694 GLN A O 1
ATOM 5536 N N . ASP A 1 695 ? 12.173 -5.819 -55.074 1.00 93.19 695 ASP A N 1
ATOM 5537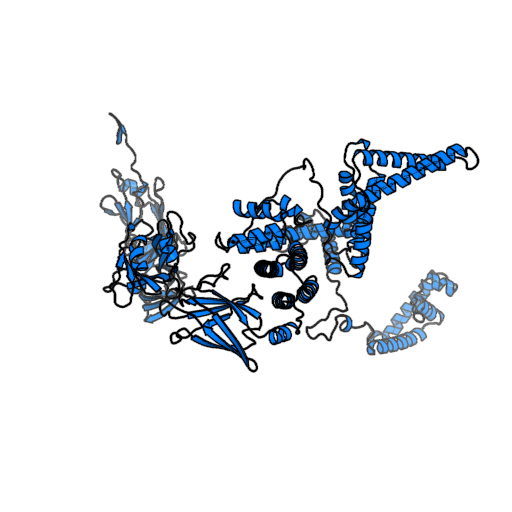 C CA . ASP A 1 695 ? 13.198 -5.161 -54.263 1.00 93.19 695 ASP A CA 1
ATOM 5538 C C . ASP A 1 695 ? 12.580 -4.040 -53.407 1.00 93.19 695 ASP A C 1
ATOM 5540 O O . ASP A 1 695 ? 12.886 -3.913 -52.221 1.00 93.19 695 ASP A O 1
ATOM 5544 N N . ALA A 1 696 ? 11.664 -3.246 -53.976 1.00 93.00 696 ALA A N 1
ATOM 5545 C CA . ALA A 1 696 ? 10.931 -2.211 -53.248 1.00 93.00 696 ALA A CA 1
ATOM 5546 C C . ALA A 1 696 ? 10.018 -2.797 -52.157 1.00 93.00 696 ALA A C 1
ATOM 5548 O O . ALA A 1 696 ? 9.986 -2.268 -51.046 1.00 93.00 696 ALA A O 1
ATOM 5549 N N . ARG A 1 697 ? 9.320 -3.907 -52.439 1.00 93.38 697 ARG A N 1
ATOM 5550 C CA . ARG A 1 697 ? 8.478 -4.623 -51.463 1.00 93.38 697 ARG A CA 1
ATOM 5551 C C . ARG A 1 697 ? 9.309 -5.143 -50.299 1.00 93.38 697 ARG A C 1
ATOM 5553 O O . ARG A 1 697 ? 8.925 -4.953 -49.149 1.00 93.38 697 ARG A O 1
ATOM 5560 N N . GLN A 1 698 ? 10.454 -5.753 -50.598 1.00 93.00 698 GLN A N 1
ATOM 5561 C CA . GLN A 1 698 ? 11.378 -6.246 -49.586 1.00 93.00 698 GLN A CA 1
ATOM 5562 C C . GLN A 1 698 ? 11.918 -5.098 -48.733 1.00 93.00 698 GLN A C 1
ATOM 5564 O O . GLN A 1 698 ? 11.854 -5.186 -47.515 1.00 93.00 698 GLN A O 1
ATOM 5569 N N . ARG A 1 699 ? 12.359 -3.993 -49.349 1.00 91.38 699 ARG A N 1
ATOM 5570 C CA . ARG A 1 699 ? 12.870 -2.818 -48.624 1.00 91.38 699 ARG A CA 1
ATOM 5571 C C . ARG A 1 699 ? 11.820 -2.166 -47.727 1.00 91.38 699 ARG A C 1
ATOM 5573 O O . ARG A 1 699 ? 12.134 -1.803 -46.596 1.00 91.38 699 ARG A O 1
ATOM 5580 N N . LEU A 1 700 ? 10.585 -2.030 -48.214 1.00 91.81 700 LEU A N 1
ATOM 5581 C CA . LEU A 1 700 ? 9.481 -1.469 -47.433 1.00 91.81 700 LEU A CA 1
ATOM 5582 C C . LEU A 1 700 ? 9.105 -2.385 -46.258 1.00 91.81 700 LEU A C 1
ATOM 5584 O O . LEU A 1 700 ? 8.804 -1.883 -45.177 1.00 91.81 700 LEU A O 1
ATOM 5588 N N . ALA A 1 701 ? 9.183 -3.708 -46.441 1.00 92.38 701 ALA A N 1
ATOM 5589 C CA . ALA A 1 701 ? 8.993 -4.678 -45.367 1.00 92.38 701 ALA A CA 1
ATOM 5590 C C . ALA A 1 701 ? 10.118 -4.602 -44.330 1.00 92.38 701 ALA A C 1
ATOM 5592 O O . ALA A 1 701 ? 9.836 -4.353 -43.161 1.00 92.38 701 ALA A O 1
ATOM 5593 N N . THR A 1 702 ? 11.381 -4.736 -44.750 1.00 91.69 702 THR A N 1
ATOM 5594 C CA . THR A 1 702 ? 12.544 -4.783 -43.848 1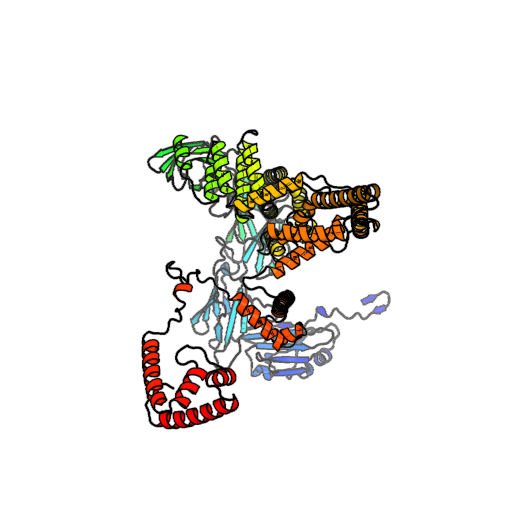.00 91.69 702 THR A CA 1
ATOM 5595 C C . THR A 1 702 ? 12.695 -3.514 -43.016 1.00 91.69 702 THR A C 1
ATOM 5597 O O . THR A 1 702 ? 13.004 -3.596 -41.832 1.00 91.69 702 THR A O 1
ATOM 5600 N N . ALA A 1 703 ? 12.405 -2.342 -43.592 1.00 89.19 703 ALA A N 1
ATOM 5601 C CA . ALA A 1 703 ? 12.461 -1.074 -42.864 1.00 89.19 703 ALA A CA 1
ATOM 5602 C C . ALA A 1 703 ? 11.376 -0.928 -41.780 1.00 89.19 703 ALA A C 1
ATOM 5604 O O . ALA A 1 703 ? 11.536 -0.135 -40.856 1.00 89.19 703 ALA A O 1
ATOM 5605 N N . ASN A 1 704 ? 10.282 -1.692 -41.878 1.00 90.88 704 ASN A N 1
ATOM 5606 C CA . ASN A 1 704 ? 9.144 -1.633 -40.959 1.00 90.88 704 ASN A CA 1
ATOM 5607 C C . ASN A 1 704 ? 9.024 -2.867 -40.049 1.00 90.88 704 ASN A C 1
ATOM 5609 O O . ASN A 1 704 ? 8.076 -2.957 -39.272 1.00 90.88 704 ASN A O 1
ATOM 5613 N N . LEU A 1 705 ? 9.984 -3.799 -40.066 1.00 90.25 705 LEU A N 1
ATOM 5614 C CA . LEU A 1 705 ? 9.975 -4.958 -39.157 1.00 90.25 705 LEU A CA 1
ATOM 5615 C C . LEU A 1 705 ? 10.013 -4.535 -37.679 1.00 90.25 705 LEU A C 1
ATOM 5617 O O . LEU A 1 705 ? 9.381 -5.162 -36.834 1.00 90.25 705 LEU A O 1
ATOM 5621 N N . ARG A 1 706 ? 10.670 -3.410 -37.367 1.00 88.06 706 ARG A N 1
ATOM 5622 C CA . ARG A 1 706 ? 10.697 -2.830 -36.012 1.00 88.06 706 ARG A CA 1
ATOM 5623 C C . ARG A 1 706 ? 9.308 -2.398 -35.522 1.00 88.06 706 ARG A C 1
ATOM 5625 O O . ARG A 1 706 ? 9.028 -2.519 -34.334 1.00 88.06 706 ARG A O 1
ATOM 5632 N N . LEU A 1 707 ? 8.429 -1.950 -36.426 1.00 86.62 707 LEU A N 1
ATOM 5633 C CA . LEU A 1 707 ? 7.039 -1.609 -36.100 1.00 86.62 707 LEU A CA 1
ATOM 5634 C C . LEU A 1 707 ? 6.240 -2.855 -35.699 1.00 86.62 707 LEU A C 1
ATOM 5636 O O . LEU A 1 707 ? 5.409 -2.798 -34.800 1.00 86.62 707 LEU A O 1
ATOM 5640 N N . VAL A 1 708 ? 6.495 -3.997 -36.341 1.00 88.25 708 VAL A N 1
ATOM 5641 C CA . VAL A 1 708 ? 5.838 -5.255 -35.963 1.00 88.25 708 VAL A CA 1
ATOM 5642 C C . VAL A 1 708 ? 6.239 -5.658 -34.556 1.00 88.25 708 VAL A C 1
ATOM 5644 O O . VAL A 1 708 ? 5.368 -5.985 -33.759 1.00 88.25 708 VAL A O 1
ATOM 5647 N N . VAL A 1 709 ? 7.532 -5.579 -34.234 1.00 83.62 709 VAL A N 1
ATOM 5648 C CA . VAL A 1 709 ? 8.035 -5.890 -32.891 1.00 83.62 709 VAL A CA 1
ATOM 5649 C C . VAL A 1 709 ? 7.423 -4.954 -31.847 1.00 83.62 709 VAL A C 1
ATOM 5651 O O . VAL A 1 709 ? 6.964 -5.428 -30.809 1.00 83.62 709 VAL A O 1
ATOM 5654 N N . SER A 1 710 ? 7.338 -3.647 -32.122 1.00 81.69 710 SER A N 1
ATOM 5655 C CA . SER A 1 710 ? 6.741 -2.696 -31.174 1.00 81.69 710 SER A CA 1
ATOM 5656 C C . SER A 1 710 ? 5.244 -2.939 -30.952 1.00 81.69 710 SER A C 1
ATOM 5658 O O . SER A 1 710 ? 4.773 -2.845 -29.820 1.00 81.69 710 SER A O 1
ATOM 5660 N N . VAL A 1 711 ? 4.492 -3.323 -31.988 1.00 76.62 711 VAL A N 1
ATOM 5661 C CA . VAL A 1 711 ? 3.068 -3.676 -31.855 1.00 76.62 711 VAL A CA 1
ATOM 5662 C C . VAL A 1 711 ? 2.897 -5.030 -31.160 1.00 76.62 711 VAL A C 1
ATOM 5664 O O . VAL A 1 711 ? 2.102 -5.127 -30.227 1.00 76.62 711 VAL A O 1
ATOM 5667 N N . ALA A 1 712 ? 3.659 -6.053 -31.555 1.00 81.12 712 ALA A N 1
ATOM 5668 C CA . ALA A 1 712 ? 3.601 -7.402 -30.990 1.00 81.12 712 ALA A CA 1
ATOM 5669 C C . ALA A 1 712 ? 3.976 -7.439 -29.503 1.00 81.12 712 ALA A C 1
ATOM 5671 O O . ALA A 1 712 ? 3.393 -8.218 -28.752 1.00 81.12 7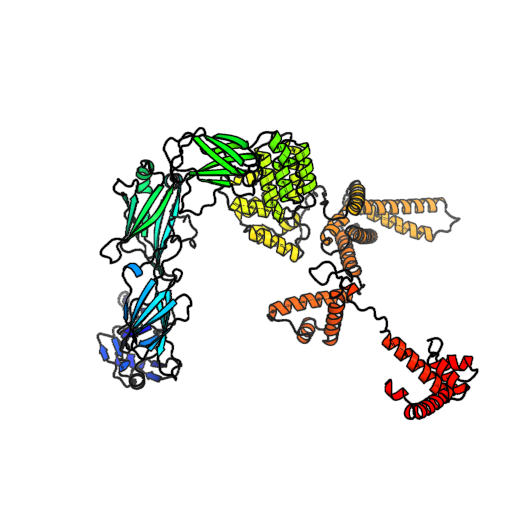12 ALA A O 1
ATOM 5672 N N . ARG A 1 713 ? 4.871 -6.545 -29.052 1.00 77.12 713 ARG A N 1
ATOM 5673 C CA . ARG A 1 713 ? 5.259 -6.405 -27.637 1.00 77.12 713 ARG A CA 1
ATOM 5674 C C . ARG A 1 713 ? 4.053 -6.228 -26.703 1.00 77.12 713 ARG A C 1
ATOM 5676 O O . ARG A 1 713 ? 4.080 -6.702 -25.576 1.00 77.12 713 ARG A O 1
ATOM 5683 N N . HIS A 1 714 ? 2.964 -5.620 -27.173 1.00 76.31 714 HIS A N 1
ATOM 5684 C CA . HIS A 1 714 ? 1.754 -5.391 -26.373 1.00 76.31 714 HIS A CA 1
ATOM 5685 C C . HIS A 1 714 ? 0.887 -6.652 -26.166 1.00 76.31 714 HIS A C 1
ATOM 5687 O O . HIS A 1 714 ? -0.067 -6.616 -25.388 1.00 76.31 714 HIS A O 1
ATOM 5693 N N . TYR A 1 715 ? 1.204 -7.756 -26.852 1.00 73.94 715 TYR A N 1
ATOM 5694 C CA . TYR A 1 715 ? 0.439 -9.011 -26.866 1.00 73.94 715 TYR A CA 1
ATOM 5695 C C . TYR A 1 715 ? 1.153 -10.165 -26.141 1.00 73.94 715 TYR A C 1
ATOM 5697 O O . TYR A 1 715 ? 0.647 -11.282 -26.109 1.00 73.94 715 TYR A O 1
ATOM 5705 N N . LEU A 1 716 ? 2.297 -9.887 -25.508 1.00 68.88 716 LEU A N 1
ATOM 5706 C CA . LEU A 1 716 ? 3.143 -10.863 -24.811 1.00 68.88 716 LEU A CA 1
ATOM 5707 C C . LEU A 1 716 ? 2.459 -11.584 -23.633 1.00 68.88 716 LEU A C 1
ATOM 5709 O O . LEU A 1 716 ? 2.810 -12.716 -23.325 1.00 68.88 716 LEU A O 1
ATOM 5713 N N . ARG A 1 717 ? 1.465 -10.968 -22.975 1.00 58.59 717 ARG A N 1
ATOM 5714 C CA . ARG A 1 717 ? 0.843 -11.511 -21.745 1.00 58.59 717 ARG A CA 1
ATOM 5715 C C . ARG A 1 717 ? -0.208 -12.604 -21.975 1.00 58.59 717 ARG A C 1
ATOM 5717 O O . ARG A 1 717 ? -0.862 -13.028 -21.030 1.00 58.59 717 ARG A O 1
ATOM 5724 N N . SER A 1 718 ? -0.409 -13.041 -23.216 1.00 59.38 718 SER A N 1
ATOM 5725 C CA . SER A 1 718 ? -1.484 -13.978 -23.579 1.00 59.38 718 SER A CA 1
ATOM 5726 C C . SER A 1 718 ? -1.055 -15.452 -23.633 1.00 59.38 718 SER A C 1
ATOM 5728 O O . SER A 1 718 ? -1.869 -16.286 -24.013 1.00 59.38 718 SER A O 1
ATOM 5730 N N . GLY A 1 719 ? 0.191 -15.781 -23.266 1.00 61.69 719 GLY A N 1
ATOM 5731 C CA . GLY A 1 719 ? 0.692 -17.165 -23.180 1.00 61.69 719 GLY A CA 1
ATOM 5732 C C . GLY A 1 719 ? 1.192 -17.782 -24.495 1.00 61.69 719 GLY A C 1
ATOM 5733 O O . GLY A 1 719 ? 1.690 -18.901 -24.484 1.00 61.69 719 GLY A O 1
ATOM 5734 N N . THR A 1 720 ? 1.091 -17.066 -25.617 1.00 72.56 720 THR A N 1
ATOM 5735 C CA . THR A 1 720 ? 1.652 -17.461 -26.924 1.00 72.56 720 THR A CA 1
ATOM 5736 C C . THR A 1 720 ? 3.124 -17.042 -27.034 1.00 72.56 720 THR A C 1
ATOM 5738 O O . THR A 1 720 ? 3.469 -15.949 -26.579 1.00 72.56 720 THR A O 1
ATOM 5741 N N . ASP A 1 721 ? 3.975 -17.857 -27.674 1.00 82.62 721 ASP A N 1
ATOM 5742 C CA . ASP A 1 721 ? 5.390 -17.522 -27.914 1.00 82.62 721 ASP A CA 1
ATOM 5743 C C . ASP A 1 721 ? 5.514 -16.183 -28.671 1.00 82.62 721 ASP A C 1
ATOM 5745 O O . ASP A 1 721 ? 4.805 -15.902 -29.641 1.00 82.62 721 ASP A O 1
ATOM 5749 N N . PHE A 1 722 ? 6.423 -15.317 -28.226 1.00 82.81 722 PHE A N 1
ATOM 5750 C CA . PHE A 1 722 ? 6.635 -14.005 -28.826 1.00 82.81 722 PHE A CA 1
ATOM 5751 C C . PHE A 1 722 ? 7.154 -14.070 -30.250 1.00 82.81 722 PHE A C 1
ATOM 5753 O O . PHE A 1 722 ? 6.782 -13.222 -31.065 1.00 82.81 722 PHE A O 1
ATOM 5760 N N . LEU A 1 723 ? 8.008 -15.049 -30.561 1.00 86.56 723 LEU A N 1
ATOM 5761 C CA . LEU A 1 723 ? 8.459 -15.236 -31.935 1.00 86.56 723 LEU A CA 1
ATOM 5762 C C . LEU A 1 723 ? 7.260 -15.558 -32.826 1.00 86.56 723 LEU A C 1
ATOM 5764 O O . LEU A 1 723 ? 7.136 -14.963 -33.896 1.00 86.56 723 LEU A O 1
ATOM 5768 N N . ASP A 1 724 ? 6.311 -16.355 -32.342 1.00 87.44 724 ASP A N 1
ATOM 5769 C CA . ASP A 1 724 ? 5.070 -16.643 -33.062 1.00 87.44 724 ASP A CA 1
ATOM 5770 C C . ASP A 1 724 ? 4.182 -15.398 -33.197 1.00 87.44 724 ASP A C 1
ATOM 5772 O O . ASP A 1 724 ? 3.613 -15.154 -34.267 1.00 87.44 724 ASP A O 1
ATOM 5776 N N . LEU A 1 725 ? 4.113 -14.538 -32.174 1.00 88.19 725 LEU A N 1
ATOM 5777 C CA . LEU A 1 725 ? 3.418 -13.245 -32.262 1.00 88.19 725 LEU A CA 1
ATOM 5778 C C . LEU A 1 725 ? 4.077 -12.310 -33.289 1.00 88.19 725 LEU A C 1
ATOM 5780 O O . LEU A 1 725 ? 3.375 -11.675 -34.081 1.00 88.19 725 LEU A O 1
ATOM 5784 N N . ILE A 1 726 ? 5.412 -12.241 -33.326 1.00 89.75 726 ILE A N 1
ATOM 5785 C CA . ILE A 1 726 ? 6.166 -11.460 -34.316 1.00 89.75 726 ILE A CA 1
ATOM 5786 C C . ILE A 1 726 ? 5.929 -12.018 -35.716 1.00 89.75 726 ILE A C 1
ATOM 5788 O O . ILE A 1 726 ? 5.664 -11.245 -36.634 1.00 89.75 726 ILE A O 1
ATOM 5792 N N . GLN A 1 727 ? 5.978 -13.338 -35.902 1.00 91.81 727 GLN A N 1
ATOM 5793 C CA . GLN A 1 727 ? 5.754 -13.943 -37.214 1.00 91.81 727 GLN A CA 1
ATOM 5794 C C . GLN A 1 727 ? 4.325 -13.699 -37.705 1.00 91.81 727 GLN A C 1
ATOM 5796 O O . GLN A 1 727 ? 4.122 -13.264 -38.843 1.00 91.81 727 GLN A O 1
ATOM 5801 N N . ASN A 1 728 ? 3.324 -13.859 -36.838 1.00 91.75 728 ASN A N 1
ATOM 5802 C CA . ASN A 1 728 ? 1.943 -13.511 -37.164 1.00 91.75 728 ASN A CA 1
ATOM 5803 C C . ASN A 1 728 ? 1.780 -12.012 -37.466 1.00 91.75 728 ASN A C 1
ATOM 5805 O O . ASN A 1 728 ? 1.078 -11.633 -38.409 1.00 91.75 728 ASN A O 1
ATOM 5809 N N . GLY A 1 729 ? 2.480 -11.149 -36.730 1.00 92.94 729 GLY A N 1
ATOM 5810 C CA . GLY A 1 729 ? 2.547 -9.717 -37.000 1.00 92.94 729 GLY A CA 1
ATOM 5811 C C . GLY A 1 729 ? 3.205 -9.384 -38.343 1.00 92.94 729 GLY A C 1
ATOM 5812 O O . GLY A 1 729 ? 2.690 -8.543 -39.080 1.00 92.94 729 GLY A O 1
ATOM 5813 N N . ASN A 1 730 ? 4.275 -10.090 -38.718 1.00 94.75 730 ASN A N 1
ATOM 5814 C CA . ASN A 1 730 ? 4.973 -9.938 -39.995 1.00 94.75 730 ASN A CA 1
ATOM 5815 C C . ASN A 1 730 ? 4.058 -10.324 -41.165 1.00 94.75 730 ASN A C 1
ATOM 5817 O O . ASN A 1 730 ? 4.022 -9.630 -42.183 1.00 94.75 730 ASN A O 1
ATOM 5821 N N . LEU A 1 731 ? 3.239 -11.370 -41.006 1.00 93.94 731 LEU A N 1
ATOM 5822 C CA . LEU A 1 731 ? 2.191 -11.709 -41.975 1.00 93.94 731 LEU A CA 1
ATOM 5823 C C . LEU A 1 731 ? 1.149 -10.584 -42.105 1.00 93.94 731 LEU A C 1
ATOM 5825 O O . LEU A 1 731 ? 0.685 -10.291 -43.211 1.00 93.94 731 LEU A O 1
ATOM 5829 N N . GLY A 1 732 ? 0.799 -9.927 -40.995 1.00 92.00 732 GLY A N 1
ATOM 5830 C CA . GLY A 1 732 ? -0.042 -8.726 -40.985 1.00 92.00 732 GLY A CA 1
ATOM 5831 C C . GLY A 1 732 ? 0.600 -7.542 -41.717 1.00 92.00 732 GLY A C 1
ATOM 5832 O O . GLY A 1 732 ? -0.053 -6.903 -42.543 1.00 92.00 732 GLY A O 1
ATOM 5833 N N . LEU A 1 733 ? 1.893 -7.294 -41.490 1.00 95.56 733 LEU A N 1
ATOM 5834 C CA . LEU A 1 733 ? 2.667 -6.247 -42.162 1.00 95.56 733 LEU A CA 1
ATOM 5835 C C . LEU A 1 733 ? 2.727 -6.467 -43.675 1.00 95.56 733 LEU A C 1
ATOM 5837 O O . LEU A 1 733 ? 2.459 -5.541 -44.438 1.00 95.56 733 LEU A O 1
ATOM 5841 N N . LEU A 1 734 ? 3.032 -7.686 -44.126 1.00 94.56 734 LEU A N 1
ATOM 5842 C CA . LEU A 1 734 ? 3.080 -8.007 -45.555 1.00 94.56 734 LEU A CA 1
ATOM 5843 C C . LEU A 1 734 ? 1.726 -7.747 -46.229 1.00 94.56 734 LEU A C 1
ATOM 5845 O O . LEU A 1 734 ? 1.675 -7.137 -47.297 1.00 94.56 734 LEU A O 1
ATOM 5849 N N . ARG A 1 735 ? 0.618 -8.108 -45.564 1.00 91.62 735 ARG A N 1
ATOM 5850 C CA . ARG A 1 735 ? -0.735 -7.777 -46.041 1.00 91.62 735 ARG A CA 1
ATOM 5851 C C . ARG A 1 735 ? -0.995 -6.273 -46.089 1.00 91.62 735 ARG A C 1
ATOM 5853 O O . ARG A 1 735 ? -1.684 -5.817 -47.003 1.00 91.62 735 ARG A O 1
ATOM 5860 N N . ALA A 1 736 ? -0.471 -5.510 -45.131 1.00 92.62 736 ALA A N 1
ATOM 5861 C CA . ALA A 1 736 ? -0.574 -4.055 -45.141 1.00 92.62 736 ALA A CA 1
ATOM 5862 C C . ALA A 1 736 ? 0.170 -3.454 -46.339 1.00 92.62 736 ALA A C 1
ATOM 5864 O O . ALA A 1 736 ? -0.394 -2.608 -47.027 1.00 92.62 736 ALA A O 1
ATOM 5865 N N . ILE A 1 737 ? 1.389 -3.928 -46.624 1.00 93.88 737 ILE A N 1
ATOM 5866 C CA . ILE A 1 737 ? 2.214 -3.485 -47.760 1.00 93.88 737 ILE A CA 1
ATOM 5867 C C . ILE A 1 737 ? 1.501 -3.745 -49.083 1.00 93.88 737 ILE A C 1
ATOM 5869 O O . ILE A 1 737 ? 1.382 -2.839 -49.905 1.00 93.88 737 ILE A O 1
ATOM 5873 N N . ASP A 1 738 ? 0.966 -4.954 -49.259 1.00 89.88 738 ASP A N 1
ATOM 5874 C CA . ASP A 1 738 ? 0.293 -5.350 -50.499 1.00 89.88 738 ASP A CA 1
ATOM 5875 C C . ASP A 1 738 ? -0.962 -4.498 -50.783 1.00 89.88 738 ASP A C 1
ATOM 5877 O O . ASP A 1 738 ? -1.376 -4.358 -51.934 1.00 89.88 738 ASP A O 1
ATOM 5881 N N . LYS A 1 739 ? -1.566 -3.905 -49.742 1.00 88.38 739 LYS A N 1
ATOM 5882 C CA . LYS A 1 739 ? -2.789 -3.090 -49.831 1.00 88.38 739 LYS A CA 1
ATOM 5883 C C . LYS A 1 739 ? -2.569 -1.593 -49.619 1.00 88.38 739 LYS A C 1
ATOM 5885 O O . LYS A 1 739 ? -3.545 -0.842 -49.648 1.00 88.38 739 LYS A O 1
ATOM 5890 N N . PHE A 1 740 ? -1.345 -1.149 -49.355 1.00 90.44 740 PHE A N 1
ATOM 5891 C CA . PHE A 1 740 ? -1.096 0.236 -48.976 1.00 90.44 740 PHE A CA 1
ATOM 5892 C C . PHE A 1 740 ? -1.296 1.200 -50.153 1.00 90.44 740 PHE A C 1
ATOM 5894 O O . PHE A 1 740 ? -0.987 0.899 -51.312 1.00 90.44 740 PHE A O 1
ATOM 5901 N N . ASP A 1 741 ? -1.820 2.388 -49.842 1.00 85.50 741 ASP A N 1
ATOM 5902 C CA . ASP A 1 741 ? -2.049 3.451 -50.811 1.00 85.50 741 ASP A CA 1
ATOM 5903 C C . ASP A 1 741 ? -1.465 4.789 -50.383 1.00 85.50 741 ASP A C 1
ATOM 5905 O O . ASP A 1 741 ? -2.109 5.582 -49.698 1.00 85.50 741 ASP A O 1
ATOM 5909 N N . GLY A 1 742 ? -0.245 5.051 -50.861 1.00 78.31 742 GLY A N 1
ATOM 5910 C CA . GLY A 1 742 ? 0.493 6.281 -50.584 1.00 78.31 742 GLY A CA 1
ATOM 5911 C C . GLY A 1 742 ? -0.146 7.552 -51.154 1.00 78.31 742 GLY A C 1
ATOM 5912 O O . GLY A 1 742 ? 0.222 8.643 -50.734 1.00 78.31 742 GLY A O 1
ATOM 5913 N N . THR A 1 743 ? -1.128 7.443 -52.057 1.00 78.62 743 THR A N 1
ATOM 5914 C CA . THR A 1 743 ? -1.829 8.613 -52.620 1.00 78.62 743 THR A CA 1
ATOM 5915 C C . THR A 1 743 ? -2.825 9.246 -51.644 1.00 78.62 743 THR A C 1
ATOM 5917 O O . THR A 1 743 ? -3.203 10.400 -51.816 1.00 78.62 743 THR A O 1
ATOM 5920 N N . ARG A 1 744 ? -3.218 8.521 -50.586 1.00 79.06 744 ARG A N 1
ATOM 5921 C CA . ARG A 1 744 ? -4.212 8.974 -49.597 1.00 79.06 744 ARG A CA 1
ATOM 5922 C C . ARG A 1 744 ? -3.649 9.913 -48.524 1.00 79.06 744 ARG A C 1
ATOM 5924 O O . ARG A 1 744 ? -4.400 10.345 -47.661 1.00 79.06 744 ARG A O 1
ATOM 5931 N N . GLY A 1 745 ? -2.347 10.210 -48.549 1.00 74.56 745 GLY A N 1
ATOM 5932 C CA . GLY A 1 745 ? -1.716 11.189 -47.652 1.00 74.56 745 GLY A CA 1
ATOM 5933 C C . GLY A 1 745 ? -1.503 10.735 -46.201 1.00 74.56 745 GLY A C 1
ATOM 5934 O O . GLY A 1 745 ? -1.036 11.525 -45.386 1.00 74.56 745 GLY A O 1
ATOM 5935 N N . TYR A 1 746 ? -1.798 9.476 -45.867 1.00 78.00 746 TYR A N 1
ATOM 5936 C CA . TYR A 1 746 ? -1.554 8.909 -44.536 1.00 78.00 746 TYR A CA 1
ATOM 5937 C C . TYR A 1 746 ? -0.204 8.184 -44.469 1.00 78.00 746 TYR A C 1
ATOM 5939 O O . TYR A 1 746 ? 0.225 7.567 -45.448 1.00 78.00 746 TYR A O 1
ATOM 5947 N N . LYS A 1 747 ? 0.452 8.228 -43.301 1.00 83.31 747 LYS A N 1
ATOM 5948 C CA . LYS A 1 747 ? 1.701 7.492 -43.044 1.00 83.31 747 LYS A CA 1
ATOM 5949 C C . LYS A 1 747 ? 1.462 5.982 -43.110 1.00 83.31 747 LYS A C 1
ATOM 5951 O O . LYS A 1 747 ? 0.414 5.499 -42.670 1.00 83.31 747 LYS A O 1
ATOM 5956 N N . PHE A 1 748 ? 2.445 5.228 -43.606 1.00 83.69 748 PHE A N 1
ATOM 5957 C CA . PHE A 1 748 ? 2.334 3.772 -43.708 1.00 83.69 748 PHE A CA 1
ATOM 5958 C C . PHE A 1 748 ? 2.141 3.105 -42.338 1.00 83.69 748 PHE A C 1
ATOM 5960 O O . PHE A 1 748 ? 1.297 2.217 -42.203 1.00 83.69 748 PHE A O 1
ATOM 5967 N N . SER A 1 749 ? 2.848 3.583 -41.309 1.00 81.88 749 SER A N 1
ATOM 5968 C CA . SER A 1 749 ? 2.775 3.044 -39.944 1.00 81.88 749 SER A CA 1
ATOM 5969 C C . SER A 1 749 ? 1.356 3.046 -39.369 1.00 81.88 749 SER A C 1
ATOM 5971 O O . SER A 1 749 ? 0.929 2.052 -38.786 1.00 81.88 749 SER A O 1
ATOM 5973 N N . THR A 1 750 ? 0.580 4.109 -39.602 1.00 80.12 750 THR A N 1
ATOM 5974 C CA . THR A 1 750 ? -0.816 4.220 -39.152 1.00 80.12 750 THR A CA 1
ATOM 5975 C C . THR A 1 750 ? -1.694 3.109 -39.732 1.00 80.12 750 THR A C 1
ATOM 5977 O O . THR A 1 750 ? -2.502 2.517 -39.020 1.00 80.12 750 THR A O 1
ATOM 5980 N N . TYR A 1 751 ? -1.520 2.791 -41.015 1.00 82.62 751 TYR A N 1
ATOM 5981 C CA . TYR A 1 751 ? -2.286 1.740 -41.685 1.00 82.62 751 TYR A CA 1
ATOM 5982 C C . TYR A 1 751 ? -1.783 0.335 -41.323 1.00 82.62 751 TYR A C 1
ATOM 5984 O O . TYR A 1 751 ? -2.579 -0.580 -41.101 1.00 82.62 751 TYR A O 1
ATOM 5992 N N . ALA A 1 752 ? -0.463 0.164 -41.231 1.00 81.88 752 ALA A N 1
ATOM 5993 C CA . ALA A 1 752 ? 0.173 -1.112 -40.930 1.00 81.88 752 ALA A CA 1
ATOM 5994 C C . ALA A 1 752 ? -0.175 -1.622 -39.526 1.00 81.88 752 ALA A C 1
ATOM 5996 O O . ALA A 1 752 ? -0.501 -2.799 -39.379 1.00 81.88 752 ALA A O 1
ATOM 5997 N N . THR A 1 753 ? -0.206 -0.743 -38.517 1.00 86.81 753 THR A N 1
ATOM 5998 C CA . THR A 1 753 ? -0.544 -1.113 -37.133 1.00 86.81 753 THR A CA 1
ATOM 5999 C C . THR A 1 753 ? -1.894 -1.825 -37.025 1.00 86.81 753 THR A C 1
ATOM 6001 O O . THR A 1 753 ? -2.017 -2.778 -36.257 1.00 86.81 753 THR A O 1
ATOM 6004 N N . TRP A 1 754 ? -2.894 -1.434 -37.825 1.00 85.56 754 TRP A N 1
ATOM 6005 C CA . TRP A 1 754 ? -4.209 -2.083 -37.818 1.00 85.56 754 TRP A CA 1
ATOM 6006 C C . TRP A 1 754 ? -4.140 -3.542 -38.294 1.00 85.56 754 TRP A C 1
ATOM 6008 O O . TRP A 1 754 ? -4.628 -4.441 -37.610 1.00 85.56 754 TRP A O 1
ATOM 6018 N N . TRP A 1 755 ? -3.475 -3.795 -39.427 1.00 85.19 755 TRP A N 1
ATOM 6019 C CA . TRP A 1 755 ? -3.319 -5.145 -39.985 1.00 85.19 755 TRP A CA 1
ATOM 6020 C C . TRP A 1 755 ? -2.424 -6.042 -39.125 1.00 85.19 755 TRP A C 1
ATOM 6022 O O . TRP A 1 755 ? -2.694 -7.239 -39.008 1.00 85.19 755 TRP A O 1
ATOM 6032 N N . ILE A 1 756 ? -1.390 -5.465 -38.504 1.00 81.25 756 ILE A N 1
ATOM 6033 C CA . ILE A 1 756 ? -0.503 -6.167 -37.569 1.00 81.25 756 ILE A CA 1
ATOM 6034 C C . ILE A 1 756 ? -1.301 -6.585 -36.324 1.00 81.25 756 ILE A C 1
ATOM 6036 O O . ILE A 1 756 ? -1.371 -7.772 -36.014 1.00 81.25 756 ILE A O 1
ATOM 6040 N N . ARG A 1 757 ? -1.999 -5.645 -35.669 1.00 87.00 757 ARG A N 1
ATOM 6041 C CA . ARG A 1 757 ? -2.844 -5.918 -34.493 1.00 87.00 757 ARG A CA 1
ATOM 6042 C C . ARG A 1 757 ? -3.922 -6.960 -34.777 1.00 87.00 757 ARG A C 1
ATOM 6044 O O . ARG A 1 757 ? -4.109 -7.880 -33.981 1.00 87.00 757 ARG A O 1
ATOM 6051 N N . GLN A 1 758 ? -4.620 -6.826 -35.906 1.00 85.88 758 GLN A N 1
ATOM 6052 C CA . GLN A 1 758 ? -5.686 -7.748 -36.288 1.00 85.88 758 GLN A CA 1
ATOM 6053 C C . GLN A 1 758 ? -5.156 -9.175 -36.449 1.00 85.88 758 GLN A C 1
ATOM 6055 O O . GLN A 1 758 ? -5.789 -10.117 -35.974 1.00 85.88 758 GLN A O 1
ATOM 6060 N N . ARG A 1 759 ? -4.005 -9.352 -37.118 1.00 88.69 759 ARG A N 1
ATOM 6061 C CA . ARG A 1 759 ? -3.465 -10.694 -37.351 1.00 88.69 759 ARG A CA 1
ATOM 6062 C C . ARG A 1 759 ? -2.954 -11.337 -36.064 1.00 88.69 759 ARG A C 1
ATOM 6064 O O . ARG A 1 759 ? -3.237 -12.513 -35.869 1.00 88.69 759 ARG A O 1
ATOM 6071 N N . ILE A 1 760 ? -2.297 -10.569 -35.192 1.00 84.62 760 ILE A N 1
ATOM 6072 C CA . ILE A 1 760 ? -1.812 -11.045 -33.887 1.00 84.62 760 ILE A CA 1
ATOM 6073 C C . ILE A 1 760 ? -2.980 -11.461 -32.985 1.00 84.62 760 ILE A C 1
ATOM 6075 O O . ILE A 1 760 ? -3.001 -12.586 -32.502 1.00 84.62 760 ILE A O 1
ATOM 6079 N N . THR A 1 761 ? -3.999 -10.607 -32.834 1.00 82.69 761 THR A N 1
ATOM 6080 C CA . THR A 1 761 ? -5.180 -10.911 -31.997 1.00 82.69 761 THR A CA 1
ATOM 6081 C C . THR A 1 761 ? -5.907 -12.163 -32.492 1.00 82.69 761 THR A C 1
ATOM 6083 O O . THR A 1 761 ? -6.368 -12.981 -31.705 1.00 82.69 761 THR A O 1
ATOM 6086 N N . ARG A 1 762 ? -5.998 -12.333 -33.817 1.00 80.88 762 ARG A N 1
ATOM 6087 C CA . ARG A 1 762 ? -6.625 -13.510 -34.417 1.00 80.88 762 ARG A CA 1
ATOM 6088 C C . ARG A 1 762 ? -5.810 -14.786 -34.189 1.00 80.88 762 ARG A C 1
ATOM 6090 O O . ARG A 1 762 ? -6.409 -15.803 -33.878 1.00 80.88 762 ARG A O 1
ATOM 6097 N N . ALA A 1 763 ? -4.487 -14.723 -34.333 1.00 82.50 763 ALA A N 1
ATOM 6098 C CA . ALA A 1 763 ? -3.609 -15.866 -34.088 1.00 82.50 763 ALA A CA 1
ATOM 6099 C C . ALA A 1 763 ? -3.695 -16.338 -32.630 1.00 82.50 763 ALA A C 1
ATOM 6101 O O . ALA A 1 763 ? -3.861 -17.519 -32.386 1.00 82.50 763 ALA A O 1
ATOM 6102 N N . GLN A 1 764 ? -3.740 -15.416 -31.664 1.00 77.12 764 GLN A N 1
ATOM 6103 C CA . GLN A 1 764 ? -3.928 -15.772 -30.253 1.00 77.12 764 GLN A CA 1
ATOM 6104 C C . GLN A 1 764 ? -5.220 -16.553 -29.994 1.00 77.12 764 GLN A C 1
ATOM 6106 O O . GLN A 1 764 ? -5.234 -17.468 -29.183 1.00 77.12 764 GLN A O 1
ATOM 6111 N N . VAL A 1 765 ? -6.316 -16.216 -30.676 1.00 72.50 765 VAL A N 1
ATOM 6112 C CA . VAL A 1 765 ? -7.577 -16.960 -30.537 1.00 72.50 765 VAL A CA 1
ATOM 6113 C C . VAL A 1 765 ? -7.528 -18.302 -31.276 1.00 72.50 765 VAL A C 1
ATOM 6115 O O . VAL A 1 765 ? -8.127 -19.265 -30.815 1.00 72.50 765 VAL A O 1
ATOM 6118 N N . GLU A 1 766 ? -6.820 -18.376 -32.407 1.00 68.94 766 GLU A N 1
ATOM 6119 C CA . GLU A 1 766 ? -6.620 -19.620 -33.166 1.00 68.94 766 GLU A CA 1
ATOM 6120 C C . GLU A 1 766 ? -5.685 -20.603 -32.415 1.00 68.94 766 GLU A C 1
ATOM 6122 O O . GLU A 1 766 ? -5.910 -21.810 -32.476 1.00 68.94 766 GLU A O 1
ATOM 6127 N N . ASP A 1 767 ? -4.715 -20.098 -31.644 1.00 66.25 767 ASP A N 1
ATOM 6128 C CA . ASP A 1 767 ? -3.631 -20.880 -31.027 1.00 66.25 767 ASP A CA 1
ATOM 6129 C C . ASP A 1 767 ? -3.778 -21.067 -29.495 1.00 66.25 767 ASP A C 1
ATOM 6131 O O . ASP A 1 767 ? -2.884 -21.611 -28.847 1.00 66.25 767 ASP A O 1
ATOM 6135 N N . THR A 1 768 ? -4.881 -20.623 -28.873 1.00 61.34 768 THR A N 1
ATOM 6136 C CA . THR A 1 768 ? -5.104 -20.801 -27.422 1.00 61.34 768 THR A CA 1
ATOM 6137 C C . THR A 1 768 ? -5.838 -22.105 -27.110 1.00 61.34 768 THR A C 1
ATOM 6139 O O . THR A 1 768 ? -7.033 -22.236 -27.364 1.00 61.34 768 THR A O 1
ATOM 6142 N N . GLY A 1 769 ? -5.117 -23.048 -26.495 1.00 63.34 769 GLY A N 1
ATOM 6143 C CA . GLY A 1 769 ? -5.670 -24.281 -25.925 1.00 63.34 769 GLY A CA 1
ATOM 6144 C C . GLY A 1 769 ? -5.095 -25.566 -26.510 1.00 63.34 769 GLY A C 1
ATOM 6145 O O . GLY A 1 769 ? -4.685 -25.610 -27.663 1.00 63.34 769 GLY A O 1
ATOM 6146 N N . LEU A 1 770 ? -5.107 -26.643 -25.718 1.00 73.12 770 LEU A N 1
ATOM 6147 C CA . LEU A 1 770 ? -4.721 -27.986 -26.181 1.00 73.12 770 LEU A CA 1
ATOM 6148 C C . LEU A 1 770 ? -5.701 -28.546 -27.227 1.00 73.12 770 LEU A C 1
ATOM 6150 O O . LEU A 1 770 ? -5.331 -29.376 -28.053 1.00 73.12 770 LEU A O 1
ATOM 6154 N N . ILE A 1 771 ? -6.952 -28.077 -27.196 1.00 78.50 771 ILE A N 1
ATOM 6155 C CA . ILE A 1 771 ? -8.009 -28.432 -28.142 1.00 78.50 771 ILE A CA 1
ATOM 6156 C C . ILE A 1 771 ? -8.412 -27.160 -28.883 1.00 78.50 771 ILE A C 1
ATOM 6158 O O . ILE A 1 771 ? -8.885 -26.204 -28.269 1.00 78.50 771 ILE A O 1
ATOM 6162 N N . HIS A 1 772 ? -8.232 -27.152 -30.203 1.00 79.50 772 HIS A N 1
ATOM 6163 C CA . HIS A 1 772 ? -8.548 -25.993 -31.032 1.00 79.50 772 HIS A CA 1
ATOM 6164 C C . HIS A 1 772 ? -10.061 -25.747 -31.093 1.00 79.50 772 HIS A C 1
ATOM 6166 O O . HIS A 1 772 ? -10.833 -26.628 -31.485 1.00 79.50 772 HIS A O 1
ATOM 6172 N N . LEU A 1 773 ? -10.473 -24.522 -30.763 1.00 81.38 773 LEU A N 1
ATOM 6173 C CA . LEU A 1 773 ? -11.858 -24.072 -30.848 1.00 81.38 773 LEU A CA 1
ATOM 6174 C C . LEU A 1 773 ? -12.019 -23.027 -31.963 1.00 81.38 773 LEU A C 1
ATOM 6176 O O . LEU A 1 773 ? -11.185 -22.132 -32.102 1.00 81.38 773 LEU A O 1
ATOM 6180 N N . PRO A 1 774 ? -13.117 -23.068 -32.738 1.00 83.88 774 PRO A N 1
ATOM 6181 C CA . PRO A 1 774 ? -13.434 -22.007 -33.684 1.00 83.88 774 PRO A CA 1
ATOM 6182 C C . PRO A 1 774 ? -13.508 -20.627 -33.014 1.00 83.88 774 PRO A C 1
ATOM 6184 O O . PRO A 1 774 ? -14.114 -20.473 -31.953 1.00 83.88 774 PRO A O 1
ATOM 6187 N N . VAL A 1 775 ? -12.983 -19.599 -33.691 1.00 79.69 775 VAL A N 1
ATOM 6188 C CA . VAL A 1 775 ? -12.889 -18.212 -33.182 1.00 79.69 775 VAL A CA 1
ATOM 6189 C C . VAL A 1 775 ? -14.214 -17.688 -32.619 1.00 79.69 775 VAL A C 1
ATOM 6191 O O . VAL A 1 775 ? -14.231 -17.088 -31.549 1.00 79.69 775 VAL A O 1
ATOM 6194 N N . TYR A 1 776 ? -15.336 -17.952 -33.295 1.00 82.50 776 TYR A N 1
ATOM 6195 C CA . TYR A 1 776 ? -16.647 -17.473 -32.845 1.00 82.50 776 TYR A CA 1
ATOM 6196 C C . TYR A 1 776 ? -17.094 -18.112 -31.519 1.00 82.50 776 TYR A C 1
ATOM 6198 O O . TYR A 1 776 ? -17.784 -17.462 -30.741 1.00 82.50 776 TYR A O 1
ATOM 6206 N N . ILE A 1 777 ? -16.681 -19.355 -31.233 1.00 85.75 777 ILE A N 1
ATOM 6207 C CA . ILE A 1 777 ? -16.972 -20.019 -29.955 1.00 85.75 777 ILE A CA 1
ATOM 6208 C C . ILE A 1 777 ? -16.154 -19.364 -28.842 1.00 85.75 777 ILE A C 1
ATOM 6210 O O . ILE A 1 777 ? -16.694 -19.070 -27.782 1.00 85.75 777 ILE A O 1
ATOM 6214 N N . VAL A 1 778 ? -14.876 -19.063 -29.088 1.00 81.75 778 VAL A N 1
ATOM 6215 C CA . VAL A 1 778 ? -14.014 -18.380 -28.108 1.00 81.75 778 VAL A CA 1
ATOM 6216 C C . VAL A 1 778 ? -14.504 -16.955 -27.827 1.00 81.75 778 VAL A C 1
ATOM 6218 O O . VAL A 1 778 ? -14.498 -16.501 -26.681 1.00 81.75 778 VAL A O 1
ATOM 6221 N N . GLU A 1 779 ? -14.973 -16.242 -28.852 1.00 82.69 779 GLU A N 1
ATOM 6222 C CA . GLU A 1 779 ? -15.611 -14.934 -28.687 1.00 82.69 779 GLU A CA 1
ATOM 6223 C C . GLU A 1 779 ? -16.895 -15.024 -27.850 1.00 82.69 779 GLU A C 1
ATOM 6225 O O . GLU A 1 779 ? -17.067 -14.220 -26.929 1.00 82.69 779 GLU A O 1
ATOM 6230 N N . ASP A 1 780 ? -17.759 -16.008 -28.122 1.00 86.44 780 ASP A N 1
ATOM 6231 C CA . ASP A 1 780 ? -18.989 -16.251 -27.360 1.00 86.44 780 ASP A CA 1
ATOM 6232 C C . ASP A 1 780 ? -18.677 -16.620 -25.894 1.00 86.44 780 ASP A C 1
ATOM 6234 O O . ASP A 1 780 ? -19.287 -16.061 -24.980 1.00 86.44 780 ASP A O 1
ATOM 6238 N N . LEU A 1 781 ? -17.662 -17.456 -25.641 1.00 85.94 781 LEU A N 1
ATOM 6239 C CA . LEU A 1 781 ? -17.182 -17.790 -24.292 1.00 85.94 781 LEU A CA 1
ATOM 6240 C C . LEU A 1 781 ? -16.650 -16.560 -23.543 1.00 85.94 781 LEU A C 1
ATOM 6242 O O . LEU A 1 781 ? -16.955 -16.358 -22.369 1.00 85.94 781 LEU A O 1
ATOM 6246 N N . ASN A 1 782 ? -15.887 -15.694 -24.212 1.00 83.25 782 ASN A N 1
ATOM 6247 C CA . ASN A 1 782 ? -15.379 -14.463 -23.605 1.00 83.25 782 ASN A CA 1
ATOM 6248 C C . ASN A 1 782 ? -16.499 -13.457 -23.300 1.00 83.25 782 ASN A C 1
ATOM 6250 O O . ASN A 1 782 ? -16.435 -12.757 -22.285 1.00 83.25 782 ASN A O 1
ATOM 6254 N N . ARG A 1 783 ? -17.534 -13.377 -24.148 1.00 87.06 783 ARG A N 1
ATOM 6255 C CA . ARG A 1 783 ? -18.738 -12.574 -23.874 1.00 87.06 783 ARG A CA 1
ATOM 6256 C C . ARG A 1 783 ? -19.506 -13.127 -22.679 1.00 87.06 783 ARG A C 1
ATOM 6258 O O . ARG A 1 783 ? -19.888 -12.344 -21.812 1.00 87.06 783 ARG A O 1
ATOM 6265 N N . LEU A 1 784 ? -19.654 -14.450 -22.596 1.00 88.69 784 LEU A N 1
ATOM 6266 C CA . LEU A 1 784 ? -20.279 -15.130 -21.464 1.00 88.69 784 LEU A CA 1
ATOM 6267 C C . LEU A 1 784 ? -19.522 -14.846 -20.163 1.00 88.69 784 LEU A C 1
ATOM 6269 O O . LEU A 1 784 ? -20.136 -14.380 -19.209 1.00 88.69 784 LEU A O 1
ATOM 6273 N N . LYS A 1 785 ? -18.192 -15.007 -20.136 1.00 86.12 785 LYS A N 1
ATOM 6274 C CA . LYS A 1 785 ? -17.353 -14.701 -18.961 1.00 86.12 785 LYS A CA 1
ATOM 6275 C C . LYS A 1 785 ? -17.492 -13.248 -18.498 1.00 86.12 785 LYS A C 1
ATOM 6277 O O . LYS A 1 785 ? -17.621 -12.995 -17.302 1.00 86.12 785 LYS A O 1
ATOM 6282 N N . LYS A 1 786 ? -17.500 -12.292 -19.435 1.00 87.50 786 LYS A N 1
ATOM 6283 C CA . LYS A 1 786 ? -17.671 -10.860 -19.130 1.00 87.50 786 LYS A CA 1
ATOM 6284 C C . LYS A 1 786 ? -19.062 -10.545 -18.588 1.00 87.50 786 LYS A C 1
ATOM 6286 O O . LYS A 1 786 ? -19.166 -9.859 -17.578 1.00 87.50 786 LYS A O 1
ATOM 6291 N N . SER A 1 787 ? -20.112 -11.052 -19.235 1.00 88.94 787 SER A N 1
ATOM 6292 C CA . SER A 1 787 ? -21.494 -10.844 -18.792 1.00 88.94 787 SER A CA 1
ATOM 6293 C C . SER A 1 787 ? -21.753 -11.512 -17.439 1.00 88.94 787 SER A C 1
ATOM 6295 O O . SER A 1 787 ? -22.356 -10.890 -16.569 1.00 88.94 787 SER A O 1
ATOM 6297 N N . ARG A 1 788 ? -21.185 -12.706 -17.201 1.00 90.56 788 ARG A N 1
ATOM 6298 C CA . ARG A 1 788 ? -21.194 -13.381 -15.896 1.00 90.56 788 ARG A CA 1
ATOM 6299 C C . ARG A 1 788 ? -20.552 -12.522 -14.811 1.00 90.56 788 ARG A C 1
ATOM 6301 O O . ARG A 1 788 ? -21.173 -12.320 -13.777 1.00 90.56 788 ARG A O 1
ATOM 6308 N N . ALA A 1 789 ? -19.363 -11.967 -15.053 1.00 86.06 789 ALA A N 1
ATOM 6309 C CA . ALA A 1 789 ? -18.689 -11.092 -14.090 1.00 86.06 789 ALA A CA 1
ATOM 6310 C C . ALA A 1 789 ? -19.458 -9.781 -13.828 1.00 86.06 789 ALA A C 1
ATOM 6312 O O . ALA A 1 789 ? -19.534 -9.325 -12.690 1.00 86.06 789 ALA A O 1
ATOM 6313 N N . GLN A 1 790 ? -20.061 -9.187 -14.864 1.00 88.00 790 GLN A N 1
ATOM 6314 C CA . GLN A 1 790 ? -20.868 -7.968 -14.734 1.00 88.00 790 GLN A CA 1
ATOM 6315 C C . GLN A 1 790 ? -22.161 -8.205 -13.951 1.00 88.00 790 GLN A C 1
ATOM 6317 O O . GLN A 1 790 ? -22.473 -7.432 -13.050 1.00 88.00 790 GLN A O 1
ATOM 6322 N N . LEU A 1 791 ? -22.897 -9.273 -14.263 1.00 89.69 791 LEU A N 1
ATOM 6323 C CA . LEU A 1 791 ? -24.124 -9.617 -13.547 1.00 89.69 791 LEU A CA 1
ATOM 6324 C C . LEU A 1 791 ? -23.837 -10.081 -12.122 1.00 89.69 791 LEU A C 1
ATOM 6326 O O . LEU A 1 791 ? -24.590 -9.729 -11.224 1.00 89.69 791 LEU A O 1
ATOM 6330 N N . HIS A 1 792 ? -22.728 -10.787 -11.892 1.00 88.81 792 HIS A N 1
ATOM 6331 C CA . HIS A 1 792 ? -22.284 -11.127 -10.543 1.00 88.81 792 HIS A CA 1
ATOM 6332 C C . HIS A 1 792 ? -22.069 -9.870 -9.689 1.00 88.81 792 HIS A C 1
ATOM 6334 O O . HIS A 1 792 ? -22.504 -9.820 -8.545 1.00 88.81 792 HIS A O 1
ATOM 6340 N N . LEU A 1 793 ? -21.452 -8.826 -10.258 1.00 87.00 793 LEU A N 1
ATOM 6341 C CA . LEU A 1 793 ? -21.255 -7.547 -9.570 1.00 87.00 793 LEU A CA 1
ATOM 6342 C C . LEU A 1 793 ? -22.573 -6.785 -9.329 1.00 87.00 793 LEU A C 1
ATOM 6344 O O . LEU A 1 793 ? -22.696 -6.083 -8.333 1.00 87.00 793 LEU A O 1
ATOM 6348 N N . GLN A 1 794 ? -23.549 -6.895 -10.234 1.00 87.44 794 GLN A N 1
ATOM 6349 C CA . GLN A 1 794 ? -24.833 -6.187 -10.128 1.00 87.44 794 GLN A CA 1
ATOM 6350 C C . GLN A 1 794 ? -25.846 -6.881 -9.212 1.00 87.44 794 GLN A C 1
ATOM 6352 O O . GLN A 1 794 ? -26.644 -6.208 -8.565 1.00 87.44 794 GLN A O 1
ATOM 6357 N N . LEU A 1 795 ? -25.849 -8.214 -9.197 1.00 86.56 795 LEU A N 1
ATOM 6358 C CA . LEU A 1 795 ? -26.811 -9.031 -8.457 1.00 86.56 795 LEU A CA 1
ATOM 6359 C C . LEU A 1 795 ? -26.283 -9.463 -7.083 1.00 86.56 795 LEU A C 1
ATOM 6361 O O . LEU A 1 795 ? -27.063 -9.990 -6.294 1.00 86.56 795 LEU A O 1
ATOM 6365 N N . ASP A 1 796 ? -24.983 -9.268 -6.825 1.00 84.25 796 ASP A N 1
ATOM 6366 C CA . ASP A 1 796 ? -24.258 -9.733 -5.632 1.00 84.25 796 ASP A CA 1
ATOM 6367 C C . ASP A 1 796 ? -24.459 -11.239 -5.354 1.00 84.25 796 ASP A C 1
ATOM 6369 O O . ASP A 1 796 ? -24.523 -11.711 -4.221 1.00 84.25 796 ASP A O 1
ATOM 6373 N N . ARG A 1 797 ? -24.622 -12.008 -6.437 1.00 89.38 797 ARG A N 1
ATOM 6374 C CA . ARG A 1 797 ? -24.729 -13.473 -6.466 1.00 89.38 797 ARG A CA 1
ATOM 6375 C C . ARG A 1 797 ? -24.372 -13.997 -7.851 1.00 89.38 797 ARG A C 1
ATOM 6377 O O . ARG A 1 797 ? -24.382 -13.243 -8.825 1.00 89.38 797 ARG A O 1
ATOM 6384 N N . GLU A 1 798 ? -24.149 -15.304 -7.974 1.00 84.25 798 GLU A N 1
ATOM 6385 C CA . GLU A 1 798 ? -23.968 -15.907 -9.294 1.00 84.25 798 GLU A CA 1
ATOM 6386 C C . GLU A 1 798 ? -25.233 -15.754 -10.169 1.00 84.25 798 GLU A C 1
ATOM 6388 O O . GLU A 1 798 ? -26.354 -16.027 -9.709 1.00 84.25 798 GLU A O 1
ATOM 6393 N N . PRO A 1 799 ? -25.081 -15.294 -11.427 1.00 91.00 799 PRO A N 1
ATOM 6394 C CA . PRO A 1 799 ? -26.199 -15.148 -12.346 1.00 91.00 799 PRO A CA 1
ATOM 6395 C C . PRO A 1 799 ? -26.662 -16.511 -12.861 1.00 91.00 799 PRO A C 1
ATOM 6397 O O . PRO A 1 799 ? -25.860 -17.370 -13.231 1.00 91.00 799 PRO A O 1
ATOM 6400 N N . THR A 1 800 ? -27.977 -16.695 -12.927 1.00 92.88 800 THR A N 1
ATOM 6401 C CA . THR A 1 800 ? -28.582 -17.917 -13.468 1.00 92.88 800 THR A CA 1
ATOM 6402 C C . THR A 1 800 ? -28.426 -17.988 -14.990 1.00 92.88 800 THR A C 1
ATOM 6404 O O . THR A 1 800 ? -28.257 -16.975 -15.670 1.00 92.88 800 THR A O 1
ATOM 6407 N N . VAL A 1 801 ? -28.533 -19.193 -15.561 1.00 91.25 801 VAL A N 1
ATOM 6408 C CA . VAL A 1 801 ? -28.457 -19.405 -17.021 1.00 91.25 801 VAL A CA 1
ATOM 6409 C C . VAL A 1 801 ? -29.513 -18.580 -17.769 1.00 91.25 801 VAL A C 1
ATOM 6411 O O . VAL A 1 801 ? -29.232 -18.041 -18.837 1.00 91.25 801 VAL A O 1
ATOM 6414 N N . ALA A 1 802 ? -30.708 -18.429 -17.188 1.00 90.75 802 ALA A N 1
ATOM 6415 C CA . ALA A 1 802 ? -31.778 -17.605 -17.747 1.00 90.75 802 ALA A CA 1
ATOM 6416 C C . ALA A 1 802 ? -31.407 -16.111 -17.772 1.00 90.75 802 ALA A C 1
ATOM 6418 O O . ALA A 1 802 ? -31.588 -15.458 -18.797 1.00 90.75 802 ALA A O 1
ATOM 6419 N N . GLU A 1 803 ? -30.820 -15.593 -16.690 1.00 90.00 803 GLU A N 1
ATOM 6420 C CA . GLU A 1 803 ? -30.357 -14.199 -16.595 1.00 90.00 803 GLU A CA 1
ATOM 6421 C C . GLU A 1 803 ? -29.191 -13.920 -17.559 1.00 90.00 803 GLU A C 1
ATOM 6423 O O . GLU A 1 803 ? -29.148 -12.872 -18.203 1.00 90.00 803 GLU A O 1
ATOM 6428 N N . LEU A 1 804 ? -28.272 -14.880 -17.726 1.00 91.25 804 LEU A N 1
ATOM 6429 C CA . LEU A 1 804 ? -27.188 -14.802 -18.714 1.00 91.25 804 LEU A CA 1
ATOM 6430 C C . LEU A 1 804 ? -27.720 -14.813 -20.153 1.00 91.25 804 LEU A C 1
ATOM 6432 O O . LEU A 1 804 ? -27.223 -14.074 -21.005 1.00 91.25 804 LEU A O 1
ATOM 6436 N N . ALA A 1 805 ? -28.729 -15.640 -20.432 1.00 92.44 805 ALA A N 1
ATOM 6437 C CA . ALA A 1 805 ? -29.375 -15.716 -21.738 1.00 92.44 805 ALA A CA 1
ATOM 6438 C C . ALA A 1 805 ? -30.101 -14.408 -22.089 1.00 92.44 805 ALA A C 1
ATOM 6440 O O . ALA A 1 805 ? -29.996 -13.936 -23.224 1.00 92.44 805 ALA A O 1
ATOM 6441 N N . GLU A 1 806 ? -30.769 -13.795 -21.108 1.00 90.94 806 GLU A N 1
ATOM 6442 C CA . GLU A 1 806 ? -31.416 -12.490 -21.250 1.00 90.94 806 GLU A CA 1
ATOM 6443 C C . GLU A 1 806 ? -30.388 -11.376 -21.492 1.00 90.94 806 GLU A C 1
ATOM 6445 O O . GLU A 1 806 ? -30.501 -10.641 -22.475 1.00 90.94 806 GLU A O 1
ATOM 6450 N N . ALA A 1 807 ? -29.324 -11.308 -20.685 1.00 87.25 807 ALA A N 1
ATOM 6451 C CA . ALA A 1 807 ? -28.278 -10.291 -20.820 1.00 87.25 807 ALA A CA 1
ATOM 6452 C C . ALA A 1 807 ? -27.495 -10.383 -22.140 1.00 87.25 807 ALA A C 1
ATOM 6454 O O . ALA A 1 807 ? -27.057 -9.366 -22.680 1.00 87.25 807 ALA A O 1
ATOM 6455 N N . LEU A 1 808 ? -27.323 -11.593 -22.681 1.00 88.25 808 LEU A N 1
ATOM 6456 C CA . LEU A 1 808 ? -26.627 -11.826 -23.949 1.00 88.25 808 LEU A CA 1
ATOM 6457 C C . LEU A 1 808 ? -27.565 -11.866 -25.161 1.00 88.25 808 LEU A C 1
ATOM 6459 O O . LEU A 1 808 ? -27.080 -11.951 -26.291 1.00 88.25 808 LEU A O 1
ATOM 6463 N N . THR A 1 809 ? -28.886 -11.786 -24.970 1.00 90.25 809 THR A N 1
ATOM 6464 C CA . THR A 1 809 ? -29.904 -11.938 -26.029 1.00 90.25 809 THR A CA 1
ATOM 6465 C C . THR A 1 809 ? -29.735 -13.237 -26.836 1.00 90.25 809 THR A C 1
ATOM 6467 O O . THR A 1 809 ? -29.743 -13.241 -28.069 1.00 90.25 809 THR A O 1
ATOM 6470 N N . GLN A 1 810 ? -29.517 -14.361 -26.148 1.00 88.19 810 GLN A N 1
ATOM 6471 C CA . GLN A 1 810 ? -29.336 -15.693 -26.746 1.00 88.19 810 GLN A CA 1
ATOM 6472 C C . GLN A 1 810 ? -30.322 -16.706 -26.142 1.00 88.19 810 GLN A C 1
ATOM 6474 O O . GLN A 1 810 ? -30.952 -16.451 -25.123 1.00 88.19 810 GLN A O 1
ATOM 6479 N N . GLN A 1 811 ? -30.477 -17.874 -26.773 1.00 90.12 811 GLN A N 1
ATOM 6480 C CA . GLN A 1 811 ? -31.299 -18.958 -26.220 1.00 90.12 811 GLN A CA 1
ATOM 6481 C C . GLN A 1 811 ? -30.605 -19.624 -25.023 1.00 90.12 811 GLN A C 1
ATOM 6483 O O . GLN A 1 811 ? -29.395 -19.842 -25.060 1.00 90.12 811 GLN A O 1
ATOM 6488 N N . VAL A 1 812 ? -31.384 -20.014 -24.008 1.00 91.31 812 VAL A N 1
ATOM 6489 C CA . VAL A 1 812 ? -30.897 -20.703 -22.793 1.00 91.31 812 VAL A CA 1
ATOM 6490 C C . VAL A 1 812 ? -30.078 -21.948 -23.150 1.00 91.31 812 VAL A C 1
ATOM 6492 O O . VAL A 1 812 ? -28.957 -22.094 -22.678 1.00 91.31 812 VAL A O 1
ATOM 6495 N N . THR A 1 813 ? -30.565 -22.762 -24.091 1.00 91.06 813 THR A N 1
ATOM 6496 C CA . THR A 1 813 ? -29.873 -23.967 -24.585 1.00 91.06 813 THR A CA 1
ATOM 6497 C C . THR A 1 813 ? -28.472 -23.680 -25.129 1.00 91.06 813 THR A C 1
ATOM 6499 O O . THR A 1 813 ? -27.563 -24.490 -24.965 1.00 91.06 813 THR A O 1
ATOM 6502 N N . LYS A 1 814 ? -28.263 -22.519 -25.762 1.00 88.81 814 LYS A N 1
ATOM 6503 C CA . LYS A 1 814 ? -26.950 -22.117 -26.277 1.00 88.81 814 LYS A CA 1
ATOM 6504 C C . LYS A 1 814 ? -26.003 -21.722 -25.140 1.00 88.81 814 LYS A C 1
ATOM 6506 O O . LYS A 1 814 ? -24.820 -22.033 -25.211 1.00 88.81 814 LYS A O 1
ATOM 6511 N N . ILE A 1 815 ? -26.505 -21.064 -24.094 1.00 92.06 815 ILE A N 1
ATOM 6512 C CA . ILE A 1 815 ? -25.704 -20.721 -22.907 1.00 92.06 815 ILE A CA 1
ATOM 6513 C C . ILE A 1 815 ? -25.304 -21.988 -22.142 1.00 92.06 815 ILE A C 1
ATOM 6515 O O . ILE A 1 815 ? -24.143 -22.108 -21.765 1.00 92.06 815 ILE A O 1
ATOM 6519 N N . GLU A 1 816 ? -26.209 -22.959 -21.997 1.00 91.12 816 GLU A N 1
ATOM 6520 C CA . GLU A 1 816 ? -25.908 -24.266 -21.386 1.00 91.12 816 GLU A CA 1
ATOM 6521 C C . GLU A 1 816 ? -24.817 -25.013 -22.161 1.00 91.12 816 GLU A C 1
ATOM 6523 O O . GLU A 1 816 ? -23.862 -25.515 -21.571 1.00 91.12 816 GLU A O 1
ATOM 6528 N N . GLN A 1 817 ? -24.907 -25.032 -23.496 1.00 88.62 817 GLN A N 1
ATOM 6529 C CA . GLN A 1 817 ? -23.867 -25.613 -24.350 1.00 88.62 817 GLN A CA 1
ATOM 6530 C C . GLN A 1 817 ? -22.519 -24.904 -24.175 1.00 88.62 817 GLN A C 1
ATOM 6532 O O . GLN A 1 817 ? -21.491 -25.567 -24.068 1.00 88.62 817 GLN A O 1
ATOM 6537 N N . LEU A 1 818 ? -22.508 -23.569 -24.118 1.00 89.44 818 LEU A N 1
ATOM 6538 C CA . LEU A 1 818 ? -21.282 -22.799 -23.900 1.00 89.44 818 LEU A CA 1
ATOM 6539 C C . LEU A 1 818 ? -20.680 -23.054 -22.512 1.00 89.44 818 LEU A C 1
ATOM 6541 O O . LEU A 1 818 ? -19.465 -23.186 -22.412 1.00 89.44 818 LEU A O 1
ATOM 6545 N N . GLN A 1 819 ? -21.495 -23.179 -21.462 1.00 88.81 819 GLN A N 1
ATOM 6546 C CA . GLN A 1 819 ? -21.024 -23.538 -20.119 1.00 88.81 819 GLN A CA 1
ATOM 6547 C C . GLN A 1 819 ? -20.472 -24.967 -20.064 1.00 88.81 819 GLN A C 1
ATOM 6549 O O . GLN A 1 819 ? -19.447 -25.199 -19.427 1.00 88.81 819 GLN A O 1
ATOM 6554 N N . ALA A 1 820 ? -21.096 -25.915 -20.770 1.00 87.38 820 ALA A N 1
ATOM 6555 C CA . ALA A 1 820 ? -20.588 -27.281 -20.877 1.00 87.38 820 ALA A CA 1
ATOM 6556 C C . ALA A 1 820 ? -19.226 -27.328 -21.591 1.00 87.38 820 ALA A C 1
ATOM 6558 O O . ALA A 1 820 ? -18.311 -28.004 -21.122 1.00 87.38 820 ALA A O 1
ATOM 6559 N N . ILE A 1 821 ? -19.073 -26.571 -22.684 1.00 86.00 821 ILE A N 1
ATOM 6560 C CA . ILE A 1 821 ? -17.792 -26.425 -23.392 1.00 86.00 821 ILE A CA 1
ATOM 6561 C C . ILE A 1 821 ? -16.754 -25.749 -22.486 1.00 86.00 821 ILE A C 1
ATOM 6563 O O . ILE A 1 821 ? -15.619 -26.215 -22.430 1.00 86.00 821 ILE A O 1
ATOM 6567 N N . GLU A 1 822 ? -17.126 -24.684 -21.760 1.00 84.06 822 GLU A N 1
ATOM 6568 C CA . GLU A 1 822 ? -16.236 -24.002 -20.809 1.00 84.06 822 GLU A CA 1
ATOM 6569 C C . GLU A 1 822 ? -15.711 -24.984 -19.759 1.00 84.06 822 GLU A C 1
ATOM 6571 O O . GLU A 1 822 ? -14.499 -25.068 -19.586 1.00 84.06 822 GLU A O 1
ATOM 6576 N N . ALA A 1 823 ? -16.598 -25.760 -19.126 1.00 81.56 823 ALA A N 1
ATOM 6577 C CA . ALA A 1 823 ? -16.241 -26.724 -18.090 1.00 81.56 823 ALA A CA 1
ATOM 6578 C C . ALA A 1 823 ? -15.311 -27.825 -18.625 1.00 81.56 823 ALA A C 1
ATOM 6580 O O . ALA A 1 823 ? -14.253 -28.075 -18.052 1.00 81.56 823 ALA A O 1
ATOM 6581 N N . GLN A 1 824 ? -15.651 -28.448 -19.758 1.00 79.19 824 GLN A N 1
ATOM 6582 C CA . GLN A 1 824 ? -14.806 -29.485 -20.367 1.00 79.19 824 GLN A CA 1
ATOM 6583 C C . GLN A 1 824 ? -13.416 -28.957 -20.735 1.00 79.19 824 GLN A C 1
ATOM 6585 O O . GLN A 1 824 ? -12.420 -29.653 -20.566 1.00 79.19 824 GLN A O 1
ATOM 6590 N N . TYR A 1 825 ? -13.348 -27.716 -21.213 1.00 74.62 825 TYR A N 1
ATOM 6591 C CA . TYR A 1 825 ? -12.101 -27.075 -21.606 1.00 74.62 825 TYR A CA 1
ATOM 6592 C C . TYR A 1 825 ? -11.251 -26.631 -20.400 1.00 74.62 825 TYR A C 1
ATOM 6594 O O . TYR A 1 825 ? -10.030 -26.761 -20.437 1.00 74.62 825 TYR A O 1
ATOM 6602 N N . SER A 1 826 ? -11.862 -26.122 -19.321 1.00 69.88 826 SER A N 1
ATOM 6603 C CA . SER A 1 826 ? -11.138 -25.634 -18.135 1.00 69.88 826 SER A CA 1
ATOM 6604 C C . SER A 1 826 ? -10.692 -26.727 -17.166 1.00 69.88 826 SER A C 1
ATOM 6606 O O . SER A 1 826 ? -9.814 -26.477 -16.348 1.00 69.88 826 SER A O 1
ATOM 6608 N N . HIS A 1 827 ? -11.291 -27.918 -17.232 1.00 66.69 827 HIS A N 1
ATOM 6609 C CA . HIS A 1 827 ? -10.965 -29.048 -16.355 1.00 66.69 827 HIS A CA 1
ATOM 6610 C C . HIS A 1 827 ? -9.938 -30.020 -16.960 1.00 66.69 827 HIS A C 1
ATOM 6612 O O . HIS A 1 827 ? -9.789 -31.137 -16.469 1.00 66.69 827 HIS A O 1
ATOM 6618 N N . LEU A 1 828 ? -9.217 -29.614 -18.011 1.00 72.75 828 LEU A N 1
ATOM 6619 C CA . LEU A 1 828 ? -8.091 -30.389 -18.529 1.00 72.75 828 LEU A CA 1
ATOM 6620 C C . LEU A 1 828 ? -6.935 -30.340 -17.521 1.00 72.75 828 LEU A C 1
ATOM 6622 O O . LEU A 1 828 ? -6.345 -29.286 -17.290 1.00 72.75 828 LEU A O 1
ATOM 6626 N N . LEU A 1 829 ? -6.631 -31.489 -16.924 1.00 79.88 829 LEU A N 1
ATOM 6627 C CA . LEU A 1 829 ? -5.552 -31.665 -15.955 1.00 79.88 829 LEU A CA 1
ATOM 6628 C C . LEU A 1 829 ? -4.393 -32.427 -16.595 1.00 79.88 829 LEU A C 1
ATOM 6630 O O . LEU A 1 829 ? -4.592 -33.249 -17.493 1.00 79.88 829 LEU A O 1
ATOM 6634 N N . SER A 1 830 ? -3.177 -32.162 -16.120 1.00 82.75 830 SER A N 1
ATOM 6635 C CA . SER A 1 830 ? -2.031 -32.983 -16.497 1.00 82.75 830 SER A CA 1
ATOM 6636 C C . SER A 1 830 ? -2.118 -34.326 -15.782 1.00 82.75 830 SER A C 1
ATOM 6638 O O . SER A 1 830 ? -2.325 -34.371 -14.572 1.00 82.75 830 SER A O 1
ATOM 6640 N N . LEU A 1 831 ? -1.899 -35.420 -16.509 1.00 83.12 831 LEU A N 1
ATOM 6641 C CA . LEU A 1 831 ? -1.780 -36.746 -15.898 1.00 83.12 831 LEU A CA 1
ATOM 6642 C C . LEU A 1 831 ? -0.542 -36.847 -14.990 1.00 83.12 831 LEU A C 1
ATOM 6644 O O . LEU A 1 831 ? -0.518 -37.662 -14.074 1.00 83.12 831 LEU A O 1
ATOM 6648 N N . ASP A 1 832 ? 0.454 -35.987 -15.192 1.00 81.31 832 ASP A N 1
ATOM 6649 C CA . ASP A 1 832 ? 1.683 -35.971 -14.394 1.00 81.31 832 ASP A CA 1
ATOM 6650 C C . ASP A 1 832 ? 1.554 -35.154 -13.097 1.00 81.31 832 ASP A C 1
ATOM 6652 O O . ASP A 1 832 ? 2.475 -35.133 -12.284 1.00 81.31 832 ASP A O 1
ATOM 6656 N N . GLN A 1 833 ? 0.429 -34.465 -12.879 1.00 82.56 833 GLN A N 1
ATOM 6657 C CA . GLN A 1 833 ? 0.214 -33.676 -11.665 1.00 82.56 833 GLN A CA 1
ATOM 6658 C C . GLN A 1 833 ? -0.008 -34.600 -10.452 1.00 82.56 833 GLN A C 1
ATOM 6660 O O . GLN A 1 833 ? -0.767 -35.563 -10.529 1.00 82.56 833 GLN A O 1
ATOM 6665 N N . THR A 1 834 ? 0.665 -34.324 -9.334 1.00 79.25 834 THR A N 1
ATOM 6666 C CA . THR A 1 834 ? 0.602 -35.123 -8.097 1.00 79.25 834 THR A CA 1
ATOM 6667 C C . THR A 1 834 ? -0.669 -34.842 -7.288 1.00 79.25 834 THR A C 1
ATOM 6669 O O . THR A 1 834 ? -1.229 -33.748 -7.361 1.00 79.25 834 THR A O 1
ATOM 6672 N N . VAL A 1 835 ? -1.163 -35.846 -6.549 1.00 74.88 835 VAL A N 1
ATOM 6673 C CA . VAL A 1 835 ? -2.482 -35.792 -5.872 1.00 74.88 835 VAL A CA 1
ATOM 6674 C C . VAL A 1 835 ? -2.405 -35.444 -4.379 1.00 74.88 835 VAL A C 1
ATOM 6676 O O . VAL A 1 835 ? -3.364 -34.888 -3.854 1.00 74.88 835 VAL A O 1
ATOM 6679 N N . ASN A 1 836 ? -1.269 -35.695 -3.716 1.00 69.25 836 ASN A N 1
ATOM 6680 C CA . ASN A 1 836 ? -1.003 -35.357 -2.308 1.00 69.25 836 ASN A CA 1
ATOM 6681 C C . ASN A 1 836 ? 0.376 -34.677 -2.155 1.00 69.25 836 ASN A C 1
ATOM 6683 O O . ASN A 1 836 ? 1.206 -34.772 -3.058 1.00 69.25 836 ASN A O 1
ATOM 6687 N N . ASP A 1 837 ? 0.622 -34.039 -1.001 1.00 64.25 837 ASP A N 1
ATOM 6688 C CA . ASP A 1 837 ? 1.911 -33.405 -0.641 1.00 64.25 837 ASP A CA 1
ATOM 6689 C C . ASP A 1 837 ? 3.074 -34.413 -0.497 1.00 64.25 837 ASP A C 1
ATOM 6691 O O . ASP A 1 837 ? 4.240 -34.026 -0.547 1.00 64.25 837 ASP A O 1
ATOM 6695 N N . ASP A 1 838 ? 2.769 -35.706 -0.359 1.00 58.62 838 ASP A N 1
ATOM 6696 C CA . ASP A 1 838 ? 3.749 -36.786 -0.468 1.00 58.62 838 ASP A CA 1
ATOM 6697 C C . ASP A 1 838 ? 3.999 -37.045 -1.966 1.00 58.62 838 ASP A C 1
ATOM 6699 O O . ASP A 1 838 ? 3.175 -37.666 -2.640 1.00 58.62 838 ASP A O 1
ATOM 6703 N N . GLU A 1 839 ? 5.113 -36.530 -2.496 1.00 60.50 839 GLU A N 1
ATOM 6704 C CA . GLU A 1 839 ? 5.506 -36.438 -3.921 1.00 60.50 839 GLU A CA 1
ATOM 6705 C C . GLU A 1 839 ? 5.509 -37.758 -4.745 1.00 60.50 839 GLU A C 1
ATOM 6707 O O . GLU A 1 839 ? 5.985 -37.782 -5.878 1.00 60.50 839 GLU A O 1
ATOM 6712 N N . GLU A 1 840 ? 4.990 -38.873 -4.228 1.00 64.25 840 GLU A N 1
ATOM 6713 C CA . GLU A 1 840 ? 5.136 -40.208 -4.823 1.00 64.25 840 GLU A CA 1
ATOM 6714 C C . GLU A 1 840 ? 3.996 -40.632 -5.771 1.00 64.25 840 GLU A C 1
ATOM 6716 O O . GLU A 1 840 ? 4.186 -41.560 -6.555 1.00 64.25 840 GLU A O 1
ATOM 6721 N N . THR A 1 841 ? 2.819 -39.985 -5.753 1.00 72.19 841 THR A N 1
ATOM 6722 C CA . THR A 1 841 ? 1.644 -40.448 -6.537 1.00 72.19 841 THR A CA 1
ATOM 6723 C C . THR A 1 841 ? 1.137 -39.398 -7.538 1.00 72.19 841 THR A C 1
ATOM 6725 O O . THR A 1 841 ? 0.612 -38.352 -7.143 1.00 72.19 841 THR A O 1
ATOM 6728 N N . SER A 1 842 ? 1.254 -39.681 -8.845 1.00 80.12 842 SER A N 1
ATOM 6729 C CA . SER A 1 842 ? 0.719 -38.844 -9.939 1.00 80.12 842 SER A CA 1
ATOM 6730 C C . SER A 1 842 ? -0.737 -39.187 -10.280 1.00 80.12 842 SER A C 1
ATOM 6732 O O . SER A 1 842 ? -1.157 -40.335 -10.133 1.00 80.12 842 SER A O 1
ATOM 6734 N N . LEU A 1 843 ? -1.513 -38.222 -10.788 1.00 80.19 843 LEU A N 1
ATOM 6735 C CA . LEU A 1 843 ? -2.908 -38.403 -11.223 1.00 80.19 843 LEU A CA 1
ATOM 6736 C C . LEU A 1 843 ? -3.060 -39.569 -12.206 1.00 80.19 843 LEU A C 1
ATOM 6738 O O . LEU A 1 843 ? -3.993 -40.361 -12.093 1.00 80.19 843 LEU A O 1
ATOM 6742 N N . GLY A 1 844 ? -2.111 -39.714 -13.129 1.00 79.50 844 GLY A N 1
ATOM 6743 C CA . GLY A 1 844 ? -2.073 -40.793 -14.110 1.00 79.50 844 GLY A CA 1
ATOM 6744 C C . GLY A 1 844 ? -1.906 -42.182 -13.496 1.00 79.50 844 GLY A C 1
ATOM 6745 O O . GLY A 1 844 ? -2.359 -43.148 -14.096 1.00 79.50 844 GLY A O 1
ATOM 6746 N N . SER A 1 845 ? -1.306 -42.293 -12.306 1.00 74.62 845 SER A N 1
ATOM 6747 C CA . SER A 1 845 ? -1.174 -43.571 -11.588 1.00 74.62 845 SER A CA 1
ATOM 6748 C C . SER A 1 845 ? -2.440 -43.984 -10.828 1.00 74.62 845 SER A C 1
ATOM 6750 O O . SER A 1 845 ? -2.607 -45.160 -10.520 1.00 74.62 845 SER A O 1
ATOM 6752 N N . ILE A 1 846 ? -3.336 -43.029 -10.546 1.00 73.94 846 ILE A N 1
ATOM 6753 C CA . ILE A 1 846 ? -4.616 -43.257 -9.851 1.00 73.94 846 ILE A CA 1
ATOM 6754 C C . ILE A 1 846 ? -5.732 -43.580 -10.840 1.00 73.94 846 ILE A C 1
ATOM 6756 O O . ILE A 1 846 ? -6.689 -44.271 -10.495 1.00 73.94 846 ILE A O 1
ATOM 6760 N N . ILE A 1 847 ? -5.629 -43.069 -12.067 1.00 75.88 847 ILE A N 1
ATOM 6761 C CA . ILE A 1 847 ? -6.574 -43.403 -13.125 1.00 75.88 847 ILE A CA 1
ATOM 6762 C C . ILE A 1 847 ? -6.416 -44.891 -13.422 1.00 75.88 847 ILE A C 1
ATOM 6764 O O . ILE A 1 847 ? -5.418 -45.316 -14.004 1.00 75.88 847 ILE A O 1
ATOM 6768 N N . GLU A 1 848 ? -7.410 -45.673 -12.999 1.00 69.88 848 GLU A N 1
ATOM 6769 C CA . GLU A 1 848 ? -7.502 -47.085 -13.340 1.00 69.88 848 GLU A CA 1
ATOM 6770 C C . GLU A 1 848 ? -7.377 -47.218 -14.854 1.00 69.88 848 GLU A C 1
ATOM 6772 O O . GLU A 1 848 ? -8.140 -46.629 -15.631 1.00 69.88 848 GLU A O 1
ATOM 6777 N N . GLN A 1 849 ? -6.377 -47.985 -15.281 1.00 62.88 849 GLN A N 1
ATOM 6778 C CA . GLN A 1 849 ? -6.376 -48.468 -16.644 1.00 62.88 849 GLN A CA 1
ATOM 6779 C C . GLN A 1 849 ? -7.632 -49.316 -16.776 1.00 62.88 849 GLN A C 1
ATOM 6781 O O . GLN A 1 849 ? -7.848 -50.226 -15.980 1.00 62.88 849 GLN A O 1
ATOM 6786 N N . ALA A 1 850 ? -8.471 -49.001 -17.759 1.00 61.53 850 ALA A N 1
ATOM 6787 C CA . ALA A 1 850 ? -9.652 -49.786 -18.098 1.00 61.53 850 ALA A CA 1
ATOM 6788 C C . ALA A 1 850 ? -9.264 -51.142 -18.724 1.00 61.53 850 ALA A C 1
ATOM 6790 O O . ALA A 1 850 ? -9.866 -51.582 -19.702 1.00 61.53 850 ALA A O 1
ATOM 6791 N N . ASP A 1 851 ? -8.227 -51.784 -18.195 1.00 58.34 851 ASP A N 1
ATOM 6792 C CA . ASP A 1 851 ? -7.940 -53.175 -18.454 1.00 58.34 851 ASP A CA 1
ATOM 6793 C C . ASP A 1 851 ? -8.943 -53.957 -17.612 1.00 58.34 851 ASP A C 1
ATOM 6795 O O . ASP A 1 851 ? -8.885 -53.968 -16.384 1.00 58.34 851 ASP A O 1
ATOM 6799 N N . SER A 1 852 ? -9.924 -54.531 -18.307 1.00 58.44 852 SER A N 1
ATOM 6800 C CA . SER A 1 852 ? -10.986 -55.371 -17.750 1.00 58.44 852 SER A CA 1
ATOM 6801 C C . SER A 1 852 ? -10.447 -56.285 -16.651 1.00 58.44 852 SER A C 1
ATOM 6803 O O . SER A 1 852 ? -9.454 -56.989 -16.864 1.00 58.44 852 SER A O 1
ATOM 6805 N N . ASP A 1 853 ? -11.114 -56.267 -15.495 1.00 65.38 853 ASP A N 1
ATOM 6806 C CA . ASP A 1 853 ? -10.783 -57.077 -14.326 1.00 65.38 853 ASP A CA 1
ATOM 6807 C C . ASP A 1 853 ? -10.548 -58.540 -14.773 1.00 65.38 853 ASP A C 1
ATOM 6809 O O . ASP A 1 853 ? -11.290 -59.051 -15.621 1.00 65.38 853 ASP A O 1
ATOM 6813 N N . PRO A 1 854 ? -9.524 -59.262 -14.275 1.00 66.75 854 PRO A N 1
ATOM 6814 C CA . PRO A 1 854 ? -9.325 -60.668 -14.623 1.00 66.75 854 PRO A CA 1
ATOM 6815 C C . PRO A 1 854 ? -10.589 -61.517 -14.432 1.00 66.75 854 PRO A C 1
ATOM 6817 O O . PRO A 1 854 ? -10.787 -62.497 -15.152 1.00 66.75 854 PRO A O 1
ATOM 6820 N N . SER A 1 855 ? -11.456 -61.135 -13.489 1.00 70.44 855 SER A N 1
ATOM 6821 C CA . SER A 1 855 ? -12.774 -61.744 -13.317 1.00 70.44 855 SER A CA 1
ATOM 6822 C C . SER A 1 855 ? -13.708 -61.481 -14.504 1.00 70.44 855 SER A C 1
ATOM 6824 O O . SER A 1 855 ? -14.315 -62.432 -14.993 1.00 70.44 855 SER A O 1
ATOM 6826 N N . ASP A 1 856 ? -13.746 -60.263 -15.046 1.00 69.75 856 ASP A N 1
ATOM 6827 C CA . ASP A 1 856 ? -14.505 -59.914 -16.253 1.00 69.75 856 ASP A CA 1
ATOM 6828 C C . ASP A 1 856 ? -13.992 -60.664 -17.484 1.00 69.75 856 ASP A C 1
ATOM 6830 O O . ASP A 1 856 ? -14.789 -61.110 -18.308 1.00 69.75 856 ASP A O 1
ATOM 6834 N N . LEU A 1 857 ? -12.677 -60.886 -17.598 1.00 70.19 857 LEU A N 1
ATOM 6835 C CA . LEU A 1 857 ? -12.109 -61.714 -18.669 1.00 70.19 857 LEU A CA 1
ATOM 6836 C C . LEU A 1 857 ? -12.554 -63.180 -18.558 1.00 70.19 857 LEU A C 1
ATOM 6838 O O . LEU A 1 857 ? -12.876 -63.803 -19.571 1.00 70.19 857 LEU A O 1
ATOM 6842 N N . VAL A 1 858 ? -12.620 -63.732 -17.341 1.00 75.69 858 VAL A N 1
ATOM 6843 C CA . VAL A 1 858 ? -13.122 -65.097 -17.096 1.00 75.69 858 VAL A CA 1
ATOM 6844 C C . VAL A 1 858 ? -14.633 -65.183 -17.329 1.00 75.69 858 VAL A C 1
ATOM 6846 O O . VAL A 1 858 ? -15.104 -66.159 -17.915 1.00 75.69 858 VAL A O 1
ATOM 6849 N N . ILE A 1 859 ? -15.399 -64.165 -16.927 1.00 77.06 859 ILE A N 1
ATOM 6850 C CA . ILE A 1 859 ? -16.842 -64.065 -17.186 1.00 77.06 859 ILE A CA 1
ATOM 6851 C C . ILE A 1 859 ? -17.096 -63.955 -18.690 1.00 77.06 859 ILE A C 1
ATOM 6853 O O . ILE A 1 859 ? -17.951 -64.671 -19.201 1.00 77.06 859 ILE A O 1
ATOM 6857 N N . ALA A 1 860 ? -16.328 -63.140 -19.417 1.00 72.69 860 ALA A N 1
ATOM 6858 C CA . ALA A 1 860 ? -16.427 -62.996 -20.867 1.00 72.69 860 ALA A CA 1
ATOM 6859 C C . ALA A 1 860 ? -16.045 -64.287 -21.608 1.00 72.69 860 ALA A C 1
ATOM 6861 O O . ALA A 1 860 ? -16.726 -64.655 -22.563 1.00 72.69 860 ALA A O 1
ATOM 6862 N N . GLN A 1 861 ? -15.015 -65.015 -21.154 1.00 77.62 861 GLN A N 1
ATOM 6863 C CA . GLN A 1 861 ? -14.677 -66.342 -21.690 1.00 77.62 861 GLN A CA 1
ATOM 6864 C C . GLN A 1 861 ? -15.792 -67.361 -21.425 1.00 77.62 861 GLN A C 1
ATOM 6866 O O . GLN A 1 861 ? -16.237 -68.039 -22.347 1.00 77.62 861 GLN A O 1
ATOM 6871 N N . SER A 1 862 ? -16.302 -67.419 -20.192 1.00 80.31 862 SER A N 1
ATOM 6872 C CA . SER A 1 862 ? -17.415 -68.293 -19.803 1.00 80.31 862 SER A CA 1
ATOM 6873 C C . SER A 1 862 ? -18.695 -67.977 -20.588 1.00 80.31 862 SER A C 1
ATOM 6875 O O . SER A 1 862 ? -19.380 -68.882 -21.067 1.00 80.31 862 SER A O 1
ATOM 6877 N N . LEU A 1 863 ? -18.995 -66.690 -20.780 1.00 81.44 863 LEU A N 1
ATOM 6878 C CA . LEU A 1 863 ? -20.099 -66.217 -21.608 1.00 81.44 863 LEU A CA 1
ATOM 6879 C C . LEU A 1 863 ? -19.885 -66.606 -23.076 1.00 81.44 863 LEU A C 1
ATOM 6881 O O . LEU A 1 863 ? -20.824 -67.078 -23.712 1.00 81.44 863 LEU A O 1
ATOM 6885 N N . GLY A 1 864 ? -18.663 -66.471 -23.597 1.00 79.81 864 GLY A N 1
ATOM 6886 C CA . GLY A 1 864 ? -18.280 -66.932 -24.933 1.00 79.81 864 GLY A CA 1
ATOM 6887 C C . GLY A 1 864 ? -18.560 -68.424 -25.135 1.00 79.81 864 GLY A C 1
ATOM 6888 O O . GLY A 1 864 ? -19.285 -68.786 -26.061 1.00 79.81 864 GLY A O 1
ATOM 6889 N N . ASP A 1 865 ? -18.099 -69.274 -24.213 1.00 81.38 865 ASP A N 1
ATOM 6890 C CA . ASP A 1 865 ? -18.326 -70.727 -24.246 1.00 81.38 865 ASP A CA 1
ATOM 6891 C C . ASP A 1 865 ? -19.824 -71.086 -24.203 1.00 81.38 865 ASP A C 1
ATOM 6893 O O . ASP A 1 865 ? -20.301 -71.996 -24.898 1.00 81.38 865 ASP A O 1
ATOM 6897 N N . GLN A 1 866 ? -20.610 -70.359 -23.402 1.00 79.88 866 GLN A N 1
ATOM 6898 C CA . GLN A 1 866 ? -22.059 -70.557 -23.329 1.00 79.88 866 GLN A CA 1
ATOM 6899 C C . GLN A 1 866 ? -22.781 -70.076 -24.590 1.00 79.88 866 GLN A C 1
ATOM 6901 O O . GLN A 1 866 ? -23.676 -70.774 -25.082 1.00 79.88 866 GLN A O 1
ATOM 6906 N N . ILE A 1 867 ? -22.383 -68.932 -25.153 1.00 82.94 867 ILE A N 1
ATOM 6907 C CA . ILE A 1 867 ? -22.888 -68.439 -26.439 1.00 82.94 867 ILE A CA 1
ATOM 6908 C C . ILE A 1 867 ? -22.589 -69.470 -27.529 1.00 82.94 867 ILE A C 1
ATOM 6910 O O . ILE A 1 867 ? -23.499 -69.837 -28.273 1.00 82.94 867 ILE A O 1
ATOM 6914 N N . ASP A 1 868 ? -21.377 -70.023 -27.579 1.00 82.12 868 ASP A N 1
ATOM 6915 C CA . ASP A 1 868 ? -21.003 -71.060 -28.542 1.00 82.12 868 ASP A CA 1
ATOM 6916 C C . ASP A 1 868 ? -21.829 -72.341 -28.386 1.00 82.12 868 ASP A C 1
ATOM 6918 O O . ASP A 1 868 ? -22.281 -72.932 -29.380 1.00 82.12 868 ASP A O 1
ATOM 6922 N N . THR A 1 869 ? -22.097 -72.734 -27.140 1.00 82.38 869 THR A N 1
ATOM 6923 C CA . THR A 1 869 ? -22.962 -73.872 -26.814 1.00 82.38 869 THR A CA 1
ATOM 6924 C C . THR A 1 869 ? -24.386 -73.647 -27.322 1.00 82.38 869 THR A C 1
ATOM 6926 O O . THR A 1 869 ? -24.976 -74.544 -27.932 1.00 82.38 869 THR A O 1
ATOM 6929 N N . VAL A 1 870 ? -24.954 -72.453 -27.142 1.00 83.75 870 VAL A N 1
ATOM 6930 C CA . VAL A 1 870 ? -26.314 -72.140 -27.608 1.00 83.75 870 VAL A CA 1
ATOM 6931 C C . VAL A 1 870 ? -26.366 -71.963 -29.129 1.00 83.75 870 VAL A C 1
ATOM 6933 O O . VAL A 1 870 ? -27.285 -72.479 -29.774 1.00 83.75 870 VAL A O 1
ATOM 6936 N N . LEU A 1 871 ? -25.358 -71.331 -29.735 1.00 84.44 871 LEU A N 1
ATOM 6937 C CA . LEU A 1 871 ? -25.229 -71.200 -31.189 1.00 84.44 871 LEU A CA 1
ATOM 6938 C C . LEU A 1 871 ? -25.083 -72.559 -31.882 1.00 84.44 871 LEU A C 1
ATOM 6940 O O . LEU A 1 871 ? -25.568 -72.716 -33.002 1.00 84.44 871 LEU A O 1
ATOM 6944 N N . SER A 1 872 ? -24.479 -73.563 -31.234 1.00 83.06 872 SER A N 1
ATOM 6945 C CA . SER A 1 872 ? -24.376 -74.929 -31.779 1.00 83.06 872 SER A CA 1
ATOM 6946 C C . SER A 1 872 ? -25.736 -75.604 -32.027 1.00 83.06 872 SER A C 1
ATOM 6948 O O . SER A 1 872 ? -25.831 -76.504 -32.859 1.00 83.06 872 SER A O 1
ATOM 6950 N N . ARG A 1 873 ? -26.807 -75.143 -31.360 1.00 83.94 873 ARG A N 1
ATOM 6951 C CA . ARG A 1 873 ? -28.179 -75.649 -31.550 1.00 83.94 873 ARG A CA 1
ATOM 6952 C C . ARG A 1 873 ? -28.877 -75.054 -32.775 1.00 83.94 873 ARG A C 1
ATOM 6954 O O . ARG A 1 873 ? -29.906 -75.574 -33.212 1.00 83.94 873 ARG A O 1
ATOM 6961 N N . LEU A 1 874 ? -28.357 -73.956 -33.325 1.00 86.31 874 LEU A N 1
ATOM 6962 C CA . LEU A 1 874 ? -28.844 -73.400 -34.584 1.00 86.31 874 LEU A CA 1
ATOM 6963 C C . LEU A 1 874 ? -28.356 -74.240 -35.767 1.00 86.31 874 LEU A C 1
ATOM 6965 O O . LEU A 1 874 ? -27.338 -74.924 -35.705 1.00 86.31 874 LEU A O 1
ATOM 6969 N N . SER A 1 875 ? -29.066 -74.163 -36.893 1.00 86.00 875 SER A N 1
ATOM 6970 C CA . SER A 1 875 ? -28.548 -74.766 -38.124 1.00 86.00 875 SER A CA 1
ATOM 6971 C C . SER A 1 875 ? -27.280 -74.040 -38.590 1.00 86.00 875 SER A C 1
ATOM 6973 O O . SER A 1 875 ? -27.138 -72.836 -38.381 1.00 86.00 875 SER A O 1
ATOM 6975 N N . GLN A 1 876 ? -26.384 -74.738 -39.294 1.00 85.31 876 GLN A N 1
ATOM 6976 C CA . GLN A 1 876 ? -25.094 -74.190 -39.741 1.00 85.31 876 GLN A CA 1
ATOM 6977 C C . GLN A 1 876 ? -25.221 -72.847 -40.488 1.00 85.31 876 GLN A C 1
ATOM 6979 O O . GLN A 1 876 ? -24.410 -71.947 -40.296 1.00 85.31 876 GLN A O 1
ATOM 6984 N N . ARG A 1 877 ? -26.271 -72.680 -41.307 1.00 85.69 877 ARG A N 1
ATOM 6985 C CA . ARG A 1 877 ? -26.551 -71.418 -42.015 1.00 85.69 877 ARG A CA 1
ATOM 6986 C C . ARG A 1 877 ? -27.051 -70.302 -41.097 1.00 85.69 877 ARG A C 1
ATOM 6988 O O . ARG A 1 877 ? -26.718 -69.149 -41.329 1.00 85.69 877 ARG A O 1
ATOM 6995 N N . GLU A 1 878 ? -27.865 -70.626 -40.095 1.00 89.12 878 GLU A N 1
ATOM 6996 C CA . GLU A 1 878 ? -28.360 -69.651 -39.113 1.00 89.12 878 GLU A CA 1
ATOM 6997 C C . GLU A 1 878 ? -27.220 -69.169 -38.207 1.00 89.12 878 GLU A C 1
ATOM 6999 O O . GLU A 1 878 ? -27.075 -67.965 -38.013 1.00 89.12 878 GLU A O 1
ATOM 7004 N N . ARG A 1 879 ? -26.379 -70.095 -37.725 1.00 88.50 879 ARG A N 1
ATOM 7005 C CA . ARG A 1 879 ? -25.185 -69.788 -36.927 1.00 88.50 879 ARG A CA 1
ATOM 7006 C C . ARG A 1 879 ? -24.227 -68.869 -37.685 1.00 88.50 879 ARG A C 1
ATOM 7008 O O . ARG A 1 879 ? -23.893 -67.812 -37.172 1.00 88.50 879 ARG A O 1
ATOM 7015 N N . LEU A 1 880 ? -23.888 -69.213 -38.929 1.00 86.19 880 LEU A N 1
ATOM 7016 C CA . LEU A 1 880 ? -22.971 -68.421 -39.753 1.00 86.19 880 LEU A CA 1
ATOM 7017 C C . LEU A 1 880 ? -23.495 -67.000 -40.026 1.00 86.19 880 LEU A C 1
ATOM 7019 O O . LEU A 1 880 ? -22.725 -66.047 -40.011 1.00 86.19 880 LEU A O 1
ATOM 7023 N N . VAL A 1 881 ? -24.806 -66.831 -40.247 1.00 89.50 881 VAL A N 1
ATOM 7024 C CA . VAL A 1 881 ? -25.405 -65.493 -40.404 1.00 89.50 881 VAL A CA 1
ATOM 7025 C C . VAL A 1 881 ? -25.254 -64.671 -39.125 1.00 89.50 881 VAL A C 1
ATOM 7027 O O . VAL A 1 881 ? -24.885 -63.507 -39.216 1.00 89.50 881 VAL A O 1
ATOM 7030 N N . ILE A 1 882 ? -25.511 -65.255 -37.953 1.00 90.25 882 ILE A N 1
ATOM 7031 C CA . ILE A 1 882 ? -25.386 -64.563 -36.661 1.00 90.25 882 ILE A CA 1
ATOM 7032 C C . ILE A 1 882 ? -23.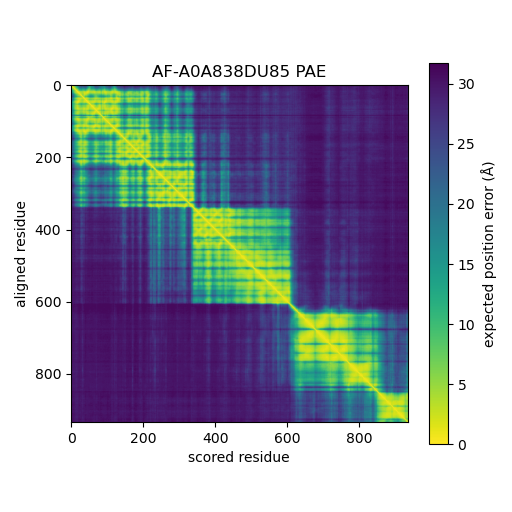919 -64.240 -36.346 1.00 90.25 882 ILE A C 1
ATOM 7034 O O . ILE A 1 882 ? -23.613 -63.100 -36.011 1.00 90.25 882 ILE A O 1
ATOM 7038 N N . GLU A 1 883 ? -23.004 -65.191 -36.536 1.00 88.00 883 GLU A N 1
ATOM 7039 C CA . GLU A 1 883 ? -21.566 -64.989 -36.321 1.00 88.00 883 GLU A CA 1
ATOM 7040 C C . GLU A 1 883 ? -21.012 -63.851 -37.184 1.00 88.00 883 GLU A C 1
ATOM 7042 O O . GLU A 1 883 ? -20.329 -62.977 -36.663 1.00 88.00 883 GLU A O 1
ATOM 7047 N N . LEU A 1 884 ? -21.353 -63.812 -38.477 1.00 87.88 884 LEU A N 1
ATOM 7048 C CA . LEU A 1 884 ? -20.906 -62.751 -39.387 1.00 87.88 884 LEU A CA 1
ATOM 7049 C C . LEU A 1 884 ? -21.603 -61.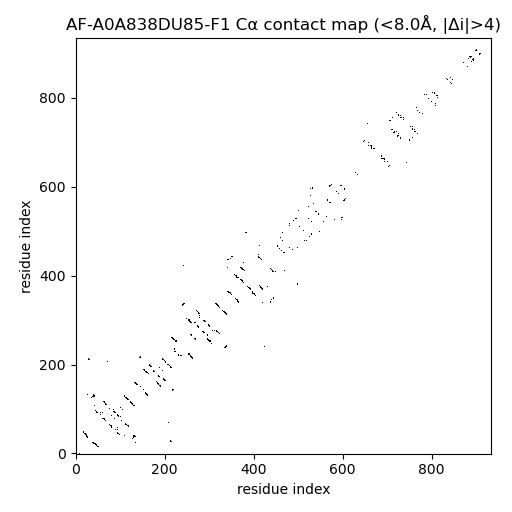410 -39.132 1.00 87.88 884 LEU A C 1
ATOM 7051 O O . LEU A 1 884 ? -21.005 -60.349 -39.302 1.00 87.88 884 LEU A O 1
ATOM 7055 N N . ARG A 1 885 ? -22.887 -61.438 -38.757 1.00 89.19 885 ARG A N 1
ATOM 7056 C CA . ARG A 1 885 ? -23.676 -60.223 -38.531 1.00 89.19 885 ARG A CA 1
ATOM 7057 C C . ARG A 1 885 ? -23.219 -59.478 -37.284 1.00 89.19 885 ARG A C 1
ATOM 7059 O O . ARG A 1 885 ? -23.137 -58.253 -37.322 1.00 89.19 885 ARG A O 1
ATOM 7066 N N . PHE A 1 886 ? -22.934 -60.214 -36.213 1.00 86.81 886 PHE A N 1
ATOM 7067 C CA . PHE A 1 886 ? -22.503 -59.660 -34.929 1.00 86.81 886 PHE A CA 1
ATOM 7068 C C . PHE A 1 886 ? -20.982 -59.705 -34.731 1.00 86.81 886 PHE A C 1
ATOM 7070 O O . PHE A 1 886 ? -20.500 -59.167 -33.743 1.00 86.81 886 PHE A O 1
ATOM 7077 N N . GLY A 1 887 ? -20.229 -60.289 -35.671 1.00 83.25 887 GLY A N 1
ATOM 7078 C CA . GLY A 1 887 ? -18.766 -60.320 -35.636 1.00 83.25 887 GLY A CA 1
ATOM 7079 C C . GLY A 1 887 ? -18.213 -61.145 -34.477 1.00 83.25 887 GLY A C 1
ATOM 7080 O O . GLY A 1 887 ? -17.253 -60.731 -33.843 1.00 83.25 887 GLY A O 1
ATOM 7081 N N . LEU A 1 888 ? -18.830 -62.287 -34.158 1.00 83.06 888 LEU A N 1
ATOM 7082 C CA . LEU A 1 888 ? -18.517 -63.041 -32.932 1.00 83.06 888 LEU A CA 1
ATOM 7083 C C . LEU A 1 888 ? -17.123 -63.701 -32.938 1.00 83.06 888 LEU A C 1
ATOM 7085 O O . LEU A 1 888 ? -16.615 -64.021 -31.872 1.00 83.06 888 LEU A O 1
ATOM 7089 N N . HIS A 1 889 ? -16.500 -63.882 -34.111 1.00 76.56 889 HIS A N 1
ATOM 7090 C CA . HIS A 1 889 ? -15.166 -64.499 -34.251 1.00 76.56 889 HIS A CA 1
ATOM 7091 C C . HIS A 1 889 ? -14.061 -63.513 -34.647 1.00 76.56 889 HIS A C 1
ATOM 7093 O O . HIS A 1 889 ? -12.903 -63.711 -34.292 1.00 76.56 889 HIS A O 1
ATOM 7099 N N . ASP A 1 890 ? -14.391 -62.477 -35.419 1.00 76.50 890 ASP A N 1
ATOM 7100 C CA . ASP A 1 890 ? -13.440 -61.512 -35.989 1.00 76.50 890 ASP A CA 1
ATOM 7101 C C . ASP A 1 890 ? -13.672 -60.069 -35.509 1.00 76.50 890 ASP A C 1
ATOM 7103 O O . ASP A 1 890 ? -13.040 -59.140 -36.014 1.00 76.50 890 ASP A O 1
ATOM 7107 N N . SER A 1 891 ? -14.573 -59.873 -34.540 1.00 70.81 891 SER A N 1
ATOM 7108 C CA . SER A 1 891 ? -14.951 -58.582 -33.943 1.00 70.81 891 SER A CA 1
ATOM 7109 C C . SER A 1 891 ? -15.463 -57.536 -34.945 1.00 70.81 891 SER A C 1
ATOM 7111 O O . SER A 1 891 ? -15.562 -56.354 -34.616 1.00 70.81 891 SER A O 1
ATOM 7113 N N . GLN A 1 892 ? -15.812 -57.946 -36.171 1.00 79.38 892 GLN A N 1
ATOM 7114 C CA . GLN A 1 892 ? -16.314 -57.065 -37.225 1.00 79.38 892 GLN A CA 1
ATOM 7115 C C . GLN A 1 892 ? -17.757 -57.414 -37.584 1.00 79.38 892 GLN A C 1
ATOM 7117 O O . GLN A 1 892 ? -18.033 -58.362 -38.318 1.00 79.38 892 GLN A O 1
ATOM 7122 N N . ALA A 1 893 ? -18.698 -56.607 -37.097 1.00 83.06 893 ALA A N 1
ATOM 7123 C CA . ALA A 1 893 ? -20.102 -56.732 -37.468 1.00 83.06 893 ALA A CA 1
ATOM 7124 C C . ALA A 1 893 ? -20.307 -56.356 -38.944 1.00 83.06 893 ALA A C 1
ATOM 7126 O O . ALA A 1 893 ? -20.046 -55.223 -39.350 1.00 83.06 893 ALA A O 1
ATOM 7127 N N . ARG A 1 894 ? -20.81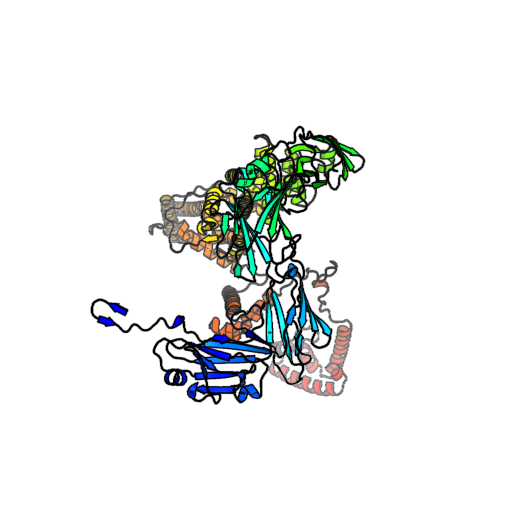7 -57.289 -39.752 1.00 85.94 894 ARG A N 1
ATOM 7128 C CA . ARG A 1 894 ? -21.082 -57.061 -41.182 1.00 85.94 894 ARG A CA 1
ATOM 7129 C C . ARG A 1 894 ? -22.519 -56.632 -41.413 1.00 85.94 894 ARG A C 1
ATOM 7131 O O . ARG A 1 894 ? -23.442 -57.107 -40.749 1.00 85.94 894 ARG A O 1
ATOM 7138 N N . THR A 1 895 ? -22.755 -55.740 -42.367 1.00 90.31 895 THR A N 1
ATOM 7139 C CA . THR A 1 895 ? -24.115 -55.366 -42.775 1.00 90.31 895 THR A CA 1
ATOM 7140 C C . THR A 1 895 ? -24.838 -56.553 -43.417 1.00 90.31 895 THR A C 1
ATOM 7142 O O . THR A 1 895 ? -24.225 -57.463 -43.970 1.00 90.31 895 THR A O 1
ATOM 7145 N N . LEU A 1 896 ? -26.175 -56.546 -43.396 1.00 89.12 896 LEU A N 1
ATOM 7146 C CA . LEU A 1 896 ? -26.981 -57.589 -44.053 1.00 89.12 896 LEU A CA 1
ATOM 7147 C C . LEU A 1 896 ? -26.660 -57.744 -45.547 1.00 89.12 896 LEU A C 1
ATOM 7149 O O . LEU A 1 896 ? -26.873 -58.811 -46.121 1.00 89.12 896 LEU A O 1
ATOM 7153 N N . GLU A 1 897 ? -26.184 -56.671 -46.177 1.00 87.12 897 GLU A N 1
ATOM 7154 C CA . GLU A 1 897 ? -25.783 -56.661 -47.577 1.00 87.12 897 GLU A CA 1
ATOM 7155 C C . GLU A 1 897 ? -24.437 -57.361 -47.783 1.00 87.12 897 GLU A C 1
ATOM 7157 O O . GLU A 1 897 ? -24.347 -58.238 -48.636 1.00 87.12 897 GLU A O 1
ATOM 7162 N N . GLU A 1 898 ? -23.439 -57.076 -46.947 1.00 88.25 898 GLU A N 1
ATOM 7163 C CA . GLU A 1 898 ? -22.127 -57.741 -46.969 1.00 88.25 898 GLU A CA 1
ATOM 7164 C C . GLU A 1 898 ? -22.231 -59.235 -46.630 1.00 88.25 898 GLU A C 1
ATOM 7166 O O . GLU A 1 898 ? -21.675 -60.078 -47.337 1.00 88.25 898 GLU A O 1
ATOM 7171 N N . VAL A 1 899 ? -23.017 -59.589 -45.604 1.00 88.31 899 VAL A N 1
ATOM 7172 C CA . VAL A 1 899 ? -23.302 -60.996 -45.267 1.00 88.31 899 VAL A CA 1
ATOM 7173 C C . VAL A 1 899 ? -24.026 -61.689 -46.426 1.00 88.31 899 VAL A C 1
ATOM 7175 O O . VAL A 1 899 ? -23.748 -62.847 -46.739 1.00 88.31 899 VAL A O 1
ATOM 7178 N N . GLY A 1 900 ? -24.933 -60.976 -47.100 1.00 86.94 900 GLY A N 1
ATOM 7179 C CA . GLY A 1 900 ? -25.646 -61.479 -48.271 1.00 86.94 900 GLY A CA 1
ATOM 7180 C C . GLY A 1 900 ? -24.715 -61.749 -49.449 1.00 86.94 900 GLY A C 1
ATOM 7181 O O . GLY A 1 900 ? -24.784 -62.821 -50.049 1.00 86.94 900 GLY A O 1
ATOM 7182 N N . GLN A 1 901 ? -23.793 -60.826 -49.734 1.00 87.88 901 GLN A N 1
ATOM 7183 C CA . GLN A 1 901 ? -22.785 -60.993 -50.782 1.00 87.88 901 GLN A CA 1
ATOM 7184 C C . GLN A 1 901 ? -21.905 -62.222 -50.530 1.00 87.88 901 GLN A C 1
ATOM 7186 O O . GLN A 1 901 ? -21.689 -63.015 -51.447 1.00 87.88 901 GLN A O 1
ATOM 7191 N N . GLN A 1 902 ? -21.466 -62.428 -49.288 1.00 86.31 902 GLN A N 1
ATOM 7192 C CA . GLN A 1 902 ? -20.587 -63.538 -48.923 1.00 86.31 902 GLN A CA 1
ATOM 7193 C C . GLN A 1 902 ? -21.284 -64.904 -48.907 1.00 86.31 902 GLN A C 1
ATOM 7195 O O . GLN A 1 902 ? -20.680 -65.915 -49.255 1.00 86.31 902 GLN A O 1
ATOM 7200 N N . LEU A 1 903 ? -22.561 -64.945 -48.522 1.00 84.06 903 LEU A N 1
ATOM 7201 C CA . LEU A 1 903 ? -23.377 -66.164 -48.542 1.00 84.06 903 LEU A CA 1
ATOM 7202 C C . LEU A 1 903 ? -24.104 -66.376 -49.879 1.00 84.06 903 LEU A C 1
ATOM 7204 O O . LEU A 1 903 ? -24.881 -67.325 -50.006 1.00 84.06 903 LEU A O 1
ATOM 7208 N N . HIS A 1 904 ? -23.861 -65.502 -50.861 1.00 86.38 904 HIS A N 1
ATOM 7209 C CA . HIS A 1 904 ? -24.514 -65.472 -52.171 1.00 86.38 904 HIS A CA 1
ATOM 7210 C C . HIS A 1 904 ? -26.052 -65.498 -52.088 1.00 86.38 904 HIS A C 1
ATOM 7212 O O . HIS A 1 904 ? -26.732 -66.209 -52.830 1.00 86.38 904 HIS A O 1
ATOM 7218 N N . VAL A 1 905 ? -26.615 -64.712 -51.168 1.00 89.94 905 VAL A N 1
ATOM 7219 C CA . VAL A 1 905 ? -28.061 -64.541 -50.968 1.00 89.94 905 VAL A CA 1
ATOM 7220 C C . VAL A 1 905 ? -28.431 -63.060 -50.915 1.00 89.94 905 VAL A C 1
ATOM 7222 O O . VAL A 1 905 ? -27.602 -62.193 -50.659 1.00 89.94 905 VAL A O 1
ATOM 7225 N N . THR A 1 906 ? -29.702 -62.738 -51.154 1.00 89.38 906 THR A N 1
ATOM 7226 C CA . THR A 1 906 ? -30.163 -61.347 -51.075 1.00 89.38 906 THR A CA 1
ATOM 7227 C C . THR A 1 906 ? -30.144 -60.837 -49.632 1.00 89.38 906 THR A C 1
ATOM 7229 O O . THR A 1 906 ? -30.386 -61.594 -48.690 1.00 89.38 906 THR A O 1
ATOM 7232 N N . ARG A 1 907 ? -29.940 -59.526 -49.457 1.00 91.06 907 ARG A N 1
ATOM 7233 C CA . ARG A 1 907 ? -30.009 -58.832 -48.158 1.00 91.06 907 ARG A CA 1
ATOM 7234 C C . ARG A 1 907 ? -31.262 -59.202 -47.353 1.00 91.06 907 ARG A C 1
ATOM 7236 O O . ARG A 1 907 ? -31.182 -59.489 -46.162 1.00 91.06 907 ARG A O 1
ATOM 7243 N N . GLU A 1 908 ? -32.422 -59.230 -48.010 1.00 86.62 908 GLU A N 1
ATOM 7244 C CA . GLU A 1 908 ? -33.691 -59.568 -47.354 1.00 86.62 908 GLU A CA 1
ATOM 7245 C C . GLU A 1 908 ? -33.726 -61.027 -46.885 1.00 86.62 908 GLU A C 1
ATOM 7247 O O . GLU A 1 908 ? -34.293 -61.342 -45.840 1.00 86.62 908 GLU A O 1
ATOM 7252 N N . ARG A 1 909 ? -33.062 -61.935 -47.611 1.00 85.88 909 ARG A N 1
ATOM 7253 C CA . ARG A 1 909 ? -32.964 -63.328 -47.185 1.00 85.88 909 ARG A CA 1
ATOM 7254 C C . ARG A 1 909 ? -32.103 -63.482 -45.933 1.00 85.88 909 ARG A C 1
ATOM 7256 O O . ARG A 1 909 ? -32.471 -64.274 -45.069 1.00 85.88 909 ARG A O 1
ATOM 7263 N N . VAL A 1 910 ? -31.014 -62.722 -45.811 1.00 89.62 910 VAL A N 1
ATOM 7264 C CA . VAL A 1 910 ? -30.196 -62.685 -44.585 1.00 89.62 910 VAL A CA 1
ATOM 7265 C C . VAL A 1 910 ? -31.029 -62.191 -43.404 1.00 89.62 910 VAL A C 1
ATOM 7267 O O . VAL A 1 910 ? -31.059 -62.862 -42.377 1.00 89.62 910 VAL A O 1
ATOM 7270 N N . ARG A 1 911 ? -31.790 -61.101 -43.580 1.00 91.31 911 ARG A N 1
ATOM 7271 C CA . ARG A 1 911 ? -32.688 -60.543 -42.550 1.00 91.31 911 ARG A CA 1
ATOM 7272 C C . ARG A 1 911 ? -33.698 -61.573 -42.032 1.00 91.31 911 ARG A C 1
ATOM 7274 O O . ARG A 1 911 ? -33.910 -61.706 -40.832 1.00 91.31 911 ARG A O 1
ATOM 7281 N N . GLN A 1 912 ? -34.303 -62.347 -42.935 1.00 90.50 912 GLN A N 1
ATOM 7282 C CA . GLN A 1 912 ? -35.244 -63.411 -42.561 1.00 90.50 912 GLN A CA 1
ATOM 7283 C C . GLN A 1 912 ? -34.577 -64.541 -41.765 1.00 90.50 912 GLN A C 1
ATOM 7285 O O . GLN A 1 912 ? -35.184 -65.086 -40.841 1.00 90.50 912 GLN A O 1
ATOM 7290 N N . ILE A 1 913 ? -33.353 -64.929 -42.144 1.00 89.56 913 ILE A N 1
ATOM 7291 C CA . ILE A 1 913 ? -32.587 -65.967 -41.440 1.00 89.56 913 ILE A CA 1
ATOM 7292 C C . ILE A 1 913 ? -32.182 -65.462 -40.051 1.00 89.56 913 ILE A C 1
ATOM 7294 O O . ILE A 1 913 ? -32.355 -66.196 -39.081 1.00 89.56 913 ILE A O 1
ATOM 7298 N N . GLU A 1 914 ? -31.737 -64.208 -39.944 1.00 90.62 914 GLU A N 1
ATOM 7299 C CA . GLU A 1 914 ? -31.410 -63.535 -38.682 1.00 90.62 914 GLU A CA 1
ATOM 7300 C C . GLU A 1 914 ? -32.619 -63.499 -37.735 1.00 90.62 914 GLU A C 1
ATOM 7302 O O . GLU A 1 914 ? -32.537 -64.007 -36.621 1.00 90.62 914 GLU A O 1
ATOM 7307 N N . GLU A 1 915 ? -33.779 -62.998 -38.175 1.00 90.25 915 GLU A N 1
ATOM 7308 C CA . GLU A 1 915 ? -34.986 -62.954 -37.334 1.00 90.25 915 GLU A CA 1
ATOM 7309 C C . GLU A 1 915 ? -35.434 -64.339 -36.857 1.00 90.25 915 GLU A C 1
ATOM 7311 O O . GLU A 1 915 ? -35.993 -64.492 -35.764 1.00 90.25 915 GLU A O 1
ATOM 7316 N N . ARG A 1 916 ? -35.253 -65.361 -37.699 1.00 89.44 916 ARG A N 1
ATOM 7317 C CA . ARG A 1 916 ? -35.583 -66.740 -37.340 1.00 89.44 916 ARG A CA 1
ATOM 7318 C C . ARG A 1 916 ? -34.589 -67.294 -36.323 1.00 89.44 916 ARG A C 1
ATOM 7320 O O . ARG A 1 916 ? -35.019 -67.932 -35.363 1.00 89.44 916 ARG A O 1
ATOM 7327 N N . ALA A 1 917 ? -33.299 -67.039 -36.520 1.00 87.75 917 ALA A N 1
ATOM 7328 C CA . ALA A 1 917 ? -32.240 -67.432 -35.602 1.00 87.75 917 ALA A CA 1
ATOM 7329 C C . ALA A 1 917 ? -32.414 -66.748 -34.238 1.00 87.75 917 ALA A C 1
ATOM 7331 O O . ALA A 1 917 ? -32.465 -67.441 -33.230 1.00 87.75 917 ALA A O 1
ATOM 7332 N N . LEU A 1 918 ? -32.647 -65.431 -34.197 1.00 88.62 918 LEU A N 1
ATOM 7333 C CA . LEU A 1 918 ? -32.897 -64.679 -32.961 1.00 88.62 918 LEU A CA 1
ATOM 7334 C C . LEU A 1 918 ? -34.141 -65.175 -32.213 1.00 88.62 918 LEU A C 1
ATOM 7336 O O . LEU A 1 918 ? -34.121 -65.282 -30.989 1.00 88.62 918 LEU A O 1
ATOM 7340 N N . ARG A 1 919 ? -35.220 -65.537 -32.921 1.00 86.81 919 ARG A N 1
ATOM 7341 C CA . ARG A 1 919 ? -36.401 -66.150 -32.286 1.00 86.81 919 ARG A CA 1
ATOM 7342 C C . ARG A 1 919 ? -36.085 -67.492 -31.629 1.00 86.81 919 ARG A C 1
ATOM 7344 O O . ARG A 1 919 ? -36.562 -67.742 -30.527 1.00 86.81 919 ARG A O 1
ATOM 7351 N N . LYS A 1 920 ? -35.286 -68.339 -32.284 1.00 84.62 920 LYS A N 1
ATOM 7352 C CA . LYS A 1 920 ? -34.831 -69.614 -31.708 1.00 84.62 920 LYS A CA 1
ATOM 7353 C C . LYS A 1 920 ? -33.896 -69.392 -30.519 1.00 84.62 920 LYS A C 1
ATOM 7355 O O . LYS A 1 920 ? -34.090 -70.017 -29.487 1.00 84.62 920 LYS A O 1
ATOM 7360 N N . LEU A 1 921 ? -32.944 -68.465 -30.639 1.00 84.44 921 LEU A N 1
ATOM 7361 C CA . LEU A 1 921 ? -32.021 -68.108 -29.559 1.00 84.44 921 LEU A CA 1
ATOM 7362 C C . LEU A 1 921 ? -32.759 -67.587 -28.326 1.00 84.44 921 LEU A C 1
ATOM 7364 O O . LEU A 1 921 ? -32.414 -67.985 -27.224 1.00 84.44 921 LEU A O 1
ATOM 7368 N N . ARG A 1 922 ? -33.821 -66.786 -28.490 1.00 82.06 922 ARG A N 1
ATOM 7369 C CA . ARG A 1 922 ? -34.670 -66.354 -27.365 1.00 82.06 922 ARG A CA 1
ATOM 7370 C C . ARG A 1 922 ? -35.318 -67.526 -26.630 1.00 82.06 922 ARG A C 1
ATOM 7372 O O . ARG A 1 922 ? -35.381 -67.502 -25.411 1.00 82.06 922 ARG A O 1
ATOM 7379 N N . LEU A 1 923 ? -35.780 -68.545 -27.356 1.00 77.75 923 LEU A N 1
ATOM 7380 C CA . LEU A 1 923 ? -36.341 -69.753 -26.742 1.00 77.75 923 LEU A CA 1
ATOM 7381 C C . LEU A 1 923 ? -35.259 -70.559 -26.011 1.00 77.75 923 LEU A C 1
ATOM 7383 O O . LEU A 1 923 ? -35.464 -70.943 -24.869 1.00 77.75 923 LEU A O 1
ATOM 7387 N N . TYR A 1 924 ? -34.088 -70.751 -26.624 1.00 77.50 924 TYR A N 1
ATOM 7388 C CA . TYR A 1 924 ? -32.986 -71.501 -26.007 1.00 77.50 924 TYR A CA 1
ATOM 7389 C C . TYR A 1 924 ? -32.339 -70.770 -24.822 1.00 77.50 924 TYR A C 1
ATOM 7391 O O . TYR A 1 924 ? -31.894 -71.419 -23.882 1.00 77.50 924 TYR A O 1
ATOM 7399 N N . SER A 1 925 ? -32.312 -69.436 -24.851 1.00 64.44 925 SER A N 1
ATOM 7400 C CA . SER A 1 925 ? -31.823 -68.585 -23.761 1.00 64.44 925 SER A CA 1
ATOM 7401 C C . SER A 1 925 ? -32.739 -68.609 -22.538 1.00 64.44 925 SER A C 1
ATOM 7403 O O . SER A 1 925 ? -32.251 -68.390 -21.440 1.00 64.44 925 SER A O 1
ATOM 7405 N N . LEU A 1 926 ? -34.042 -68.868 -22.710 1.00 60.38 926 LEU A N 1
ATOM 7406 C CA . LEU A 1 926 ? -34.988 -69.046 -21.599 1.00 60.38 926 LEU A CA 1
ATOM 7407 C C . LEU A 1 926 ? -34.848 -70.422 -20.923 1.00 60.38 926 LEU A C 1
ATOM 7409 O O . LEU A 1 926 ? -35.290 -70.597 -19.793 1.00 60.38 926 LEU A O 1
ATOM 7413 N N . GLU A 1 927 ? -34.248 -71.397 -21.610 1.00 60.19 927 GLU A N 1
ATOM 7414 C CA . GLU A 1 927 ? -34.042 -72.764 -21.116 1.00 60.19 927 GLU A CA 1
ATOM 7415 C C . GLU A 1 927 ? -32.648 -72.983 -20.488 1.00 60.19 927 GLU A C 1
ATOM 7417 O O . GLU A 1 927 ? -32.374 -74.077 -19.994 1.00 60.19 927 GLU A O 1
ATOM 7422 N N . GLY A 1 928 ? -31.750 -71.989 -20.517 1.00 61.53 928 GLY A N 1
ATOM 7423 C CA . GLY A 1 928 ? -30.354 -72.127 -20.083 1.00 61.53 928 GLY A CA 1
ATOM 7424 C C . GLY A 1 928 ? -29.803 -70.925 -19.307 1.00 61.53 928 GLY A C 1
ATOM 7425 O O . GLY A 1 928 ? -30.405 -69.858 -19.283 1.00 61.53 928 GLY A O 1
ATOM 7426 N N . ALA A 1 929 ? -28.621 -71.109 -18.708 1.00 58.62 929 ALA A N 1
ATOM 7427 C CA . ALA A 1 929 ? -27.957 -70.195 -17.764 1.00 58.62 929 ALA A CA 1
ATOM 7428 C C . ALA A 1 929 ? -27.504 -68.827 -18.331 1.00 58.62 929 ALA A C 1
ATOM 7430 O O . ALA A 1 929 ? -26.928 -68.028 -17.602 1.00 58.62 929 ALA A O 1
ATOM 7431 N N . LEU A 1 930 ? -27.786 -68.511 -19.604 1.00 67.25 930 LEU A N 1
ATOM 7432 C CA . LEU A 1 930 ? -27.449 -67.208 -20.201 1.00 67.25 930 LEU A CA 1
ATOM 7433 C C . LEU A 1 930 ? -28.229 -66.042 -19.572 1.00 67.25 930 LEU A C 1
ATOM 7435 O O . LEU A 1 930 ? -27.795 -64.900 -19.680 1.00 67.25 930 LEU A O 1
ATOM 7439 N N . ALA A 1 931 ? -29.368 -66.320 -18.926 1.00 63.06 931 ALA A N 1
ATOM 7440 C CA . ALA A 1 931 ? -30.133 -65.310 -18.198 1.00 63.06 931 ALA A CA 1
ATOM 7441 C C . ALA A 1 931 ? -29.385 -64.759 -16.972 1.00 63.06 931 ALA A C 1
ATOM 7443 O O . ALA A 1 931 ? -29.647 -63.626 -16.591 1.00 63.06 931 ALA A O 1
ATOM 7444 N N . ASP A 1 932 ? -28.447 -65.520 -16.396 1.00 64.50 932 ASP A N 1
ATOM 7445 C CA . ASP A 1 932 ? -27.691 -65.102 -15.208 1.00 64.50 932 ASP A CA 1
ATOM 7446 C C . ASP A 1 932 ? -26.577 -64.082 -15.539 1.00 64.50 932 ASP A C 1
ATOM 7448 O O . ASP A 1 932 ? -26.011 -63.481 -14.630 1.00 64.50 932 ASP A O 1
ATOM 7452 N N . TYR A 1 933 ? -26.262 -63.874 -16.828 1.00 63.47 933 TYR A N 1
ATOM 7453 C CA . TYR A 1 933 ? -25.261 -62.907 -17.318 1.00 63.47 933 TYR A CA 1
ATOM 7454 C C . TYR A 1 933 ? -25.871 -61.571 -17.783 1.00 63.47 933 TYR A C 1
ATOM 7456 O O . TYR A 1 933 ? -25.138 -60.707 -18.268 1.00 63.47 933 TYR A O 1
ATOM 7464 N N . ALA A 1 934 ? -27.198 -61.427 -17.704 1.00 55.81 934 ALA A N 1
ATOM 7465 C CA . ALA A 1 934 ? -27.936 -60.208 -18.043 1.00 55.81 934 ALA A CA 1
ATOM 7466 C C . ALA A 1 934 ? -28.249 -59.403 -16.780 1.00 55.81 934 ALA A C 1
ATOM 7468 O O . ALA A 1 934 ? -28.162 -58.156 -16.861 1.00 55.81 934 ALA A O 1
#

Sequence (934 aa):
VEVGSQQLQVEPDLTAYQPYLQGDEVADLDYEEGRPILYQGALPDLYVPLPPQRDPAIEAKRWRLTIHDGEHRLLLAAPLAEVGARYIVDEGRLQISLSRLKPLQIMRQGQFEIALRGPLGRDSAFRIAVVPLFALHLRDQDRLRVSVGGKLPGVSFALRTSEDWQLESASVSVQVTASAPGAYRVQVAGDCSSAELFLRPQEERSRLKVPFAVPLPYLTWVLSEGQETLLRDEDWGTQVLSQSQAWLEQAVSPRLLVCVRVGERRSALGSARLLVSYSADEEPQELVPRGRSKTWTSFNLQEAVDSVRASRAGVIVFHLEVLGGSAQPQRLPVLRLKQALGLSDLGLQSILVERAWLCALTWQEEFPFRNRQLLFWSLWRPWEEPLALSIPDSASNVYDIEVSEQRLKPGRYRIEMILVDPWLERKPSRPIKPTSATADIRLGDPQEIIGYIRTVPETPLGLLERLLASEATLYRLYCLRKLVPVVTPREIPQLFDALLSLVERETPADSAAIFSVMQNLLLREPVALLAAVTRRSLALEKVARQPYEELLWQLSPDLEPLLRQIYQDMSVAFDDLILLVPGITQAHIRAEVFSLLAEAGVQVKESVDGLPSALPDPPDLELPDWLFSDQQLDSMRLYLREISQYRLLSVEQEQRFAQTIRDGVVAQRELLRLDPTSHKMRRVLLENRIKAGQDARQRLATANLRLVVSVARHYLRSGTDFLDLIQNGNLGLLRAIDKFDGTRGYKFSTYATWWIRQRITRAQVEDTGLIHLPVYIVEDLNRLKKSRAQLHLQLDREPTVAELAEALTQQVTKIEQLQAIEAQYSHLLSLDQTVNDDEETSLGSIIEQADSDPSDLVIAQSLGDQIDTVLSRLSQRERLVIELRFGLHDSQARTLEEVGQQLHVTRERVRQIEERALRKLRLYSLEGALADYA

Mean predicted aligned error: 22.65 Å

Solvent-accessible surface area (backbone atoms only — not comparable to full-atom values): 52508 Å² total; per-residue (Å²): 84,76,60,86,96,42,80,44,90,64,81,73,80,61,80,84,44,53,58,49,76,52,61,53,61,62,76,84,57,48,73,57,93,90,50,42,48,49,23,37,59,45,55,41,32,38,37,38,49,51,62,91,93,61,59,67,74,62,53,32,58,55,28,35,40,34,32,23,39,74,84,69,48,80,65,44,78,41,39,47,69,68,41,92,42,82,62,42,82,51,99,59,24,41,38,36,58,47,55,62,30,74,65,32,59,76,51,61,58,49,40,36,41,41,34,38,47,43,70,91,82,47,56,42,76,45,46,32,29,27,39,73,40,72,46,81,50,73,52,69,78,67,62,51,42,58,36,59,94,73,39,39,67,59,47,73,36,42,39,35,39,41,68,64,40,43,76,47,51,92,42,92,58,40,46,71,45,78,78,46,85,22,31,33,41,39,39,34,44,31,88,52,48,49,48,63,35,30,44,28,59,68,56,92,85,62,85,62,69,48,60,48,30,39,61,42,32,31,48,33,36,44,49,28,43,72,91,46,56,81,43,60,97,85,53,64,32,49,46,54,40,74,46,48,46,67,52,68,75,68,45,90,43,38,29,43,41,34,26,37,33,45,76,91,48,60,30,35,64,89,47,62,41,38,33,38,37,52,50,98,87,50,84,54,50,80,43,67,62,77,46,75,55,79,44,30,30,31,35,63,51,65,82,46,47,68,60,59,69,70,37,87,44,65,60,34,45,31,26,41,33,40,62,63,97,54,97,64,73,48,74,38,69,48,37,35,31,37,54,85,76,64,38,38,76,48,47,67,48,61,47,80,53,101,62,31,33,46,28,46,34,35,39,43,60,83,60,94,71,63,52,33,29,40,31,37,38,42,56,32,41,64,81,57,80,52,53,74,43,80,47,64,67,86,58,69,55,49,46,82,44,81,44,46,39,89,83,54,66,65,36,48,29,37,37,35,62,44,72,61,53,99,75,59,97,66,83,86,74,85,78,90,65,89,48,55,49,38,32,82,42,70,41,55,54,76,66,56,38,51,58,57,56,70,65,76,57,94,46,56,67,47,28,50,37,45,26,53,58,48,88,48,67,72,57,27,53,51,28,50,64,65,34,70,87,65,73,52,71,86,48,40,54,52,53,49,45,47,48,53,54,43,66,78,71,52,60,82,78,74,42,51,67,55,47,54,55,49,39,60,57,46,60,72,40,51,65,48,42,50,21,40,51,45,40,53,38,72,75,40,56,80,83,71,25,51,68,61,54,55,50,45,41,74,64,38,64,82,52,44,65,51,54,53,37,30,74,75,67,38,30,44,51,43,70,61,47,41,72,73,38,76,48,43,87,41,69,67,54,32,48,52,55,49,46,48,28,44,76,36,64,38,43,78,45,79,87,85,84,87,82,85,84,76,82,77,84,82,77,85,89,81,77,78,82,85,82,54,55,79,72,52,44,54,56,48,51,52,51,53,57,58,44,65,73,41,66,78,74,51,72,70,52,52,32,53,30,50,50,38,28,51,54,8,54,51,28,47,58,51,53,76,72,51,62,95,87,64,54,70,70,60,50,52,52,29,53,50,36,28,50,50,8,51,52,28,48,49,51,60,48,46,37,43,46,60,57,30,48,62,58,36,59,56,58,54,89,72,81,58,61,58,69,57,34,33,52,36,12,47,56,13,37,53,54,28,62,79,66,57,61,53,88,74,75,59,61,66,67,71,58,26,51,54,36,19,51,54,36,30,59,49,47,53,49,60,68,55,63,99,64,78,53,60,59,70,58,54,52,50,50,53,50,49,54,51,51,47,56,51,40,24,69,74,67,77,42,86,64,49,66,64,56,52,14,61,77,67,74,49,58,51,72,57,50,54,51,49,51,52,51,49,50,64,65,71,66,70,72,64,49,78,43,63,77,54,95,65,89,84,48,35,43,52,77,68,54,73,70,89,67,71,51,73,64,54,54,50,49,50,49,53,49,48,56,51,49,52,58,58,45,66,75,42,54,75,69,40,33,52,51,47,37,46,43,65,10,73,86,78,75,52,60,38,53,51,54,58,51,8,62,76,69,74,44,54,38,70,57,42,51,55,42,47,57,52,40,52,56,51,47,55,56,54,40,74,75,42,76,64,62,81,80,110

pLDDT: mean 78.24, std 12.14, range [30.44, 95.56]

Nearest PDB structures (foldseek):
  6dcf-assembly1_F  TM=8.296E-01  e=1.029E-18  Mycolicibacterium smegmatis MC2 155
  6cuu-assembly1_F  TM=8.386E-01  e=5.147E-18  Thermus thermophilus HB27
  4mq9-assembly1_F  TM=8.138E-01  e=3.010E-18  Thermus thermophilus HB8
  5tjg-assembly1_F  TM=7.560E-01  e=1.053E-17  Thermus aquaticus
  4xln-assembly1_F  TM=7.463E-01  e=1.231E-16  Thermus aquaticus

Secondary structure (DSSP, 8-state):
-EETTEE--PPP-GGGG--EEES-B-SS-B--TTSPEEEESSPPEEEEEPPTT--HHHHHHH-EEEEEETT--EEEEEETTTSSS--EEETTEEEEEGGGSHHHHH--SEEEEEEEE-STT--EEEEEEEES-EEEE--GGGSSB--BTTBPPPEEEEEEE-TTEEEE-S-TTEEEEEEETTEEEEEE-TT-SEEEEEEEES-TT----EEEEEE--EEEEEEEETTEESS-TT--BSS-EEEEHHHHHH-SSEEEEEEEEETTEEEE-SSEEEEEESSSSSPPEEE--SEE-SS-EEEEGGGGHHHHHH---SEEEEEEEE--SSSSPEEEEEEEEEPP--EEEEEEEEEEETTEEEEEEEEEESS--SSEEEEEEETT-TTSPPEEEEEPTT-BSEEEEEEETTTS-SEEEEEEEEE--TT---PPPPPSS--TTEEEEEES-HHHHHHHHTS--SSHHHHHHHHHH---HHHHHHHHHHHTTT--GGGHHHHHHHHHHHHTTS-TTTHHHHHHHHHHHHTTSHHHHHHHHHHHHHHS-HHHHHHHHHHHHHH-GGGHHHHHHHHHHSEEEHHHHHHHSTTTTSHHHHHHHHHHHHHTT-EEEPP-S---S-PPPPPP----GGGS-HHHHHHHHHHHHHHHTSPPPPHHHHHHHHHHHHHHHHHHHHHTTS-TTS-HHHHHHHHHHHHHHHHHHHHHHHHHHHHHHHHHGGGGGGSS-HHHHHHHHHHHHHHHHHH--GGG---HHHHHHHHHHHHHHHHHHHS-SSS---HHHHHHHHHHHHHHHHHHHHHTSPPPHHHHHHHHT--HHHHHHHHHHHHHHHT---TTSBSSSSTT-BHHHHS------HHHHHHHHHHHHHHHHHHTTS-HHHHHHHHHHHTTTTS-PPPHHHHHHHTTS-HHHHHHHHHHHHHHHHHHHHSSGGGGG-

Radius of gyration: 45.54 Å; Cα contacts (8 Å, |Δi|>4): 1438; chains: 1; bounding box: 100×131×127 Å

Foldseek 3Di:
DDDDPDDDPDDPPCPVFAKDWDAQFDPQFDDDPPAATEHEAFGTKIKGAADPPDDPLVQQQQKWKWKAFPVRHTQDTGRSNPQPQDFDCDPRITIGRPCPGPSCVVVGFHWMWIWMDGPDPSTDIHIHGYFHDKDKAFDLCQQEWFDDLQWTAKGKIKIFGALQKDKDAPDPQWDWDDPDRRIIIIIGGGPDQWGWMWIDGNDPPDPTIRIIIRGRKYKWKFKDFDPGTPAPPVRTDSAAAEDALVCLVPGNWIKMKMWIDTPPATAEADDKWKWKDQDPPDGTDIWDFPDHDRGITMTTSNVCSVVNVVGPDQKMWIWIWHPRPDPDTDTHTHYMYGYDFQKADWDKDWDDDPFKIWIKTFIDTPDQDAQKWKWWCALLQNPDQTDIHTDHSPDDRIDIDIGGCVSPPFAKTKIFIDRDDPRDPDRDDDDPDDDRRIDIDGYDDPVSLVVVLVPQDLALSSLSSSLSRDPDLVSVVVSLVSNQQHDDLVCLLSLLSSLLSDVSPDDPPSSPVVLVSSLLRNLVCVLSNLLSLLLVLVVDDPVVSVSSLVSNCVSDVLSNVVNVVCVVPLEDEVVSVCVSDVQCVDPVVVVVSQVSSVNSVHYYHYDDDDDDDDDDDDDDDDDRQNLDDPVVSVVVVVVVVQLVPQAADDLVLLQVLLVLLVQLVVLVVVLVVDDPPPCPPSNVVSVVSVVSNVVSLVNSLSNCLVLLLSLLVNVSVLPDDSVVLSVLLSVLQSVLSVPDDSVVVDGSSVSSSVSSNVSSVVVSLQPPAPDGDPSVLVVVLVLLVVLQVVVCVVVVHGDDLVRSCVSVVHDSVVSVVSVVVVVVRVPDDDQQPADDPPNPHGNVNVPDDPPPDVVVVVVVVVLLVVVVVLLVPDDPVLSLLCCQQCVSPNNDHDQLCRSCVVVVHHSVVSVVSPVVSVVSSVVVCVVDDNVVVD